Protein AF-0000000074693907 (afdb_homodimer)

Sequence (1186 aa):
MRFRALLGHSPVFRFLVYLVLSSFELGQAKVDGEQPSPIVQTEFGEIVGKTVSLPFSKLVYEYLGIPYAQPPLGELRFSAPKPAKPWSGTKDASKFGAMCPQPPFPSAVESNETESAEMSEDCLFVNVYVPSTIKSNDLAAVMVWIHGGAFTWGTGAYYPGGILATFNDVIVVTFNYRLGILGFFNVPGTDVAGNYGLLDQVLVLKWVQANIASFGGDPNRVTIFGESAGAMSVSLHLLSPMSKGLFKRAIMQSGASSTPFCCGKATSTMQSELFANAVNCSMGPHLMKCVKGVALEKILTIQKKIAHSIFSETYHIAVPSVDGEFLQDLPKNMYKAGKFHKDIDVIAGFNSNEGSIFTLLTPLFGLLKDGMDRKMFESSVKGLFYAHEKIGLIGDLIMFQYTNHADPNDKIALRQAWMEICGHVLFDAPAVLEAKSLAKGGRPPYVYLFDHRALYTVLPDWITGVMHAMEIPFVFGAPFKKSMAEFEDLIADLAPQFSESEKGLSLMVMKLWTNFAKYGSPNSPESNPIALTWPKFTEEEQAYLVLDLKPRVEHKYKPNKMAFWNELLPKVKEFTRIRKEDADEEKVSRDELMRFRALLGHSPVFRFLVYLVLSSFELGQAKVDGEQPSPIVQTEFGEIVGKTVSLPFSKLVYEYLGIPYAQPPLGELRFSAPKPAKPWSGTKDASKFGAMCPQPPFPSAVESNETESAEMSEDCLFVNVYVPSTIKSNDLAAVMVWIHGGAFTWGTGAYYPGGILATFNDVIVVTFNYRLGILGFFNVPGTDVAGNYGLLDQVLVLKWVQANIASFGGDPNRVTIFGESAGAMSVSLHLLSPMSKGLFKRAIMQSGASSTPFCCGKATSTMQSELFANAVNCSMGPHLMKCVKGVALEKILTIQKKIAHSIFSETYHIAVPSVDGEFLQDLPKNMYKAGKFHKDIDVIAGFNSNEGSIFTLLTPLFGLLKDGMDRKMFESSVKGLFYAHEKIGLIGDLIMFQYTNHADPNDKIALRQAWMEICGHVLFDAPAVLEAKSLAKGGRPPYVYLFDHRALYTVLPDWITGVMHAMEIPFVFGAPFKKSMAEFEDLIADLAPQFSESEKGLSLMVMKLWTNFAKYGSPNSPESNPIALTWPKFTEEEQAYLVLDLKPRVEHKYKPNKMAFWNELLPKVKEFTRIRKEDADEEKVSRDEL

Radius of gyration: 40.04 Å; Cα contacts (8 Å, |Δi|>4): 2385; chains: 2; bounding box: 96×122×91 Å

Organism: Acropora cervicornis (NCBI:txid6130)

Secondary structure (DSSP, 8-state):
------------TTS-----------------S--PPPEEE-SS-EEE-EEEEEGGGEEEEEEEEEE-B----GGGTTS---BPPP-SSEEE-SS--PBPP-PPP--SS---------B-S---EEEEEEETT--TTS-EEEEEEE--STTTS--GGGS--HHHHHHHT-EEEEE----HHHHH---TTSS----HHHHHHHHHHHHHHHHGGGGTEEEEEEEEEEETHHHHHHHHHHH-GGGTTS-SEEEEES--TTSTTS-B----SHHHHHHHHHTT--SSTTHHHHHHTS-HHHHHHHHHHHHGGGGTS--TTSS-B--SSS--S-HHHHHHTT-S-TT-EEEEEEETTGGGHHHHHSTTHHHHTT---HHHHHHHHHHHHHHHH--HHHHHHHHHHH--TTSTT-HHHHHHHHHHHHHIIIIIHHHHHHHHHHHHTT-PPEEEEE----TT--S-TTS-S--TTTTHHHHTTGGG-S-STTS-HHHHHH-----HHHHHHHHHHHHHHHHHHHHS-SS-SS--TTS-------TTT-EEEEESSS-EEEESSSHHHHHIIIIIHHHHHHHHHHHHHHHHHHHHHHHH-/------------TTSS----------------S--PPPEEE-SS-EEE-EEEEEGGGEEEEEEEEEE-B----GGGTTS---BPPP-SSEEE-SS--PBPP-PPP--SS---------B-S---EEEEEEETT--TTS-EEEEEEE--STTTS--GGGS--HHHHHHHT-EEEEE----HHHHH---TTSS----HHHHHHHHHHHHHHHHGGGGTEEEEEEEEEEETHHHHHHHHHHH-GGGTTS-SEEEEES--TTSTTS-B----SHHHHHHHHHTT--SSTTHHHHHHTS-HHHHHHHHHHHHGGGGTS--TTSS-B--SSS--S-HHHHHHTT-S-TT-EEEEEEETTGGGHHHHHSTTHHHHTT---HHHHHHHHHHHHHHHH--HHHHHHHHHHHS-TTSTT-HHHHHHHHHHHHHIIIIIHHHHHHHHHHHHTT-PPEEEEE----TT--S-TTS-S--TTTTHHHHTTGGG-S-STTS-HHHHHH-----HHHHHHHHHHHHHHHHHHHHS-SS-SS--TTS-------TTT-EEEEESSS-EEEESSSHHHHHIIIIIHHHHHHHHHHHHHHHHHHHHHHHH-

Foldseek 3Di:
DDDPDDPDPDDDPPDDPPPDPPPPPPPPPPPVPQPDFDWFAAPQGIETEHWDAAPPRWIKTKFAFAAQFDQCADVNFLHATHGDHHDPDYHYRHDHFAAADAADDLFPPPPDPPVRGHHDSRFWGKMKIFTPVFDLAQAFFEEEEQEADLQGDDFQQQFDQHCLCRLQPHMYMGTHFHGFLRQAAAAPPDPSLGNNRLSSVLSVLVSCLRGVSRSRHHQALYEYEYFALSLQSQQLLQQFPSNPPSHAAYEREQAHVLFQLAAEADDDRVLVQVLCVQQVHDDDDCSVVSVSPGDPVSNNVVRVVVVVLSLAARNNSGHHYCRCHGHNHRSLVCLLVLNGNLRYAYEYEYWPQALVVVCRSDPCVVVPPQFAFPVRLLCSLCRNPCSPQVDVVLSVLLLVVQAPPVCRGRRLSSSSSNSVVRSCRGGVLNRLSNQLSSQVSVHFHAYAYEWADFPPFPDDPSRHIDYGPLCVCLQSQVQSDPFSVSHDPVNCNGHVHHDPLSSVLSSLNSQLVSCCSRPVGSDDPPPDPVDDDRDTQHNPFRWHWYRYSDIDIDTCPVVVSSCVNSPVVVVVSVVVVVVVVVVVVVVVVVVVD/DDPDDDPDDPPPPPDDPPPDPPPPPPPPPPCVPQPDFDWFAAPQGIETEHWDAAPPRWIKTKFAFAAQFDQCADVNFLHATHGDHHDPDYHYRHDHFAAADAADDLFPPPPDPPPR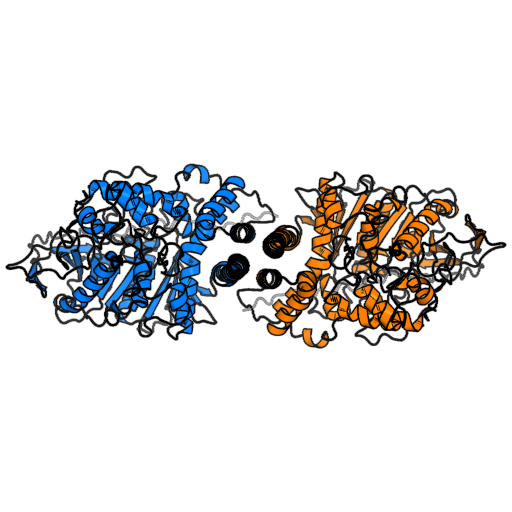GHHDSRFWGKMKIFTPVADLAQAFFEEEEQEADLQGDDFQQQFDQHCLCRLQPHMYMGTHFHGFLRQAAAAPPDPSLGNNRLSSVLSVLVSCLRGVSRSRHHQALYEYEYFALSLQSQQLLQQFPSNPPSHAAYEREQAHVLFQLAAEADDDRVLVQVLCVQQVHHDDDCSVVSVSPGDPVSNNVVRVVVVVLSLAARNNSGHHYCRCHGHNHRSLVCLQVLNGNLRYAYEYEYWPQALVVVCRSDPCVVVPPQFAFPVRLLCSLCRNPCSPQVDVVLSVLLLVVQAPPVCRGRRLSSSSSNSVVRSCRGGVLNRLSNQLSSQVSVHFHAYAYEWADFPPFPDDPSRHIDYGPLCVCLQSQVQSDPFSVSHDPVNCNGHVHHDPLSSVLSSLNSQLVSCCSRPVGSDDPPPDPVDDDRDTQHNPFRWHWYRYSDIDIDTCPVVVSSCVNSPVVVVVSVVVVVVVVVVVVVVVVVVVD

InterPro domains:
  IPR002018 Carboxylesterase, type B [PF00135] (37-565)
  IPR019819 Carboxylesterase type B, conserved site [PS00941] (121-131)
  IPR019826 Carboxylesterase type B, active site [PS00122] (215-230)
  IPR029058 Alpha/Beta hydrolase fold [G3DSA:3.40.50.1820] (30-582)
  IPR029058 Alpha/Beta hydrolase fold [SSF53474] (37-571)
  IPR051093 Neuroligin and Bile salt-activated lipase [PTHR43903] (30-576)

Nearest PDB structures (foldseek):
  8axc-assembly4_D  TM=9.197E-01  e=2.753E-53  Mus musculus
  8axc-assembly2_B  TM=9.099E-01  e=2.455E-53  Mus musculus
  8axc-assembly1_A  TM=9.174E-01  e=4.555E-52  Mus musculus
  5a7g-assembly1_A  TM=8.977E-01  e=1.534E-52  Homo sapiens
  6h1a-assembly1_A  TM=8.490E-01  e=1.216E-42  Homo sapiens

pLDDT: mean 85.34, std 20.43, range [14.7, 98.94]

Structure (mmCIF, N/CA/C/O backbone):
data_AF-0000000074693907-model_v1
#
loop_
_entity.id
_entity.type
_entity.pdbx_description
1 polymer 'Carboxylic ester hydrolase'
#
loop_
_atom_site.group_PDB
_atom_site.id
_atom_site.type_symbol
_atom_site.label_atom_id
_atom_site.label_alt_id
_atom_site.label_comp_id
_atom_site.label_asym_id
_atom_site.label_entity_id
_atom_site.label_seq_id
_atom_site.pdbx_PDB_ins_code
_atom_site.Cartn_x
_atom_site.Cartn_y
_atom_site.Cartn_z
_atom_site.occupancy
_atom_site.B_iso_or_equiv
_atom_site.auth_seq_id
_atom_site.auth_comp_id
_atom_site.auth_asym_id
_atom_site.auth_atom_id
_atom_site.pdbx_PDB_model_num
ATOM 1 N N . MET A 1 1 ? 56.312 3.754 -21.234 1 15.62 1 MET A N 1
ATOM 2 C CA . MET A 1 1 ? 57.312 4.789 -21 1 15.62 1 MET A CA 1
ATOM 3 C C . MET A 1 1 ? 56.656 6.066 -20.484 1 15.62 1 MET A C 1
ATOM 5 O O . MET A 1 1 ? 55.5 6.375 -20.828 1 15.62 1 MET A O 1
ATOM 9 N N . ARG A 1 2 ? 57.344 6.922 -19.562 1 15.91 2 ARG A N 1
ATOM 10 C CA . ARG A 1 2 ? 57.5 7.438 -18.203 1 15.91 2 ARG A CA 1
ATOM 11 C C . ARG A 1 2 ? 57.312 8.953 -18.172 1 15.91 2 ARG A C 1
ATOM 13 O O . ARG A 1 2 ? 57.312 9.562 -17.109 1 15.91 2 ARG A O 1
ATOM 20 N N . PHE A 1 3 ? 57.344 9.539 -19.359 1 16.27 3 PHE A N 1
ATOM 21 C CA . PHE A 1 3 ? 57.844 10.891 -19.094 1 16.27 3 PHE A CA 1
ATOM 22 C C . PHE A 1 3 ? 56.844 11.672 -18.25 1 16.27 3 PHE A C 1
ATOM 24 O O . PHE A 1 3 ? 55.625 11.492 -18.375 1 16.27 3 PHE A O 1
ATOM 31 N N . ARG A 1 4 ? 57.219 12.43 -17.109 1 16.14 4 ARG A N 1
ATOM 32 C CA . ARG A 1 4 ? 57.406 13.227 -15.891 1 16.14 4 ARG A CA 1
ATOM 33 C C . ARG A 1 4 ? 57.031 14.68 -16.125 1 16.14 4 ARG A C 1
ATOM 35 O O . ARG A 1 4 ? 57.875 15.547 -16.25 1 16.14 4 ARG A O 1
ATOM 42 N N . ALA A 1 5 ? 56.156 14.867 -17.062 1 17 5 ALA A N 1
ATOM 43 C CA . ALA A 1 5 ? 56.281 16.203 -17.641 1 17 5 ALA A CA 1
ATOM 44 C C . ALA A 1 5 ? 56.188 17.281 -16.562 1 17 5 ALA A C 1
ATOM 46 O O . ALA A 1 5 ? 55.5 17.094 -15.555 1 17 5 ALA A O 1
ATOM 47 N N . LEU A 1 6 ? 56.625 18.484 -16.75 1 17.2 6 LEU A N 1
ATOM 48 C CA . LEU A 1 6 ? 57.406 19.594 -16.219 1 17.2 6 LEU A CA 1
ATOM 49 C C . LEU A 1 6 ? 56.5 20.594 -15.523 1 17.2 6 LEU A C 1
ATOM 51 O O . LEU A 1 6 ? 56.969 21.656 -15.086 1 17.2 6 LEU A O 1
ATOM 55 N N . LEU A 1 7 ? 55.094 20.438 -15.625 1 22.03 7 LEU A N 1
ATOM 56 C CA . LEU A 1 7 ? 54.594 21.812 -15.578 1 22.03 7 LEU A CA 1
ATOM 57 C C . LEU A 1 7 ? 55 22.516 -14.289 1 22.03 7 LEU A C 1
ATOM 59 O O . LEU A 1 7 ? 54.781 21.984 -13.195 1 22.03 7 LEU A O 1
ATOM 63 N N . GLY A 1 8 ? 55.969 23.359 -14.383 1 19.05 8 GLY A N 1
ATOM 64 C CA . GLY A 1 8 ? 56.781 24.109 -13.453 1 19.05 8 GLY A CA 1
ATOM 65 C C . GLY A 1 8 ? 56 24.938 -12.469 1 19.05 8 GLY A C 1
ATOM 66 O O . GLY A 1 8 ? 54.844 25.266 -12.719 1 19.05 8 GLY A O 1
ATOM 67 N N . HIS A 1 9 ? 56.375 24.938 -11.195 1 22.34 9 HIS A N 1
ATOM 68 C CA . HIS A 1 9 ? 56.125 25.359 -9.828 1 22.34 9 HIS A CA 1
ATOM 69 C C . HIS A 1 9 ? 56.062 26.875 -9.719 1 22.34 9 HIS A C 1
ATOM 71 O O . HIS A 1 9 ? 56.094 27.422 -8.609 1 22.34 9 HIS A O 1
ATOM 77 N N . SER A 1 10 ? 55.906 27.641 -10.914 1 20.66 10 SER A N 1
ATOM 78 C CA . SER A 1 10 ? 56.562 28.891 -10.531 1 20.66 10 SER A CA 1
ATOM 79 C C . SER A 1 10 ? 55.875 29.547 -9.344 1 20.66 10 SER A C 1
ATOM 81 O O . SER A 1 10 ? 54.656 29.391 -9.172 1 20.66 10 SER A O 1
ATOM 83 N N . PRO A 1 11 ? 56.688 30.109 -8.289 1 22.64 11 PRO A N 1
ATOM 84 C CA . PRO A 1 11 ? 56.688 30.641 -6.926 1 22.64 11 PRO A CA 1
ATOM 85 C C . PRO A 1 11 ? 55.781 31.859 -6.77 1 22.64 11 PRO A C 1
ATOM 87 O O . PRO A 1 11 ? 55.344 32.188 -5.656 1 22.64 11 PRO A O 1
ATOM 90 N N . VAL A 1 12 ? 55.656 32.688 -7.902 1 20.88 12 VAL A N 1
ATOM 91 C CA . VAL A 1 12 ? 55.875 34.094 -7.625 1 20.88 12 VAL A CA 1
ATOM 92 C C . VAL A 1 12 ? 54.656 34.656 -6.891 1 20.88 12 VAL A C 1
ATOM 94 O O . VAL A 1 12 ? 54.781 35.5 -5.996 1 20.88 12 VAL A O 1
ATOM 97 N N . PHE A 1 13 ? 53.375 34.469 -7.438 1 21.72 13 PHE A N 1
ATOM 98 C CA . PHE A 1 13 ? 52.562 35.656 -7.445 1 21.72 13 PHE A CA 1
ATOM 99 C C . PHE A 1 13 ? 52 35.969 -6.055 1 21.72 13 PHE A C 1
ATOM 101 O O . PHE A 1 13 ? 50.969 35.406 -5.668 1 21.72 13 PHE A O 1
ATOM 108 N N . ARG A 1 14 ? 52.844 35.656 -4.926 1 19.69 14 ARG A N 1
ATOM 109 C CA . ARG A 1 14 ? 52.531 35.875 -3.518 1 19.69 14 ARG A CA 1
ATOM 110 C C . ARG A 1 14 ? 51.906 37.25 -3.299 1 19.69 14 ARG A C 1
ATOM 112 O O . ARG A 1 14 ? 51.062 37.438 -2.4 1 19.69 14 ARG A O 1
ATOM 119 N N . PHE A 1 15 ? 52.625 38.219 -3.871 1 20.95 15 PHE A N 1
ATOM 120 C CA . PHE A 1 15 ? 52.938 39.344 -2.998 1 20.95 15 PHE A CA 1
ATOM 121 C C . PHE A 1 15 ? 51.688 40.156 -2.713 1 20.95 15 PHE A C 1
ATOM 123 O O . PHE A 1 15 ? 51.438 40.562 -1.574 1 20.95 15 PHE A O 1
ATOM 130 N N . LEU A 1 16 ? 51.094 40.781 -3.807 1 21.19 16 LEU A N 1
ATOM 131 C CA . LEU A 1 16 ? 50.844 42.219 -3.662 1 21.19 16 LEU A CA 1
ATOM 132 C C . LEU A 1 16 ? 49.562 42.469 -2.85 1 21.19 16 LEU A C 1
ATOM 134 O O . LEU A 1 16 ? 49.375 43.594 -2.348 1 21.19 16 LEU A O 1
ATOM 138 N N . VAL A 1 17 ? 48.625 41.562 -2.869 1 23.31 17 VAL A N 1
ATOM 139 C CA . VAL A 1 17 ? 47.344 42.25 -2.711 1 23.31 17 VAL A CA 1
ATOM 140 C C . VAL A 1 17 ? 47.188 42.688 -1.258 1 23.31 17 VAL A C 1
ATOM 142 O O . VAL A 1 17 ? 46.625 41.969 -0.442 1 23.31 17 VAL A O 1
ATOM 145 N N . TYR A 1 18 ? 48.312 43.156 -0.585 1 25.55 18 TYR A N 1
ATOM 146 C CA . TYR A 1 18 ? 48.188 43.625 0.788 1 25.55 18 TYR A CA 1
ATOM 147 C C . TYR A 1 18 ? 47.219 44.812 0.879 1 25.55 18 TYR A C 1
ATOM 149 O O . TYR A 1 18 ? 47.625 45.906 1.215 1 25.55 18 TYR A O 1
ATOM 157 N N . LEU A 1 19 ? 46.5 45.125 -0.273 1 24.31 19 LEU A N 1
ATOM 158 C CA . LEU A 1 19 ? 45.969 46.5 -0.105 1 24.31 19 LEU A CA 1
ATOM 159 C C . LEU A 1 19 ? 45.281 46.625 1.246 1 24.31 19 LEU A C 1
ATOM 161 O O . LEU A 1 19 ? 44.75 45.656 1.781 1 24.31 19 LEU A O 1
ATOM 165 N N . VAL A 1 20 ? 45.25 47.938 1.753 1 26.83 20 VAL A N 1
ATOM 166 C CA . VAL A 1 20 ? 45.062 48.781 2.928 1 26.83 20 VAL A CA 1
ATOM 167 C C . VAL A 1 20 ? 43.594 48.656 3.416 1 26.83 20 VAL A C 1
ATOM 169 O O . VAL A 1 20 ? 42.688 49.156 2.752 1 26.83 20 VAL A O 1
ATOM 172 N N . LEU A 1 21 ? 43.156 47.5 3.754 1 26.47 21 LEU A N 1
ATOM 173 C CA . LEU A 1 21 ? 41.844 47.531 4.418 1 26.47 21 LEU A CA 1
ATOM 174 C C . LEU A 1 21 ? 41.844 48.5 5.594 1 26.47 21 LEU A C 1
ATOM 176 O O . LEU A 1 21 ? 42.438 48.219 6.637 1 26.47 21 LEU A O 1
ATOM 180 N N . SER A 1 22 ? 42.094 49.812 5.258 1 26.53 22 SER A N 1
ATOM 181 C CA . SER A 1 22 ? 41.906 50.844 6.293 1 26.53 22 SER A CA 1
ATOM 182 C C . SER A 1 22 ? 40.625 50.625 7.074 1 26.53 22 SER A C 1
ATOM 184 O O . SER A 1 22 ? 39.594 50.25 6.496 1 26.53 22 SER A O 1
ATOM 186 N N . SER A 1 23 ? 40.781 50.406 8.312 1 31.53 23 SER A N 1
ATOM 187 C CA . SER A 1 23 ? 39.875 50.312 9.453 1 31.53 23 SER A CA 1
ATOM 188 C C . SER A 1 23 ? 38.906 51.5 9.508 1 31.53 23 SER A C 1
ATOM 190 O O . SER A 1 23 ? 39.281 52.594 9.961 1 31.53 23 SER A O 1
ATOM 192 N N . PHE A 1 24 ? 38.219 51.812 8.414 1 31.78 24 PHE A N 1
ATOM 193 C CA . PHE A 1 24 ? 37.25 52.844 8.695 1 31.78 24 PHE A CA 1
ATOM 194 C C . PHE A 1 24 ? 36.438 52.5 9.93 1 31.78 24 PHE A C 1
ATOM 196 O O . PHE A 1 24 ? 35.688 51.5 9.938 1 31.78 24 PHE A O 1
ATOM 203 N N . GLU A 1 25 ? 37.031 52.875 11.07 1 31.12 25 GLU A N 1
ATOM 204 C CA . GLU A 1 25 ? 36.281 52.969 12.312 1 31.12 25 GLU A CA 1
ATOM 205 C C . GLU A 1 25 ? 34.969 53.75 12.109 1 31.12 25 GLU A C 1
ATOM 207 O O . GLU A 1 25 ? 35 54.969 11.938 1 31.12 25 GLU A O 1
ATOM 212 N N . LEU A 1 26 ? 34.062 53.219 11.312 1 33.25 26 LEU A N 1
ATOM 213 C CA . LEU A 1 26 ? 32.75 53.844 11.375 1 33.25 26 LEU A CA 1
ATOM 214 C C . LEU A 1 26 ? 32.344 54.125 12.82 1 33.25 26 LEU A C 1
ATOM 216 O O . LEU A 1 26 ? 32.188 53.188 13.609 1 33.25 26 LEU A O 1
ATOM 220 N N . GLY A 1 27 ? 32.781 55.25 13.328 1 31.88 27 GLY A N 1
ATOM 221 C CA . GLY A 1 27 ? 32.25 55.844 14.547 1 31.88 27 GLY A CA 1
ATOM 222 C C . GLY A 1 27 ? 30.75 55.625 14.703 1 31.88 27 GLY A C 1
ATOM 223 O O . GLY A 1 27 ? 29.953 56.031 13.859 1 31.88 27 GLY A O 1
ATOM 224 N N . GLN A 1 28 ? 30.469 54.594 15.352 1 33.81 28 GLN A N 1
ATOM 225 C CA . GLN A 1 28 ? 29.109 54.531 15.859 1 33.81 28 GLN A CA 1
ATOM 226 C C . GLN A 1 28 ? 28.781 55.75 16.688 1 33.81 28 GLN A C 1
ATOM 228 O O . GLN A 1 28 ? 29.312 55.938 17.797 1 33.81 28 GLN A O 1
ATOM 233 N N . ALA A 1 29 ? 28.5 56.906 16.078 1 33 29 ALA A N 1
ATOM 234 C CA . ALA A 1 29 ? 27.859 57.969 16.859 1 33 29 ALA A CA 1
ATOM 235 C C . ALA A 1 29 ? 26.766 57.375 17.75 1 33 29 ALA A C 1
ATOM 237 O O . ALA A 1 29 ?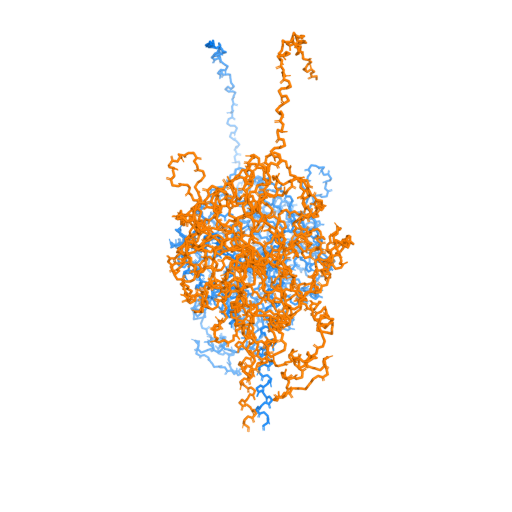 25.844 56.719 17.281 1 33 29 ALA A O 1
ATOM 238 N N . LYS A 1 30 ? 27.109 57.375 18.859 1 39.25 30 LYS A N 1
ATOM 239 C CA . LYS A 1 30 ? 26.109 57.25 19.906 1 39.25 30 LYS A CA 1
ATOM 240 C C . LYS A 1 30 ? 25.016 58.281 19.75 1 39.25 30 LYS A C 1
ATOM 242 O O . LYS A 1 30 ? 25.203 59.469 20.062 1 39.25 30 LYS A O 1
ATOM 247 N N . VAL A 1 31 ? 24.344 58.312 18.625 1 36.19 31 VAL A N 1
ATOM 248 C CA . VAL A 1 31 ? 23.172 59.156 18.719 1 36.19 31 VAL A CA 1
ATOM 249 C C . VAL A 1 31 ? 22.438 58.906 20.031 1 36.19 31 VAL A C 1
ATOM 251 O O . VAL A 1 31 ? 21.797 57.844 20.188 1 36.19 31 VAL A O 1
ATOM 254 N N . ASP A 1 32 ? 22.984 59.219 21.062 1 38.25 32 ASP A N 1
ATOM 255 C CA . ASP A 1 32 ? 22.328 59.25 22.375 1 38.25 32 ASP A CA 1
ATOM 256 C C . ASP A 1 32 ? 21 60.031 22.312 1 38.25 32 ASP A C 1
ATOM 258 O O . ASP A 1 32 ? 20.5 60.469 23.328 1 38.25 32 ASP A O 1
ATOM 262 N N . GLY A 1 33 ? 20.672 60.75 21.156 1 39.88 33 GLY A N 1
ATOM 263 C CA . GLY A 1 33 ? 19.406 61.469 21.266 1 39.88 33 GLY A CA 1
ATOM 264 C C . GLY A 1 33 ? 18.234 60.562 21.594 1 39.88 33 GLY A C 1
ATOM 265 O O . GLY A 1 33 ? 18.156 59.406 21.141 1 39.88 33 GLY A O 1
ATOM 266 N N . GLU A 1 34 ? 17.641 60.688 22.812 1 46.41 34 GLU A N 1
ATOM 267 C CA . GLU A 1 34 ? 16.391 60.062 23.219 1 46.41 34 GLU A CA 1
ATOM 268 C C . GLU A 1 34 ? 15.438 59.906 22.016 1 46.41 34 GLU A C 1
ATOM 270 O O . GLU A 1 34 ? 15.008 60.906 21.438 1 46.41 34 GLU A O 1
ATOM 275 N N . GLN A 1 35 ? 15.625 59.031 21.156 1 58.91 35 GLN A N 1
ATOM 276 C CA . GLN A 1 35 ? 14.664 58.844 20.078 1 58.91 35 GLN A CA 1
ATOM 277 C C . GLN A 1 35 ? 13.234 59 20.578 1 58.91 35 GLN A C 1
ATOM 279 O O . GLN A 1 35 ? 12.883 58.469 21.641 1 58.91 35 GLN A O 1
ATOM 284 N N . PRO A 1 36 ? 12.5 60 20.109 1 67.25 36 PRO A N 1
ATOM 285 C CA . PRO A 1 36 ? 11.141 60.281 20.562 1 67.25 36 PRO A CA 1
ATOM 286 C C . PRO A 1 36 ? 10.258 59.031 20.578 1 67.25 36 PRO A C 1
ATOM 288 O O . PRO A 1 36 ? 10.375 58.188 19.688 1 67.25 36 PRO A O 1
ATOM 291 N N . SER A 1 37 ? 9.688 58.719 21.781 1 82 37 SER A N 1
ATOM 292 C CA . SER A 1 37 ? 8.727 57.625 21.953 1 82 37 SER A CA 1
ATOM 293 C C . SER A 1 37 ? 7.496 57.844 21.078 1 82 37 SER A C 1
ATOM 295 O O . SER A 1 37 ? 6.855 58.906 21.125 1 82 37 SER A O 1
ATOM 297 N N . PRO A 1 38 ? 7.281 56.906 20.141 1 90 38 PRO A N 1
ATOM 298 C CA . PRO A 1 38 ? 6.141 57.031 19.234 1 90 38 PRO A CA 1
ATOM 299 C C . PRO A 1 38 ? 4.801 56.875 19.953 1 90 38 PRO A C 1
ATOM 301 O O . PRO A 1 38 ? 4.645 55.969 20.781 1 90 38 PRO A O 1
ATOM 304 N N . ILE A 1 39 ? 3.885 57.75 19.688 1 94.69 39 ILE A N 1
ATOM 305 C CA . ILE A 1 39 ? 2.555 57.719 20.297 1 94.69 39 ILE A CA 1
ATOM 306 C C . ILE A 1 39 ? 1.508 57.438 19.219 1 94.69 39 ILE A C 1
ATOM 308 O O . ILE A 1 39 ? 1.587 57.969 18.109 1 94.69 39 ILE A O 1
ATOM 312 N N . VAL A 1 40 ? 0.571 56.625 19.484 1 95.62 40 VAL A N 1
ATOM 313 C CA . VAL A 1 40 ? -0.511 56.281 18.562 1 95.62 40 VAL A CA 1
ATOM 314 C C . VAL A 1 40 ? -1.845 56.281 19.312 1 95.62 40 VAL A C 1
ATOM 316 O O . VAL A 1 40 ? -1.913 55.938 20.484 1 95.62 40 VAL A O 1
ATOM 319 N N . GLN A 1 41 ? -2.869 56.719 18.656 1 95.44 41 GLN A N 1
ATOM 320 C CA . GLN A 1 41 ? -4.227 56.719 19.203 1 95.44 41 GLN A CA 1
ATOM 321 C C . GLN A 1 41 ? -4.984 55.469 18.734 1 95.44 41 GLN A C 1
ATOM 323 O O . GLN A 1 41 ? -5.168 55.25 17.547 1 95.44 41 GLN A O 1
ATOM 328 N N . THR A 1 42 ? -5.398 54.656 19.672 1 96.12 42 THR A N 1
ATOM 329 C CA . THR A 1 42 ? -6.277 53.531 19.359 1 96.12 42 THR A CA 1
ATOM 330 C C . THR A 1 42 ? -7.73 53.875 19.688 1 96.12 42 THR A C 1
ATOM 332 O O . THR A 1 42 ? -8.016 54.938 20.219 1 96.12 42 THR A O 1
ATOM 335 N N . GLU A 1 43 ? -8.625 52.938 19.359 1 95.75 43 GLU A N 1
ATOM 336 C CA . GLU A 1 43 ? -10.031 53.156 19.688 1 95.75 43 GLU A CA 1
ATOM 337 C C . GLU A 1 43 ? -10.25 53.188 21.188 1 95.75 43 GLU A C 1
ATOM 339 O O . GLU A 1 43 ? -11.234 53.75 21.672 1 95.75 43 GLU A O 1
ATOM 344 N N . PHE A 1 44 ? -9.297 52.719 21.953 1 96.62 44 PHE A N 1
ATOM 345 C CA . PHE A 1 44 ? -9.484 52.562 23.391 1 96.62 44 PHE A CA 1
ATOM 346 C C . PHE A 1 44 ? -8.68 53.625 24.156 1 96.62 44 PHE A C 1
ATOM 348 O O . PHE A 1 44 ? -8.906 53.844 25.344 1 96.62 44 PHE A O 1
ATOM 355 N N . GLY A 1 45 ? -7.734 54.188 23.469 1 96.69 45 GLY A N 1
ATOM 356 C CA . GLY A 1 45 ? -6.902 55.219 24.109 1 96.69 45 GLY A CA 1
ATOM 357 C C . GLY A 1 45 ? -5.535 55.344 23.469 1 96.69 45 GLY A C 1
ATOM 358 O O . GLY A 1 45 ? -5.223 54.625 22.5 1 96.69 45 GLY A O 1
ATOM 359 N N . GLU A 1 46 ? -4.82 56.25 24.047 1 97.25 46 GLU A N 1
ATOM 360 C CA . GLU A 1 46 ? -3.48 56.562 23.547 1 97.25 46 GLU A CA 1
ATOM 361 C C . GLU A 1 46 ? -2.451 55.594 24.125 1 97.25 46 GLU A C 1
ATOM 363 O O . GLU A 1 46 ? -2.533 55.219 25.312 1 97.25 46 GLU A O 1
ATOM 368 N N . ILE A 1 47 ? -1.476 55.219 23.234 1 97.69 47 ILE A N 1
ATOM 369 C CA . ILE A 1 47 ? -0.394 54.344 23.719 1 97.69 47 ILE A CA 1
ATOM 370 C C . ILE A 1 47 ? 0.951 54.938 23.281 1 97.69 47 ILE A C 1
ATOM 372 O O . ILE A 1 47 ? 1.034 55.656 22.281 1 97.69 47 ILE A O 1
ATOM 376 N N . VAL A 1 48 ? 1.972 54.656 24.109 1 97.62 48 VAL A N 1
ATOM 377 C CA . VAL A 1 48 ? 3.336 55.062 23.766 1 97.62 48 VAL A CA 1
ATOM 378 C C . VAL A 1 48 ? 4.223 53.812 23.672 1 97.62 48 VAL A C 1
ATOM 380 O O . VAL A 1 48 ? 4.25 53 24.578 1 97.62 48 VAL A O 1
ATOM 383 N N . GLY A 1 49 ? 4.781 53.719 22.484 1 97.12 49 GLY A N 1
ATOM 384 C CA . GLY A 1 49 ? 5.695 52.594 22.266 1 97.12 49 GLY A CA 1
ATOM 385 C C . GLY A 1 49 ? 7.152 52.969 22.438 1 97.12 49 GLY A C 1
ATOM 386 O O . GLY A 1 49 ? 7.469 53.906 23.172 1 97.12 49 GLY A O 1
ATOM 387 N N . LYS A 1 50 ? 8.062 52.156 21.938 1 96.69 50 LYS A N 1
ATOM 388 C CA . LYS A 1 50 ? 9.5 52.438 21.969 1 96.69 50 LYS A CA 1
ATOM 389 C C . LYS A 1 50 ? 10.109 52.281 20.578 1 96.69 50 LYS A C 1
ATOM 391 O O . LYS A 1 50 ? 9.555 51.562 19.719 1 96.69 50 LYS A O 1
ATOM 396 N N . THR A 1 51 ? 11.156 52.938 20.391 1 96 51 THR A N 1
ATOM 397 C CA . THR A 1 51 ? 11.93 52.812 19.156 1 96 51 THR A CA 1
ATOM 398 C C . THR A 1 51 ? 13.109 51.844 19.344 1 96 51 THR A C 1
ATOM 400 O O . THR A 1 51 ? 13.875 52 20.297 1 96 51 THR A O 1
ATOM 403 N N . VAL A 1 52 ? 13.211 50.906 18.484 1 94.06 52 VAL A N 1
ATOM 404 C CA . VAL A 1 52 ? 14.289 49.906 18.578 1 94.06 52 VAL A CA 1
ATOM 405 C C . VAL A 1 52 ? 15.117 49.938 17.297 1 94.06 52 VAL A C 1
ATOM 407 O O . VAL A 1 52 ? 14.562 50 16.188 1 94.06 52 VAL A O 1
ATOM 410 N N . SER A 1 53 ? 16.469 49.906 17.453 1 93.19 53 SER A N 1
ATOM 411 C CA . SER A 1 53 ? 17.375 49.844 16.328 1 93.19 53 SER A CA 1
ATOM 412 C C . SER A 1 53 ? 17.625 48.375 15.914 1 93.19 53 SER A C 1
ATOM 414 O O . SER A 1 53 ? 17.891 47.531 16.766 1 93.19 53 SER A O 1
ATOM 416 N N . LEU A 1 54 ? 17.484 48.188 14.672 1 91.81 54 LEU A N 1
ATOM 417 C CA . LEU A 1 54 ? 17.688 46.844 14.109 1 91.81 54 LEU A CA 1
ATOM 418 C C . LEU A 1 54 ? 18.875 46.844 13.148 1 91.81 54 LEU A C 1
ATOM 420 O O . LEU A 1 54 ? 19.453 47.875 12.867 1 91.81 54 LEU A O 1
ATOM 424 N N . PRO A 1 55 ? 19.328 45.625 12.711 1 86.62 55 PRO A N 1
ATOM 425 C CA . PRO A 1 55 ? 20.438 45.562 11.758 1 86.62 55 PRO A CA 1
ATOM 426 C C . PRO A 1 55 ? 20.203 46.438 10.516 1 86.62 55 PRO A C 1
ATOM 428 O O . PRO A 1 55 ? 19.062 46.625 10.117 1 86.62 55 PRO A O 1
ATOM 431 N N . PHE A 1 56 ? 21.328 46.938 9.906 1 89.56 56 PHE A N 1
ATOM 432 C CA . PHE A 1 56 ? 21.359 47.75 8.688 1 89.56 56 PHE A CA 1
ATOM 433 C C . PHE A 1 56 ? 20.703 49.094 8.922 1 89.56 56 PHE A C 1
ATOM 435 O O . PHE A 1 56 ? 20.047 49.625 8.039 1 89.56 56 PHE A O 1
ATOM 442 N N . SER A 1 57 ? 20.703 49.531 10.156 1 89.56 57 SER A N 1
ATOM 443 C CA . SER A 1 57 ? 20.281 50.844 10.578 1 89.56 57 SER A CA 1
ATOM 444 C C . SER A 1 57 ? 18.781 51.031 10.391 1 89.56 57 SER A C 1
ATOM 446 O O . SER A 1 57 ? 18.312 52.156 10.086 1 89.56 57 SER A O 1
ATOM 448 N N . LYS A 1 58 ? 18.125 49.969 10.484 1 92.25 58 LYS A N 1
ATOM 449 C CA . LYS A 1 58 ? 16.672 50.062 10.414 1 92.25 58 LYS A CA 1
ATOM 450 C C . LYS A 1 58 ? 16.078 50.344 11.789 1 92.25 58 LYS A C 1
ATOM 452 O O . LYS A 1 58 ? 16.625 49.906 12.805 1 92.25 58 LYS A O 1
ATOM 457 N N . LEU A 1 59 ? 15.016 51.094 11.75 1 94.81 59 LEU A N 1
ATOM 458 C CA . LEU A 1 59 ? 14.32 51.438 12.992 1 94.81 59 LEU A CA 1
ATOM 459 C C . LEU A 1 59 ? 12.891 50.906 12.969 1 94.81 59 LEU A C 1
ATOM 461 O O . LEU A 1 59 ? 12.211 50.969 11.938 1 94.81 59 LEU A O 1
ATOM 465 N N . VAL A 1 60 ? 12.516 50.406 14.078 1 96.56 60 VAL A N 1
ATOM 466 C CA . VAL A 1 60 ? 11.156 49.875 14.219 1 96.56 60 VAL A CA 1
ATOM 467 C C . VAL A 1 60 ? 10.5 50.469 15.461 1 96.56 60 VAL A C 1
ATOM 469 O O . VAL A 1 60 ? 11.148 50.656 16.5 1 96.56 60 VAL A O 1
ATOM 472 N N . TYR A 1 61 ? 9.281 50.938 15.312 1 97.38 61 TYR A N 1
ATOM 473 C CA . TYR A 1 61 ? 8.438 51.25 16.453 1 97.38 61 TYR A CA 1
ATOM 474 C C . TYR A 1 61 ? 7.75 50 17 1 97.38 61 TYR A C 1
ATOM 476 O O . TYR A 1 61 ? 7.023 49.344 16.266 1 97.38 61 TYR A O 1
ATOM 484 N N . GLU A 1 62 ? 8.023 49.75 18.25 1 97.38 62 GLU A N 1
ATOM 485 C CA . GLU A 1 62 ? 7.355 48.625 18.906 1 97.38 62 GLU A CA 1
ATOM 486 C C . GLU A 1 62 ? 6.293 49.125 19.891 1 97.38 62 GLU A C 1
ATOM 488 O O . GLU A 1 62 ? 6.586 49.906 20.781 1 97.38 62 GLU A O 1
ATOM 493 N N . TYR A 1 63 ? 5.113 48.719 19.641 1 98.19 63 TYR A N 1
ATOM 494 C CA . TYR A 1 63 ? 4.02 48.875 20.578 1 98.19 63 TYR A CA 1
ATOM 495 C C . TYR A 1 63 ? 3.629 47.531 21.172 1 98.19 63 TYR A C 1
ATOM 497 O O . TYR A 1 63 ? 3.031 46.688 20.5 1 98.19 63 TYR A O 1
ATOM 505 N N . LEU A 1 64 ? 3.986 47.344 22.453 1 97.38 64 LEU A N 1
ATOM 506 C CA . LEU A 1 64 ? 3.891 46 23.078 1 97.38 64 LEU A CA 1
ATOM 507 C C . LEU A 1 64 ? 2.854 46 24.188 1 97.38 64 LEU A C 1
ATOM 509 O O . LEU A 1 64 ? 2.586 47.062 24.797 1 97.38 64 LEU A O 1
ATOM 513 N N . GLY A 1 65 ? 2.23 44.812 24.391 1 97.06 65 GLY A N 1
ATOM 514 C CA . GLY A 1 65 ? 1.357 44.594 25.547 1 97.06 65 GLY A CA 1
ATOM 515 C C . GLY A 1 65 ? 0.099 45.438 25.5 1 97.06 65 GLY A C 1
ATOM 516 O O . GLY A 1 65 ? -0.371 45.938 26.531 1 97.06 65 GLY A O 1
ATOM 517 N N . ILE A 1 66 ? -0.417 45.75 24.344 1 98.31 66 ILE A N 1
ATOM 518 C CA . ILE A 1 66 ? -1.646 46.531 24.188 1 98.31 66 ILE A CA 1
ATOM 519 C C . ILE A 1 66 ? -2.852 45.625 24.5 1 98.31 66 ILE A C 1
ATOM 521 O O . ILE A 1 66 ? -3.082 44.625 23.828 1 98.31 66 ILE A O 1
ATOM 525 N N . PRO A 1 67 ? -3.656 45.938 25.516 1 98.12 67 PRO A N 1
ATOM 526 C CA . PRO A 1 67 ? -4.844 45.125 25.75 1 98.12 67 PRO A CA 1
ATOM 527 C C . PRO A 1 67 ? -5.859 45.188 24.625 1 98.12 67 PRO A C 1
ATOM 529 O O . PRO A 1 67 ? -6.25 46.281 24.219 1 98.12 67 PRO A O 1
ATOM 532 N N . TYR A 1 68 ? -6.27 44.156 24.109 1 98.38 68 TYR A N 1
ATOM 533 C CA . TYR A 1 68 ? -7.316 44.156 23.094 1 98.38 68 TYR A CA 1
ATOM 534 C C . TYR A 1 68 ? -8.648 43.688 23.672 1 98.38 68 TYR A C 1
ATOM 536 O O . TYR A 1 68 ? -9.695 43.844 23.047 1 98.38 68 TYR A O 1
ATOM 544 N N . ALA A 1 69 ? -8.633 43.094 24.828 1 98.69 69 ALA A N 1
ATOM 545 C CA . ALA A 1 69 ? -9.82 42.562 25.5 1 98.69 69 ALA A CA 1
ATOM 546 C C . ALA A 1 69 ? -9.781 42.875 26.984 1 98.69 69 ALA A C 1
ATOM 548 O O . ALA A 1 69 ? -8.727 43.188 27.547 1 98.69 69 ALA A O 1
ATOM 549 N N . GLN A 1 70 ? -10.992 42.781 27.594 1 98.44 70 GLN A N 1
ATOM 550 C CA . GLN A 1 70 ? -11.047 42.781 29.047 1 98.44 70 GLN A CA 1
ATOM 551 C C . GLN A 1 70 ? -10.391 41.5 29.609 1 98.44 70 GLN A C 1
ATOM 553 O O . GLN A 1 70 ? -10.438 40.438 29 1 98.44 70 GLN A O 1
ATOM 558 N N . PRO A 1 71 ? -9.703 41.719 30.859 1 97.94 71 PRO A N 1
ATOM 559 C CA . PRO A 1 71 ? -9.125 40.5 31.453 1 97.94 71 PRO A CA 1
ATOM 560 C C . PRO A 1 71 ? -10.156 39.375 31.625 1 97.94 71 PRO A C 1
ATOM 562 O O . PRO A 1 71 ? -11.258 39.625 32.125 1 97.94 71 PRO A O 1
ATOM 565 N N . PRO A 1 72 ? -9.867 38.188 31.125 1 97.69 72 PRO A N 1
ATOM 566 C CA . PRO A 1 72 ? -10.812 37.094 31.281 1 97.69 72 PRO A CA 1
ATOM 567 C C . PRO A 1 72 ? -10.812 36.5 32.688 1 97.69 72 PRO A C 1
ATOM 569 O O . PRO A 1 72 ? -10.492 35.312 32.875 1 97.69 72 PRO A O 1
ATOM 572 N N . LEU A 1 73 ? -11.234 37.281 33.656 1 96.31 73 LEU A N 1
ATOM 573 C CA . LEU A 1 73 ? -11.281 36.938 35.062 1 96.31 73 LEU A CA 1
ATOM 574 C C . LEU A 1 73 ? -12.727 36.938 35.562 1 96.31 73 LEU A C 1
ATOM 576 O O . LEU A 1 73 ? -13.609 37.531 34.938 1 96.31 73 LEU A O 1
ATOM 580 N N . GLY A 1 74 ? -12.938 36.281 36.688 1 94.44 74 GLY A N 1
ATOM 581 C CA . GLY A 1 74 ? -14.273 36.25 37.281 1 94.44 74 GLY A CA 1
ATOM 582 C C . GLY A 1 74 ? -15.336 35.75 36.312 1 94.44 74 GLY A C 1
ATOM 583 O O . GLY A 1 74 ? -15.188 34.656 35.719 1 94.44 74 GLY A O 1
ATOM 584 N N . GLU A 1 75 ? -16.297 36.625 36.031 1 94.31 75 GLU A N 1
ATOM 585 C CA . GLU A 1 75 ? -17.422 36.219 35.188 1 94.31 75 GLU A CA 1
ATOM 586 C C . GLU A 1 75 ? -16.984 36.094 33.719 1 94.31 75 GLU A C 1
ATOM 588 O O . GLU A 1 75 ? -17.688 35.469 32.938 1 94.31 75 GLU A O 1
ATOM 593 N N . LEU A 1 76 ? -15.844 36.625 33.438 1 96.56 76 LEU A N 1
ATOM 594 C CA . LEU A 1 76 ? -15.383 36.562 32.062 1 96.56 76 LEU A CA 1
ATOM 595 C C . LEU A 1 76 ? -14.469 35.344 31.828 1 96.56 76 LEU A C 1
ATOM 597 O O . LEU A 1 76 ? -14.062 35.094 30.703 1 96.56 76 LEU A O 1
ATOM 601 N N . ARG A 1 77 ? -14.148 34.656 33 1 96.19 77 ARG A N 1
ATOM 602 C CA . ARG A 1 77 ? -13.445 33.375 32.875 1 96.19 77 ARG A CA 1
ATOM 603 C C . ARG A 1 77 ? -14.32 32.344 32.156 1 96.19 77 ARG A C 1
ATOM 605 O O . ARG A 1 77 ? -15.508 32.219 32.469 1 96.19 77 ARG A O 1
ATOM 612 N N . PHE A 1 78 ? -13.828 31.609 31.156 1 96.06 78 PHE A N 1
ATOM 613 C CA . PHE A 1 78 ? -14.555 30.609 30.391 1 96.06 78 PHE A CA 1
ATOM 614 C C . PHE A 1 78 ? -15.758 31.219 29.688 1 96.06 78 PHE A C 1
ATOM 616 O O . PHE A 1 78 ? -16.859 30.672 29.75 1 96.06 78 PHE A O 1
ATOM 623 N N . SER A 1 79 ? -15.523 32.344 29.094 1 95.88 79 SER A N 1
ATOM 624 C CA . SER A 1 79 ? -16.562 33.062 28.344 1 95.88 79 SER A CA 1
ATOM 625 C C . SER A 1 79 ? -15.992 33.719 27.109 1 95.88 79 SER A C 1
ATOM 627 O O . SER A 1 79 ? -14.781 33.906 26.984 1 95.88 79 SER A O 1
ATOM 629 N N . ALA A 1 80 ? -16.859 34.062 26.188 1 97.38 80 ALA A N 1
ATOM 630 C CA . ALA A 1 80 ? -16.438 34.812 25.016 1 97.38 80 ALA A CA 1
ATOM 631 C C . ALA A 1 80 ? -15.734 36.125 25.438 1 97.38 80 ALA A C 1
ATOM 633 O O . ALA A 1 80 ? -16.156 36.781 26.406 1 97.38 80 ALA A O 1
ATOM 634 N N . PRO A 1 81 ? -14.656 36.5 24.781 1 98.5 81 PRO A N 1
ATOM 635 C CA . PRO A 1 81 ? -13.953 37.719 25.156 1 98.5 81 PRO A CA 1
ATOM 636 C C . PRO A 1 81 ? -14.773 38.969 24.859 1 98.5 81 PRO A C 1
ATOM 638 O O . PRO A 1 81 ? -15.625 38.969 23.969 1 98.5 81 PRO A O 1
ATOM 641 N N . LYS A 1 82 ? -14.516 39.969 25.656 1 98.25 82 LYS A N 1
ATOM 642 C CA . LYS A 1 82 ? -15.078 41.312 25.438 1 98.25 82 LYS A CA 1
ATOM 643 C C . LYS A 1 82 ? -13.984 42.312 25.109 1 98.25 82 LYS A C 1
ATOM 645 O O . LYS A 1 82 ? -12.891 42.25 25.672 1 98.25 82 LYS A O 1
ATOM 650 N N . PRO A 1 83 ? -14.266 43.219 24.234 1 98.19 83 PRO A N 1
ATOM 651 C CA . PRO A 1 83 ? -13.25 44.219 23.906 1 98.19 83 PRO A CA 1
ATOM 652 C C . PRO A 1 83 ? -12.727 44.969 25.141 1 98.19 83 PRO A C 1
ATOM 654 O O . PRO A 1 83 ? -13.453 45.125 26.125 1 98.19 83 PRO A O 1
ATOM 657 N N . ALA A 1 84 ? -11.539 45.438 25.016 1 98 84 ALA A N 1
ATOM 658 C CA . ALA A 1 84 ? -10.938 46.219 26.078 1 98 84 ALA A CA 1
ATOM 659 C C . ALA A 1 84 ? -11.789 47.469 26.375 1 98 84 ALA A C 1
ATOM 661 O O . ALA A 1 84 ? -12.508 47.969 25.5 1 98 84 ALA A O 1
ATOM 662 N N . LYS A 1 85 ? -11.719 47.938 27.609 1 97 85 LYS A N 1
ATOM 663 C CA . LYS A 1 85 ? -12.359 49.219 27.969 1 97 85 LYS A CA 1
ATOM 664 C C . LYS A 1 85 ? -11.461 50.406 27.641 1 97 85 LYS A C 1
ATOM 666 O O . LYS A 1 85 ? -10.234 50.312 27.734 1 97 85 LYS A O 1
ATOM 671 N N . PRO A 1 86 ? -12.109 51.469 27.297 1 97.12 86 PRO A N 1
ATOM 672 C CA . PRO A 1 86 ? -11.297 52.656 27.062 1 97.12 86 PRO A CA 1
ATOM 673 C C . PRO A 1 86 ? -10.508 53.094 28.297 1 97.12 86 PRO A C 1
ATOM 675 O O . PRO A 1 86 ? -10.969 52.875 29.422 1 97.12 86 PRO A O 1
ATOM 678 N N . TRP A 1 87 ? -9.336 53.594 28.078 1 96.69 87 TRP A N 1
ATOM 679 C CA . TRP A 1 87 ? -8.547 54.125 29.188 1 96.69 87 TRP A CA 1
ATOM 680 C C . TRP A 1 87 ? -8.25 55.594 29 1 96.69 87 TRP A C 1
ATOM 682 O O . TRP A 1 87 ? -8.289 56.125 27.875 1 96.69 87 TRP A O 1
ATOM 692 N N . SER A 1 88 ? -8.016 56.281 30.172 1 94.19 88 SER A N 1
ATOM 693 C CA . SER A 1 88 ? -7.629 57.688 30.156 1 94.19 88 SER A CA 1
ATOM 694 C C . SER A 1 88 ? -6.109 57.844 30.188 1 94.19 88 SER A C 1
ATOM 696 O O . SER A 1 88 ? -5.406 57 30.766 1 94.19 88 SER A O 1
ATOM 698 N N . GLY A 1 89 ? -5.605 58.812 29.547 1 94.19 89 GLY A N 1
ATOM 699 C CA . GLY A 1 89 ? -4.168 59.062 29.516 1 94.19 89 GLY A CA 1
ATOM 700 C C . GLY A 1 89 ? -3.451 58.188 28.5 1 94.19 89 GLY A C 1
ATOM 701 O O . GLY A 1 89 ? -4.078 57.625 27.594 1 94.19 89 GLY A O 1
ATOM 702 N N . THR A 1 90 ? -2.176 58.281 28.578 1 96.38 90 THR A N 1
ATOM 703 C CA . THR A 1 90 ? -1.339 57.5 27.672 1 96.38 90 THR A CA 1
ATOM 704 C C . THR A 1 90 ? -0.834 56.219 28.344 1 96.38 90 THR A C 1
ATOM 706 O O . THR A 1 90 ? -0.134 56.281 29.344 1 96.38 90 THR A O 1
ATOM 709 N N . LYS A 1 91 ? -1.186 55.062 27.797 1 97.06 91 LYS A N 1
ATOM 710 C CA . LYS A 1 91 ? -0.745 53.781 28.328 1 97.06 91 LYS A CA 1
ATOM 711 C C . LYS A 1 91 ? 0.655 53.438 27.844 1 97.06 91 LYS A C 1
ATOM 713 O O . LYS A 1 91 ? 0.971 53.625 26.656 1 97.06 91 LYS A O 1
ATOM 718 N N . ASP A 1 92 ? 1.494 52.938 28.734 1 96.94 92 ASP A N 1
ATOM 719 C CA . ASP A 1 92 ? 2.836 52.469 28.375 1 96.94 92 ASP A CA 1
ATOM 720 C C . ASP A 1 92 ? 2.787 51.125 27.656 1 96.94 92 ASP A C 1
ATOM 722 O O . ASP A 1 92 ? 2.398 50.125 28.25 1 96.94 92 ASP A O 1
ATOM 726 N N . ALA A 1 93 ? 3.096 51.156 26.438 1 97.88 93 ALA A N 1
ATOM 727 C CA . ALA A 1 93 ? 3.127 49.938 25.609 1 97.88 93 ALA A CA 1
ATOM 728 C C . ALA A 1 93 ? 4.555 49.625 25.188 1 97.88 93 ALA A C 1
ATOM 730 O O . ALA A 1 93 ? 4.789 49.188 24.062 1 97.88 93 ALA A O 1
ATOM 731 N N . SER A 1 94 ? 5.523 49.781 26.078 1 96.44 94 SER A N 1
ATOM 732 C CA . SER A 1 94 ? 6.926 49.562 25.734 1 96.44 94 SER A CA 1
ATOM 733 C C . SER A 1 94 ? 7.391 48.188 26.188 1 96.44 94 SER A C 1
ATOM 735 O O . SER A 1 94 ? 8.523 47.781 25.906 1 96.44 94 SER A O 1
ATOM 737 N N . LYS A 1 95 ? 6.543 47.438 26.906 1 94.81 95 LYS A N 1
ATOM 738 C CA . LYS A 1 95 ? 6.887 46.125 27.375 1 94.81 95 LYS A CA 1
ATOM 739 C C . LYS A 1 95 ? 5.781 45.125 27.062 1 94.81 95 LYS A C 1
ATOM 741 O O . LYS A 1 95 ? 4.609 45.5 26.969 1 94.81 95 LYS A O 1
ATOM 746 N N . PHE A 1 96 ? 6.238 43.875 26.953 1 95.06 96 PHE A N 1
ATOM 747 C CA . PHE A 1 96 ? 5.273 42.812 26.703 1 95.06 96 PHE A CA 1
ATOM 748 C C . PHE A 1 96 ? 4.344 42.656 27.891 1 95.06 96 PHE A C 1
ATOM 750 O O . PHE A 1 96 ? 4.742 42.875 29.031 1 95.06 96 PHE A O 1
ATOM 757 N N . GLY A 1 97 ? 3.055 42.25 27.531 1 95.12 97 GLY A N 1
ATOM 758 C CA . GLY A 1 97 ? 2.156 41.812 28.594 1 95.12 97 GLY A CA 1
ATOM 759 C C . GLY A 1 97 ? 2.418 40.375 29.047 1 95.12 97 GLY A C 1
ATOM 760 O O . GLY A 1 97 ? 3.277 39.688 28.5 1 95.12 97 GLY A O 1
ATOM 761 N N . ALA A 1 98 ? 1.707 39.969 30.047 1 95.56 98 ALA A N 1
ATOM 762 C CA . ALA A 1 98 ? 1.851 38.625 30.609 1 95.56 98 ALA A CA 1
ATOM 763 C C . ALA A 1 98 ? 1.48 37.562 29.578 1 95.56 98 ALA A C 1
ATOM 765 O O . ALA A 1 98 ? 0.607 37.781 28.734 1 95.56 98 ALA A O 1
ATOM 766 N N . MET A 1 99 ? 2.143 36.438 29.703 1 94.94 99 MET A N 1
ATOM 767 C CA . MET A 1 99 ? 1.758 35.281 28.891 1 94.94 99 MET A CA 1
ATOM 768 C C . MET A 1 99 ? 0.511 34.625 29.469 1 94.94 99 MET A C 1
ATOM 770 O O . MET A 1 99 ? 0.276 34.656 30.672 1 94.94 99 MET A O 1
ATOM 774 N N . CYS A 1 100 ? -0.24 34.062 28.562 1 97 100 CYS A N 1
ATOM 775 C CA . CYS A 1 100 ? -1.359 33.25 29.047 1 97 100 CYS A CA 1
ATOM 776 C C . CYS A 1 100 ? -0.866 32.031 29.812 1 97 100 CYS A C 1
ATOM 778 O O . CYS A 1 100 ? 0.173 31.453 29.469 1 97 100 CYS A O 1
ATOM 780 N N . PRO A 1 101 ? -1.616 31.578 30.828 1 95.81 101 PRO A N 1
ATOM 781 C CA . PRO A 1 101 ? -1.204 30.422 31.625 1 95.81 101 PRO A CA 1
ATOM 782 C C . PRO A 1 101 ? -1.015 29.156 30.781 1 95.81 101 PRO A C 1
ATOM 784 O O . PRO A 1 101 ? -1.857 28.844 29.953 1 95.81 101 PRO A O 1
ATOM 787 N N . GLN A 1 102 ? 0.084 28.469 30.984 1 91.75 102 GLN A N 1
ATOM 788 C CA . GLN A 1 102 ? 0.441 27.234 30.281 1 91.75 102 GLN A CA 1
ATOM 789 C C . GLN A 1 102 ? 1.361 26.375 31.141 1 91.75 102 GLN A C 1
ATOM 791 O O . GLN A 1 102 ? 2.088 26.875 31.984 1 91.75 102 GLN A O 1
ATOM 796 N N . PRO A 1 103 ? 1.25 25.062 30.984 1 86.94 103 PRO A N 1
ATOM 797 C CA . PRO A 1 103 ? 2.17 24.188 31.734 1 86.94 103 PRO A CA 1
ATOM 798 C C . PRO A 1 103 ? 3.605 24.281 31.219 1 86.94 103 PRO A C 1
ATOM 800 O O . PRO A 1 103 ? 3.85 24.844 30.141 1 86.94 103 PRO A O 1
ATOM 803 N N . PRO A 1 104 ? 4.52 23.766 31.984 1 79.44 104 PRO A N 1
ATOM 804 C CA . PRO A 1 104 ? 5.891 23.719 31.469 1 79.44 104 PRO A CA 1
ATOM 805 C C . PRO A 1 104 ? 6.016 22.891 30.188 1 79.44 104 PRO A C 1
ATOM 807 O O . PRO A 1 104 ? 5.355 21.859 30.047 1 79.44 104 PRO A O 1
ATOM 810 N N . PHE A 1 105 ? 6.77 23.422 29.312 1 75.62 105 PHE A N 1
ATOM 811 C CA . PHE A 1 105 ? 7 22.688 28.078 1 75.62 105 PHE A CA 1
ATOM 812 C C . PHE A 1 105 ? 7.77 21.391 28.344 1 75.62 105 PHE A C 1
ATOM 814 O O . PHE A 1 105 ? 8.695 21.391 29.156 1 75.62 105 PHE A O 1
ATOM 821 N N . PRO A 1 106 ? 7.301 20.297 27.656 1 63.12 106 PRO A N 1
ATOM 822 C CA . PRO A 1 106 ? 8.023 19.047 27.891 1 63.12 106 PRO A CA 1
ATOM 823 C C . PRO A 1 106 ? 9.445 19.078 27.328 1 63.12 106 PRO A C 1
ATOM 825 O O . PRO A 1 106 ? 9.648 19.453 26.172 1 63.12 106 PRO A O 1
ATOM 828 N N . SER A 1 107 ? 10.391 19.656 27.922 1 54.88 107 SER A N 1
ATOM 829 C CA . SER A 1 107 ? 11.727 19.656 27.344 1 54.88 107 SER A CA 1
ATOM 830 C C . SER A 1 107 ? 12.516 18.438 27.781 1 54.88 107 SER A C 1
ATOM 832 O O . SER A 1 107 ? 12.5 18.062 28.953 1 54.88 107 SER A O 1
ATOM 834 N N . ALA A 1 108 ? 12.805 17.672 26.797 1 49.56 108 ALA A N 1
ATOM 835 C CA . ALA A 1 108 ? 13.859 16.703 27.141 1 49.56 108 ALA A CA 1
ATOM 836 C C . ALA A 1 108 ? 15.086 17.422 27.703 1 49.56 108 ALA A C 1
ATOM 838 O O . ALA A 1 108 ? 15.914 16.812 28.375 1 49.56 108 ALA A O 1
ATOM 839 N N . VAL A 1 109 ? 15.516 18.594 27.203 1 44.75 109 VAL A N 1
ATOM 840 C CA . VAL A 1 109 ? 16.734 19.281 27.641 1 44.75 109 VAL A CA 1
ATOM 841 C C . VAL A 1 109 ? 16.406 20.234 28.781 1 44.75 109 VAL A C 1
ATOM 843 O O . VAL A 1 109 ? 15.406 20.969 28.719 1 44.75 109 VAL A O 1
ATOM 846 N N . GLU A 1 110 ? 16.719 19.875 29.891 1 42.19 110 GLU A N 1
ATOM 847 C CA . GLU A 1 110 ? 16.641 20.75 31.062 1 42.19 110 GLU A CA 1
ATOM 848 C C . GLU A 1 110 ? 16.766 22.219 30.656 1 42.19 110 GLU A C 1
ATOM 850 O O . GLU A 1 110 ? 17.844 22.672 30.266 1 42.19 110 GLU A O 1
ATOM 855 N N . SER A 1 111 ? 15.961 22.703 29.891 1 41.62 111 SER A N 1
ATOM 856 C CA . SER A 1 111 ? 16.125 24.109 29.531 1 41.62 111 SER A CA 1
ATOM 857 C C . SER A 1 111 ? 16.219 24.984 30.781 1 41.62 111 SER A C 1
ATOM 859 O O . SER A 1 111 ? 15.633 24.656 31.828 1 41.62 111 SER A O 1
ATOM 861 N N . ASN A 1 112 ? 17.297 25.75 30.797 1 38.44 112 ASN A N 1
ATOM 862 C CA . ASN A 1 112 ? 17.531 26.812 31.766 1 38.44 112 ASN A CA 1
ATOM 863 C C . ASN A 1 112 ? 16.266 27.609 32.031 1 38.44 112 ASN A C 1
ATOM 865 O O . ASN A 1 112 ? 15.43 27.797 31.156 1 38.44 112 ASN A O 1
ATOM 869 N N . GLU A 1 113 ? 15.891 27.672 33.25 1 38.78 113 GLU A N 1
ATOM 870 C CA . GLU A 1 113 ? 14.875 28.562 33.812 1 38.78 113 GLU A CA 1
ATOM 871 C C . GLU A 1 113 ? 14.844 29.891 33.062 1 38.78 113 GLU A C 1
ATOM 873 O O . GLU A 1 113 ? 15.602 30.812 33.406 1 38.78 113 GLU A O 1
ATOM 878 N N . THR A 1 114 ? 14.938 29.984 31.812 1 39.75 114 THR A N 1
ATOM 879 C CA . THR A 1 114 ? 14.734 31.344 31.328 1 39.75 114 THR A CA 1
ATOM 880 C C . THR A 1 114 ? 13.648 32.062 32.125 1 39.75 114 THR A C 1
ATOM 882 O O . THR A 1 114 ? 12.695 31.406 32.594 1 39.75 114 THR A O 1
ATOM 885 N N . GLU A 1 115 ? 13.984 33.156 32.594 1 41.75 115 GLU A N 1
ATOM 886 C CA . GLU A 1 115 ? 13.078 34.062 33.281 1 41.75 115 GLU A CA 1
ATOM 887 C C . GLU A 1 115 ? 11.672 34 32.688 1 41.75 115 GLU A C 1
ATOM 889 O O . GLU A 1 115 ? 11.453 34.406 31.531 1 41.75 115 GLU A O 1
ATOM 894 N N . SER A 1 116 ? 10.984 32.938 32.969 1 50.28 116 SER A N 1
ATOM 895 C CA . SER A 1 116 ? 9.586 32.688 32.625 1 50.28 116 SER A CA 1
ATOM 896 C C . SER A 1 116 ? 8.789 34 32.625 1 50.28 116 SER A C 1
ATOM 898 O O . SER A 1 116 ? 8.789 34.719 33.625 1 50.28 116 SER A O 1
ATOM 900 N N . ALA A 1 117 ? 8.633 34.562 31.5 1 59.91 117 ALA A N 1
ATOM 901 C CA . ALA A 1 117 ? 7.664 35.656 31.438 1 59.91 117 ALA A CA 1
ATOM 902 C C . ALA A 1 117 ? 6.492 35.438 32.375 1 59.91 117 ALA A C 1
ATOM 904 O O . ALA A 1 117 ? 6.109 34.281 32.625 1 59.91 117 ALA A O 1
ATOM 905 N N . GLU A 1 118 ? 6.234 36.375 33.188 1 81.88 118 GLU A N 1
ATOM 906 C CA . GLU A 1 118 ? 5.129 36.375 34.156 1 81.88 118 GLU A CA 1
ATOM 907 C C . GLU A 1 118 ? 3.83 35.906 33.5 1 81.88 118 GLU A C 1
ATOM 909 O O . GLU A 1 118 ? 3.471 36.375 32.406 1 81.88 118 GLU A O 1
ATOM 914 N N . MET A 1 119 ? 3.324 34.688 33.938 1 91.81 119 MET A N 1
ATOM 915 C CA . MET A 1 119 ? 2.029 34.219 33.469 1 91.81 119 MET A CA 1
ATOM 916 C C . MET A 1 119 ? 0.893 34.812 34.281 1 91.81 119 MET A C 1
ATOM 918 O O . MET A 1 119 ? 1.027 35 35.5 1 91.81 119 MET A O 1
ATOM 922 N N . SER A 1 120 ? -0.097 35.188 33.594 1 96.5 120 SER A N 1
ATOM 923 C CA . SER A 1 120 ? -1.312 35.688 34.219 1 96.5 120 SER A CA 1
ATOM 924 C C . SER A 1 120 ? -2.543 35.375 33.375 1 96.5 120 SER A C 1
ATOM 926 O O . SER A 1 120 ? -2.453 35.25 32.156 1 96.5 120 SER A O 1
ATOM 928 N N . GLU A 1 121 ? -3.621 35.188 34.031 1 97.25 121 GLU A N 1
ATOM 929 C CA . GLU A 1 121 ? -4.848 35.062 33.25 1 97.25 121 GLU A CA 1
ATOM 930 C C . GLU A 1 121 ? -5.219 36.344 32.562 1 97.25 121 GLU A C 1
ATOM 932 O O . GLU A 1 121 ? -5.957 36.344 31.562 1 97.25 121 GLU A O 1
ATOM 937 N N . ASP A 1 122 ? -4.812 37.469 33.125 1 97.69 122 ASP A N 1
ATOM 938 C CA . ASP A 1 122 ? -4.895 38.719 32.406 1 97.69 122 ASP A CA 1
ATOM 939 C C . ASP A 1 122 ? -3.799 38.812 31.344 1 97.69 122 ASP A C 1
ATOM 941 O O . ASP A 1 122 ? -2.795 39.5 31.531 1 97.69 122 ASP A O 1
ATOM 945 N N . CYS A 1 123 ? -4.016 38.188 30.219 1 97.94 123 CYS A N 1
ATOM 946 C CA . CYS A 1 123 ? -2.922 37.969 29.281 1 97.94 123 CYS A CA 1
ATOM 947 C C . CYS A 1 123 ? -3.342 38.312 27.859 1 97.94 123 CYS A C 1
ATOM 949 O O . CYS A 1 123 ? -2.623 38.031 26.906 1 97.94 123 CYS A O 1
ATOM 951 N N . LEU A 1 124 ? -4.492 38.906 27.594 1 98.62 124 LEU A N 1
ATOM 952 C CA . LEU A 1 124 ? -5.004 39.125 26.25 1 98.62 124 LEU A CA 1
ATOM 953 C C . LEU A 1 124 ? -4.469 40.438 25.688 1 98.62 124 LEU A C 1
ATOM 955 O O . LEU A 1 124 ? -5.156 41.469 25.719 1 98.62 124 LEU A O 1
ATOM 959 N N . PHE A 1 125 ? -3.287 40.344 25.125 1 98.25 125 PHE A N 1
ATOM 960 C CA . PHE A 1 125 ? -2.547 41.5 24.641 1 98.25 125 PHE A CA 1
ATOM 961 C C . PHE A 1 125 ? -2.139 41.312 23.188 1 98.25 125 PHE A C 1
ATOM 963 O O . PHE A 1 125 ? -1.983 40.188 22.719 1 98.25 125 PHE A O 1
ATOM 970 N N . VAL A 1 126 ? -1.98 42.469 22.422 1 98.31 126 VAL A N 1
ATOM 971 C CA . VAL A 1 126 ? -1.443 42.5 21.078 1 98.31 126 VAL A CA 1
ATOM 972 C C . VAL A 1 126 ? -0.164 43.344 21.031 1 98.31 126 VAL A C 1
ATOM 974 O O . VAL A 1 126 ? 0.047 44.188 21.891 1 98.31 126 VAL A O 1
ATOM 977 N N . ASN A 1 127 ? 0.724 43 20.156 1 98.31 127 ASN A N 1
ATOM 978 C CA . ASN A 1 127 ? 1.947 43.719 19.844 1 98.31 127 ASN A CA 1
ATOM 979 C C . ASN A 1 127 ? 1.974 44.156 18.391 1 98.31 127 ASN A C 1
ATOM 981 O O . ASN A 1 127 ? 1.559 43.406 17.5 1 98.31 127 ASN A O 1
ATOM 985 N N . VAL A 1 128 ? 2.428 45.375 18.172 1 98.62 128 VAL A N 1
ATOM 986 C CA . VAL A 1 128 ? 2.492 45.906 16.812 1 98.62 128 VAL A CA 1
ATOM 987 C C . VAL A 1 128 ? 3.906 46.406 16.531 1 98.62 128 VAL A C 1
ATOM 989 O O . VAL A 1 128 ? 4.473 47.188 17.297 1 98.62 128 VAL A O 1
ATOM 992 N N . TYR A 1 129 ? 4.465 45.969 15.43 1 98.12 129 TYR A N 1
ATOM 993 C CA . TYR A 1 129 ? 5.777 46.375 14.945 1 98.12 129 TYR A CA 1
ATOM 994 C C . TYR A 1 129 ? 5.656 47.188 13.664 1 98.12 129 TYR A C 1
ATOM 996 O O . TYR A 1 129 ? 5.223 46.656 12.625 1 98.12 129 TYR A O 1
ATOM 1004 N N . VAL A 1 130 ? 6.086 48.406 13.711 1 98.06 130 VAL A N 1
ATOM 1005 C CA . VAL A 1 130 ? 5.914 49.344 12.602 1 98.06 130 VAL A CA 1
ATOM 1006 C C . VAL A 1 130 ? 7.27 49.906 12.164 1 98.06 130 VAL A C 1
ATOM 1008 O O . VAL A 1 130 ? 7.965 50.562 12.938 1 98.06 130 VAL A O 1
ATOM 1011 N N . PRO A 1 131 ? 7.598 49.625 10.906 1 97.38 131 PRO A N 1
ATOM 1012 C CA . PRO A 1 131 ? 8.805 50.281 10.422 1 97.38 131 PRO A CA 1
ATOM 1013 C C . PRO A 1 131 ? 8.727 51.812 10.547 1 97.38 131 PRO A C 1
ATOM 1015 O O . PRO A 1 131 ? 7.68 52.406 10.289 1 97.38 131 PRO A O 1
ATOM 1018 N N . SER A 1 132 ? 9.797 52.375 10.891 1 94.69 132 SER A N 1
ATOM 1019 C CA . SER A 1 132 ? 9.82 53.812 11.047 1 94.69 132 SER A CA 1
ATOM 1020 C C . SER A 1 132 ? 9.57 54.531 9.727 1 94.69 132 SER A C 1
ATOM 1022 O O . SER A 1 132 ? 9.219 55.719 9.703 1 94.69 132 SER A O 1
ATOM 1024 N N . THR A 1 133 ? 9.766 53.812 8.688 1 93.25 133 THR A N 1
ATOM 1025 C CA . THR A 1 133 ? 9.57 54.375 7.352 1 93.25 133 THR A CA 1
ATOM 1026 C C . THR A 1 133 ? 8.086 54.5 7.031 1 93.25 133 THR A C 1
ATOM 1028 O O . THR A 1 133 ? 7.711 55.188 6.09 1 93.25 133 THR A O 1
ATOM 1031 N N . ILE A 1 134 ? 7.25 53.875 7.75 1 93.88 134 ILE A N 1
ATOM 1032 C CA . ILE A 1 134 ? 5.812 53.875 7.496 1 93.88 134 ILE A CA 1
ATOM 1033 C C . ILE A 1 134 ? 5.184 55.094 8.219 1 93.88 134 ILE A C 1
ATOM 1035 O O . ILE A 1 134 ? 5.328 55.219 9.438 1 93.88 134 ILE A O 1
ATOM 1039 N N . LYS A 1 135 ? 4.445 55.781 7.406 1 90.62 135 LYS A N 1
ATOM 1040 C CA . LYS A 1 135 ? 3.719 56.938 7.957 1 90.62 135 LYS A CA 1
ATOM 1041 C C . LYS A 1 135 ? 2.264 56.562 8.242 1 90.62 135 LYS A C 1
ATOM 1043 O O . LYS A 1 135 ? 1.774 55.531 7.777 1 90.62 135 LYS A O 1
ATOM 1048 N N . SER A 1 136 ? 1.624 57.406 8.992 1 84 136 SER A N 1
ATOM 1049 C CA . SER A 1 136 ? 0.275 57.125 9.477 1 84 136 SER A CA 1
ATOM 1050 C C . SER A 1 136 ? -0.703 56.969 8.312 1 84 136 SER A C 1
ATOM 1052 O O . SER A 1 136 ? -1.672 56.188 8.406 1 84 136 SER A O 1
ATOM 1054 N N . ASN A 1 137 ? -0.422 57.562 7.121 1 88.75 137 ASN A N 1
ATOM 1055 C CA . ASN A 1 137 ? -1.377 57.5 6.023 1 88.75 137 ASN A CA 1
ATOM 1056 C C . ASN A 1 137 ? -0.887 56.594 4.902 1 88.75 137 ASN A C 1
ATOM 1058 O O . ASN A 1 137 ? -1.459 56.562 3.811 1 88.75 137 ASN A O 1
ATOM 1062 N N . ASP A 1 138 ? 0.086 55.75 5.043 1 91 138 ASP A N 1
ATOM 1063 C CA . ASP A 1 138 ? 0.704 54.938 4 1 91 138 ASP A CA 1
ATOM 1064 C C . ASP A 1 138 ? -0.161 53.719 3.662 1 91 138 ASP A C 1
ATOM 1066 O O . ASP A 1 138 ? -0.068 53.188 2.562 1 91 138 ASP A O 1
ATOM 1070 N N . LEU A 1 139 ? -1.041 53.219 4.48 1 94.88 139 LEU A N 1
ATOM 1071 C CA . LEU A 1 139 ? -1.871 52.031 4.297 1 94.88 139 LEU A CA 1
ATOM 1072 C C . LEU A 1 139 ? -1.013 50.812 3.98 1 94.88 139 LEU A C 1
ATOM 1074 O O . LEU A 1 139 ? -1.245 50.156 2.98 1 94.88 139 LEU A O 1
ATOM 1078 N N . ALA A 1 140 ? -0.044 50.469 4.766 1 98.19 140 ALA A N 1
ATOM 1079 C CA . ALA A 1 140 ? 0.883 49.344 4.594 1 98.19 140 ALA A CA 1
ATOM 1080 C C . ALA A 1 140 ? 0.177 48.031 4.797 1 98.19 140 ALA A C 1
ATOM 1082 O O . ALA A 1 140 ? -0.813 47.938 5.527 1 98.19 140 ALA A O 1
ATOM 1083 N N . ALA A 1 141 ? 0.672 47 4.062 1 98.38 141 ALA A N 1
ATOM 1084 C CA . ALA A 1 141 ? 0.174 45.656 4.309 1 98.38 141 ALA A CA 1
ATOM 1085 C C . ALA A 1 141 ? 0.425 45.25 5.754 1 98.38 141 ALA A C 1
ATOM 1087 O O . ALA A 1 141 ? 1.43 45.625 6.352 1 98.38 141 ALA A O 1
ATOM 1088 N N . VAL A 1 142 ? -0.489 44.438 6.336 1 98.88 142 VAL A N 1
ATOM 1089 C CA . VAL A 1 142 ? -0.444 44.031 7.73 1 98.88 142 VAL A CA 1
ATOM 1090 C C . VAL A 1 142 ? -0.378 42.5 7.809 1 98.88 142 VAL A C 1
ATOM 1092 O O . VAL A 1 142 ? -1.145 41.812 7.141 1 98.88 142 VAL A O 1
ATOM 1095 N N . MET A 1 143 ? 0.564 41.969 8.547 1 98.94 143 MET A N 1
ATOM 1096 C CA . MET A 1 143 ? 0.686 40.531 8.797 1 98.94 143 MET A CA 1
ATOM 1097 C C . MET A 1 143 ? 0.416 40.219 10.258 1 98.94 143 MET A C 1
ATOM 1099 O O . MET A 1 143 ? 1.082 40.75 11.148 1 98.94 143 MET A O 1
ATOM 1103 N N . VAL A 1 144 ? -0.548 39.406 10.5 1 98.94 144 VAL A N 1
ATOM 1104 C CA . VAL A 1 144 ? -0.948 39.031 11.852 1 98.94 144 VAL A CA 1
ATOM 1105 C C . VAL A 1 144 ? -0.532 37.594 12.141 1 98.94 144 VAL A C 1
ATOM 1107 O O . VAL A 1 144 ? -1.092 36.656 11.578 1 98.94 144 VAL A O 1
ATOM 1110 N N . TRP A 1 145 ? 0.374 37.375 13.102 1 98.69 145 TRP A N 1
ATOM 1111 C CA . TRP A 1 145 ? 0.946 36.094 13.438 1 98.69 145 TRP A CA 1
ATOM 1112 C C . TRP A 1 145 ? 0.135 35.406 14.539 1 98.69 145 TRP A C 1
ATOM 1114 O O . TRP A 1 145 ? -0.092 35.969 15.602 1 98.69 145 TRP A O 1
ATOM 1124 N N . ILE A 1 146 ? -0.298 34.219 14.234 1 98.69 146 ILE A N 1
ATOM 1125 C CA . ILE A 1 146 ? -0.908 33.375 15.234 1 98.69 146 ILE A CA 1
ATOM 1126 C C . ILE A 1 146 ? 0.085 32.281 15.648 1 98.69 146 ILE A C 1
ATOM 1128 O O . ILE A 1 146 ? 0.429 31.406 14.852 1 98.69 146 ILE A O 1
ATOM 1132 N N . HIS A 1 147 ? 0.536 32.312 16.875 1 96.19 147 HIS A N 1
ATOM 1133 C CA . HIS A 1 147 ? 1.615 31.438 17.312 1 96.19 147 HIS A CA 1
ATOM 1134 C C . HIS A 1 147 ? 1.131 30 17.453 1 96.19 147 HIS A C 1
ATOM 1136 O O . HIS A 1 147 ? -0.06 29.766 17.672 1 96.19 147 HIS A O 1
ATOM 1142 N N . GLY A 1 148 ? 2.1 29.109 17.328 1 95.12 148 GLY A N 1
ATOM 1143 C CA . GLY A 1 148 ? 1.832 27.703 17.547 1 95.12 148 GLY A CA 1
ATOM 1144 C C . GLY A 1 148 ? 1.956 27.297 19 1 95.12 148 GLY A C 1
ATOM 1145 O O . GLY A 1 148 ? 1.85 28.125 19.906 1 95.12 148 GLY A O 1
ATOM 1146 N N . GLY A 1 149 ? 2.064 25.953 19.188 1 91.81 149 GLY A N 1
ATOM 1147 C CA . GLY A 1 149 ? 2.193 25.406 20.547 1 91.81 149 GLY A CA 1
ATOM 1148 C C . GLY A 1 149 ? 1.075 24.453 20.906 1 91.81 149 GLY A C 1
ATOM 1149 O O . GLY A 1 149 ? 0.69 24.359 22.078 1 91.81 149 GLY A O 1
ATOM 1150 N N . ALA A 1 150 ? 0.481 23.859 19.969 1 90.88 150 ALA A N 1
ATOM 1151 C CA . ALA A 1 150 ? -0.503 22.797 20.141 1 90.88 150 ALA A CA 1
ATOM 1152 C C . ALA A 1 150 ? -1.697 23.281 20.953 1 90.88 150 ALA A C 1
ATOM 1154 O O . ALA A 1 150 ? -2.275 22.516 21.734 1 90.88 150 ALA A O 1
ATOM 1155 N N . PHE A 1 151 ? -1.949 24.547 20.922 1 94 151 PHE A N 1
ATOM 1156 C CA . PHE A 1 151 ? -3.033 25.188 21.656 1 94 151 PHE A CA 1
ATOM 1157 C C . PHE A 1 151 ? -2.811 25.062 23.156 1 94 151 PHE A C 1
ATOM 1159 O O . PHE A 1 151 ? -3.742 25.266 23.953 1 94 151 PHE A O 1
ATOM 1166 N N . THR A 1 152 ? -1.641 24.75 23.562 1 91.06 152 THR A N 1
ATOM 1167 C CA . THR A 1 152 ? -1.294 24.562 24.969 1 91.06 152 THR A CA 1
ATOM 1168 C C . THR A 1 152 ? -0.156 25.5 25.375 1 91.06 152 THR A C 1
ATOM 1170 O O . THR A 1 152 ? -0.09 25.938 26.516 1 91.06 152 THR A O 1
ATOM 1173 N N . TRP A 1 153 ? 0.677 25.75 24.438 1 89.88 153 TRP A N 1
ATOM 1174 C CA . TRP A 1 153 ? 1.855 26.562 24.703 1 89.88 153 TRP A CA 1
ATOM 1175 C C . TRP A 1 153 ? 1.945 27.734 23.734 1 89.88 153 TRP A C 1
ATOM 1177 O O . TRP A 1 153 ? 1.324 27.703 22.656 1 89.88 153 TRP A O 1
ATOM 1187 N N . GLY A 1 154 ? 2.74 28.766 24.188 1 92 154 GLY A N 1
ATOM 1188 C CA . GLY A 1 154 ? 3.113 29.812 23.25 1 92 154 GLY A CA 1
ATOM 1189 C C . GLY A 1 154 ? 2.732 31.203 23.734 1 92 154 GLY A C 1
ATOM 1190 O O . GLY A 1 154 ? 2.008 31.359 24.719 1 92 154 GLY A O 1
ATOM 1191 N N . THR A 1 155 ? 3.266 32.188 23.062 1 94.38 155 THR A N 1
ATOM 1192 C CA . THR A 1 155 ? 3.002 33.594 23.281 1 94.38 155 THR A CA 1
ATOM 1193 C C . THR A 1 155 ? 3.459 34.438 22.078 1 94.38 155 THR A C 1
ATOM 1195 O O . THR A 1 155 ? 4.375 34.031 21.359 1 94.38 155 THR A O 1
ATOM 1198 N N . GLY A 1 156 ? 2.793 35.5 21.891 1 93.75 156 GLY A N 1
ATOM 1199 C CA . GLY A 1 156 ? 3.201 36.406 20.844 1 93.75 156 GLY A CA 1
ATOM 1200 C C . GLY A 1 156 ? 4.582 36.969 21.047 1 93.75 156 GLY A C 1
ATOM 1201 O O . GLY A 1 156 ? 5.262 37.344 20.094 1 93.75 156 GLY A O 1
ATOM 1202 N N . ALA A 1 157 ? 5.098 37 22.25 1 92.12 157 ALA A N 1
ATOM 1203 C CA . ALA A 1 157 ? 6.363 37.625 22.625 1 92.12 157 ALA A CA 1
ATOM 1204 C C . ALA A 1 157 ? 7.547 36.812 22.078 1 92.12 157 ALA A C 1
ATOM 1206 O O . ALA A 1 157 ? 8.648 37.344 21.938 1 92.12 157 ALA A O 1
ATOM 1207 N N . TYR A 1 158 ? 7.328 35.594 21.734 1 89.19 158 TYR A N 1
ATOM 1208 C CA . TYR A 1 158 ? 8.398 34.719 21.25 1 89.19 158 TYR A CA 1
ATOM 1209 C C . TYR A 1 158 ? 8.734 35.062 19.797 1 89.19 158 TYR A C 1
ATOM 1211 O O . TYR A 1 158 ? 9.711 34.531 19.25 1 89.19 158 TYR A O 1
ATOM 1219 N N . TYR A 1 159 ? 7.977 35.938 19.172 1 90.88 159 TYR A N 1
ATOM 1220 C CA . TYR A 1 159 ? 8.133 36.219 17.75 1 90.88 159 TYR A CA 1
ATOM 1221 C C . TYR A 1 159 ? 8.203 37.719 17.484 1 90.88 159 TYR A C 1
ATOM 1223 O O . TYR A 1 159 ? 7.344 38.25 16.781 1 90.88 159 TYR A O 1
ATOM 1231 N N . PRO A 1 160 ? 9.195 38.281 17.938 1 90.06 160 PRO A N 1
ATOM 1232 C CA . PRO A 1 160 ? 9.312 39.719 17.594 1 90.06 160 PRO A CA 1
ATOM 1233 C C . PRO A 1 160 ? 9.352 39.969 16.094 1 90.06 160 PRO A C 1
ATOM 1235 O O . PRO A 1 160 ? 10.211 39.438 15.391 1 90.06 160 PRO A O 1
ATOM 1238 N N . GLY A 1 161 ? 8.492 40.875 15.641 1 94.81 161 GLY A N 1
ATOM 1239 C CA . GLY A 1 161 ? 8.234 41.031 14.219 1 94.81 161 GLY A CA 1
ATOM 1240 C C . GLY A 1 161 ? 9.055 42.125 13.578 1 94.81 161 GLY A C 1
ATOM 1241 O O . GLY A 1 161 ? 8.883 42.438 12.398 1 94.81 161 GLY A O 1
ATOM 1242 N N . GLY A 1 162 ? 10 42.719 14.32 1 95.25 162 GLY A N 1
ATOM 1243 C CA . GLY A 1 162 ? 10.688 43.906 13.859 1 95.25 162 GLY A CA 1
ATOM 1244 C C . GLY A 1 162 ? 11.453 43.688 12.57 1 95.25 162 GLY A C 1
ATOM 1245 O O . GLY A 1 162 ? 11.352 44.5 11.641 1 95.25 162 GLY A O 1
ATOM 1246 N N . ILE A 1 163 ? 12.258 42.625 12.469 1 95.31 163 ILE A N 1
ATOM 1247 C CA . ILE A 1 163 ? 13.086 42.375 11.297 1 95.31 163 ILE A CA 1
ATOM 1248 C C . ILE A 1 163 ? 12.203 42.094 10.086 1 95.31 163 ILE A C 1
ATOM 1250 O O . ILE A 1 163 ? 12.391 42.656 9.023 1 95.31 163 ILE A O 1
ATOM 1254 N N . LEU A 1 164 ? 11.242 41.188 10.242 1 96.81 164 LEU A N 1
ATOM 1255 C CA . LEU A 1 164 ? 10.312 40.906 9.156 1 96.81 164 LEU A CA 1
ATOM 1256 C C . LEU A 1 164 ? 9.617 42.188 8.688 1 96.81 164 LEU A C 1
ATOM 1258 O O . LEU A 1 164 ? 9.469 42.406 7.484 1 96.81 164 LEU A O 1
ATOM 1262 N N . ALA A 1 165 ? 9.219 43.031 9.633 1 98 165 ALA A N 1
ATOM 1263 C CA . ALA A 1 165 ? 8.492 44.281 9.328 1 98 165 ALA A CA 1
ATOM 1264 C C . ALA A 1 165 ? 9.367 45.25 8.555 1 98 165 ALA A C 1
ATOM 1266 O O . ALA A 1 165 ? 8.953 45.781 7.52 1 98 165 ALA A O 1
ATOM 1267 N N . THR A 1 166 ? 10.594 45.469 8.969 1 96.94 166 THR A N 1
ATOM 1268 C CA . THR A 1 166 ? 11.422 46.562 8.477 1 96.94 166 THR A CA 1
ATOM 1269 C C . THR A 1 166 ? 12.086 46.156 7.156 1 96.94 166 THR A C 1
ATOM 1271 O O . THR A 1 166 ? 12.375 47.031 6.324 1 96.94 166 THR A O 1
ATOM 1274 N N . PHE A 1 167 ? 12.344 44.906 6.98 1 93.69 167 PHE A N 1
ATOM 1275 C CA . PHE A 1 167 ? 13.086 44.469 5.797 1 93.69 167 PHE A CA 1
ATOM 1276 C C . PHE A 1 167 ? 12.242 44.656 4.539 1 93.69 167 PHE A C 1
ATOM 1278 O O . PHE A 1 167 ? 12.781 44.875 3.451 1 93.69 167 PHE A O 1
ATOM 1285 N N . ASN A 1 168 ? 10.93 44.594 4.707 1 90.69 168 ASN A N 1
ATOM 1286 C CA . ASN A 1 168 ? 10.102 44.719 3.512 1 90.69 168 ASN A CA 1
ATOM 1287 C C . ASN A 1 168 ? 8.914 45.625 3.744 1 90.69 168 ASN A C 1
ATOM 1289 O O . ASN A 1 168 ? 7.918 45.562 3.018 1 90.69 168 ASN A O 1
ATOM 1293 N N . ASP A 1 169 ? 8.961 46.406 4.695 1 95.62 169 ASP A N 1
ATOM 1294 C CA . ASP A 1 169 ? 8.031 47.531 4.953 1 95.62 169 ASP A CA 1
ATOM 1295 C C . ASP A 1 169 ? 6.598 47 5.074 1 95.62 169 ASP A C 1
ATOM 1297 O O . ASP A 1 169 ? 5.711 47.469 4.352 1 95.62 169 ASP A O 1
ATOM 1301 N N . VAL A 1 170 ? 6.379 46.188 5.934 1 98.31 170 VAL A N 1
ATOM 1302 C CA . VAL A 1 170 ? 5.055 45.75 6.344 1 98.31 170 VAL A CA 1
ATOM 1303 C C . VAL A 1 170 ? 4.879 45.938 7.848 1 98.31 170 VAL A C 1
ATOM 1305 O O . VAL A 1 170 ? 5.852 46.188 8.562 1 98.31 170 VAL A O 1
ATOM 1308 N N . ILE A 1 171 ? 3.672 45.969 8.281 1 98.75 171 ILE A N 1
ATOM 1309 C CA . ILE A 1 171 ? 3.385 45.969 9.711 1 98.75 171 ILE A CA 1
ATOM 1310 C C . ILE A 1 171 ? 3.119 44.562 10.203 1 98.75 171 ILE A C 1
ATOM 1312 O O . ILE A 1 171 ? 2.412 43.781 9.547 1 98.75 171 ILE A O 1
ATOM 1316 N N . VAL A 1 172 ? 3.758 44.188 11.32 1 98.75 172 VAL A N 1
ATOM 1317 C CA . VAL A 1 172 ? 3.564 42.844 11.883 1 98.75 172 VAL A CA 1
ATOM 1318 C C . VAL A 1 172 ? 2.852 42.969 13.234 1 98.75 172 VAL A C 1
ATOM 1320 O O . VAL A 1 172 ? 3.176 43.844 14.047 1 98.75 172 VAL A O 1
ATOM 1323 N N . VAL A 1 173 ? 1.857 42.156 13.398 1 98.88 173 VAL A N 1
ATOM 1324 C CA . VAL A 1 173 ? 1.102 42.062 14.648 1 98.88 173 VAL A CA 1
ATOM 1325 C C . VAL A 1 173 ? 1.247 40.656 15.242 1 98.88 173 VAL A C 1
ATOM 1327 O O . VAL A 1 173 ? 1.097 39.656 14.539 1 98.88 173 VAL A O 1
ATOM 1330 N N . THR A 1 174 ? 1.66 40.562 16.5 1 98.12 174 THR A N 1
ATOM 1331 C CA . THR A 1 174 ? 1.624 39.312 17.281 1 98.12 174 THR A CA 1
ATOM 1332 C C . THR A 1 174 ? 0.706 39.438 18.484 1 98.12 174 THR A C 1
ATOM 1334 O O . THR A 1 174 ? 0.344 40.562 18.875 1 98.12 174 THR A O 1
ATOM 1337 N N . PHE A 1 175 ? 0.237 38.312 19.062 1 98.44 175 PHE A N 1
ATOM 1338 C CA . PHE A 1 175 ? -0.706 38.438 20.172 1 98.44 175 PHE A CA 1
ATOM 1339 C C . PHE A 1 175 ? -0.783 37.156 20.969 1 98.44 175 PHE A C 1
ATOM 1341 O O . PHE A 1 175 ? -0.197 36.125 20.578 1 98.44 175 PHE A O 1
ATOM 1348 N N . ASN A 1 176 ? -1.408 37.281 22.109 1 97.88 176 ASN A N 1
ATOM 1349 C CA . ASN A 1 176 ? -1.755 36.125 22.938 1 97.88 176 ASN A CA 1
ATOM 1350 C C . ASN A 1 176 ? -3.225 35.75 22.797 1 97.88 176 ASN A C 1
ATOM 1352 O O . ASN A 1 176 ? -4.047 36.562 22.406 1 97.88 176 ASN A O 1
ATOM 1356 N N . TYR A 1 177 ? -3.541 34.562 22.984 1 98.62 177 TYR A N 1
ATOM 1357 C CA . TYR A 1 177 ? -4.898 34.031 23.141 1 98.62 177 TYR A CA 1
ATOM 1358 C C . TYR A 1 177 ? -4.941 32.969 24.219 1 98.62 177 TYR A C 1
ATOM 1360 O O . TYR A 1 177 ? -3.908 32.375 24.578 1 98.62 177 TYR A O 1
ATOM 1368 N N . ARG A 1 178 ? -6.047 32.688 24.828 1 97.56 178 ARG A N 1
ATOM 1369 C CA . ARG A 1 178 ? -6.16 31.688 25.891 1 97.56 178 ARG A CA 1
ATOM 1370 C C . ARG A 1 178 ? -5.84 30.297 25.391 1 97.56 178 ARG A C 1
ATOM 1372 O O . ARG A 1 178 ? -6.234 29.922 24.281 1 97.56 178 ARG A O 1
ATOM 1379 N N . LEU A 1 179 ? -5.277 29.531 26.297 1 96.31 179 LEU A N 1
ATOM 1380 C CA . LEU A 1 179 ? -4.73 28.234 25.922 1 96.31 179 LEU A CA 1
ATOM 1381 C C . LEU A 1 179 ? -5.367 27.125 26.75 1 96.31 179 LEU A C 1
ATOM 1383 O O . LEU A 1 179 ? -5.938 27.375 27.812 1 96.31 179 LEU A O 1
ATOM 1387 N N . GLY A 1 180 ? -5.27 25.875 26.234 1 93.88 180 GLY A N 1
ATOM 1388 C CA . GLY A 1 180 ? -5.668 24.688 26.984 1 93.88 180 GLY A CA 1
ATOM 1389 C C . GLY A 1 180 ? -7.109 24.734 27.453 1 93.88 180 GLY A C 1
ATOM 1390 O O . GLY A 1 180 ? -7.988 25.219 26.734 1 93.88 180 GLY A O 1
ATOM 1391 N N . ILE A 1 181 ? -7.262 24.266 28.609 1 94 181 ILE A N 1
ATOM 1392 C CA . ILE A 1 181 ? -8.602 24.156 29.188 1 94 181 ILE A CA 1
ATOM 1393 C C . ILE A 1 181 ? -9.227 25.547 29.312 1 94 181 ILE A C 1
ATOM 1395 O O . ILE A 1 181 ? -10.422 25.719 29.047 1 94 181 ILE A O 1
ATOM 1399 N N . LEU A 1 182 ? -8.453 26.547 29.594 1 96.44 182 LEU A N 1
ATOM 1400 C CA . LEU A 1 182 ? -8.961 27.906 29.75 1 96.44 182 LEU A CA 1
ATOM 1401 C C . LEU A 1 182 ? -9.469 28.453 28.422 1 96.44 182 LEU A C 1
ATOM 1403 O O . LEU A 1 182 ? -10.375 29.297 28.391 1 96.44 182 LEU A O 1
ATOM 1407 N N . GLY A 1 183 ? -8.914 27.969 27.391 1 96.88 183 GLY A N 1
ATOM 1408 C CA . GLY A 1 183 ? -9.266 28.5 26.078 1 96.88 183 GLY A CA 1
ATOM 1409 C C . GLY A 1 183 ? -10.289 27.656 25.344 1 96.88 183 GLY A C 1
ATOM 1410 O O . GLY A 1 183 ? -10.938 28.125 24.406 1 96.88 183 GLY A O 1
ATOM 1411 N N . PHE A 1 184 ? -10.539 26.344 25.844 1 95.19 184 PHE A N 1
ATOM 1412 C CA . PHE A 1 184 ? -11.273 25.484 24.922 1 95.19 184 PHE A CA 1
ATOM 1413 C C . PHE A 1 184 ? -12.227 24.562 25.688 1 95.19 184 PHE A C 1
ATOM 1415 O O . PHE A 1 184 ? -12.914 23.734 25.078 1 95.19 184 PHE A O 1
ATOM 1422 N N . PHE A 1 185 ? -12.367 24.672 26.969 1 94 185 PHE A N 1
ATOM 1423 C CA . PHE A 1 185 ? -13.25 23.828 27.766 1 94 185 PHE A CA 1
ATOM 1424 C C . PHE A 1 185 ? -14.68 23.891 27.234 1 94 185 PHE A C 1
ATOM 1426 O O . PHE A 1 185 ? -15.211 24.969 26.984 1 94 185 PHE A O 1
ATOM 1433 N N . ASN A 1 186 ? -15.227 22.75 27.031 1 93.44 186 ASN A N 1
ATOM 1434 C CA . ASN A 1 186 ? -16.594 22.625 26.562 1 93.44 186 ASN A CA 1
ATOM 1435 C C . ASN A 1 186 ? -17.328 21.469 27.234 1 93.44 186 ASN A C 1
ATOM 1437 O O . ASN A 1 186 ? -16.703 20.578 27.797 1 93.44 186 ASN A O 1
ATOM 1441 N N . VAL A 1 187 ? -18.625 21.547 27.281 1 93.06 187 VAL A N 1
ATOM 1442 C CA . VAL A 1 187 ? -19.516 20.469 27.719 1 93.06 187 VAL A CA 1
ATOM 1443 C C . VAL A 1 187 ? -20.531 20.141 26.641 1 93.06 187 VAL A C 1
ATOM 1445 O O . VAL A 1 187 ? -21.562 20.797 26.531 1 93.06 187 VAL A O 1
ATOM 1448 N N . PRO A 1 188 ? -20.234 19.031 25.953 1 90.06 188 PRO A N 1
ATOM 1449 C CA . PRO A 1 188 ? -21.141 18.672 24.859 1 90.06 188 PRO A CA 1
ATOM 1450 C C . PRO A 1 188 ? -22.594 18.625 25.281 1 90.06 188 PRO A C 1
ATOM 1452 O O . PRO A 1 188 ? -22.906 18.141 26.375 1 90.06 188 PRO A O 1
ATOM 1455 N N . GLY A 1 189 ? -23.438 19.172 24.375 1 87.31 189 GLY A N 1
ATOM 1456 C CA . GLY A 1 189 ? -24.875 19.141 24.625 1 87.31 189 GLY A CA 1
ATOM 1457 C C . GLY A 1 189 ? -25.359 20.281 25.484 1 87.31 189 GLY A C 1
ATOM 1458 O O . GLY A 1 189 ? -26.531 20.359 25.844 1 87.31 189 GLY A O 1
ATOM 1459 N N . THR A 1 190 ? -24.516 21.172 25.938 1 91.38 190 THR A N 1
ATOM 1460 C CA . THR A 1 190 ? -24.875 22.328 26.734 1 91.38 190 THR A CA 1
ATOM 1461 C C . THR A 1 190 ? -24.484 23.625 26.016 1 91.38 190 THR A C 1
ATOM 1463 O O . THR A 1 190 ? -24.031 23.594 24.875 1 91.38 190 THR A O 1
ATOM 1466 N N . ASP A 1 191 ? -24.656 24.734 26.75 1 89.5 191 ASP A N 1
ATOM 1467 C CA . ASP A 1 191 ? -24.328 26.031 26.156 1 89.5 191 ASP A CA 1
ATOM 1468 C C . ASP A 1 191 ? -22.875 26.391 26.391 1 89.5 191 ASP A C 1
ATOM 1470 O O . ASP A 1 191 ? -22.406 27.438 25.922 1 89.5 191 ASP A O 1
ATOM 1474 N N . VAL A 1 192 ? -22.172 25.516 27.031 1 92.31 192 VAL A N 1
ATOM 1475 C CA . VAL A 1 192 ? -20.734 25.703 27.188 1 92.31 192 VAL A CA 1
ATOM 1476 C C . VAL A 1 192 ? -20 25.172 25.938 1 92.31 192 VAL A C 1
ATOM 1478 O O . VAL A 1 192 ? -19.469 24.062 25.938 1 92.31 192 VAL A O 1
ATOM 1481 N N . ALA A 1 193 ? -19.922 26.016 24.938 1 88.69 193 ALA A N 1
ATOM 1482 C CA . ALA A 1 193 ? -19.5 25.609 23.594 1 88.69 193 ALA A CA 1
ATOM 1483 C C . ALA A 1 193 ? -17.984 25.562 23.484 1 88.69 193 ALA A C 1
ATOM 1485 O O . ALA A 1 193 ? -17.438 24.891 22.625 1 88.69 193 ALA A O 1
ATOM 1486 N N . GLY A 1 194 ? -17.266 26.328 24.406 1 93.62 194 GLY A N 1
ATOM 1487 C CA . GLY A 1 194 ? -15.812 26.359 24.328 1 93.62 194 GLY A CA 1
ATOM 1488 C C . GLY A 1 194 ? -15.281 27.297 23.25 1 93.62 194 GLY A C 1
ATOM 1489 O O . GLY A 1 194 ? -15.875 28.344 22.984 1 93.62 194 GLY A O 1
ATOM 1490 N N . ASN A 1 195 ? -14.102 27.047 22.734 1 97.12 195 ASN A N 1
ATOM 1491 C CA . ASN A 1 195 ? -13.414 27.75 21.656 1 97.12 195 ASN A CA 1
ATOM 1492 C C . ASN A 1 195 ? -13.156 29.219 22.016 1 97.12 195 ASN A C 1
ATOM 1494 O O . ASN A 1 195 ? -13.164 30.078 21.141 1 97.12 195 ASN A O 1
ATOM 1498 N N . TYR A 1 196 ? -13 29.5 23.266 1 98.06 196 TYR A N 1
ATOM 1499 C CA . TYR A 1 196 ? -12.734 30.859 23.703 1 98.06 196 TYR A CA 1
ATOM 1500 C C . TYR A 1 196 ? -11.422 31.375 23.125 1 98.06 196 TYR A C 1
ATOM 1502 O O . TYR A 1 196 ? -11.305 32.562 22.812 1 98.06 196 TYR A O 1
ATOM 1510 N N . GLY A 1 197 ? -10.453 30.469 23.031 1 98.44 197 GLY A N 1
ATOM 1511 C CA . GLY A 1 197 ? -9.195 30.859 22.391 1 98.44 197 GLY A CA 1
ATOM 1512 C C . GLY A 1 197 ? -9.367 31.312 20.953 1 98.44 197 GLY A C 1
ATOM 1513 O O . GLY A 1 197 ? -8.703 32.25 20.516 1 98.44 197 GLY A O 1
ATOM 1514 N N . LEU A 1 198 ? -10.25 30.656 20.203 1 98.69 198 LEU A N 1
ATOM 1515 C CA . LEU A 1 198 ? -10.539 31.062 18.828 1 98.69 198 LEU A CA 1
ATOM 1516 C C . LEU A 1 198 ? -11.305 32.375 18.797 1 98.69 198 LEU A C 1
ATOM 1518 O O . LEU A 1 198 ? -11.094 33.219 17.922 1 98.69 198 LEU A O 1
ATOM 1522 N N . LEU A 1 199 ? -12.219 32.562 19.703 1 98.75 199 LEU A N 1
ATOM 1523 C CA . LEU A 1 199 ? -12.961 33.812 19.812 1 98.75 199 LEU A CA 1
ATOM 1524 C C . LEU A 1 199 ? -12.039 34.969 20.188 1 98.75 199 LEU A C 1
ATOM 1526 O O . LEU A 1 199 ? -12.25 36.094 19.75 1 98.75 199 LEU A O 1
ATOM 1530 N N . ASP A 1 200 ? -11.039 34.656 21.062 1 98.88 200 ASP A N 1
ATOM 1531 C CA . ASP A 1 200 ? -10 35.656 21.312 1 98.88 200 ASP A CA 1
ATOM 1532 C C . ASP A 1 200 ? -9.352 36.094 20 1 98.88 200 ASP A C 1
ATOM 1534 O O . ASP A 1 200 ? -9.148 37.312 19.781 1 98.88 200 ASP A O 1
ATOM 1538 N N . GLN A 1 201 ? -9.008 35.188 19.156 1 98.94 201 GLN A N 1
ATOM 1539 C CA . GLN A 1 201 ? -8.367 35.469 17.875 1 98.94 201 GLN A CA 1
ATOM 1540 C C . GLN A 1 201 ? -9.281 36.312 17 1 98.94 201 GLN A C 1
ATOM 1542 O O . GLN A 1 201 ? -8.828 37.25 16.328 1 98.94 201 GLN A O 1
ATOM 1547 N N . VAL A 1 202 ? -10.578 36 16.953 1 98.88 202 VAL A N 1
ATOM 1548 C CA . VAL A 1 202 ? -11.539 36.781 16.203 1 98.88 202 VAL A CA 1
ATOM 1549 C C . VAL A 1 202 ? -11.523 38.219 16.703 1 98.88 202 VAL A C 1
ATOM 1551 O O . VAL A 1 202 ? -11.531 39.188 15.914 1 98.88 202 VAL A O 1
ATOM 1554 N N . LEU A 1 203 ? -11.5 38.344 18 1 98.88 203 LEU A N 1
ATOM 1555 C CA . LEU A 1 203 ? -11.516 39.688 18.578 1 98.88 203 LEU A CA 1
ATOM 1556 C C . LEU A 1 203 ? -10.25 40.438 18.203 1 98.88 203 LEU A C 1
ATOM 1558 O O . LEU A 1 203 ? -10.289 41.656 17.984 1 98.88 203 LEU A O 1
ATOM 1562 N N . VAL A 1 204 ? -9.102 39.781 18.141 1 98.94 204 VAL A N 1
ATOM 1563 C CA . VAL A 1 204 ? -7.867 40.438 17.703 1 98.94 204 VAL A CA 1
ATOM 1564 C C . VAL A 1 204 ? -8.023 40.906 16.266 1 98.94 204 VAL A C 1
ATOM 1566 O O . VAL A 1 204 ? -7.594 42.031 15.938 1 98.94 204 VAL A O 1
ATOM 1569 N N . LEU A 1 205 ? -8.578 40.094 15.406 1 98.94 205 LEU A N 1
ATOM 1570 C CA . LEU A 1 205 ? -8.75 40.469 14.008 1 98.94 205 LEU A CA 1
ATOM 1571 C C . LEU A 1 205 ? -9.688 41.656 13.891 1 98.94 205 LEU A C 1
ATOM 1573 O O . LEU A 1 205 ? -9.469 42.562 13.055 1 98.94 205 LEU A O 1
ATOM 1577 N N . LYS A 1 206 ? -10.711 41.719 14.711 1 98.81 206 LYS A N 1
ATOM 1578 C CA . LYS A 1 206 ? -11.578 42.875 14.758 1 98.81 206 LYS A CA 1
ATOM 1579 C C . LYS A 1 206 ? -10.82 44.094 15.258 1 98.81 206 LYS A C 1
ATOM 1581 O O . LYS A 1 206 ? -11.023 45.219 14.758 1 98.81 206 LYS A O 1
ATOM 1586 N N . TRP A 1 207 ? -10.016 43.906 16.266 1 98.81 207 TRP A N 1
ATOM 1587 C CA . TRP A 1 207 ? -9.164 44.969 16.766 1 98.81 207 TRP A CA 1
ATOM 1588 C C . TRP A 1 207 ? -8.281 45.531 15.664 1 98.81 207 TRP A C 1
ATOM 1590 O O . TRP A 1 207 ? -8.117 46.75 15.547 1 98.81 207 TRP A O 1
ATOM 1600 N N . VAL A 1 208 ? -7.672 44.656 14.883 1 98.88 208 VAL A N 1
ATOM 1601 C CA . VAL A 1 208 ? -6.824 45.094 13.766 1 98.88 208 VAL A CA 1
ATOM 1602 C C . VAL A 1 208 ? -7.637 45.906 12.773 1 98.88 208 VAL A C 1
ATOM 1604 O O . VAL A 1 208 ? -7.195 46.969 12.336 1 98.88 208 VAL A O 1
ATOM 1607 N N . GLN A 1 209 ? -8.812 45.5 12.453 1 98.56 209 GLN A N 1
ATOM 1608 C CA . GLN A 1 209 ? -9.68 46.25 11.539 1 98.56 209 GLN A CA 1
ATOM 1609 C C . GLN A 1 209 ? -9.969 47.656 12.062 1 98.56 209 GLN A C 1
ATOM 1611 O O . GLN A 1 209 ? -10 48.594 11.281 1 98.56 209 GLN A O 1
ATOM 1616 N N . ALA A 1 210 ? -10.039 47.75 13.297 1 98.06 210 ALA A N 1
ATOM 1617 C CA . ALA A 1 210 ? -10.492 49 13.898 1 98.06 210 ALA A CA 1
ATOM 1618 C C . ALA A 1 210 ? -9.32 49.938 14.156 1 98.06 210 ALA A C 1
ATOM 1620 O O . ALA A 1 210 ? -9.484 51.156 14.172 1 98.06 210 ALA A O 1
ATOM 1621 N N . ASN A 1 211 ? -8.125 49.375 14.336 1 98.12 211 ASN A N 1
ATOM 1622 C CA . ASN A 1 211 ? -7.094 50.219 14.93 1 98.12 211 ASN A CA 1
ATOM 1623 C C . ASN A 1 211 ? -5.867 50.312 14.031 1 98.12 211 ASN A C 1
ATOM 1625 O O . ASN A 1 211 ? -5.066 51.219 14.172 1 98.12 211 ASN A O 1
ATOM 1629 N N . ILE A 1 212 ? -5.68 49.469 13.07 1 98.38 212 ILE A N 1
ATOM 1630 C CA . ILE A 1 212 ? -4.367 49.312 12.453 1 98.38 212 ILE A CA 1
ATOM 1631 C C . ILE A 1 212 ? -4.066 50.531 11.578 1 98.38 212 ILE A C 1
ATOM 1633 O O . ILE A 1 212 ? -2.902 50.812 11.305 1 98.38 212 ILE A O 1
ATOM 1637 N N . ALA A 1 213 ? -5.09 51.156 11.117 1 97.56 213 ALA A N 1
ATOM 1638 C CA . ALA A 1 213 ? -4.902 52.375 10.312 1 97.56 213 ALA A CA 1
ATOM 1639 C C . ALA A 1 213 ? -4.141 53.438 11.102 1 97.56 213 ALA A C 1
ATOM 1641 O O . ALA A 1 213 ? -3.361 54.188 10.523 1 97.56 213 ALA A O 1
ATOM 1642 N N . SER A 1 214 ? -4.336 53.5 12.391 1 96.62 214 SER A N 1
ATOM 1643 C CA . SER A 1 214 ? -3.656 54.469 13.242 1 96.62 214 SER A CA 1
ATOM 1644 C C . SER A 1 214 ? -2.158 54.188 13.312 1 96.62 214 SER A C 1
ATOM 1646 O O . SER A 1 214 ? -1.381 55.062 13.727 1 96.62 214 SER A O 1
ATOM 1648 N N . PHE A 1 215 ? -1.752 53.062 12.945 1 97.44 215 PHE A N 1
ATOM 1649 C CA . PHE A 1 215 ? -0.346 52.656 12.922 1 97.44 215 PHE A CA 1
ATOM 1650 C C . PHE A 1 215 ? 0.225 52.781 11.516 1 97.44 215 PHE A C 1
ATOM 1652 O O . PHE A 1 215 ? 1.393 52.469 11.281 1 97.44 215 PHE A O 1
ATOM 1659 N N . GLY A 1 216 ? -0.668 53.156 10.547 1 97.62 216 GLY A N 1
ATOM 1660 C CA . GLY A 1 216 ? -0.25 53.25 9.156 1 97.62 216 GLY A CA 1
ATOM 1661 C C . GLY A 1 216 ? -0.569 52.031 8.344 1 97.62 216 GLY A C 1
ATOM 1662 O O . GLY A 1 216 ? -0.167 51.906 7.184 1 97.62 216 GLY A O 1
ATOM 1663 N N . GLY A 1 217 ? -1.274 51.125 8.93 1 98.31 217 GLY A N 1
ATOM 1664 C CA . GLY A 1 217 ? -1.629 49.875 8.258 1 98.31 217 GLY A CA 1
ATOM 1665 C C . GLY A 1 217 ? -2.928 49.969 7.48 1 98.31 217 GLY A C 1
ATOM 1666 O O . GLY A 1 217 ? -3.756 50.844 7.75 1 98.31 217 GLY A O 1
ATOM 1667 N N . ASP A 1 218 ? -3.135 49.094 6.512 1 98.38 218 ASP A N 1
ATOM 1668 C CA . ASP A 1 218 ? -4.352 49 5.715 1 98.38 218 ASP A CA 1
ATOM 1669 C C . ASP A 1 218 ? -5.242 47.875 6.219 1 98.38 218 ASP A C 1
ATOM 1671 O O . ASP A 1 218 ? -4.898 46.688 6.078 1 98.38 218 ASP A O 1
ATOM 1675 N N . PRO A 1 219 ? -6.375 48.156 6.773 1 97.81 219 PRO A N 1
ATOM 1676 C CA . PRO A 1 219 ? -7.25 47.094 7.262 1 97.81 219 PRO A CA 1
ATOM 1677 C C . PRO A 1 219 ? -7.754 46.188 6.141 1 97.81 219 PRO A C 1
ATOM 1679 O O . PRO A 1 219 ? -8.258 45.094 6.406 1 97.81 219 PRO A O 1
ATOM 1682 N N . ASN A 1 220 ? -7.598 46.562 4.871 1 97.38 220 ASN A N 1
ATOM 1683 C CA . ASN A 1 220 ? -8.062 45.781 3.744 1 97.38 220 ASN A CA 1
ATOM 1684 C C . ASN A 1 220 ? -6.941 44.906 3.18 1 97.38 220 ASN A C 1
ATOM 1686 O O . ASN A 1 220 ? -7.156 44.156 2.23 1 97.38 220 ASN A O 1
ATOM 1690 N N . ARG A 1 221 ? -5.773 44.969 3.729 1 98.12 221 ARG A N 1
ATOM 1691 C CA . ARG A 1 221 ? -4.633 44.156 3.32 1 98.12 221 ARG A CA 1
ATOM 1692 C C . ARG A 1 221 ? -4.035 43.406 4.512 1 98.12 221 ARG A C 1
ATOM 1694 O O . ARG A 1 221 ? -2.832 43.5 4.762 1 98.12 221 ARG A O 1
ATOM 1701 N N . VAL A 1 222 ? -4.895 42.719 5.148 1 98.88 222 VAL A N 1
ATOM 1702 C CA . VAL A 1 222 ? -4.496 41.938 6.32 1 98.88 222 VAL A CA 1
ATOM 1703 C C . VAL A 1 222 ? -4.242 40.5 5.922 1 98.88 222 VAL A C 1
ATOM 1705 O O . VAL A 1 222 ? -5.102 39.844 5.309 1 98.88 222 VAL A O 1
ATOM 1708 N N . THR A 1 223 ? -3.045 40 6.168 1 98.88 223 THR A N 1
ATOM 1709 C CA . THR A 1 223 ? -2.668 38.594 6.012 1 98.88 223 THR A CA 1
ATOM 1710 C C . THR A 1 223 ? -2.504 37.938 7.371 1 98.88 223 THR A C 1
ATOM 1712 O O . THR A 1 223 ? -1.694 38.375 8.188 1 98.88 223 THR A O 1
ATOM 1715 N N . ILE A 1 224 ? -3.289 36.906 7.621 1 98.94 224 ILE A N 1
ATOM 1716 C CA . ILE A 1 224 ? -3.041 36.125 8.82 1 98.94 224 ILE A CA 1
ATOM 1717 C C . ILE A 1 224 ? -2.096 34.969 8.492 1 98.94 224 ILE A C 1
ATOM 1719 O O . ILE A 1 224 ? -2.174 34.375 7.406 1 98.94 224 ILE A O 1
ATOM 1723 N N . PHE A 1 225 ? -1.121 34.688 9.312 1 98.81 225 PHE A N 1
ATOM 1724 C CA . PHE A 1 225 ? -0.191 33.562 9.117 1 98.81 225 PHE A CA 1
ATOM 1725 C C . PHE A 1 225 ? 0.196 32.938 10.445 1 98.81 225 PHE A C 1
ATOM 1727 O O . PHE A 1 225 ? 0.121 33.594 11.492 1 98.81 225 PHE A O 1
ATOM 1734 N N . GLY A 1 226 ? 0.455 31.703 10.492 1 98.44 226 GLY A N 1
ATOM 1735 C CA . GLY A 1 226 ? 0.776 30.969 11.711 1 98.44 226 GLY A CA 1
ATOM 1736 C C . GLY A 1 226 ? 1.455 29.641 11.445 1 98.44 226 GLY A C 1
ATOM 1737 O O . GLY A 1 226 ? 1.639 29.25 10.289 1 98.44 226 GLY A O 1
ATOM 1738 N N . GLU A 1 227 ? 1.961 29 12.492 1 97.25 227 GLU A N 1
ATOM 1739 C CA . GLU A 1 227 ? 2.668 27.719 12.438 1 97.25 227 GLU A CA 1
ATOM 1740 C C . GLU A 1 227 ? 2.043 26.703 13.391 1 97.25 227 GLU A C 1
ATOM 1742 O O . GLU A 1 227 ? 1.605 27.062 14.484 1 97.25 227 GLU A O 1
ATOM 1747 N N . SER A 1 228 ? 2.043 25.438 12.961 1 96.12 228 SER A N 1
ATOM 1748 C CA . SER A 1 228 ? 1.51 24.359 13.789 1 96.12 228 SER A CA 1
ATOM 1749 C C . SER A 1 228 ? 0.082 24.656 14.234 1 96.12 228 SER A C 1
ATOM 1751 O O . SER A 1 228 ? -0.787 24.938 13.398 1 96.12 228 SER A O 1
ATOM 1753 N N . ALA A 1 229 ? -0.17 24.828 15.562 1 96.5 229 ALA A N 1
ATOM 1754 C CA . ALA A 1 229 ? -1.498 25.188 16.047 1 96.5 229 ALA A CA 1
ATOM 1755 C C . ALA A 1 229 ? -1.926 26.547 15.516 1 96.5 229 ALA A C 1
ATOM 1757 O O . ALA A 1 229 ? -3.111 26.781 15.258 1 96.5 229 ALA A O 1
ATOM 1758 N N . GLY A 1 230 ? -0.979 27.469 15.328 1 98.31 230 GLY A N 1
ATOM 1759 C CA . GLY A 1 230 ? -1.288 28.734 14.711 1 98.31 230 GLY A CA 1
ATOM 1760 C C . GLY A 1 230 ? -1.762 28.609 13.273 1 98.31 230 GLY A C 1
ATOM 1761 O O . GLY A 1 230 ? -2.689 29.312 12.859 1 98.31 230 GLY A O 1
ATOM 1762 N N . ALA A 1 231 ? -1.058 27.734 12.562 1 98.69 231 ALA A N 1
ATOM 1763 C CA . ALA A 1 231 ? -1.491 27.469 11.195 1 98.69 231 ALA A CA 1
ATOM 1764 C C . ALA A 1 231 ? -2.854 26.781 11.18 1 98.69 231 ALA A C 1
ATOM 1766 O O . ALA A 1 231 ? -3.668 27.016 10.281 1 98.69 231 ALA A O 1
ATOM 1767 N N . MET A 1 232 ? -3.082 25.891 12.086 1 98.25 232 MET A N 1
ATOM 1768 C CA . MET A 1 232 ? -4.402 25.281 12.227 1 98.25 232 MET A CA 1
ATOM 1769 C C . MET A 1 232 ? -5.465 26.344 12.492 1 98.25 232 MET A C 1
ATOM 1771 O O . MET A 1 232 ? -6.562 26.281 11.938 1 98.25 232 MET A O 1
ATOM 1775 N N . SER A 1 233 ? -5.145 27.297 13.305 1 98.75 233 SER A N 1
ATOM 1776 C CA . SER A 1 233 ? -6.047 28.422 13.547 1 98.75 233 SER A CA 1
ATOM 1777 C C . SER A 1 233 ? -6.324 29.188 12.258 1 98.75 233 SER A C 1
ATOM 1779 O O . SER A 1 233 ? -7.473 29.531 11.969 1 98.75 233 SER A O 1
ATOM 1781 N N . VAL A 1 234 ? -5.266 29.453 11.516 1 98.88 234 VAL A N 1
ATOM 1782 C CA . VAL A 1 234 ? -5.434 30.156 10.25 1 98.88 234 VAL A CA 1
ATOM 1783 C C . VAL A 1 234 ? -6.418 29.375 9.367 1 98.88 234 VAL A C 1
ATOM 1785 O O . VAL A 1 234 ? -7.332 29.969 8.789 1 98.88 234 VAL A O 1
ATOM 1788 N N . SER A 1 235 ? -6.227 28.094 9.312 1 98.81 235 SER A N 1
ATOM 1789 C CA . SER A 1 235 ? -7.109 27.234 8.539 1 98.81 235 SER A CA 1
ATOM 1790 C C . SER A 1 235 ? -8.539 27.297 9.062 1 98.81 235 SER A C 1
ATOM 1792 O O . SER A 1 235 ? -9.492 27.328 8.273 1 98.81 235 SER A O 1
ATOM 1794 N N . LEU A 1 236 ? -8.711 27.297 10.32 1 98.75 236 LEU A N 1
ATOM 1795 C CA . LEU A 1 236 ? -10.023 27.375 10.938 1 98.75 236 LEU A CA 1
ATOM 1796 C C . LEU A 1 236 ? -10.695 28.719 10.617 1 98.75 236 LEU A C 1
ATOM 1798 O O . LEU A 1 236 ? -11.906 28.766 10.398 1 98.75 236 LEU A O 1
ATOM 1802 N N . HIS A 1 237 ? -9.953 29.781 10.625 1 98.81 237 HIS A N 1
ATOM 1803 C CA . HIS A 1 237 ? -10.492 31.094 10.297 1 98.81 237 HIS A CA 1
ATOM 1804 C C . HIS A 1 237 ? -10.953 31.156 8.844 1 98.81 237 HIS A C 1
ATOM 1806 O O . HIS A 1 237 ? -11.875 31.906 8.516 1 98.81 237 HIS A O 1
ATOM 1812 N N . LEU A 1 238 ? -10.375 30.375 7.965 1 98.56 238 LEU A N 1
ATOM 1813 C CA . LEU A 1 238 ? -10.828 30.281 6.582 1 98.56 238 LEU A CA 1
ATOM 1814 C C . LEU A 1 238 ? -12.219 29.656 6.504 1 98.56 238 LEU A C 1
ATOM 1816 O O . LEU A 1 238 ? -12.93 29.844 5.516 1 98.56 238 LEU A O 1
ATOM 1820 N N . LEU A 1 239 ? -12.578 28.953 7.527 1 98.44 239 LEU A N 1
ATOM 1821 C CA . LEU A 1 239 ? -13.836 28.203 7.52 1 98.44 239 LEU A CA 1
ATOM 1822 C C . LEU A 1 239 ? -14.922 28.953 8.281 1 98.44 239 LEU A C 1
ATOM 1824 O O . LEU A 1 239 ? -16.109 28.797 7.992 1 98.44 239 LEU A O 1
ATOM 1828 N N . SER A 1 240 ? -14.586 29.75 9.242 1 98.62 240 SER A N 1
ATOM 1829 C CA . SER A 1 240 ? -15.531 30.281 10.227 1 98.62 240 SER A CA 1
ATOM 1830 C C . SER A 1 240 ? -16.312 31.469 9.672 1 98.62 240 SER A C 1
ATOM 1832 O O . SER A 1 240 ? -15.719 32.438 9.18 1 98.62 240 SER A O 1
ATOM 1834 N N . PRO A 1 241 ? -17.594 31.438 9.828 1 98.19 241 PRO A N 1
ATOM 1835 C CA . PRO A 1 241 ? -18.359 32.625 9.438 1 98.19 241 PRO A CA 1
ATOM 1836 C C . PRO A 1 241 ? -18.016 33.844 10.281 1 98.19 241 PRO A C 1
ATOM 1838 O O . PRO A 1 241 ? -18.203 35 9.828 1 98.19 241 PRO A O 1
ATOM 1841 N N . MET A 1 242 ? -17.484 33.688 11.438 1 98.25 242 MET A N 1
ATOM 1842 C CA . MET A 1 242 ? -17.188 34.781 12.359 1 98.25 242 MET A CA 1
ATOM 1843 C C . MET A 1 242 ? -15.961 35.562 11.906 1 98.25 242 MET A C 1
ATOM 1845 O O . MET A 1 242 ? -15.719 36.656 12.367 1 98.25 242 MET A O 1
ATOM 1849 N N . SER A 1 243 ? -15.219 34.969 11 1 98.31 243 SER A N 1
ATOM 1850 C CA . SER A 1 243 ? -13.977 35.594 10.562 1 98.31 243 SER A CA 1
ATOM 1851 C C . SER A 1 243 ? -14.133 36.25 9.195 1 98.31 243 SER A C 1
ATOM 1853 O O . SER A 1 243 ? -13.195 36.844 8.672 1 98.31 243 SER A O 1
ATOM 1855 N N . LYS A 1 244 ? -15.289 36.094 8.602 1 97.81 244 LYS A N 1
ATOM 1856 C CA . LYS A 1 244 ? -15.523 36.594 7.258 1 97.81 244 LYS A CA 1
ATOM 1857 C C . LYS A 1 244 ? -15.25 38.094 7.191 1 97.81 244 LYS A C 1
ATOM 1859 O O . LYS A 1 244 ? -15.742 38.875 8.023 1 97.81 244 LYS A O 1
ATOM 1864 N N . GLY A 1 245 ? -14.422 38.5 6.25 1 97.88 245 GLY A N 1
ATOM 1865 C CA . GLY A 1 245 ? -14.195 39.906 5.973 1 97.88 245 GLY A CA 1
ATOM 1866 C C . GLY A 1 245 ? -13.102 40.5 6.828 1 97.88 245 GLY A C 1
ATOM 1867 O O . GLY A 1 245 ? -12.75 41.688 6.664 1 97.88 245 GLY A O 1
ATOM 1868 N N . LEU A 1 246 ? -12.461 39.719 7.684 1 98.75 246 LEU A N 1
ATOM 1869 C CA . LEU A 1 246 ? -11.516 40.281 8.641 1 98.75 246 LEU A CA 1
ATOM 1870 C C . LEU A 1 246 ? -10.094 40.219 8.109 1 98.75 246 LEU A C 1
ATOM 1872 O O . LEU A 1 246 ? -9.188 40.844 8.672 1 98.75 246 LEU A O 1
ATOM 1876 N N . PHE A 1 247 ? -9.859 39.5 7.035 1 98.69 247 PHE A N 1
ATOM 1877 C CA . PHE A 1 247 ? -8.555 39.406 6.391 1 98.69 247 PHE A CA 1
ATOM 1878 C C . PHE A 1 247 ? -8.711 39.062 4.91 1 98.69 247 PHE A C 1
ATOM 1880 O O . PHE A 1 247 ? -9.789 38.688 4.469 1 98.69 247 PHE A O 1
ATOM 1887 N N . LYS A 1 248 ? -7.555 39.188 4.188 1 98.25 248 LYS A N 1
ATOM 1888 C CA . LYS A 1 248 ? -7.602 39.031 2.74 1 98.25 248 LYS A CA 1
ATOM 1889 C C . LYS A 1 248 ? -6.707 37.875 2.291 1 98.25 248 LYS A C 1
ATOM 1891 O O . LYS A 1 248 ? -6.879 37.344 1.191 1 98.25 248 LYS A O 1
ATOM 1896 N N . ARG A 1 249 ? -5.777 37.531 3.131 1 98.69 249 ARG A N 1
ATOM 1897 C CA . ARG A 1 249 ? -4.809 36.5 2.771 1 98.69 249 ARG A CA 1
ATOM 1898 C C . ARG A 1 249 ? -4.441 35.656 3.982 1 98.69 249 ARG A C 1
ATOM 1900 O O . ARG A 1 249 ? -4.605 36.094 5.125 1 98.69 249 ARG A O 1
ATOM 1907 N N . ALA A 1 250 ? -3.982 34.406 3.703 1 98.88 250 ALA A N 1
ATOM 1908 C CA . ALA A 1 250 ? -3.682 33.469 4.773 1 98.88 250 ALA A CA 1
ATOM 1909 C C . ALA A 1 250 ? -2.449 32.656 4.441 1 98.88 250 ALA A C 1
ATOM 1911 O O . ALA A 1 250 ? -2.266 32.219 3.293 1 98.88 250 ALA A O 1
ATOM 1912 N N . ILE A 1 251 ? -1.547 32.438 5.387 1 98.94 251 ILE A N 1
ATOM 1913 C CA . ILE A 1 251 ? -0.39 31.562 5.254 1 98.94 251 ILE A CA 1
ATOM 1914 C C . ILE A 1 251 ? -0.419 30.5 6.352 1 98.94 251 ILE A C 1
ATOM 1916 O O . ILE A 1 251 ? -0.346 30.828 7.539 1 98.94 251 ILE A O 1
ATOM 1920 N N . MET A 1 252 ? -0.547 29.25 5.949 1 98.81 252 MET A N 1
ATOM 1921 C CA . MET A 1 252 ? -0.57 28.125 6.867 1 98.81 252 MET A CA 1
ATOM 1922 C C . MET A 1 252 ? 0.763 27.375 6.852 1 98.81 252 MET A C 1
ATOM 1924 O O . MET A 1 252 ? 1.072 26.672 5.891 1 98.81 252 MET A O 1
ATOM 1928 N N . GLN A 1 253 ? 1.515 27.469 7.965 1 98.56 253 GLN A N 1
ATOM 1929 C CA . GLN A 1 253 ? 2.834 26.859 8.031 1 98.56 253 GLN A CA 1
ATOM 1930 C C . GLN A 1 253 ? 2.824 25.641 8.953 1 98.56 253 GLN A C 1
ATOM 1932 O O . GLN A 1 253 ? 2.693 25.781 10.172 1 98.56 253 GLN A O 1
ATOM 1937 N N . SER A 1 254 ? 2.938 24.422 8.398 1 97.69 254 SER A N 1
ATOM 1938 C CA . SER A 1 254 ? 3.047 23.172 9.133 1 97.69 254 SER A CA 1
ATOM 1939 C C . SER A 1 254 ? 1.818 22.938 10.008 1 97.69 254 SER A C 1
ATOM 1941 O O . SER A 1 254 ? 1.943 22.609 11.188 1 97.69 254 SER A O 1
ATOM 1943 N N . GLY A 1 255 ? 0.659 23.188 9.43 1 97.44 255 GLY A N 1
ATOM 1944 C CA . GLY A 1 255 ? -0.574 22.969 10.164 1 97.44 255 GLY A CA 1
ATOM 1945 C C . GLY A 1 255 ? -1.818 23.156 9.32 1 97.44 255 GLY A C 1
ATOM 1946 O O . GLY A 1 255 ? -1.892 24.094 8.523 1 97.44 255 GLY A O 1
ATOM 1947 N N . ALA A 1 256 ? -2.74 22.234 9.453 1 97.75 256 ALA A N 1
ATOM 1948 C CA . ALA A 1 256 ? -4.043 22.281 8.797 1 97.75 256 ALA A CA 1
ATOM 1949 C C . ALA A 1 256 ? -5.152 21.844 9.75 1 97.75 256 ALA A C 1
ATOM 1951 O O . ALA A 1 256 ? -4.934 21.016 10.633 1 97.75 256 ALA A O 1
ATOM 1952 N N . SER A 1 257 ? -6.266 22.422 9.578 1 97.19 257 SER A N 1
ATOM 1953 C CA . SER A 1 257 ? -7.355 22.141 10.508 1 97.19 257 SER A CA 1
ATOM 1954 C C . SER A 1 257 ? -7.941 20.75 10.258 1 97.19 257 SER A C 1
ATOM 1956 O O . SER A 1 257 ? -8.648 20.203 11.102 1 97.19 257 SER A O 1
ATOM 1958 N N . SER A 1 258 ? -7.656 20.156 9.109 1 95.75 258 SER A N 1
ATOM 1959 C CA . SER A 1 258 ? -8.148 18.828 8.773 1 95.75 258 SER A CA 1
ATOM 1960 C C . SER A 1 258 ? -7.34 17.75 9.484 1 95.75 258 SER A C 1
ATOM 1962 O O . SER A 1 258 ? -7.59 16.547 9.289 1 95.75 258 SER A O 1
ATOM 1964 N N . THR A 1 259 ? -6.375 18.109 10.289 1 93.38 259 THR A N 1
ATOM 1965 C CA . THR A 1 259 ? -5.578 17.188 11.086 1 93.38 259 THR A CA 1
ATOM 1966 C C . THR A 1 259 ? -6.453 16.422 12.078 1 93.38 259 THR A C 1
ATOM 1968 O O . THR A 1 259 ? -7.465 16.953 12.547 1 93.38 259 THR A O 1
ATOM 1971 N N . PRO A 1 260 ? -6.117 15.227 12.398 1 87 260 PRO A N 1
ATOM 1972 C CA . PRO A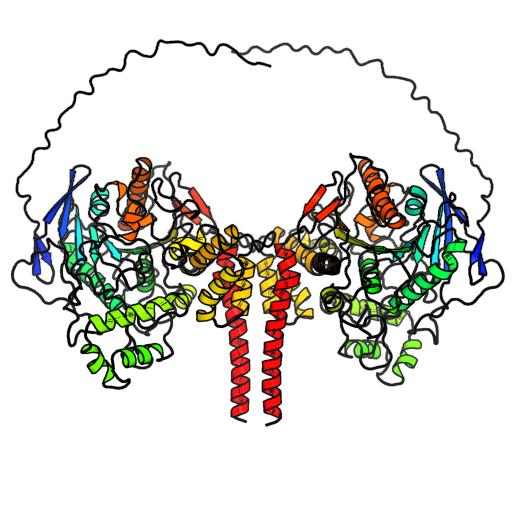 1 260 ? -6.859 14.5 13.438 1 87 260 PRO A CA 1
ATOM 1973 C C . PRO A 1 260 ? -6.508 14.969 14.844 1 87 260 PRO A C 1
ATOM 1975 O O . PRO A 1 260 ? -7.152 14.555 15.812 1 87 260 PRO A O 1
ATOM 1978 N N . PHE A 1 261 ? -5.59 15.812 14.977 1 82.88 261 PHE A N 1
ATOM 1979 C CA . PHE A 1 261 ? -5.113 16.328 16.25 1 82.88 261 PHE A CA 1
ATOM 1980 C C . PHE A 1 261 ? -6.184 17.172 16.938 1 82.88 261 PHE A C 1
ATOM 1982 O O . PHE A 1 261 ? -6.324 17.125 18.156 1 82.88 261 PHE A O 1
ATOM 1989 N N . CYS A 1 262 ? -6.871 17.906 16.125 1 84.06 262 CYS A N 1
ATOM 1990 C CA . CYS A 1 262 ? -7.895 18.781 16.688 1 84.06 262 CYS A CA 1
ATOM 1991 C C . CYS A 1 262 ? -9.102 18.859 15.758 1 84.06 262 CYS A C 1
ATOM 1993 O O . CYS A 1 262 ? -9.195 18.125 14.773 1 84.06 262 CYS A O 1
ATOM 1995 N N . CYS A 1 263 ? -10.133 19.625 16.266 1 82.12 263 CYS A N 1
ATOM 1996 C CA . CYS A 1 263 ? -11.242 20.109 15.469 1 82.12 263 CYS A CA 1
ATOM 1997 C C . CYS A 1 263 ? -12.281 19.031 15.25 1 82.12 263 CYS A C 1
ATOM 1999 O O . CYS A 1 263 ? -12.984 19.031 14.227 1 82.12 263 CYS A O 1
ATOM 2001 N N . GLY A 1 264 ? -12.195 18.078 16.156 1 84.94 264 GLY A N 1
ATOM 2002 C CA . GLY A 1 264 ? -13.234 17.062 16.094 1 84.94 264 GLY A CA 1
ATOM 2003 C C . GLY A 1 264 ? -14.531 17.484 16.75 1 84.94 264 GLY A C 1
ATOM 2004 O O . GLY A 1 264 ? -14.648 18.609 17.25 1 84.94 264 GLY A O 1
ATOM 2005 N N . LYS A 1 265 ? -15.469 16.594 16.641 1 82.94 265 LYS A N 1
ATOM 2006 C CA . LYS A 1 265 ? -16.75 16.828 17.297 1 82.94 265 LYS A CA 1
ATOM 2007 C C . LYS A 1 265 ? -16.797 16.125 18.656 1 82.94 265 LYS A C 1
ATOM 2009 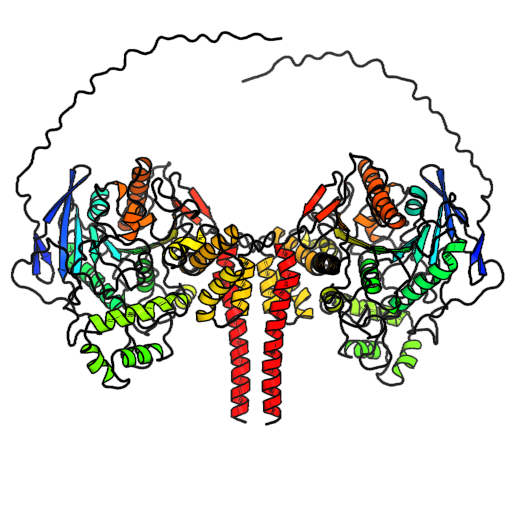O O . LYS A 1 265 ? -16.625 14.906 18.734 1 82.94 265 LYS A O 1
ATOM 2014 N N . ALA A 1 266 ? -16.906 17 19.703 1 78.62 266 ALA A N 1
ATOM 2015 C CA . ALA A 1 266 ? -17.078 16.406 21.016 1 78.62 266 ALA A CA 1
ATOM 2016 C C . ALA A 1 266 ? -18.484 15.828 21.172 1 78.62 266 ALA A C 1
ATOM 2018 O O . ALA A 1 266 ? -19.469 16.562 21.125 1 78.62 266 ALA A O 1
ATOM 2019 N N . THR A 1 267 ? -18.516 14.523 21.25 1 76.31 267 THR A N 1
ATOM 2020 C CA . THR A 1 267 ? -19.828 13.898 21.344 1 76.31 267 THR A CA 1
ATOM 2021 C C . THR A 1 267 ? -20.047 13.312 22.734 1 76.31 267 THR A C 1
ATOM 2023 O O . THR A 1 267 ? -21.188 13.086 23.156 1 76.31 267 THR A O 1
ATOM 2026 N N . SER A 1 268 ? -19.016 13.102 23.453 1 81.44 268 SER A N 1
ATOM 2027 C CA . SER A 1 268 ? -19.094 12.523 24.797 1 81.44 268 SER A CA 1
ATOM 2028 C C . SER A 1 268 ? -18.688 13.531 25.859 1 81.44 268 SER A C 1
ATOM 2030 O O . SER A 1 268 ? -17.797 14.352 25.641 1 81.44 268 SER A O 1
ATOM 2032 N N . THR A 1 269 ? -19.359 13.438 26.984 1 86.81 269 THR A N 1
ATOM 2033 C CA . THR A 1 269 ? -19.047 14.336 28.094 1 86.81 269 THR A CA 1
ATOM 2034 C C . THR A 1 269 ? -17.938 13.75 28.969 1 86.81 269 THR A C 1
ATOM 2036 O O . THR A 1 269 ? -17.594 14.32 30 1 86.81 269 THR A O 1
ATOM 2039 N N . MET A 1 270 ? -17.406 12.742 28.562 1 83.62 270 MET A N 1
ATOM 2040 C CA . MET A 1 270 ? -16.469 12 29.391 1 83.62 270 MET A CA 1
ATOM 2041 C C . MET A 1 270 ? -15.297 12.875 29.812 1 83.62 270 MET A C 1
ATOM 2043 O O . MET A 1 270 ? -14.906 12.883 30.984 1 83.62 270 MET A O 1
ATOM 2047 N N . GLN A 1 271 ? -14.75 13.586 28.922 1 84.69 271 GLN A N 1
ATOM 2048 C CA . GLN A 1 271 ? -13.602 14.43 29.234 1 84.69 271 GLN A CA 1
ATOM 2049 C C . GLN A 1 271 ? -14 15.586 30.141 1 84.69 271 GLN A C 1
ATOM 2051 O O . GLN A 1 271 ? -13.258 15.961 31.047 1 84.69 271 GLN A O 1
ATOM 2056 N N . SER A 1 272 ? -15.148 16.125 29.922 1 89.38 272 SER A N 1
ATOM 2057 C CA . SER A 1 272 ? -15.664 17.188 30.766 1 89.38 272 SER A CA 1
ATOM 2058 C C . SER A 1 272 ? -15.906 16.703 32.188 1 89.38 272 SER A C 1
ATOM 2060 O O . SER A 1 272 ? -15.617 17.422 33.156 1 89.38 272 SER A O 1
ATOM 2062 N N . GLU A 1 273 ? -16.422 15.484 32.25 1 89.25 273 GLU A N 1
ATOM 2063 C CA . GLU A 1 273 ? -16.672 14.875 33.531 1 89.25 273 GLU A CA 1
ATOM 2064 C C . GLU A 1 273 ? -15.375 14.602 34.281 1 89.25 273 GLU A C 1
ATOM 2066 O O . GLU A 1 273 ? -15.297 14.836 35.5 1 89.25 273 GLU A O 1
ATOM 2071 N N . LEU A 1 274 ? -14.445 14.148 33.594 1 85.62 274 LEU A N 1
ATOM 2072 C CA . LEU A 1 274 ? -13.148 13.883 34.219 1 85.62 274 LEU A CA 1
ATOM 2073 C C . LEU A 1 274 ? -12.539 15.164 34.75 1 85.62 274 LEU A C 1
ATOM 2075 O O . LEU A 1 274 ? -11.984 15.164 35.875 1 85.62 274 LEU A O 1
ATOM 2079 N N . PHE A 1 275 ? -12.609 16.203 34 1 89.62 275 PHE A N 1
ATOM 2080 C CA . PHE A 1 275 ? -12.086 17.484 34.469 1 89.62 275 PHE A CA 1
ATOM 2081 C C . PHE A 1 275 ? -12.867 18 35.656 1 89.62 275 PHE A C 1
ATOM 2083 O O . PHE A 1 275 ? -12.273 18.438 36.656 1 89.62 275 PHE A O 1
ATOM 2090 N N . ALA A 1 276 ? -14.164 17.969 35.531 1 92.75 276 ALA A N 1
ATOM 2091 C CA . ALA A 1 276 ? -15.016 18.422 36.625 1 92.75 276 ALA A CA 1
ATOM 2092 C C . ALA A 1 276 ? -14.695 17.688 37.938 1 92.75 276 ALA A C 1
ATOM 2094 O O . ALA A 1 276 ? -14.547 18.312 39 1 92.75 276 ALA A O 1
ATOM 2095 N N . ASN A 1 277 ? -14.547 16.422 37.781 1 91.5 277 ASN A N 1
ATOM 2096 C CA . ASN A 1 277 ? -14.234 15.617 38.969 1 91.5 277 ASN A CA 1
ATOM 2097 C C . ASN A 1 277 ? -12.859 15.961 39.531 1 91.5 277 ASN A C 1
ATOM 2099 O O . ASN A 1 277 ? -12.688 16.031 40.75 1 91.5 277 ASN A O 1
ATOM 2103 N N . ALA A 1 278 ? -11.961 16.125 38.656 1 90.94 278 ALA A N 1
ATOM 2104 C CA . ALA A 1 278 ? -10.586 16.406 39.062 1 90.94 278 ALA A CA 1
ATOM 2105 C C . ALA A 1 278 ? -10.5 17.719 39.844 1 90.94 278 ALA A C 1
ATOM 2107 O O . ALA A 1 278 ? -9.641 17.891 40.719 1 90.94 278 ALA A O 1
ATOM 2108 N N . VAL A 1 279 ? -11.375 18.672 39.562 1 92.94 279 VAL A N 1
ATOM 2109 C CA . VAL A 1 279 ? -11.32 19.969 40.25 1 92.94 279 VAL A CA 1
ATOM 2110 C C . VAL A 1 279 ? -12.414 20.047 41.312 1 92.94 279 VAL A C 1
ATOM 2112 O O . VAL A 1 279 ? -12.703 21.125 41.812 1 92.94 279 VAL A O 1
ATOM 2115 N N . ASN A 1 280 ? -13.016 18.969 41.562 1 93.06 280 ASN A N 1
ATOM 2116 C CA . ASN A 1 280 ? -14.023 18.812 42.594 1 93.06 280 ASN A CA 1
ATOM 2117 C C . ASN A 1 280 ? -15.281 19.625 42.281 1 93.06 280 ASN A C 1
ATOM 2119 O O . ASN A 1 280 ? -15.836 20.281 43.156 1 93.06 280 ASN A O 1
ATOM 2123 N N . CYS A 1 281 ? -15.609 19.688 41.031 1 95 281 CYS A N 1
ATOM 2124 C CA . CYS A 1 281 ? -16.891 20.219 40.594 1 95 281 CYS A CA 1
ATOM 2125 C C . CYS A 1 281 ? -17.797 19.109 40.094 1 95 281 CYS A C 1
ATOM 2127 O O . CYS A 1 281 ? -17.328 17.984 39.844 1 95 281 CYS A O 1
ATOM 2129 N N . SER A 1 282 ? -19.062 19.344 40.031 1 93.88 282 SER A N 1
ATOM 2130 C CA . SER A 1 282 ? -20.031 18.375 39.531 1 93.88 282 SER A CA 1
ATOM 2131 C C . SER A 1 282 ? -20.672 18.859 38.25 1 93.88 282 SER A C 1
ATOM 2133 O O . SER A 1 282 ? -20.875 20.062 38.062 1 93.88 282 SER A O 1
ATOM 2135 N N . MET A 1 283 ? -20.938 17.828 37.469 1 93.38 283 MET A N 1
ATOM 2136 C CA . MET A 1 283 ? -21.672 18.156 36.281 1 93.38 283 MET A CA 1
ATOM 2137 C C . MET A 1 283 ? -23.047 18.719 36.594 1 93.38 283 MET A C 1
ATOM 2139 O O . MET A 1 283 ? -23.578 18.484 37.688 1 93.38 283 MET A O 1
ATOM 2143 N N . GLY A 1 284 ? -23.625 19.516 35.688 1 91.56 284 GLY A N 1
ATOM 2144 C CA . GLY A 1 284 ? -24.938 20.078 35.938 1 91.56 284 GLY A CA 1
ATOM 2145 C C . GLY A 1 284 ? -24.969 21.594 35.844 1 91.56 284 GLY A C 1
ATOM 2146 O O . GLY A 1 284 ? -24 22.203 35.375 1 91.56 284 GLY A O 1
ATOM 2147 N N . PRO A 1 285 ? -26 22.234 36.312 1 90.75 285 PRO A N 1
ATOM 2148 C CA . PRO A 1 285 ? -26.234 23.672 36.125 1 90.75 285 PRO A CA 1
ATOM 2149 C C . PRO A 1 285 ? -25.203 24.531 36.844 1 90.75 285 PRO A C 1
ATOM 2151 O O . PRO A 1 285 ? -24.984 25.688 36.469 1 90.75 285 PRO A O 1
ATOM 2154 N N . HIS A 1 286 ? -24.594 23.969 37.906 1 93.31 286 HIS A N 1
ATOM 2155 C CA . HIS A 1 286 ? -23.672 24.781 38.719 1 93.31 286 HIS A CA 1
ATOM 2156 C C . HIS A 1 286 ? -22.234 24.531 38.312 1 93.31 286 HIS A C 1
ATOM 2158 O O . HIS A 1 286 ? -21.312 25.062 38.938 1 93.31 286 HIS A O 1
ATOM 2164 N N . LEU A 1 287 ? -22.031 23.75 37.344 1 95.19 287 LEU A N 1
ATOM 2165 C CA . LEU A 1 287 ? -20.672 23.375 36.969 1 95.19 287 LEU A CA 1
ATOM 2166 C C . LEU A 1 287 ? -19.828 24.609 36.688 1 95.19 287 LEU A C 1
ATOM 2168 O O . LEU A 1 287 ? -18.719 24.75 37.219 1 95.19 287 LEU A O 1
ATOM 2172 N N . MET A 1 288 ? -20.344 25.516 35.906 1 95.12 288 MET A N 1
ATOM 2173 C CA . MET A 1 288 ? -19.547 26.656 35.469 1 95.12 288 MET A CA 1
ATOM 2174 C C . MET A 1 288 ? -19.25 27.609 36.625 1 95.12 288 MET A C 1
ATOM 2176 O O . MET A 1 288 ? -18.188 28.219 36.688 1 95.12 288 MET A O 1
ATOM 2180 N N . LYS A 1 289 ? -20.188 27.766 37.469 1 95.12 289 LYS A N 1
ATOM 2181 C CA . LYS A 1 289 ? -19.938 28.562 38.656 1 95.12 289 LYS A CA 1
ATOM 2182 C C . LYS A 1 289 ? -18.781 27.984 39.469 1 95.12 289 LYS A C 1
ATOM 2184 O O . LYS A 1 289 ? -17.922 28.719 39.969 1 95.12 289 LYS A O 1
ATOM 2189 N N . CYS A 1 290 ? -18.844 26.75 39.656 1 95.62 290 CYS A N 1
ATOM 2190 C CA . CYS A 1 290 ? -17.797 26.062 40.375 1 95.62 290 CYS A CA 1
ATOM 2191 C C . CYS A 1 290 ? -16.453 26.203 39.656 1 95.62 290 CYS A C 1
ATOM 2193 O O . CYS A 1 290 ? -15.453 26.594 40.281 1 95.62 290 CYS A O 1
ATOM 2195 N N . VAL A 1 291 ? -16.406 25.922 38.375 1 95.19 291 VAL A N 1
ATOM 2196 C CA . VAL A 1 291 ? -15.172 25.891 37.562 1 95.19 291 VAL A CA 1
ATOM 2197 C C . VAL A 1 291 ? -14.555 27.281 37.531 1 95.19 291 VAL A C 1
ATOM 2199 O O . VAL A 1 291 ? -13.328 27.422 37.531 1 95.19 291 VAL A O 1
ATOM 2202 N N . LYS A 1 292 ? -15.336 28.328 37.469 1 95.94 292 LYS A N 1
ATOM 2203 C CA . LYS A 1 292 ? -14.844 29.703 37.438 1 95.94 292 LYS A CA 1
ATOM 2204 C C . LYS A 1 292 ? -14.125 30.031 38.75 1 95.94 292 LYS A C 1
ATOM 2206 O O . LYS A 1 292 ? -13.297 30.953 38.781 1 95.94 292 LYS A O 1
ATOM 2211 N N . GLY A 1 293 ? -14.398 29.266 39.75 1 95.06 293 GLY A N 1
ATOM 2212 C CA . GLY A 1 293 ? -13.797 29.531 41.062 1 95.06 293 GLY A CA 1
ATOM 2213 C C . GLY A 1 293 ? -12.555 28.703 41.312 1 95.06 293 GLY A C 1
ATOM 2214 O O . GLY A 1 293 ? -11.875 28.891 42.344 1 95.06 293 GLY A O 1
ATOM 2215 N N . VAL A 1 294 ? -12.211 27.844 40.469 1 95.75 294 VAL A N 1
ATOM 2216 C CA . VAL A 1 294 ? -11.086 26.938 40.656 1 95.75 294 VAL A CA 1
ATOM 2217 C C . VAL A 1 294 ? -9.773 27.688 40.5 1 95.75 294 VAL A C 1
ATOM 2219 O O . VAL A 1 294 ? -9.633 28.531 39.594 1 95.75 294 VAL A O 1
ATOM 2222 N N . ALA A 1 295 ? -8.797 27.406 41.344 1 95.81 295 ALA A N 1
ATOM 2223 C CA . ALA A 1 295 ? -7.484 28.031 41.281 1 95.81 295 ALA A CA 1
ATOM 2224 C C . ALA A 1 295 ? -6.758 27.688 40 1 95.81 295 ALA A C 1
ATOM 2226 O O . ALA A 1 295 ? -6.84 26.547 39.5 1 95.81 295 ALA A O 1
ATOM 2227 N N . LEU A 1 296 ? -6.043 28.656 39.469 1 94.75 296 LEU A N 1
ATOM 2228 C CA . LEU A 1 296 ? -5.309 28.5 38.219 1 94.75 296 LEU A CA 1
ATOM 2229 C C . LEU A 1 296 ? -4.34 27.328 38.312 1 94.75 296 LEU A C 1
ATOM 2231 O O . LEU A 1 296 ? -4.242 26.531 37.375 1 94.75 296 LEU A O 1
ATOM 2235 N N . GLU A 1 297 ? -3.629 27.172 39.375 1 92.94 297 GLU A N 1
ATOM 2236 C CA . GLU A 1 297 ? -2.621 26.125 39.531 1 92.94 297 GLU A CA 1
ATOM 2237 C C . GLU A 1 297 ? -3.24 24.734 39.406 1 92.94 297 GLU A C 1
ATOM 2239 O O . GLU A 1 297 ? -2.619 23.812 38.875 1 92.94 297 GLU A O 1
ATOM 2244 N N . LYS A 1 298 ? -4.367 24.625 39.906 1 93.31 298 LYS A N 1
ATOM 2245 C CA . LYS A 1 298 ? -5.059 23.328 39.812 1 93.31 298 LYS A CA 1
ATOM 2246 C C . LYS A 1 298 ? -5.426 22.984 38.375 1 93.31 298 LYS A C 1
ATOM 2248 O O . LYS A 1 298 ? -5.285 21.844 37.969 1 93.31 298 LYS A O 1
ATOM 2253 N N . ILE A 1 299 ? -5.859 23.938 37.656 1 93 299 ILE A N 1
ATOM 2254 C CA . ILE A 1 299 ? -6.23 23.734 36.25 1 93 299 ILE A CA 1
ATOM 2255 C C . ILE A 1 299 ? -5 23.328 35.438 1 93 299 ILE A C 1
ATOM 2257 O O . ILE A 1 299 ? -5.051 22.359 34.656 1 93 299 ILE A O 1
ATOM 2261 N N . LEU A 1 300 ? -3.902 23.953 35.656 1 91.12 300 LEU A N 1
ATOM 2262 C CA . LEU A 1 300 ? -2.678 23.688 34.938 1 91.12 300 LEU A CA 1
ATOM 2263 C C . LEU A 1 300 ? -2.125 22.312 35.25 1 91.12 300 LEU A C 1
ATOM 2265 O O . LEU A 1 300 ? -1.564 21.625 34.406 1 91.12 300 LEU A O 1
ATOM 2269 N N . THR A 1 301 ? -2.285 21.906 36.469 1 88 301 THR A N 1
ATOM 2270 C CA . THR A 1 301 ? -1.829 20.578 36.875 1 88 301 THR A CA 1
ATOM 2271 C C . THR A 1 301 ? -2.627 19.484 36.188 1 88 301 THR A C 1
ATOM 2273 O O . THR A 1 301 ? -2.061 18.5 35.719 1 88 301 THR A O 1
ATOM 2276 N N . ILE A 1 302 ? -3.844 19.703 36.125 1 83.75 302 ILE A N 1
ATOM 2277 C CA . ILE A 1 302 ? -4.707 18.719 35.469 1 83.75 302 ILE A CA 1
ATOM 2278 C C . ILE A 1 302 ? -4.43 18.688 33.969 1 83.75 302 ILE A C 1
ATOM 2280 O O . ILE A 1 302 ? -4.402 17.625 33.344 1 83.75 302 ILE A O 1
ATOM 2284 N N . GLN A 1 303 ? -4.316 19.828 33.406 1 84.06 303 GLN A N 1
ATOM 2285 C CA . GLN A 1 303 ? -3.998 19.938 32 1 84.06 303 GLN A CA 1
ATOM 2286 C C . GLN A 1 303 ? -2.709 19.188 31.672 1 84.06 303 GLN A C 1
ATOM 2288 O O . GLN A 1 303 ? -2.615 18.516 30.641 1 84.06 303 GLN A O 1
ATOM 2293 N N . LYS A 1 304 ? -1.778 19.297 32.469 1 78.5 304 LYS A N 1
ATOM 2294 C CA . LYS A 1 304 ? -0.513 18.594 32.312 1 78.5 304 LYS A CA 1
ATOM 2295 C C . LYS A 1 304 ? -0.722 17.078 32.281 1 78.5 304 LYS A C 1
ATOM 2297 O O . LYS A 1 304 ? -0.091 16.375 31.5 1 78.5 304 LYS A O 1
ATOM 2302 N N . LYS A 1 305 ? -1.578 16.609 33.062 1 70.88 305 LYS A N 1
ATOM 2303 C CA . LYS A 1 305 ? -1.837 15.172 33.188 1 70.88 305 LYS A CA 1
ATOM 2304 C C . LYS A 1 305 ? -2.637 14.672 31.984 1 70.88 305 LYS A C 1
ATOM 2306 O O . LYS A 1 305 ? -2.412 13.555 31.5 1 70.88 305 LYS A O 1
ATOM 2311 N N . ILE A 1 306 ? -3.52 15.516 31.562 1 62.25 306 ILE A N 1
ATOM 2312 C CA . ILE A 1 306 ? -4.355 15.148 30.422 1 62.25 306 ILE A CA 1
ATOM 2313 C C . ILE A 1 306 ? -3.533 15.219 29.125 1 62.25 306 ILE A C 1
ATOM 2315 O O . ILE A 1 306 ? -3.672 14.367 28.25 1 62.25 306 ILE A O 1
ATOM 2319 N N . ALA A 1 307 ? -2.738 16.156 29 1 56.41 307 ALA A N 1
ATOM 2320 C CA . ALA A 1 307 ? -1.935 16.391 27.812 1 56.41 307 ALA A CA 1
ATOM 2321 C C . ALA A 1 307 ? -1.018 15.203 27.531 1 56.41 307 ALA A C 1
ATOM 2323 O O . ALA A 1 307 ? -0.748 14.883 26.375 1 56.41 307 ALA A O 1
ATOM 2324 N N . HIS A 1 308 ? -0.569 14.578 28.469 1 51.38 308 HIS A N 1
ATOM 2325 C CA . HIS A 1 308 ? 0.326 13.445 28.266 1 51.38 308 HIS A CA 1
ATOM 2326 C C . HIS A 1 308 ? -0.397 12.289 27.578 1 51.38 308 HIS A C 1
ATOM 2328 O O . HIS A 1 308 ? 0.234 11.453 26.938 1 51.38 308 HIS A O 1
ATOM 2334 N N . SER A 1 309 ? -1.692 12.406 27.609 1 46.69 309 SER A N 1
ATOM 2335 C CA . SER A 1 309 ? -2.461 11.359 26.953 1 46.69 309 SER A CA 1
ATOM 2336 C C . SER A 1 309 ? -2.748 11.711 25.5 1 46.69 309 SER A C 1
ATOM 2338 O O . SER A 1 309 ? -3.502 11.008 24.812 1 46.69 309 SER A O 1
ATOM 2340 N N . ILE A 1 310 ? -2.225 12.867 25.094 1 46.44 310 ILE A N 1
ATOM 2341 C CA . ILE A 1 310 ? -2.564 13.5 23.828 1 46.44 310 ILE A CA 1
ATOM 2342 C C . ILE A 1 310 ? -2.256 12.539 22.672 1 46.44 310 ILE A C 1
ATOM 2344 O O . ILE A 1 310 ? -2.914 12.578 21.625 1 46.44 310 ILE A O 1
ATOM 2348 N N . PHE A 1 311 ? -1.281 11.672 22.922 1 47.31 311 PHE A N 1
ATOM 2349 C CA . PHE A 1 311 ? -0.896 10.859 21.781 1 47.31 311 PHE A CA 1
ATOM 2350 C C . PHE A 1 311 ? -1.898 9.734 21.547 1 47.31 311 PHE A C 1
ATOM 2352 O O . PHE A 1 311 ? -1.881 9.086 20.5 1 47.31 311 PHE A O 1
ATOM 2359 N N . SER A 1 312 ? -2.855 9.641 22.469 1 49.09 312 SER A N 1
ATOM 2360 C CA . SER A 1 312 ? -3.734 8.484 22.328 1 49.09 312 SER A CA 1
ATOM 2361 C C . SER A 1 312 ? -5.137 8.906 21.906 1 49.09 312 SER A C 1
ATOM 2363 O O . SER A 1 312 ? -5.793 8.203 21.125 1 49.09 312 SER A O 1
ATOM 2365 N N . GLU A 1 313 ? -5.645 10.086 22.516 1 55.84 313 GLU A N 1
ATOM 2366 C CA . GLU A 1 313 ? -6.988 10.547 22.172 1 55.84 313 GLU A CA 1
ATOM 2367 C C . GLU A 1 313 ? -7.043 12.07 22.078 1 55.84 313 GLU A C 1
ATOM 2369 O O . GLU A 1 313 ? -6.293 12.766 22.766 1 55.84 313 GLU A O 1
ATOM 2374 N N . THR A 1 314 ? -7.668 12.539 20.938 1 58.25 314 THR A N 1
ATOM 2375 C CA . THR A 1 314 ? -7.883 13.984 20.891 1 58.25 314 THR A CA 1
ATOM 2376 C C . THR A 1 314 ? -8.609 14.469 22.141 1 58.25 314 THR A C 1
ATOM 2378 O O . THR A 1 314 ? -9.625 13.891 22.547 1 58.25 314 THR A O 1
ATOM 2381 N N . TYR A 1 315 ? -7.922 15.391 22.844 1 67.81 315 TYR A N 1
ATOM 2382 C CA . TYR A 1 315 ? -8.539 16.016 24 1 67.81 315 TYR A CA 1
ATOM 2383 C C . TYR A 1 315 ? -9.406 17.203 23.578 1 67.81 315 TYR A C 1
ATOM 2385 O O . TYR A 1 315 ? -8.945 18.344 23.562 1 67.81 315 TYR A O 1
ATOM 2393 N N . HIS A 1 316 ? -10.586 16.953 23.438 1 74.44 316 HIS A N 1
ATOM 2394 C CA . HIS A 1 316 ? -11.523 17.906 22.844 1 74.44 316 HIS A CA 1
ATOM 2395 C C . HIS A 1 316 ? -11.766 19.078 23.781 1 74.44 316 HIS A C 1
ATOM 2397 O O . HIS A 1 316 ? -12.242 20.141 23.344 1 74.44 316 HIS A O 1
ATOM 2403 N N . ILE A 1 317 ? -11.375 18.969 25.078 1 81.62 317 ILE A N 1
ATOM 2404 C CA . ILE A 1 317 ? -11.695 20.031 26.031 1 81.62 317 ILE A CA 1
ATOM 2405 C C . ILE A 1 317 ? -10.523 21.016 26.125 1 81.62 317 ILE A C 1
ATOM 2407 O O . ILE A 1 317 ? -10.586 22 26.859 1 81.62 317 ILE A O 1
ATOM 2411 N N . ALA A 1 318 ? -9.445 20.75 25.391 1 90.19 318 ALA A N 1
ATOM 2412 C CA . ALA A 1 318 ? -8.266 21.609 25.469 1 90.19 318 ALA A CA 1
ATOM 2413 C C . ALA A 1 318 ? -7.805 22.031 24.078 1 90.19 318 ALA A C 1
ATOM 2415 O O . ALA A 1 318 ? -6.73 22.625 23.922 1 90.19 318 ALA A O 1
ATOM 2416 N N . VAL A 1 319 ? -8.547 21.688 23.031 1 91.69 319 VAL A N 1
ATOM 2417 C CA . VAL A 1 319 ? -8.258 22.062 21.656 1 91.69 319 VAL A CA 1
ATOM 2418 C C . VAL A 1 319 ? -9.539 22.5 20.953 1 91.69 319 VAL A C 1
ATOM 2420 O O . VAL A 1 319 ? -10.641 22.25 21.453 1 91.69 319 VAL A O 1
ATOM 2423 N N . PRO A 1 320 ? -9.422 23.172 19.781 1 95.12 320 PRO A N 1
ATOM 2424 C CA . PRO A 1 320 ? -10.617 23.562 19.047 1 95.12 320 PRO A CA 1
ATOM 2425 C C . PRO A 1 320 ? -11.531 22.391 18.719 1 95.12 320 PRO A C 1
ATOM 2427 O O . PRO A 1 320 ? -11.039 21.297 18.406 1 95.12 320 PRO A O 1
ATOM 2430 N N . SER A 1 321 ? -12.844 22.594 18.766 1 92.62 321 SER A N 1
ATOM 2431 C CA . SER A 1 321 ? -13.828 21.562 18.469 1 92.62 321 SER A CA 1
ATOM 2432 C C . SER A 1 321 ? -15.008 22.125 17.688 1 92.62 321 SER A C 1
ATOM 2434 O O . SER A 1 321 ? -15.203 23.344 17.656 1 92.62 321 SER A O 1
ATOM 2436 N N . VAL A 1 322 ? -15.742 21.266 17.078 1 94.12 322 VAL A N 1
ATOM 2437 C CA . VAL A 1 322 ? -16.969 21.672 16.391 1 94.12 322 VAL A CA 1
ATOM 2438 C C . VAL A 1 322 ? -18 22.141 17.422 1 94.12 322 VAL A C 1
ATOM 2440 O O . VAL A 1 322 ? -18.438 21.359 18.266 1 94.12 322 VAL A O 1
ATOM 2443 N N . ASP A 1 323 ? -18.375 23.391 17.344 1 92.81 323 ASP A N 1
ATOM 2444 C CA . ASP A 1 323 ? -19.312 23.969 18.312 1 92.81 323 ASP A CA 1
ATOM 2445 C C . ASP A 1 323 ? -20.594 24.438 17.625 1 92.81 323 ASP A C 1
ATOM 2447 O O . ASP A 1 323 ? -21.531 24.859 18.312 1 92.81 323 ASP A O 1
ATOM 2451 N N . GLY A 1 324 ? -20.609 24.469 16.312 1 93.06 324 GLY A N 1
ATOM 2452 C CA . GLY A 1 324 ? -21.797 24.859 15.562 1 93.06 324 GLY A CA 1
ATOM 2453 C C . GLY A 1 324 ? -21.859 26.359 15.305 1 93.06 324 GLY A C 1
ATOM 2454 O O . GLY A 1 324 ? -22.703 26.812 14.523 1 93.06 324 GLY A O 1
ATOM 2455 N N . GLU A 1 325 ? -21 27.156 15.891 1 94.31 325 GLU A N 1
ATOM 2456 C CA . GLU A 1 325 ? -21 28.594 15.719 1 94.31 325 GLU A CA 1
ATOM 2457 C C . GLU A 1 325 ? -19.719 29.078 15.039 1 94.31 325 GLU A C 1
ATOM 2459 O O . GLU A 1 325 ? -19.734 29.484 13.883 1 94.31 325 GLU A O 1
ATOM 2464 N N . PHE A 1 326 ? -18.672 28.906 15.781 1 96.56 326 PHE A N 1
ATOM 2465 C CA . PHE A 1 326 ? -17.406 29.234 15.141 1 96.56 326 PHE A CA 1
ATOM 2466 C C . PHE A 1 326 ? -17.078 28.234 14.031 1 96.56 326 PHE A C 1
ATOM 2468 O O . PHE A 1 326 ? -16.734 28.625 12.922 1 96.56 326 PHE A O 1
ATOM 2475 N N . LEU A 1 327 ? -17.141 27 14.398 1 96.56 327 LEU A N 1
ATOM 2476 C CA . LEU A 1 327 ? -16.875 25.891 13.484 1 96.56 327 LEU A CA 1
ATOM 2477 C C . LEU A 1 327 ? -18.141 25.047 13.281 1 96.56 327 LEU A C 1
ATOM 2479 O O . LEU A 1 327 ? -18.562 24.328 14.188 1 96.56 327 LEU A O 1
ATOM 2483 N N . GLN A 1 328 ? -18.641 25 12.133 1 95.62 328 GLN A N 1
ATOM 2484 C CA . GLN A 1 328 ? -19.969 24.469 11.867 1 95.62 328 GLN A CA 1
ATOM 2485 C C . GLN A 1 328 ? -19.922 22.953 11.672 1 95.62 328 GLN A C 1
ATOM 2487 O O . GLN A 1 328 ? -20.906 22.25 11.922 1 95.62 328 GLN A O 1
ATOM 2492 N N . ASP A 1 329 ? -18.844 22.469 11.195 1 95.38 329 ASP A N 1
ATOM 2493 C CA . ASP A 1 329 ? -18.641 21.047 10.898 1 95.38 329 ASP A CA 1
ATOM 2494 C C . ASP A 1 329 ? -17.156 20.688 10.914 1 95.38 329 ASP A C 1
ATOM 2496 O O . ASP A 1 329 ? -16.312 21.547 11.125 1 95.38 329 ASP A O 1
ATOM 2500 N N . LEU A 1 330 ? -16.938 19.375 10.773 1 94.69 330 LEU A N 1
ATOM 2501 C CA . LEU A 1 330 ? -15.539 18.938 10.68 1 94.69 330 LEU A CA 1
ATOM 2502 C C . LEU A 1 330 ? -14.82 19.641 9.539 1 94.69 330 LEU A C 1
ATOM 2504 O O . LEU A 1 330 ? -15.359 19.75 8.438 1 94.69 330 LEU A O 1
ATOM 2508 N N . PRO A 1 331 ? -13.617 20.094 9.812 1 97.12 331 PRO A N 1
ATOM 2509 C CA . PRO A 1 331 ? -12.891 20.828 8.773 1 97.12 331 PRO A CA 1
ATOM 2510 C C . PRO A 1 331 ? -12.719 20.016 7.488 1 97.12 331 PRO A C 1
ATOM 2512 O O . PRO A 1 331 ? -12.922 20.547 6.391 1 97.12 331 PRO A O 1
ATOM 2515 N N . LYS A 1 332 ? -12.375 18.75 7.648 1 95.31 332 LYS A N 1
ATOM 2516 C CA . LYS A 1 332 ? -12.195 17.906 6.473 1 95.31 332 LYS A CA 1
ATOM 2517 C C . LYS A 1 332 ? -13.445 17.906 5.594 1 95.31 332 LYS A C 1
ATOM 2519 O O . LYS A 1 332 ? -13.344 18 4.371 1 95.31 332 LYS A O 1
ATOM 2524 N N . ASN A 1 333 ? -14.57 17.828 6.176 1 95.38 333 ASN A N 1
ATOM 2525 C CA . ASN A 1 333 ? -15.844 17.844 5.449 1 95.38 333 ASN A CA 1
ATOM 2526 C C . ASN A 1 333 ? -16.094 19.188 4.785 1 95.38 333 ASN A C 1
ATOM 2528 O O . ASN A 1 333 ? -16.547 19.25 3.643 1 95.38 333 ASN A O 1
ATOM 2532 N N . MET A 1 334 ? -15.828 20.203 5.492 1 97.94 334 MET A N 1
ATOM 2533 C CA . MET A 1 334 ? -16.078 21.547 4.992 1 97.94 334 MET A CA 1
ATOM 2534 C C . MET A 1 334 ? -15.188 21.859 3.799 1 97.94 334 MET A C 1
ATOM 2536 O O . MET A 1 334 ? -15.656 22.375 2.785 1 97.94 334 MET A O 1
ATOM 2540 N N . TYR A 1 335 ? -13.945 21.516 3.869 1 97.81 335 TYR A N 1
ATOM 2541 C CA . TYR A 1 335 ? -13.023 21.719 2.754 1 97.81 335 TYR A CA 1
ATOM 2542 C C . TYR A 1 335 ? -13.445 20.891 1.542 1 97.81 335 TYR A C 1
ATOM 2544 O O . TYR A 1 335 ? -13.5 21.406 0.424 1 97.81 335 TYR A O 1
ATOM 2552 N N . LYS A 1 336 ? -13.742 19.656 1.783 1 95.94 336 LYS A N 1
ATOM 2553 C CA . LYS A 1 336 ? -14.148 18.781 0.68 1 95.94 336 LYS A CA 1
ATOM 2554 C C . LYS A 1 336 ? -15.406 19.312 0 1 95.94 336 LYS A C 1
ATOM 2556 O O . LYS A 1 336 ? -15.578 19.172 -1.213 1 95.94 336 LYS A O 1
ATOM 2561 N N . ALA A 1 337 ? -16.266 19.953 0.807 1 96.94 337 ALA A N 1
ATOM 2562 C CA . ALA A 1 337 ? -17.531 20.469 0.295 1 96.94 337 ALA A CA 1
ATOM 2563 C C . ALA A 1 337 ? -17.344 21.875 -0.294 1 96.94 337 ALA A C 1
ATOM 2565 O O . ALA A 1 337 ? -18.297 22.453 -0.833 1 96.94 337 ALA A O 1
ATOM 2566 N N . GLY A 1 338 ? -16.172 22.406 -0.198 1 97.19 338 GLY A N 1
ATOM 2567 C CA . GLY A 1 338 ? -15.922 23.75 -0.712 1 97.19 338 GLY A CA 1
ATOM 2568 C C . GLY A 1 338 ? -16.516 24.844 0.159 1 97.19 338 GLY A C 1
ATOM 2569 O O . GLY A 1 338 ? -16.828 25.922 -0.329 1 97.19 338 GLY A O 1
ATOM 2570 N N . LYS A 1 339 ? -16.734 24.5 1.383 1 97.31 339 LYS A N 1
ATOM 2571 C CA . LYS A 1 339 ? -17.328 25.453 2.312 1 97.31 339 LYS A CA 1
ATOM 2572 C C . LYS A 1 339 ? -16.25 26.234 3.064 1 97.31 339 LYS A C 1
ATOM 2574 O O . LYS A 1 339 ? -16.094 26.078 4.277 1 97.31 339 LYS A O 1
ATOM 2579 N N . PHE A 1 340 ? -15.5 27.094 2.43 1 98 340 PHE A N 1
ATOM 2580 C CA . PHE A 1 340 ? -14.5 28.016 2.955 1 98 340 PHE A CA 1
ATOM 2581 C C . PHE A 1 340 ? -14.609 29.375 2.281 1 98 340 PHE A C 1
ATOM 2583 O O . PHE A 1 340 ? -15.328 29.531 1.293 1 98 340 PHE A O 1
ATOM 2590 N N . HIS A 1 341 ? -13.984 30.391 2.836 1 97.69 341 HIS A N 1
ATOM 2591 C CA . HIS A 1 341 ? -14 31.719 2.238 1 97.69 341 HIS A CA 1
ATOM 2592 C C . HIS A 1 341 ? -13.258 31.734 0.905 1 97.69 341 HIS A C 1
ATOM 2594 O O . HIS A 1 341 ? -12.031 31.594 0.871 1 97.69 341 HIS A O 1
ATOM 2600 N N . LYS A 1 342 ? -13.883 31.922 -0.189 1 94.88 342 LYS A N 1
ATOM 2601 C CA . LYS A 1 342 ? -13.359 31.719 -1.537 1 94.88 342 LYS A CA 1
ATOM 2602 C C . LYS A 1 342 ? -12.617 32.969 -2.027 1 94.88 342 LYS A C 1
ATOM 2604 O O . LYS A 1 342 ? -11.992 32.938 -3.09 1 94.88 342 LYS A O 1
ATOM 2609 N N . ASP A 1 343 ? -12.648 34 -1.321 1 96.06 343 ASP A N 1
ATOM 2610 C CA . ASP A 1 343 ? -12.016 35.25 -1.765 1 96.06 343 ASP A CA 1
ATOM 2611 C C . ASP A 1 343 ? -10.672 35.469 -1.076 1 96.06 343 ASP A C 1
ATOM 2613 O O . ASP A 1 343 ? -10.086 36.531 -1.148 1 96.06 343 ASP A O 1
ATOM 2617 N N . ILE A 1 344 ? -10.172 34.469 -0.442 1 98.31 344 ILE A N 1
ATOM 2618 C CA . ILE A 1 344 ? -8.93 34.594 0.316 1 98.31 344 ILE A CA 1
ATOM 2619 C C . ILE A 1 344 ? -7.801 33.906 -0.433 1 98.31 344 ILE A C 1
ATOM 2621 O O . ILE A 1 344 ? -7.934 32.75 -0.831 1 98.31 344 ILE A O 1
ATOM 2625 N N . ASP A 1 345 ? -6.645 34.594 -0.649 1 98.25 345 ASP A N 1
ATOM 2626 C CA . ASP A 1 345 ? -5.438 33.969 -1.18 1 98.25 345 ASP A CA 1
ATOM 2627 C C . ASP A 1 345 ? -4.711 33.156 -0.099 1 98.25 345 ASP A C 1
ATOM 2629 O O . ASP A 1 345 ? -4.652 33.594 1.058 1 98.25 345 ASP A O 1
ATOM 2633 N N . VAL A 1 346 ? -4.16 32 -0.537 1 98.81 346 VAL A N 1
ATOM 2634 C CA . VAL A 1 346 ? -3.621 31.141 0.504 1 98.81 346 VAL A CA 1
ATOM 2635 C C . VAL A 1 346 ? -2.227 30.656 0.108 1 98.81 346 VAL A C 1
ATOM 2637 O O . VAL A 1 346 ? -1.991 30.297 -1.051 1 98.81 346 VAL A O 1
ATOM 2640 N N . ILE A 1 347 ? -1.265 30.672 1.043 1 98.81 347 ILE A N 1
ATOM 2641 C CA . ILE A 1 347 ? -0.041 29.891 1.036 1 98.81 347 ILE A CA 1
ATOM 2642 C C . ILE A 1 347 ? -0.14 28.781 2.082 1 98.81 347 ILE A C 1
ATOM 2644 O O . ILE A 1 347 ? -0.575 29.016 3.211 1 98.81 347 ILE A O 1
ATOM 2648 N N . ALA A 1 348 ? 0.111 27.578 1.69 1 98.69 348 ALA A N 1
ATOM 2649 C CA . ALA A 1 348 ? 0.212 26.453 2.623 1 98.69 348 ALA A CA 1
ATOM 2650 C C . ALA A 1 348 ? 1.543 25.734 2.465 1 98.69 348 ALA A C 1
ATOM 2652 O O . ALA A 1 348 ? 2.102 25.688 1.366 1 98.69 348 ALA A O 1
ATOM 2653 N N . GLY A 1 349 ? 2.029 25.188 3.58 1 98.44 349 GLY A N 1
ATOM 2654 C CA . GLY A 1 349 ? 3.273 24.453 3.434 1 98.44 349 GLY A CA 1
ATOM 2655 C C . GLY A 1 349 ? 3.627 23.625 4.656 1 98.44 349 GLY A C 1
ATOM 2656 O O . GLY A 1 349 ? 2.891 23.625 5.645 1 98.44 349 GLY A O 1
ATOM 2657 N N . PHE A 1 350 ? 4.66 22.844 4.52 1 98.31 350 PHE A N 1
ATOM 2658 C CA . PHE A 1 350 ? 5.168 21.953 5.559 1 98.31 350 PHE A CA 1
ATOM 2659 C C . PHE A 1 350 ? 6.645 21.641 5.332 1 98.31 350 PHE A C 1
ATOM 2661 O O . PHE A 1 350 ? 7.234 22.094 4.348 1 98.31 350 PHE A O 1
ATOM 2668 N N . ASN A 1 351 ? 7.223 21.016 6.344 1 98.31 351 ASN A N 1
ATOM 2669 C CA . ASN A 1 351 ? 8.641 20.672 6.293 1 98.31 351 ASN A CA 1
ATOM 2670 C C . ASN A 1 351 ? 8.859 19.219 5.875 1 98.31 351 ASN A C 1
ATOM 2672 O O . ASN A 1 351 ? 7.93 18.406 5.91 1 98.31 351 ASN A O 1
ATOM 2676 N N . SER A 1 352 ? 10.031 18.891 5.512 1 98.19 352 SER A N 1
ATOM 2677 C CA . SER A 1 352 ? 10.312 17.609 4.863 1 98.19 352 SER A CA 1
ATOM 2678 C C . SER A 1 352 ? 10.305 16.469 5.875 1 98.19 352 SER A C 1
ATOM 2680 O O . SER A 1 352 ? 10.258 15.297 5.492 1 98.19 352 SER A O 1
ATOM 2682 N N . ASN A 1 353 ? 10.375 16.734 7.176 1 97.25 353 ASN A N 1
ATOM 2683 C CA . ASN A 1 353 ? 10.289 15.727 8.227 1 97.25 353 ASN A CA 1
ATOM 2684 C C . ASN A 1 353 ? 9.586 16.266 9.469 1 97.25 353 ASN A C 1
ATOM 2686 O O . ASN A 1 353 ? 10.18 16.312 10.547 1 97.25 353 ASN A O 1
ATOM 2690 N N . GLU A 1 354 ? 8.312 16.594 9.289 1 96.88 354 GLU A N 1
ATOM 2691 C CA . GLU A 1 354 ? 7.484 17.156 10.352 1 96.88 354 GLU A CA 1
ATOM 2692 C C . GLU A 1 354 ? 7.477 16.25 11.578 1 96.88 354 GLU A C 1
ATOM 2694 O O . GLU A 1 354 ? 7.566 16.734 12.711 1 96.88 354 GLU A O 1
ATOM 2699 N N . GLY A 1 355 ? 7.453 14.977 11.367 1 93.44 355 GLY A N 1
ATOM 2700 C CA . GLY A 1 355 ? 7.227 14.016 12.43 1 93.44 355 GLY A CA 1
ATOM 2701 C C . GLY A 1 355 ? 8.422 13.844 13.344 1 93.44 355 GLY A C 1
ATOM 2702 O O . GLY A 1 355 ? 8.305 13.289 14.438 1 93.44 355 GLY A O 1
ATOM 2703 N N . SER A 1 356 ? 9.594 14.328 12.977 1 92.12 356 SER A N 1
ATOM 2704 C CA . SER A 1 356 ? 10.797 14.164 13.781 1 92.12 356 SER A CA 1
ATOM 2705 C C . SER A 1 356 ? 10.68 14.898 15.117 1 92.12 356 SER A C 1
ATOM 2707 O O . SER A 1 356 ? 11.398 14.594 16.062 1 92.12 356 SER A O 1
ATOM 2709 N N . ILE A 1 357 ? 9.742 15.844 15.203 1 89.56 357 ILE A N 1
ATOM 2710 C CA . ILE A 1 357 ? 9.539 16.578 16.453 1 89.56 357 ILE A CA 1
ATOM 2711 C C . ILE A 1 357 ? 9.102 15.609 17.547 1 89.56 357 ILE A C 1
ATOM 2713 O O . ILE A 1 357 ? 9.422 15.812 18.719 1 89.56 357 ILE A O 1
ATOM 2717 N N . PHE A 1 358 ? 8.445 14.586 17.188 1 84.06 358 PHE A N 1
ATOM 2718 C CA . PHE A 1 358 ? 7.887 13.664 18.156 1 84.06 358 PHE A CA 1
ATOM 2719 C C . PHE A 1 358 ? 8.969 12.734 18.719 1 84.06 358 PHE A C 1
ATOM 2721 O O . PHE A 1 358 ? 8.766 12.086 19.734 1 84.06 358 PHE A O 1
ATOM 2728 N N . THR A 1 359 ? 10.062 12.609 18.016 1 81.19 359 THR A N 1
ATOM 2729 C CA . THR A 1 359 ? 11.188 11.883 18.594 1 81.19 359 THR A CA 1
ATOM 2730 C C . THR A 1 359 ? 11.781 12.656 19.766 1 81.19 359 THR A C 1
ATOM 2732 O O . THR A 1 359 ? 12.336 12.062 20.703 1 81.19 359 THR A O 1
ATOM 2735 N N . LEU A 1 360 ? 11.68 13.992 19.672 1 75.31 360 LEU A N 1
ATOM 2736 C CA . LEU A 1 360 ? 12.219 14.844 20.734 1 75.31 360 LEU A CA 1
ATOM 2737 C C . LEU A 1 360 ? 11.273 14.906 21.922 1 75.31 360 LEU A C 1
ATOM 2739 O O . LEU A 1 360 ? 11.703 15.086 23.062 1 75.31 360 LEU A O 1
ATOM 2743 N N . LEU A 1 361 ? 10.047 14.781 21.594 1 72.94 361 LEU A N 1
ATOM 2744 C CA . LEU A 1 361 ? 9.039 14.984 22.625 1 72.94 361 LEU A CA 1
ATOM 2745 C C . LEU A 1 361 ? 8.758 13.688 23.375 1 72.94 361 LEU A C 1
ATOM 2747 O O . LEU A 1 361 ? 8.117 13.703 24.422 1 72.94 361 LEU A O 1
ATOM 2751 N N . THR A 1 362 ? 9.266 12.594 22.812 1 67.81 362 THR A N 1
ATOM 2752 C CA . THR A 1 362 ? 9.047 11.32 23.484 1 67.81 362 THR A CA 1
ATOM 2753 C C . THR A 1 362 ? 10.156 11.047 24.5 1 67.81 362 THR A C 1
ATOM 2755 O O . THR A 1 362 ? 11.32 11.383 24.25 1 67.81 362 THR A O 1
ATOM 2758 N N . PRO A 1 363 ? 9.648 10.523 25.625 1 62.38 363 PRO A N 1
ATOM 2759 C CA . PRO A 1 363 ? 10.672 10.18 26.609 1 62.38 363 PRO A CA 1
ATOM 2760 C C . PRO A 1 363 ? 11.672 9.148 26.094 1 62.38 363 PRO A C 1
ATOM 2762 O O . PRO A 1 363 ? 12.719 8.938 26.719 1 62.38 363 PRO A O 1
ATOM 2765 N N . LEU A 1 364 ? 11.43 8.641 25.016 1 63.25 364 LEU A N 1
ATOM 2766 C CA . LEU A 1 364 ? 12.242 7.547 24.484 1 63.25 364 LEU A CA 1
ATOM 2767 C C . LEU A 1 364 ? 13.305 8.062 23.531 1 63.25 364 LEU A C 1
ATOM 2769 O O . LEU A 1 364 ? 13.922 7.289 22.797 1 63.25 364 LEU A O 1
ATOM 2773 N N . PHE A 1 365 ? 13.5 9.336 23.578 1 62.62 365 PHE A N 1
ATOM 2774 C CA . PHE A 1 365 ? 14.391 9.961 22.609 1 62.62 365 PHE A CA 1
ATOM 2775 C C . PHE A 1 365 ? 15.75 9.266 22.594 1 62.62 365 PHE A C 1
ATOM 2777 O O . PHE A 1 365 ? 16.266 8.922 21.531 1 62.62 365 PHE A O 1
ATOM 2784 N N . GLY A 1 366 ? 16.234 9.039 23.672 1 66.81 366 GLY A N 1
ATOM 2785 C CA . GLY A 1 366 ? 17.531 8.406 23.766 1 66.81 366 GLY A CA 1
ATOM 2786 C C . GLY A 1 366 ? 17.562 7.008 23.188 1 66.81 366 GLY A C 1
ATOM 2787 O O . GLY A 1 366 ? 18.609 6.555 22.703 1 66.81 366 GLY A O 1
ATOM 2788 N N . LEU A 1 367 ? 16.469 6.391 23.141 1 75.38 367 LEU A N 1
ATOM 2789 C CA . LEU A 1 367 ? 16.391 5.008 22.688 1 75.38 367 LEU A CA 1
ATOM 2790 C C . LEU A 1 367 ? 16.219 4.941 21.172 1 75.38 367 LEU A C 1
ATOM 2792 O O . LEU A 1 367 ? 16.438 3.891 20.562 1 75.38 367 LEU A O 1
ATOM 2796 N N . LEU A 1 368 ? 16.031 6.059 20.578 1 86.75 368 LEU A N 1
ATOM 2797 C CA . LEU A 1 368 ? 15.68 6.039 19.172 1 86.75 368 LEU A CA 1
ATOM 2798 C C . LEU A 1 368 ? 16.906 6.258 18.297 1 86.75 368 LEU A C 1
ATOM 2800 O O . LEU A 1 368 ? 16.844 6.066 17.078 1 86.75 368 LEU A O 1
ATOM 2804 N N . LYS A 1 369 ? 18.016 6.598 18.969 1 85.44 369 LYS A N 1
ATOM 2805 C CA . LYS A 1 369 ? 19.234 6.848 18.203 1 85.44 369 LYS A CA 1
ATOM 2806 C C . LYS A 1 369 ? 19.656 5.613 17.406 1 85.44 369 LYS A C 1
ATOM 2808 O O . LYS A 1 369 ? 20.125 5.73 16.281 1 85.44 369 LYS A O 1
ATOM 2813 N N . ASP A 1 370 ? 19.438 4.492 17.984 1 89.75 370 ASP A N 1
ATOM 2814 C CA . ASP A 1 370 ? 19.859 3.25 17.359 1 89.75 370 ASP A CA 1
ATOM 2815 C C . ASP A 1 370 ? 18.719 2.607 16.578 1 89.75 370 ASP A C 1
ATOM 2817 O O . ASP A 1 370 ? 18.844 1.464 16.125 1 89.75 370 ASP A O 1
ATOM 2821 N N . GLY A 1 371 ? 17.719 3.344 16.453 1 92.19 371 GLY A N 1
ATOM 2822 C CA . GLY A 1 371 ? 16.578 2.85 15.711 1 92.19 371 GLY A CA 1
ATOM 2823 C C . GLY A 1 371 ? 15.438 2.391 16.594 1 92.19 371 GLY A C 1
ATOM 2824 O O . GLY A 1 371 ? 15.414 2.703 17.797 1 92.19 371 GLY A O 1
ATOM 2825 N N . MET A 1 372 ? 14.422 1.839 15.945 1 91.69 372 MET A N 1
ATOM 2826 C CA . MET A 1 372 ? 13.234 1.308 16.609 1 91.69 372 MET A CA 1
ATOM 2827 C C . MET A 1 372 ? 13.031 -0.163 16.266 1 91.69 372 MET A C 1
ATOM 2829 O O . MET A 1 372 ? 13.102 -0.543 15.086 1 91.69 372 MET A O 1
ATOM 2833 N N . ASP A 1 373 ? 12.867 -0.994 17.297 1 92.88 373 ASP A N 1
ATOM 2834 C CA . ASP A 1 373 ? 12.609 -2.391 16.969 1 92.88 373 ASP A CA 1
ATOM 2835 C C . ASP A 1 373 ? 11.148 -2.596 16.562 1 92.88 373 ASP A C 1
ATOM 2837 O O . ASP A 1 373 ? 10.328 -1.688 16.703 1 92.88 373 ASP A O 1
ATOM 2841 N N . ARG A 1 374 ? 10.859 -3.75 16.062 1 93.69 374 ARG A N 1
ATOM 2842 C CA . ARG A 1 374 ? 9.555 -4.043 15.477 1 93.69 374 ARG A CA 1
ATOM 2843 C C . ARG A 1 374 ? 8.453 -3.934 16.531 1 93.69 374 ARG A C 1
ATOM 2845 O O . ARG A 1 374 ? 7.375 -3.404 16.25 1 93.69 374 ARG A O 1
ATOM 2852 N N . LYS A 1 375 ? 8.68 -4.422 17.703 1 91.88 375 LYS A N 1
ATOM 2853 C CA . LYS A 1 375 ? 7.684 -4.391 18.781 1 91.88 375 LYS A CA 1
ATOM 2854 C C . LYS A 1 375 ? 7.336 -2.955 19.156 1 91.88 375 LYS A C 1
ATOM 2856 O O . LYS A 1 375 ? 6.16 -2.613 19.297 1 91.88 375 LYS A O 1
ATOM 2861 N N . MET A 1 376 ? 8.336 -2.189 19.312 1 88.69 376 MET A N 1
ATOM 2862 C CA . MET A 1 376 ? 8.141 -0.78 19.641 1 88.69 376 MET A CA 1
ATOM 2863 C C . MET A 1 376 ? 7.395 -0.062 18.531 1 88.69 376 MET A C 1
ATOM 2865 O O . MET A 1 376 ? 6.504 0.747 18.781 1 88.69 376 MET A O 1
ATOM 2869 N N . PHE A 1 377 ? 7.832 -0.361 17.375 1 91.5 377 PHE A N 1
ATOM 2870 C CA . PHE A 1 377 ? 7.188 0.242 16.219 1 91.5 377 PHE A CA 1
ATOM 2871 C C . PHE A 1 377 ? 5.695 -0.082 16.203 1 91.5 377 PHE A C 1
ATOM 2873 O O . PHE A 1 377 ? 4.863 0.816 16.078 1 91.5 377 PHE A O 1
ATOM 2880 N N . GLU A 1 378 ? 5.344 -1.318 16.344 1 89.38 378 GLU A N 1
ATOM 2881 C CA . GLU A 1 378 ? 3.957 -1.772 16.328 1 89.38 378 GLU A CA 1
ATOM 2882 C C . GLU A 1 378 ? 3.148 -1.13 17.438 1 89.38 378 GLU A C 1
ATOM 2884 O O . GLU A 1 378 ? 2.021 -0.679 17.234 1 89.38 378 GLU A O 1
ATOM 2889 N N . SER A 1 379 ? 3.68 -1.063 18.594 1 85.31 379 SER A N 1
ATOM 2890 C CA . SER A 1 379 ? 2.998 -0.465 19.734 1 85.31 379 SER A CA 1
ATOM 2891 C C . SER A 1 379 ? 2.775 1.029 19.531 1 85.31 379 SER A C 1
ATOM 2893 O O . SER A 1 379 ? 1.739 1.568 19.922 1 85.31 379 SER A O 1
ATOM 2895 N N . SER A 1 380 ? 3.732 1.654 18.906 1 83.88 380 SER A N 1
ATOM 2896 C CA . SER A 1 380 ? 3.633 3.09 18.656 1 83.88 380 SER A CA 1
ATOM 2897 C C . SER A 1 380 ? 2.549 3.4 17.625 1 83.88 380 SER A C 1
ATOM 2899 O O . SER A 1 380 ? 1.787 4.359 17.797 1 83.88 380 SER A O 1
ATOM 2901 N N . VAL A 1 381 ? 2.537 2.598 16.594 1 85.12 381 VAL A N 1
ATOM 2902 C CA . VAL A 1 381 ? 1.531 2.811 15.562 1 85.12 381 VAL A CA 1
ATOM 2903 C C . VAL A 1 381 ? 0.139 2.541 16.125 1 85.12 381 VAL A C 1
ATOM 2905 O O . VAL A 1 381 ? -0.792 3.316 15.898 1 85.12 381 VAL A O 1
ATOM 2908 N N . LYS A 1 382 ? 0.03 1.515 16.875 1 76.75 382 LYS A N 1
ATOM 2909 C CA . LYS A 1 382 ? -1.261 1.162 17.453 1 76.75 382 LYS A CA 1
ATOM 2910 C C . LYS A 1 382 ? -1.684 2.18 18.516 1 76.75 382 LYS A C 1
ATOM 2912 O O . LYS A 1 382 ? -2.873 2.461 18.672 1 76.75 382 LYS A O 1
ATOM 2917 N N . GLY A 1 383 ? -0.712 2.664 19.234 1 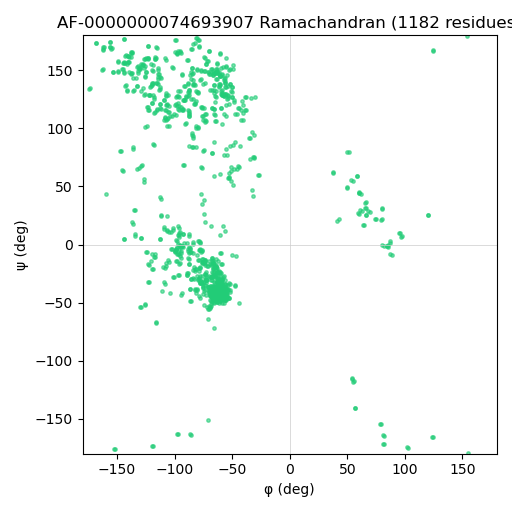71.25 383 GLY A N 1
ATOM 2918 C CA . GLY A 1 383 ? -1.001 3.682 20.234 1 71.25 383 GLY A CA 1
ATOM 2919 C C . GLY A 1 383 ? -1.445 5 19.625 1 71.25 383 GLY A C 1
ATOM 2920 O O . GLY A 1 383 ? -2.373 5.637 20.125 1 71.25 383 GLY A O 1
ATOM 2921 N N . LEU A 1 384 ? -0.792 5.418 18.656 1 66.38 384 LEU A N 1
ATOM 2922 C CA . LEU A 1 384 ? -1.126 6.672 17.984 1 66.38 384 LEU A CA 1
ATOM 2923 C C . LEU A 1 384 ? -2.527 6.609 17.391 1 66.38 384 LEU A C 1
ATOM 2925 O O . LEU A 1 384 ? -3.277 7.586 17.438 1 66.38 384 LEU A O 1
ATOM 2929 N N . PHE A 1 385 ? -2.914 5.371 16.75 1 57.69 385 PHE A N 1
ATOM 2930 C CA . PHE A 1 385 ? -4.129 5.328 15.945 1 57.69 385 PHE A CA 1
ATOM 2931 C C . PHE A 1 385 ? -5.215 4.52 16.656 1 57.69 385 PHE A C 1
ATOM 2933 O O . PHE A 1 385 ? -6.395 4.637 16.312 1 57.69 385 PHE A O 1
ATOM 2940 N N . TYR A 1 386 ? -4.836 3.549 17.391 1 50.81 386 TYR A N 1
ATOM 2941 C CA . TYR A 1 386 ? -5.887 2.836 18.109 1 50.81 386 TYR A CA 1
ATOM 2942 C C . TYR A 1 386 ? -6.77 3.805 18.891 1 50.81 386 TYR A C 1
ATOM 2944 O O . TYR A 1 386 ? -7.988 3.645 18.938 1 50.81 386 TYR A O 1
ATOM 2952 N N . ALA A 1 387 ? -6.129 4.727 19.453 1 47.81 387 ALA A N 1
ATOM 2953 C CA . ALA A 1 387 ? -6.914 5.645 20.281 1 47.81 387 ALA A CA 1
ATOM 2954 C C . ALA A 1 387 ? -7.938 6.398 19.438 1 47.81 387 ALA A C 1
ATOM 2956 O O . ALA A 1 387 ? -9.016 6.742 19.922 1 47.81 387 ALA A O 1
ATOM 2957 N N . HIS A 1 388 ? -7.594 6.465 18.141 1 50.25 388 HIS A N 1
ATOM 2958 C CA . HIS A 1 388 ? -8.477 7.281 17.312 1 50.25 388 HIS A CA 1
ATOM 2959 C C . HIS A 1 388 ? -9.539 6.43 16.641 1 50.25 388 HIS A C 1
ATOM 2961 O O . HIS A 1 388 ? -10.719 6.789 16.641 1 50.25 388 HIS A O 1
ATOM 2967 N N . GLU A 1 389 ? -9.125 5.227 16.094 1 56.09 389 GLU A N 1
ATOM 2968 C CA . GLU A 1 389 ? -10.102 4.586 15.219 1 56.09 389 GLU A CA 1
ATOM 2969 C C . GLU A 1 389 ? -10.539 3.236 15.773 1 56.09 389 GLU A C 1
ATOM 2971 O O . GLU A 1 389 ? -11.633 2.76 15.461 1 56.09 389 GLU A O 1
ATOM 2976 N N . LYS A 1 390 ? -9.891 2.732 16.859 1 61.31 390 LYS A N 1
ATOM 2977 C CA . LYS A 1 390 ? -10.156 1.428 17.469 1 61.31 390 LYS A CA 1
ATOM 2978 C C . LYS A 1 390 ? -10.383 0.366 16.391 1 61.31 390 LYS A C 1
ATOM 2980 O O . LYS A 1 390 ? -11.273 -0.476 16.531 1 61.31 390 LYS A O 1
ATOM 2985 N N . ILE A 1 391 ? -9.953 0.586 15.211 1 71.31 391 ILE A N 1
ATOM 2986 C CA . ILE A 1 391 ? -10.07 -0.376 14.117 1 71.31 391 ILE A CA 1
ATOM 2987 C C . ILE A 1 391 ? -8.703 -1.012 13.852 1 71.31 391 ILE A C 1
ATOM 2989 O O . ILE A 1 391 ? -7.824 -0.379 13.258 1 71.31 391 ILE A O 1
ATOM 2993 N N . GLY A 1 392 ? -8.469 -2.201 14.297 1 76.75 392 GLY A N 1
ATOM 2994 C CA . GLY A 1 392 ? -7.211 -2.92 14.164 1 76.75 392 GLY A CA 1
ATOM 2995 C C . GLY A 1 392 ? -6.707 -2.984 12.734 1 76.75 392 GLY A C 1
ATOM 2996 O O . GLY A 1 392 ? -5.504 -2.879 12.492 1 76.75 392 GLY A O 1
ATOM 2997 N N . LEU A 1 393 ? -7.586 -3.053 11.789 1 84.94 393 LEU A N 1
ATOM 2998 C CA . LEU A 1 393 ? -7.234 -3.154 10.375 1 84.94 393 LEU A CA 1
ATOM 2999 C C . LEU A 1 393 ? -6.477 -1.915 9.914 1 84.94 393 LEU A C 1
ATOM 3001 O O . LEU A 1 393 ? -5.582 -2.008 9.062 1 84.94 393 LEU A O 1
ATOM 3005 N N . ILE A 1 394 ? -6.781 -0.781 10.469 1 87.56 394 ILE A N 1
ATOM 3006 C CA . ILE A 1 394 ? -6.121 0.464 10.086 1 87.56 394 ILE A CA 1
ATOM 3007 C C . ILE A 1 394 ? -4.652 0.42 10.5 1 87.56 394 ILE A C 1
ATOM 3009 O O . ILE A 1 394 ? -3.775 0.825 9.734 1 87.56 394 ILE A O 1
ATOM 3013 N N . GLY A 1 395 ? -4.43 -0.067 11.742 1 88.31 395 GLY A N 1
ATOM 3014 C CA . GLY A 1 395 ? -3.051 -0.245 12.172 1 88.31 395 GLY A CA 1
ATOM 3015 C C . GLY A 1 395 ? -2.254 -1.157 11.258 1 88.31 395 GLY A C 1
ATOM 3016 O O . GLY A 1 395 ? -1.102 -0.865 10.93 1 88.31 395 GLY A O 1
ATOM 3017 N N . ASP A 1 396 ? -2.842 -2.232 10.82 1 90.44 396 ASP A N 1
ATOM 3018 C CA . ASP A 1 396 ? -2.191 -3.184 9.922 1 90.44 396 ASP A CA 1
ATOM 3019 C C . ASP A 1 396 ? -1.864 -2.537 8.578 1 90.44 396 ASP A C 1
ATOM 3021 O O . ASP A 1 396 ? -0.793 -2.771 8.016 1 90.44 396 ASP A O 1
ATOM 3025 N N . LEU A 1 397 ? -2.83 -1.797 8.086 1 93.31 397 LEU A N 1
ATOM 3026 C CA . LEU A 1 397 ? -2.639 -1.13 6.805 1 93.31 397 LEU A CA 1
ATOM 3027 C C . LEU A 1 397 ? -1.518 -0.1 6.887 1 93.31 397 LEU A C 1
ATOM 3029 O O . LEU A 1 397 ? -0.692 0.001 5.977 1 93.31 397 LEU A O 1
ATOM 3033 N N . ILE A 1 398 ? -1.449 0.68 7.949 1 94.06 398 ILE A N 1
ATOM 3034 C CA . ILE A 1 398 ? -0.406 1.681 8.141 1 94.06 398 ILE A CA 1
ATOM 3035 C C . ILE A 1 398 ? 0.955 0.994 8.242 1 94.06 398 ILE A C 1
ATOM 3037 O O . ILE A 1 398 ? 1.914 1.403 7.586 1 94.06 398 ILE A O 1
ATOM 3041 N N . MET A 1 399 ? 1.029 -0.028 9.086 1 93.62 399 MET A N 1
ATOM 3042 C CA . MET A 1 399 ? 2.283 -0.761 9.234 1 93.62 399 MET A CA 1
ATOM 3043 C C . MET A 1 399 ? 2.748 -1.322 7.891 1 93.62 399 MET A C 1
ATOM 3045 O O . MET A 1 399 ? 3.928 -1.233 7.551 1 93.62 399 MET A O 1
ATOM 3049 N N . PHE A 1 400 ? 1.891 -1.864 7.137 1 95.81 400 PHE A N 1
ATOM 3050 C CA . PHE A 1 400 ? 2.248 -2.414 5.836 1 95.81 400 PHE A CA 1
ATOM 3051 C C . PHE A 1 400 ? 2.785 -1.323 4.918 1 95.81 400 PHE A C 1
ATOM 3053 O O . PHE A 1 400 ? 3.801 -1.515 4.246 1 95.81 400 PHE A O 1
ATOM 3060 N N . GLN A 1 401 ? 2.051 -0.186 4.875 1 96.19 401 GLN A N 1
ATOM 3061 C CA . GLN A 1 401 ? 2.375 0.915 3.977 1 96.19 401 GLN A CA 1
ATOM 3062 C C . GLN A 1 401 ? 3.771 1.464 4.258 1 96.19 401 GLN A C 1
ATOM 3064 O O . GLN A 1 401 ? 4.465 1.915 3.346 1 96.19 401 GLN A O 1
ATOM 3069 N N . TYR A 1 402 ? 4.227 1.405 5.477 1 96.56 402 TYR A N 1
ATOM 3070 C CA . TYR A 1 402 ? 5.445 2.117 5.832 1 96.56 402 TYR A CA 1
ATOM 3071 C C . TYR A 1 402 ? 6.57 1.143 6.164 1 96.56 402 TYR A C 1
ATOM 3073 O O . TYR A 1 402 ? 7.676 1.557 6.52 1 96.56 402 TYR A O 1
ATOM 3081 N N . THR A 1 403 ? 6.363 -0.142 6.016 1 95.69 403 THR A N 1
ATOM 3082 C CA . THR A 1 403 ? 7.387 -1.153 6.258 1 95.69 403 THR A CA 1
ATOM 3083 C C . THR A 1 403 ? 8.219 -1.392 5.004 1 95.69 403 THR A C 1
ATOM 3085 O O . THR A 1 403 ? 7.684 -1.461 3.896 1 95.69 403 THR A O 1
ATOM 3088 N N . ASN A 1 404 ? 9.516 -1.411 5.195 1 95.81 404 ASN A N 1
ATOM 3089 C CA . ASN A 1 404 ? 10.383 -1.974 4.168 1 95.81 404 ASN A CA 1
ATOM 3090 C C . ASN A 1 404 ? 10.289 -3.496 4.125 1 95.81 404 ASN A C 1
ATOM 3092 O O . ASN A 1 404 ? 10.945 -4.188 4.91 1 95.81 404 ASN A O 1
ATOM 3096 N N . HIS A 1 405 ? 9.641 -4.012 3.158 1 94.69 405 HIS A N 1
ATOM 3097 C CA . HIS A 1 405 ? 9.289 -5.426 3.162 1 94.69 405 HIS A CA 1
ATOM 3098 C C . HIS A 1 405 ? 10.477 -6.297 2.758 1 94.69 405 HIS A C 1
ATOM 3100 O O . HIS A 1 405 ? 10.453 -7.512 2.947 1 94.69 405 HIS A O 1
ATOM 3106 N N . ALA A 1 406 ? 11.555 -5.688 2.201 1 93.56 406 ALA A N 1
ATOM 3107 C CA . ALA A 1 406 ? 12.781 -6.434 1.947 1 93.56 406 ALA A CA 1
ATOM 3108 C C . ALA A 1 406 ? 13.516 -6.75 3.25 1 93.56 406 ALA A C 1
ATOM 3110 O O . ALA A 1 406 ? 14.242 -7.742 3.338 1 93.56 406 ALA A O 1
ATOM 3111 N N . ASP A 1 407 ? 13.367 -5.855 4.242 1 95 407 ASP A N 1
ATOM 3112 C CA . ASP A 1 407 ? 13.93 -6.039 5.574 1 95 407 ASP A CA 1
ATOM 3113 C C . ASP A 1 407 ? 13.023 -5.426 6.641 1 95 407 ASP A C 1
ATOM 3115 O O . ASP A 1 407 ? 13.328 -4.359 7.18 1 95 407 ASP A O 1
ATOM 3119 N N . PRO A 1 408 ? 12 -6.137 7.008 1 94.12 408 PRO A N 1
ATOM 3120 C CA . PRO A 1 408 ? 10.969 -5.578 7.883 1 94.12 408 PRO A CA 1
ATOM 3121 C C . PRO A 1 408 ? 11.484 -5.293 9.297 1 94.12 408 PRO A C 1
ATOM 3123 O O . PRO A 1 408 ? 10.82 -4.598 10.07 1 94.12 408 PRO A O 1
ATOM 3126 N N . ASN A 1 409 ? 12.703 -5.789 9.672 1 94.06 409 ASN A N 1
ATOM 3127 C CA . ASN A 1 409 ? 13.227 -5.605 11.023 1 94.06 409 ASN A CA 1
ATOM 3128 C C . ASN A 1 409 ? 14.359 -4.586 11.055 1 94.06 409 ASN A C 1
ATOM 3130 O O . ASN A 1 409 ? 15.07 -4.469 12.055 1 94.06 409 ASN A O 1
ATOM 3134 N N . ASP A 1 410 ? 14.508 -3.887 9.953 1 96.06 410 ASP A N 1
ATOM 3135 C CA . ASP A 1 410 ? 15.492 -2.814 9.906 1 96.06 410 ASP A CA 1
ATOM 3136 C C . ASP A 1 410 ? 15.141 -1.694 10.883 1 96.06 410 ASP A C 1
ATOM 3138 O O . ASP A 1 410 ? 14.258 -0.882 10.602 1 96.06 410 ASP A O 1
ATOM 3142 N N . LYS A 1 411 ? 15.891 -1.619 11.977 1 95.44 411 LYS A N 1
ATOM 3143 C CA . LYS A 1 411 ? 15.562 -0.714 13.078 1 95.44 411 LYS A CA 1
ATOM 3144 C C . LYS A 1 411 ? 15.633 0.743 12.625 1 95.44 411 LYS A C 1
ATOM 3146 O O . LYS A 1 411 ? 14.852 1.578 13.078 1 95.44 411 LYS A O 1
ATOM 3151 N N . ILE A 1 412 ? 16.578 1.085 11.797 1 95.44 412 ILE A N 1
ATOM 3152 C CA . ILE A 1 412 ? 16.75 2.445 11.305 1 95.44 412 ILE A CA 1
ATOM 3153 C C . ILE A 1 412 ? 15.578 2.828 10.406 1 95.44 412 ILE A C 1
ATOM 3155 O O . ILE A 1 412 ? 15.023 3.92 10.539 1 95.44 412 ILE A O 1
ATOM 3159 N N . ALA A 1 413 ? 15.18 1.902 9.555 1 96.06 413 ALA A N 1
ATOM 3160 C CA . ALA A 1 413 ? 14.039 2.15 8.664 1 96.06 413 ALA A CA 1
ATOM 3161 C C . ALA A 1 413 ? 12.75 2.303 9.461 1 96.06 413 ALA A C 1
ATOM 3163 O O . ALA A 1 413 ? 11.891 3.119 9.109 1 96.06 413 ALA A O 1
ATOM 3164 N N . LEU A 1 414 ? 12.648 1.501 10.5 1 95.88 414 LEU A N 1
ATOM 3165 C CA . LEU A 1 414 ? 11.438 1.558 11.32 1 95.88 414 LEU A CA 1
ATOM 3166 C C . LEU A 1 414 ? 11.344 2.887 12.062 1 95.88 414 LEU A C 1
ATOM 3168 O O . LEU A 1 414 ? 10.258 3.463 12.18 1 95.88 414 LEU A O 1
ATOM 3172 N N . ARG A 1 415 ? 12.438 3.383 12.547 1 93.81 415 ARG A N 1
ATOM 3173 C CA . ARG A 1 415 ? 12.461 4.703 13.172 1 93.81 415 ARG A CA 1
ATOM 3174 C C . ARG A 1 415 ? 12.047 5.785 12.18 1 93.81 415 ARG A C 1
ATOM 3176 O O . ARG A 1 415 ? 11.242 6.66 12.516 1 93.81 415 ARG A O 1
ATOM 3183 N N . GLN A 1 416 ? 12.617 5.699 11 1 95.19 416 GLN A N 1
ATOM 3184 C CA . GLN A 1 416 ? 12.258 6.66 9.961 1 95.19 416 GLN A CA 1
ATOM 3185 C C . GLN A 1 416 ? 10.773 6.574 9.617 1 95.19 416 GLN A C 1
ATOM 3187 O O . GLN A 1 416 ? 10.109 7.598 9.438 1 95.19 416 GLN A O 1
ATOM 3192 N N . ALA A 1 417 ? 10.305 5.363 9.547 1 95.5 417 ALA A N 1
ATOM 3193 C CA . ALA A 1 417 ? 8.891 5.152 9.25 1 95.5 417 ALA A CA 1
ATOM 3194 C C . ALA A 1 417 ? 8 5.789 10.312 1 95.5 417 ALA A C 1
ATOM 3196 O O . ALA A 1 417 ? 6.977 6.395 9.992 1 95.5 417 ALA A O 1
ATOM 3197 N N . TRP A 1 418 ? 8.383 5.625 11.5 1 92.06 418 TRP A N 1
ATOM 3198 C CA . TRP A 1 418 ? 7.602 6.199 12.594 1 92.06 418 TRP A CA 1
ATOM 3199 C C . TRP A 1 418 ? 7.52 7.715 12.461 1 92.06 418 TRP A C 1
ATOM 3201 O O . TRP A 1 418 ? 6.441 8.297 12.602 1 92.06 418 TRP A O 1
ATOM 3211 N N . MET A 1 419 ? 8.609 8.359 12.188 1 93.38 419 MET A N 1
ATOM 3212 C CA . MET A 1 419 ? 8.625 9.805 12.008 1 93.38 419 MET A CA 1
ATOM 3213 C C . MET A 1 419 ? 7.77 10.219 10.82 1 93.38 419 MET A C 1
ATOM 3215 O O . MET A 1 419 ? 7.027 11.203 10.891 1 93.38 419 MET A O 1
ATOM 3219 N N . GLU A 1 420 ? 7.832 9.43 9.812 1 95.81 420 GLU A N 1
ATOM 3220 C CA . GLU A 1 420 ? 7.047 9.727 8.617 1 95.81 420 GLU A CA 1
ATOM 3221 C C . GLU A 1 420 ? 5.551 9.594 8.891 1 95.81 420 GLU A C 1
ATOM 3223 O O . GLU A 1 420 ? 4.758 10.43 8.453 1 95.81 420 GLU A O 1
ATOM 3228 N N . ILE A 1 421 ? 5.242 8.516 9.562 1 94.06 421 ILE A N 1
ATOM 3229 C CA . ILE A 1 421 ? 3.838 8.289 9.883 1 94.06 421 ILE A CA 1
ATOM 3230 C C . ILE A 1 421 ? 3.293 9.492 10.664 1 94.06 421 ILE A C 1
ATOM 3232 O O . ILE A 1 421 ? 2.258 10.055 10.297 1 94.06 421 ILE A O 1
ATOM 3236 N N . CYS A 1 422 ? 3.984 9.945 11.633 1 91.81 422 CYS A N 1
ATOM 3237 C CA . CYS A 1 422 ? 3.551 11.07 12.445 1 91.81 422 CYS A CA 1
ATOM 3238 C C . CYS A 1 422 ? 3.43 12.336 11.609 1 91.81 422 CYS A C 1
ATOM 3240 O O . CYS A 1 422 ? 2.426 13.047 11.688 1 91.81 422 CYS A O 1
ATOM 3242 N N . GLY A 1 423 ? 4.422 12.594 10.805 1 95.19 423 GLY A N 1
ATOM 3243 C CA . GLY A 1 423 ? 4.418 13.781 9.961 1 95.19 423 GLY A CA 1
ATOM 3244 C C . GLY A 1 423 ? 3.314 13.766 8.922 1 95.19 423 GLY A C 1
ATOM 3245 O O . GLY A 1 423 ? 2.643 14.773 8.703 1 95.19 423 GLY A O 1
ATOM 3246 N N . HIS A 1 424 ? 3.143 12.609 8.305 1 96.19 424 HIS A N 1
ATOM 3247 C CA . HIS A 1 424 ? 2.16 12.5 7.23 1 96.19 424 HIS A CA 1
ATOM 3248 C C . HIS A 1 424 ? 0.74 12.648 7.766 1 96.19 424 HIS A C 1
ATOM 3250 O O . HIS A 1 424 ? -0.076 13.367 7.191 1 96.19 424 HIS A O 1
ATOM 3256 N N . VAL A 1 425 ? 0.453 12.031 8.844 1 92.5 425 VAL A N 1
ATOM 3257 C CA . VAL A 1 425 ? -0.926 12 9.32 1 92.5 425 VAL A CA 1
ATOM 3258 C C . VAL A 1 425 ? -1.291 13.344 9.945 1 92.5 425 VAL A C 1
ATOM 3260 O O . VAL A 1 425 ? -2.43 13.805 9.82 1 92.5 425 VAL A O 1
ATOM 3263 N N . LEU A 1 426 ? -0.359 13.984 10.539 1 92.56 426 LEU A N 1
ATOM 3264 C CA . LEU A 1 426 ? -0.708 15.148 11.344 1 92.56 426 LEU A CA 1
ATOM 3265 C C . LEU A 1 426 ? -0.526 16.438 10.547 1 92.56 426 LEU A C 1
ATOM 3267 O O . LEU A 1 426 ? -1.189 17.438 10.82 1 92.56 426 LEU A O 1
ATOM 3271 N N . PHE A 1 427 ? 0.388 16.375 9.539 1 97.06 427 PHE A N 1
ATOM 3272 C CA . PHE A 1 427 ? 0.745 17.656 8.938 1 97.06 427 PHE A CA 1
ATOM 3273 C C . PHE A 1 427 ? 0.638 17.594 7.422 1 97.06 427 PHE A C 1
ATOM 3275 O O . PHE A 1 427 ? -0.154 18.328 6.816 1 97.06 427 PHE A O 1
ATOM 3282 N N . ASP A 1 428 ? 1.285 16.641 6.785 1 98.19 428 ASP A N 1
ATOM 3283 C CA . ASP A 1 428 ? 1.4 16.625 5.332 1 98.19 428 ASP A CA 1
ATOM 3284 C C . ASP A 1 428 ? 0.053 16.328 4.676 1 98.19 428 ASP A C 1
ATOM 3286 O O . ASP A 1 428 ? -0.403 17.094 3.816 1 98.19 428 ASP A O 1
ATOM 3290 N N . ALA A 1 429 ? -0.527 15.242 5.098 1 97.56 429 ALA A N 1
ATOM 3291 C CA . ALA A 1 429 ? -1.747 14.781 4.441 1 97.56 429 ALA A CA 1
ATOM 3292 C C . ALA A 1 429 ? -2.877 15.797 4.613 1 97.56 429 ALA A C 1
ATOM 3294 O O . ALA A 1 429 ? -3.561 16.141 3.648 1 97.56 429 ALA A O 1
ATOM 3295 N N . PRO A 1 430 ? -3.07 16.312 5.805 1 97.44 430 PRO A N 1
ATOM 3296 C CA . PRO A 1 430 ? -4.109 17.328 5.949 1 97.44 430 PRO A CA 1
ATOM 3297 C C . PRO A 1 430 ? -3.834 18.578 5.105 1 97.44 430 PRO A C 1
ATOM 3299 O O . PRO A 1 430 ? -4.758 19.141 4.516 1 97.44 430 PRO A O 1
ATOM 3302 N N . ALA A 1 431 ? -2.605 19 5.059 1 98.56 431 ALA A N 1
ATOM 3303 C CA . ALA A 1 431 ? -2.25 20.172 4.262 1 98.56 431 ALA A CA 1
ATOM 3304 C C . ALA A 1 431 ? -2.547 19.938 2.783 1 98.56 431 ALA A C 1
ATOM 3306 O O . ALA A 1 431 ? -3.107 20.812 2.113 1 98.56 431 ALA A O 1
ATOM 3307 N N . VAL A 1 432 ? -2.16 18.797 2.32 1 98.62 432 VAL A N 1
ATOM 3308 C CA . VAL A 1 432 ? -2.377 18.453 0.918 1 98.62 432 VAL A CA 1
ATOM 3309 C C . VAL A 1 432 ? -3.875 18.359 0.638 1 98.62 432 VAL A C 1
ATOM 3311 O O . VAL A 1 432 ? -4.348 18.797 -0.412 1 98.62 432 VAL A O 1
ATOM 3314 N N . LEU A 1 433 ? -4.625 17.766 1.514 1 98.31 433 LEU A N 1
ATOM 3315 C CA . LEU A 1 433 ? -6.07 17.672 1.371 1 98.31 433 LEU A CA 1
ATOM 3316 C C . LEU A 1 433 ? -6.695 19.062 1.243 1 98.31 433 LEU A C 1
ATOM 3318 O O . LEU A 1 433 ? -7.512 19.297 0.351 1 98.31 433 LEU A O 1
ATOM 3322 N N . GLU A 1 434 ? -6.312 19.984 2.102 1 98.62 434 GLU A N 1
ATOM 3323 C CA . GLU A 1 434 ? -6.879 21.328 2.074 1 98.62 434 GLU A CA 1
ATOM 3324 C C . GLU A 1 434 ? -6.441 22.078 0.824 1 98.62 434 GLU A C 1
ATOM 3326 O O . GLU A 1 434 ? -7.234 22.812 0.221 1 98.62 434 GLU A O 1
ATOM 3331 N N . ALA A 1 435 ? -5.184 21.922 0.44 1 98.75 435 ALA A N 1
ATOM 3332 C CA . ALA A 1 435 ? -4.703 22.562 -0.784 1 98.75 435 ALA A CA 1
ATOM 3333 C C . ALA A 1 435 ? -5.5 22.094 -1.997 1 98.75 435 ALA A C 1
ATOM 3335 O O . ALA A 1 435 ? -5.898 22.891 -2.836 1 98.75 435 ALA A O 1
ATOM 3336 N N . LYS A 1 436 ? -5.719 20.812 -2.086 1 98.19 436 LYS A N 1
ATOM 3337 C CA . LYS A 1 436 ? -6.496 20.266 -3.189 1 98.19 436 LYS A CA 1
ATOM 3338 C C . LYS A 1 436 ? -7.922 20.812 -3.18 1 98.19 436 LYS A C 1
ATOM 3340 O O . LYS A 1 436 ? -8.484 21.125 -4.234 1 98.19 436 LYS A O 1
ATOM 3345 N N . SER A 1 437 ? -8.5 20.875 -2.031 1 98.38 437 SER A N 1
ATOM 3346 C CA . SER A 1 437 ? -9.859 21.375 -1.895 1 98.38 437 SER A CA 1
ATOM 3347 C C . SER A 1 437 ? -9.945 22.844 -2.318 1 98.38 437 SER A C 1
ATOM 3349 O O . SER A 1 437 ? -10.906 23.25 -2.977 1 98.38 437 SER A O 1
ATOM 3351 N N . LEU A 1 438 ? -8.992 23.625 -1.913 1 98.62 438 LEU A N 1
ATOM 3352 C CA . LEU A 1 438 ? -8.945 25.031 -2.318 1 98.62 438 LEU A CA 1
ATOM 3353 C C . LEU A 1 438 ? -8.828 25.156 -3.834 1 98.62 438 LEU A C 1
ATOM 3355 O O . LEU A 1 438 ? -9.531 25.953 -4.449 1 98.62 438 LEU A O 1
ATOM 3359 N N . ALA A 1 439 ? -7.961 24.375 -4.383 1 98.38 439 ALA A N 1
ATOM 3360 C CA . ALA A 1 439 ? -7.797 24.375 -5.836 1 98.38 439 ALA A CA 1
ATOM 3361 C C . ALA A 1 439 ? -9.102 24 -6.535 1 98.38 439 ALA A C 1
ATOM 3363 O O . ALA A 1 439 ? -9.523 24.688 -7.473 1 98.38 439 ALA A O 1
ATOM 3364 N N . LYS A 1 440 ? -9.688 23.016 -6.066 1 97.19 440 LYS A N 1
ATOM 3365 C CA . LYS A 1 440 ? -10.953 22.562 -6.633 1 97.19 440 LYS A CA 1
ATOM 3366 C C . LYS A 1 440 ? -12.039 23.625 -6.488 1 97.19 440 LYS A C 1
ATOM 3368 O O . LYS A 1 440 ? -12.906 23.75 -7.355 1 97.19 440 LYS A O 1
ATOM 3373 N N . GLY A 1 441 ? -11.938 24.312 -5.395 1 96.06 441 GLY A N 1
ATOM 3374 C CA . GLY A 1 441 ? -12.914 25.344 -5.117 1 96.06 441 GLY A CA 1
ATOM 3375 C C . GLY A 1 441 ? -12.648 26.641 -5.875 1 96.06 441 GLY A C 1
ATOM 3376 O O . GLY A 1 441 ? -13.359 27.625 -5.695 1 96.06 441 GLY A O 1
ATOM 3377 N N . GLY A 1 442 ? -11.672 26.672 -6.68 1 95.31 442 GLY A N 1
ATOM 3378 C CA . GLY A 1 442 ? -11.414 27.812 -7.539 1 95.31 442 GLY A CA 1
ATOM 3379 C C . GLY A 1 442 ? -10.406 28.781 -6.949 1 95.31 442 GLY A C 1
ATOM 3380 O O . GLY A 1 442 ? -10.25 29.891 -7.453 1 95.31 442 GLY A O 1
ATOM 3381 N N . ARG A 1 443 ? -9.773 28.453 -5.926 1 95.56 443 ARG A N 1
ATOM 3382 C CA . ARG A 1 443 ? -8.766 29.297 -5.289 1 95.56 443 ARG A CA 1
ATOM 3383 C C . ARG A 1 443 ? -7.473 28.531 -5.059 1 95.56 443 ARG A C 1
ATOM 3385 O O . ARG A 1 443 ? -7.066 28.312 -3.912 1 95.56 443 ARG A O 1
ATOM 3392 N N . PRO A 1 444 ? -6.773 28.172 -6.117 1 98.06 444 PRO A N 1
ATOM 3393 C CA . PRO A 1 444 ? -5.535 27.406 -5.953 1 98.06 444 PRO A CA 1
ATOM 3394 C C . PRO A 1 444 ? -4.508 28.125 -5.086 1 98.06 444 PRO A C 1
ATOM 3396 O O . PRO A 1 444 ? -4.148 29.281 -5.371 1 98.06 444 PRO A O 1
ATOM 3399 N N . PRO A 1 445 ? -3.996 27.469 -4.105 1 98.75 445 PRO A N 1
ATOM 3400 C CA . PRO A 1 445 ? -2.996 28.078 -3.227 1 98.75 445 PRO A CA 1
ATOM 3401 C C . PRO A 1 445 ? -1.576 27.953 -3.773 1 98.75 445 PRO A C 1
ATOM 3403 O O . PRO A 1 445 ? -1.364 27.328 -4.816 1 98.75 445 PRO A O 1
ATOM 3406 N N . TYR A 1 446 ? -0.688 28.672 -3.158 1 98.69 446 TYR A N 1
ATOM 3407 C CA . TYR A 1 446 ? 0.737 28.391 -3.279 1 98.69 446 TYR A CA 1
ATOM 3408 C C . TYR A 1 446 ? 1.189 27.422 -2.195 1 98.69 446 TYR A C 1
ATOM 3410 O O . TYR A 1 446 ? 0.891 27.609 -1.014 1 98.69 446 TYR A O 1
ATOM 3418 N N . VAL A 1 447 ? 1.856 26.312 -2.621 1 98.88 447 VAL A N 1
ATOM 3419 C CA . VAL A 1 447 ? 2.287 25.297 -1.658 1 98.88 447 VAL A CA 1
ATOM 3420 C C . VAL A 1 447 ? 3.812 25.234 -1.634 1 98.88 447 VAL A C 1
ATOM 3422 O O . VAL A 1 447 ? 4.461 25.266 -2.684 1 98.88 447 VAL A O 1
ATOM 3425 N N . TYR A 1 448 ? 4.387 25.094 -0.419 1 98.75 448 TYR A N 1
ATOM 3426 C CA . TYR A 1 448 ? 5.836 24.953 -0.336 1 98.75 448 TYR A CA 1
ATOM 3427 C C . TYR A 1 448 ? 6.219 23.734 0.502 1 98.75 448 TYR A C 1
ATOM 3429 O O . TYR A 1 448 ? 5.418 23.25 1.306 1 98.75 448 TYR A O 1
ATOM 3437 N N . LEU A 1 449 ? 7.344 23.219 0.26 1 98.81 449 LEU A N 1
ATOM 3438 C CA . LEU A 1 449 ? 8.094 22.297 1.104 1 98.81 449 LEU A CA 1
ATOM 3439 C C . LEU A 1 449 ? 9.422 22.906 1.534 1 98.81 449 LEU A C 1
ATOM 3441 O O . LEU A 1 449 ? 10.266 23.234 0.692 1 98.81 449 LEU A O 1
ATOM 3445 N N . PHE A 1 450 ? 9.516 23.156 2.842 1 98.62 450 PHE A N 1
ATOM 3446 C CA . PHE A 1 450 ? 10.812 23.625 3.328 1 98.62 450 PHE A CA 1
ATOM 3447 C C . PHE A 1 450 ? 11.758 22.438 3.537 1 98.62 450 PHE A C 1
ATOM 3449 O O . PHE A 1 450 ? 11.453 21.516 4.293 1 98.62 450 PHE A O 1
ATOM 3456 N N . ASP A 1 451 ? 12.898 22.484 2.877 1 98.06 451 ASP A N 1
ATOM 3457 C CA . ASP A 1 451 ? 13.773 21.312 2.861 1 98.06 451 ASP A CA 1
ATOM 3458 C C . ASP A 1 451 ? 15.227 21.719 3.104 1 98.06 451 ASP A C 1
ATOM 3460 O O . ASP A 1 451 ? 16.141 21.094 2.58 1 98.06 451 ASP A O 1
ATOM 3464 N N . HIS A 1 452 ? 15.43 22.812 3.867 1 96.31 452 HIS A N 1
ATOM 3465 C CA . HIS A 1 452 ? 16.781 23.188 4.25 1 96.31 452 HIS A CA 1
ATOM 3466 C C . HIS A 1 452 ? 17.047 22.891 5.723 1 96.31 452 HIS A C 1
ATOM 3468 O O . HIS A 1 452 ? 16.547 23.578 6.605 1 96.31 452 HIS A O 1
ATOM 3474 N N . ARG A 1 453 ? 17.812 21.922 5.91 1 93.25 453 ARG A N 1
ATOM 3475 C CA . ARG A 1 453 ? 18.297 21.656 7.262 1 93.25 453 ARG A CA 1
ATOM 3476 C C . ARG A 1 453 ? 19.375 22.656 7.676 1 93.25 453 ARG A C 1
ATOM 3478 O O . ARG A 1 453 ? 20.422 22.75 7.035 1 93.25 453 ARG A O 1
ATOM 3485 N N . ALA A 1 454 ? 19.047 23.438 8.742 1 91.62 454 ALA A N 1
ATOM 3486 C CA . ALA A 1 454 ? 20.016 24.453 9.172 1 91.62 454 ALA A CA 1
ATOM 3487 C C . ALA A 1 454 ? 21.406 23.859 9.336 1 91.62 454 ALA A C 1
ATOM 3489 O O . ALA A 1 454 ? 21.562 22.781 9.898 1 91.62 454 ALA A O 1
ATOM 3490 N N . LEU A 1 455 ? 22.344 24.516 8.875 1 89.94 455 LEU A N 1
ATOM 3491 C CA . LEU A 1 455 ? 23.703 23.984 8.766 1 89.94 455 LEU A CA 1
ATOM 3492 C C . LEU A 1 455 ? 24.312 23.734 10.148 1 89.94 455 LEU A C 1
ATOM 3494 O O . LEU A 1 455 ? 25.078 22.781 10.336 1 89.94 455 LEU A O 1
ATOM 3498 N N . TYR A 1 456 ? 23.938 24.562 11.125 1 89.06 456 TYR A N 1
ATOM 3499 C CA . TYR A 1 456 ? 24.562 24.453 12.438 1 89.06 456 TYR A CA 1
ATOM 3500 C C . TYR A 1 456 ? 23.547 23.953 13.477 1 89.06 456 TYR A C 1
ATOM 3502 O O . TYR A 1 456 ? 23.688 24.25 14.664 1 89.06 456 TYR A O 1
ATOM 3510 N N . THR A 1 457 ? 22.562 23.25 13.008 1 88.94 457 THR A N 1
ATOM 3511 C CA . THR A 1 457 ? 21.594 22.688 13.938 1 88.94 457 THR A CA 1
ATOM 3512 C C . THR A 1 457 ? 22.25 21.672 14.867 1 88.94 457 THR A C 1
ATOM 3514 O O . THR A 1 457 ? 23.219 21.016 14.484 1 88.94 457 THR A O 1
ATOM 3517 N N . VAL A 1 458 ? 21.672 21.562 16.094 1 87.38 458 VAL A N 1
ATOM 3518 C CA . VAL A 1 458 ? 22.203 20.609 17.062 1 87.38 458 VAL A CA 1
ATOM 3519 C C . VAL A 1 458 ? 21.453 19.281 16.953 1 87.38 458 VAL A C 1
ATOM 3521 O O . VAL A 1 458 ? 21.766 18.328 17.672 1 87.38 458 VAL A O 1
ATOM 3524 N N . LEU A 1 459 ? 20.5 19.266 16.094 1 88.12 459 LEU A N 1
ATOM 3525 C CA . LEU A 1 459 ? 19.781 18.016 15.898 1 88.12 459 LEU A CA 1
ATOM 3526 C C . LEU A 1 459 ? 20.719 16.938 15.391 1 88.12 459 LEU A C 1
ATOM 3528 O O . LEU A 1 459 ? 21.578 17.188 14.547 1 88.12 459 LEU A O 1
ATOM 3532 N N . PRO A 1 460 ? 20.547 15.773 15.977 1 88.56 460 PRO A N 1
ATOM 3533 C CA . PRO A 1 460 ? 21.422 14.695 15.523 1 88.56 460 PRO A CA 1
ATOM 3534 C C . PRO A 1 460 ? 21.25 14.375 14.039 1 88.56 460 PRO A C 1
ATOM 3536 O O . PRO A 1 460 ? 20.203 14.664 13.461 1 88.56 460 PRO A O 1
ATOM 3539 N N . ASP A 1 461 ? 22.188 13.656 13.477 1 88.56 461 ASP A N 1
ATOM 3540 C CA . ASP A 1 461 ? 22.25 13.391 12.039 1 88.56 461 ASP A CA 1
ATOM 3541 C C . ASP A 1 461 ? 21.172 12.375 11.641 1 88.56 461 ASP A C 1
ATOM 3543 O O . ASP A 1 461 ? 20.75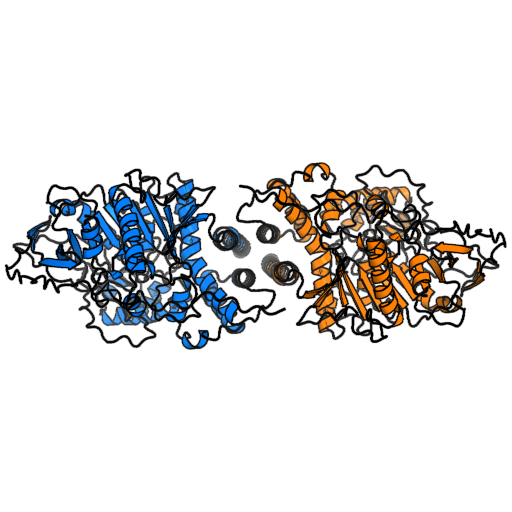 12.344 10.484 1 88.56 461 ASP A O 1
ATOM 3547 N N . TRP A 1 462 ? 20.797 11.594 12.562 1 89.19 462 TRP A N 1
ATOM 3548 C CA . TRP A 1 462 ? 19.844 10.547 12.203 1 89.19 462 TRP A CA 1
ATOM 3549 C C . TRP A 1 462 ? 18.453 11.125 12.039 1 89.19 462 TRP A C 1
ATOM 3551 O O . TRP A 1 462 ? 17.547 10.453 11.523 1 89.19 462 TRP A O 1
ATOM 3561 N N . ILE A 1 463 ? 18.25 12.352 12.469 1 90.75 463 ILE A N 1
ATOM 3562 C CA . ILE A 1 463 ? 17.047 13.086 12.102 1 90.75 463 ILE A CA 1
ATOM 3563 C C . ILE A 1 463 ? 17.234 13.75 10.742 1 90.75 463 ILE A C 1
ATOM 3565 O O . ILE A 1 463 ? 17.812 14.844 10.656 1 90.75 463 ILE A O 1
ATOM 3569 N N . THR A 1 464 ? 16.797 13.031 9.758 1 89.12 464 THR A N 1
ATOM 3570 C CA . THR A 1 464 ? 16.969 13.516 8.391 1 89.12 464 THR A CA 1
ATOM 3571 C C . THR A 1 464 ? 15.828 14.461 8.008 1 89.12 464 THR A C 1
ATOM 3573 O O . THR A 1 464 ? 14.742 14.406 8.586 1 89.12 464 THR A O 1
ATOM 3576 N N . GLY A 1 465 ? 16.094 15.422 7.09 1 93.75 465 GLY A N 1
ATOM 3577 C CA . GLY A 1 465 ? 15.094 16.375 6.664 1 93.75 465 GLY A CA 1
ATOM 3578 C C . GLY A 1 465 ? 14.93 17.547 7.625 1 93.75 465 GLY A C 1
ATOM 3579 O O . GLY A 1 465 ? 15.844 17.859 8.391 1 93.75 465 GLY A O 1
ATOM 3580 N N . VAL A 1 466 ? 13.891 18.234 7.473 1 96.69 466 VAL A N 1
ATOM 3581 C CA . VAL A 1 466 ? 13.664 19.438 8.266 1 96.69 466 VAL A CA 1
ATOM 3582 C C . VAL A 1 466 ? 12.547 19.188 9.281 1 96.69 466 VAL A C 1
ATOM 3584 O O . VAL A 1 466 ? 11.438 18.812 8.906 1 96.69 466 VAL A O 1
ATOM 3587 N N . MET A 1 467 ? 12.852 19.406 10.469 1 94.5 467 MET A N 1
ATOM 3588 C CA . MET A 1 467 ? 11.93 19.156 11.578 1 94.5 467 MET A CA 1
ATOM 3589 C C . MET A 1 467 ? 10.844 20.234 11.617 1 94.5 467 MET A C 1
ATOM 3591 O O . MET A 1 467 ? 11.031 21.328 11.094 1 94.5 467 MET A O 1
ATOM 3595 N N . HIS A 1 468 ? 9.789 19.922 12.281 1 94.12 468 HIS A N 1
ATOM 3596 C CA . HIS A 1 468 ? 8.648 20.797 12.539 1 94.12 468 HIS A CA 1
ATOM 3597 C C . HIS A 1 468 ? 9.094 22.141 13.094 1 94.12 468 HIS A C 1
ATOM 3599 O O . HIS A 1 468 ? 9.945 22.203 13.984 1 94.12 468 HIS A O 1
ATOM 3605 N N . ALA A 1 469 ? 8.656 23.281 12.453 1 93.62 469 ALA A N 1
ATOM 3606 C CA . ALA A 1 469 ? 8.812 24.656 12.914 1 93.62 469 ALA A CA 1
ATOM 3607 C C . ALA A 1 469 ? 10.172 25.219 12.516 1 93.62 469 ALA A C 1
ATOM 3609 O O . ALA A 1 469 ? 10.445 26.391 12.719 1 93.62 469 ALA A O 1
ATOM 3610 N N . MET A 1 470 ? 10.992 24.469 11.891 1 93.5 470 MET A N 1
ATOM 3611 C CA . MET A 1 470 ? 12.367 24.906 11.664 1 93.5 470 MET A CA 1
ATOM 3612 C C . MET A 1 470 ? 12.445 25.906 10.516 1 93.5 470 MET A C 1
ATOM 3614 O O . MET A 1 470 ? 13.5 26.5 10.281 1 93.5 470 MET A O 1
ATOM 3618 N N . GLU A 1 471 ? 11.391 26.188 9.82 1 94.62 471 GLU A N 1
ATOM 3619 C CA . GLU A 1 471 ? 11.391 27.219 8.797 1 94.62 471 GLU A CA 1
ATOM 3620 C C . GLU A 1 471 ? 11.07 28.578 9.391 1 94.62 471 GLU A C 1
ATOM 3622 O O . GLU A 1 471 ? 11.344 29.609 8.773 1 94.62 471 GLU A O 1
ATOM 3627 N N . ILE A 1 472 ? 10.516 28.625 10.594 1 95.31 472 ILE A N 1
ATOM 3628 C CA . ILE A 1 472 ? 9.953 29.844 11.164 1 95.31 472 ILE A CA 1
ATOM 3629 C C . ILE A 1 472 ? 11.062 30.844 11.422 1 95.31 472 ILE A C 1
ATOM 3631 O O . ILE A 1 472 ? 10.891 32.031 11.18 1 95.31 472 ILE A O 1
ATOM 3635 N N . PRO A 1 473 ? 12.266 30.422 11.938 1 93.5 473 PRO A N 1
ATOM 3636 C CA . PRO A 1 473 ? 13.352 31.406 12.094 1 93.5 473 PRO A CA 1
ATOM 3637 C C . PRO A 1 473 ? 13.664 32.156 10.797 1 93.5 473 PRO A C 1
ATOM 3639 O O . PRO A 1 473 ? 13.969 33.344 10.828 1 93.5 473 PRO A O 1
ATOM 3642 N N . PHE A 1 474 ? 13.555 31.516 9.695 1 94.88 474 PHE A N 1
ATOM 3643 C CA . PHE A 1 474 ? 13.852 32.156 8.406 1 94.88 474 PHE A CA 1
ATOM 3644 C C . PHE A 1 474 ? 12.75 33.125 8.023 1 94.88 474 PHE A C 1
ATOM 3646 O O . PHE A 1 474 ? 13.016 34.125 7.355 1 94.88 474 PHE A O 1
ATOM 3653 N N . VAL A 1 475 ? 11.547 32.906 8.414 1 96.5 475 VAL A N 1
ATOM 3654 C CA . VAL A 1 475 ? 10.414 33.781 8.141 1 96.5 475 VAL A CA 1
ATOM 3655 C C . VAL A 1 475 ? 10.547 35.062 8.961 1 96.5 475 VAL A C 1
ATOM 3657 O O . VAL A 1 475 ? 10.25 36.156 8.469 1 96.5 475 VAL A O 1
ATOM 3660 N N . PHE A 1 476 ? 11.055 34.969 10.18 1 95.06 476 PHE A N 1
ATOM 3661 C CA . PHE A 1 476 ? 11.094 36.094 11.094 1 95.06 476 PHE A CA 1
ATOM 3662 C C . PHE A 1 476 ? 12.453 36.781 11.047 1 95.06 476 PHE A C 1
ATOM 3664 O O . PHE A 1 476 ? 12.719 37.719 11.82 1 95.06 476 PHE A O 1
ATOM 3671 N N . GLY A 1 477 ? 13.359 36.312 10.242 1 94 477 GLY A N 1
ATOM 3672 C CA . GLY A 1 477 ? 14.648 36.969 10.047 1 94 477 GLY A CA 1
ATOM 3673 C C . GLY A 1 477 ? 15.633 36.656 11.164 1 94 477 GLY A C 1
ATOM 3674 O O . GLY A 1 477 ? 16.516 37.469 11.438 1 94 477 GLY A O 1
ATOM 3675 N N . ALA A 1 478 ? 15.539 35.5 11.758 1 91.38 478 ALA A N 1
ATOM 3676 C CA . ALA A 1 478 ? 16.391 35.125 12.883 1 91.38 478 ALA A CA 1
ATOM 3677 C C . ALA A 1 478 ? 17.859 35.188 12.5 1 91.38 478 ALA A C 1
ATOM 3679 O O . ALA A 1 478 ? 18.719 35.531 13.32 1 91.38 478 ALA A O 1
ATOM 3680 N N . PRO A 1 479 ? 18.266 34.844 11.305 1 91.62 479 PRO A N 1
ATOM 3681 C CA . PRO A 1 479 ? 19.688 34.875 10.93 1 91.62 479 PRO A CA 1
ATOM 3682 C C . PRO A 1 479 ? 20.297 36.25 11.062 1 91.62 479 PRO A C 1
ATOM 3684 O O . PRO A 1 479 ? 21.531 36.406 11.07 1 91.62 479 PRO A O 1
ATOM 3687 N N . PHE A 1 480 ? 19.484 37.25 11.148 1 91.88 480 PHE A N 1
ATOM 3688 C CA . PHE A 1 480 ? 19.984 38.625 11.227 1 91.88 480 PHE A CA 1
ATOM 3689 C C . PHE A 1 480 ? 19.984 39.125 12.664 1 91.88 480 PHE A C 1
ATOM 3691 O O . PHE A 1 480 ? 20.406 40.25 12.938 1 91.88 480 PHE A O 1
ATOM 3698 N N . LYS A 1 481 ? 19.422 38.312 13.516 1 85.94 481 LYS A N 1
ATOM 3699 C CA . LYS A 1 481 ? 19.422 38.688 14.922 1 85.94 481 LYS A CA 1
ATOM 3700 C C . LYS A 1 481 ? 20.766 38.375 15.578 1 85.94 481 LYS A C 1
ATOM 3702 O O . LYS A 1 481 ? 21.453 37.438 15.195 1 85.94 481 LYS A O 1
ATOM 3707 N N . LYS A 1 482 ? 21.016 39.219 16.547 1 74.06 482 LYS A N 1
ATOM 3708 C CA . LYS A 1 482 ? 22.25 39.031 17.281 1 74.06 482 LYS A CA 1
ATOM 3709 C C . LYS A 1 482 ? 22.172 37.812 18.219 1 74.06 482 LYS A C 1
ATOM 3711 O O . LYS A 1 482 ? 23.156 37.125 18.438 1 74.06 482 LYS A O 1
ATOM 3716 N N . SER A 1 483 ? 20.984 37.625 18.75 1 70.25 483 SER A N 1
ATOM 3717 C CA . SER A 1 483 ? 20.766 36.531 19.688 1 70.25 483 SER A CA 1
ATOM 3718 C C . SER A 1 483 ? 19.422 35.875 19.438 1 70.25 483 SER A C 1
ATOM 3720 O O . SER A 1 483 ? 18.469 36.5 18.984 1 70.25 483 SER A O 1
ATOM 3722 N N . MET A 1 484 ? 19.422 34.562 19.719 1 67.69 484 MET A N 1
ATOM 3723 C CA . MET A 1 484 ? 18.188 33.781 19.578 1 67.69 484 MET A CA 1
ATOM 3724 C C . MET A 1 484 ? 17.422 33.719 20.891 1 67.69 484 MET A C 1
ATOM 3726 O O . MET A 1 484 ? 16.359 33.094 20.969 1 67.69 484 MET A O 1
ATOM 3730 N N . ALA A 1 485 ? 17.797 34.406 21.766 1 59.25 485 ALA A N 1
ATOM 3731 C CA . ALA A 1 485 ? 17.219 34.375 23.109 1 59.25 485 ALA A CA 1
ATOM 3732 C C . ALA A 1 485 ? 15.773 34.844 23.125 1 59.25 485 ALA A C 1
ATOM 3734 O O . ALA A 1 485 ? 14.984 34.438 23.984 1 59.25 485 ALA A O 1
ATOM 3735 N N . GLU A 1 486 ? 15.492 35.625 22.188 1 57.12 486 GLU A N 1
ATOM 3736 C CA . GLU A 1 486 ? 14.148 36.219 22.156 1 57.12 486 GLU A CA 1
ATOM 3737 C C . GLU A 1 486 ? 13.172 35.281 21.422 1 57.12 486 GLU A C 1
ATOM 3739 O O . GLU A 1 486 ? 11.961 35.531 21.438 1 57.12 486 GLU A O 1
ATOM 3744 N N . PHE A 1 487 ? 13.625 34.25 20.859 1 60.22 487 PHE A N 1
ATOM 3745 C CA . PHE A 1 487 ? 12.766 33.344 20.094 1 60.22 487 PHE A CA 1
ATOM 3746 C C . PHE A 1 487 ? 12.297 32.188 20.969 1 60.22 487 PHE A C 1
ATOM 3748 O O . PHE A 1 487 ? 12.805 32 22.062 1 60.22 487 PHE A O 1
ATOM 3755 N N . GLU A 1 488 ? 11.32 31.531 20.406 1 68.19 488 GLU A N 1
ATOM 3756 C CA . GLU A 1 488 ? 10.82 30.344 21.094 1 68.19 488 GLU A CA 1
ATOM 3757 C C . GLU A 1 488 ? 11.953 29.406 21.453 1 68.19 488 GLU A C 1
ATOM 3759 O O . GLU A 1 488 ? 12.828 29.125 20.625 1 68.19 488 GLU A O 1
ATOM 3764 N N . ASP A 1 489 ? 11.93 29 22.609 1 58.44 489 ASP A N 1
ATOM 3765 C CA . ASP A 1 489 ? 13.039 28.281 23.234 1 58.44 489 ASP A CA 1
ATOM 3766 C C . ASP A 1 489 ? 13.438 27.062 22.422 1 58.44 489 ASP A C 1
ATOM 3768 O O . ASP A 1 489 ? 14.617 26.844 22.156 1 58.44 489 ASP A O 1
ATOM 3772 N N . LEU A 1 490 ? 12.477 26.422 22.062 1 66.56 490 LEU A N 1
ATOM 3773 C CA . LEU A 1 490 ? 12.797 25.172 21.375 1 66.56 490 LEU A CA 1
ATOM 3774 C C . LEU A 1 490 ? 13.555 25.438 20.078 1 66.56 490 LEU A C 1
ATOM 3776 O O . LEU A 1 490 ? 14.594 24.828 19.812 1 66.56 490 LEU A O 1
ATOM 3780 N N . ILE A 1 491 ? 13.148 26.328 19.312 1 71.62 491 ILE A N 1
ATOM 3781 C CA . ILE A 1 491 ? 13.742 26.641 18.016 1 71.62 491 ILE A CA 1
ATOM 3782 C C . ILE A 1 491 ? 15.117 27.266 18.219 1 71.62 491 ILE A C 1
ATOM 3784 O O . ILE A 1 491 ? 16.062 26.938 17.5 1 71.62 491 ILE A O 1
ATOM 3788 N N . ALA A 1 492 ? 15.172 28.109 19.172 1 70.94 492 ALA A N 1
ATOM 3789 C CA . ALA A 1 492 ? 16.438 28.781 19.484 1 70.94 492 ALA A CA 1
ATOM 3790 C C . ALA A 1 492 ? 17.5 27.766 19.891 1 70.94 492 ALA A C 1
ATOM 3792 O O . ALA A 1 492 ? 18.672 27.906 19.531 1 70.94 492 ALA A O 1
ATOM 3793 N N . ASP A 1 493 ? 17.031 26.797 20.578 1 74.69 493 ASP A N 1
ATOM 3794 C CA . ASP A 1 493 ? 17.953 25.766 21.031 1 74.69 493 ASP A CA 1
ATOM 3795 C C . ASP A 1 493 ? 18.406 24.875 19.875 1 74.69 493 ASP A C 1
ATOM 3797 O O . ASP A 1 493 ? 19.547 24.438 19.828 1 74.69 493 ASP A O 1
ATOM 3801 N N . LEU A 1 494 ? 17.578 24.75 19 1 78.88 494 LEU A N 1
ATOM 3802 C CA . LEU A 1 494 ? 17.844 23.781 17.953 1 78.88 494 LEU A CA 1
ATOM 3803 C C . LEU A 1 494 ? 18.625 24.406 16.812 1 78.88 494 LEU A C 1
ATOM 3805 O O . LEU A 1 494 ? 19.266 23.703 16.031 1 78.88 494 LEU A O 1
ATOM 3809 N N . ALA A 1 495 ? 18.547 25.672 16.641 1 78.62 495 ALA A N 1
ATOM 3810 C CA . ALA A 1 495 ? 19.281 26.406 15.617 1 78.62 495 ALA A CA 1
ATOM 3811 C C . ALA A 1 495 ? 19.875 27.703 16.188 1 78.62 495 ALA A C 1
ATOM 3813 O O . ALA A 1 495 ? 19.391 28.797 15.883 1 78.62 495 ALA A O 1
ATOM 3814 N N . PRO A 1 496 ? 21.016 27.641 16.844 1 79.81 496 PRO A N 1
ATOM 3815 C CA . PRO A 1 496 ? 21.547 28.781 17.578 1 79.81 496 PRO A CA 1
ATOM 3816 C C . PRO A 1 496 ? 22.312 29.75 16.672 1 79.81 496 PRO A C 1
ATOM 3818 O O . PRO A 1 496 ? 22.531 30.906 17.047 1 79.81 496 PRO A O 1
ATOM 3821 N N . GLN A 1 497 ? 22.719 29.25 15.516 1 86.75 497 GLN A N 1
ATOM 3822 C CA . GLN A 1 497 ? 23.469 30.109 14.594 1 86.75 497 GLN A CA 1
ATOM 3823 C C . GLN A 1 497 ? 23.125 29.781 13.141 1 86.75 497 GLN A C 1
ATOM 3825 O O . GLN A 1 497 ? 22.641 28.688 12.844 1 86.75 497 GLN A O 1
ATOM 3830 N N . PHE A 1 498 ? 23.375 30.844 12.297 1 91.88 498 PHE A N 1
ATOM 3831 C CA . PHE A 1 498 ? 23.062 30.688 10.883 1 91.88 498 PHE A CA 1
ATOM 3832 C C . PHE A 1 498 ? 24.234 31.156 10.023 1 91.88 498 PHE A C 1
ATOM 3834 O O . PHE A 1 498 ? 24.969 32.062 10.406 1 91.88 498 PHE A O 1
ATOM 3841 N N . SER A 1 499 ? 24.391 30.547 8.859 1 92.88 499 SER A N 1
ATOM 3842 C CA . SER A 1 499 ? 25.438 30.891 7.918 1 92.88 499 SER A CA 1
ATOM 3843 C C . SER A 1 499 ? 25.031 32.062 7.039 1 92.88 499 SER A C 1
ATOM 3845 O O . SER A 1 499 ? 23.875 32.5 7.078 1 92.88 499 SER A O 1
ATOM 3847 N N . GLU A 1 500 ? 26.016 32.531 6.242 1 93.88 500 GLU A N 1
ATOM 3848 C CA . GLU A 1 500 ? 25.734 33.625 5.297 1 93.88 500 GLU A CA 1
ATOM 3849 C C . GLU A 1 500 ? 24.734 33.156 4.234 1 93.88 500 GLU A C 1
ATOM 3851 O O . GLU A 1 500 ? 23.859 33.938 3.834 1 93.88 500 GLU A O 1
ATOM 3856 N N . SER A 1 501 ? 24.953 31.969 3.812 1 94.94 501 SER A N 1
ATOM 3857 C CA . SER A 1 501 ? 24.016 31.453 2.822 1 94.94 501 SER A CA 1
ATOM 3858 C C . SER A 1 501 ? 22.594 31.375 3.387 1 94.94 501 SER A C 1
ATOM 3860 O O . SER A 1 501 ? 21.625 31.578 2.664 1 94.94 501 SER A O 1
ATOM 3862 N N . GLU A 1 502 ? 22.516 31.141 4.629 1 95.5 502 GLU A N 1
ATOM 3863 C CA . GLU A 1 502 ? 21.203 31.047 5.27 1 95.5 502 GLU A CA 1
ATOM 3864 C C . GLU A 1 502 ? 20.578 32.406 5.484 1 95.5 502 GLU A C 1
ATOM 3866 O O . GLU A 1 502 ? 19.359 32.562 5.523 1 95.5 502 GLU A O 1
ATOM 3871 N N . LYS A 1 503 ? 21.406 33.438 5.613 1 95.62 503 LYS A N 1
ATOM 3872 C CA . LYS A 1 503 ? 20.891 34.781 5.57 1 95.62 503 LYS A CA 1
ATOM 3873 C C . LYS A 1 503 ? 20.219 35.062 4.234 1 95.62 503 LYS A C 1
ATOM 3875 O O . LYS A 1 503 ? 19.156 35.719 4.191 1 95.62 503 LYS A O 1
ATOM 3880 N N . GLY A 1 504 ? 20.906 34.562 3.18 1 95.38 504 GLY A N 1
ATOM 3881 C CA . GLY A 1 504 ? 20.297 34.719 1.863 1 95.38 504 GLY A CA 1
ATOM 3882 C C . GLY A 1 504 ? 18.953 34 1.748 1 95.38 504 GLY A C 1
ATOM 3883 O O . GLY A 1 504 ? 18.016 34.562 1.183 1 95.38 504 GLY A O 1
ATOM 3884 N N . LEU A 1 505 ? 18.922 32.812 2.258 1 95.75 505 LEU A N 1
ATOM 3885 C CA . LEU A 1 505 ? 17.656 32.062 2.256 1 95.75 505 LEU A CA 1
ATOM 3886 C C . LEU A 1 505 ? 16.578 32.844 3.031 1 95.75 505 LEU A C 1
ATOM 3888 O O . LEU A 1 505 ? 15.438 32.906 2.586 1 95.75 505 LEU A O 1
ATOM 3892 N N . SER A 1 506 ? 16.922 33.375 4.164 1 96.19 506 SER A N 1
ATOM 3893 C CA . SER A 1 506 ? 15.969 34.125 4.98 1 96.19 506 SER A CA 1
ATOM 3894 C C . SER A 1 506 ? 15.461 35.344 4.242 1 96.19 506 SER A C 1
ATOM 3896 O O . SER A 1 506 ? 14.273 35.688 4.301 1 96.19 506 SER A O 1
ATOM 3898 N N . LEU A 1 507 ? 16.359 36.031 3.561 1 95.88 507 LEU A N 1
ATOM 3899 C CA . LEU A 1 507 ? 15.953 37.188 2.758 1 95.88 507 LEU A CA 1
ATOM 3900 C C . LEU A 1 507 ? 14.922 36.781 1.711 1 95.88 507 LEU A C 1
ATOM 3902 O O . LEU A 1 507 ? 13.922 37.469 1.518 1 95.88 507 LEU A O 1
ATOM 3906 N N . MET A 1 508 ? 15.211 35.688 1.104 1 94.31 508 MET A N 1
ATOM 3907 C CA . MET A 1 508 ? 14.297 35.219 0.071 1 94.31 508 MET A CA 1
ATOM 3908 C C . MET A 1 508 ? 12.945 34.844 0.67 1 94.31 508 MET A C 1
ATOM 3910 O O . MET A 1 508 ? 11.898 35.219 0.14 1 94.31 508 MET A O 1
ATOM 3914 N N . VAL A 1 509 ? 12.922 34.094 1.76 1 96.75 509 VAL A N 1
ATOM 3915 C CA . VAL A 1 509 ? 11.695 33.656 2.406 1 96.75 509 VAL A CA 1
ATOM 3916 C C . VAL A 1 509 ? 10.883 34.875 2.867 1 96.75 509 VAL A C 1
ATOM 3918 O O . VAL A 1 509 ? 9.688 34.969 2.598 1 96.75 509 VAL A O 1
ATOM 3921 N N . MET A 1 510 ? 11.508 35.844 3.527 1 97.06 510 MET A N 1
ATOM 3922 C CA . MET A 1 510 ? 10.828 37.031 3.975 1 97.06 510 MET A CA 1
ATOM 3923 C C . MET A 1 510 ? 10.203 37.781 2.797 1 97.06 510 MET A C 1
ATOM 3925 O O . MET A 1 510 ? 9.078 38.281 2.891 1 97.06 510 MET A O 1
ATOM 3929 N N . LYS A 1 511 ? 10.93 37.812 1.741 1 95.19 511 LYS A N 1
ATOM 3930 C CA . LYS A 1 511 ? 10.43 38.531 0.564 1 95.19 511 LYS A CA 1
ATOM 3931 C C . LYS A 1 511 ? 9.195 37.844 -0.012 1 95.19 511 LYS A C 1
ATOM 3933 O O . LYS A 1 511 ? 8.219 38.5 -0.374 1 95.19 511 LYS A O 1
ATOM 3938 N N . LEU A 1 512 ? 9.273 36.531 -0.179 1 96.56 512 LEU A N 1
ATOM 3939 C CA . LEU A 1 512 ? 8.125 35.781 -0.686 1 96.56 512 LEU A CA 1
ATOM 3940 C C . LEU A 1 512 ? 6.898 36 0.194 1 96.56 512 LEU A C 1
ATOM 3942 O O . LEU A 1 512 ? 5.801 36.219 -0.312 1 96.56 512 LEU A O 1
ATOM 3946 N N . TRP A 1 513 ? 7.031 35.938 1.488 1 98.06 513 TRP A N 1
ATOM 3947 C CA . TRP A 1 513 ? 5.945 36.125 2.445 1 98.06 513 TRP A CA 1
ATOM 3948 C C . TRP A 1 513 ? 5.375 37.531 2.375 1 98.06 513 TRP A C 1
ATOM 3950 O O . TRP A 1 513 ? 4.156 37.719 2.359 1 98.06 513 TRP A O 1
ATOM 3960 N N . THR A 1 514 ? 6.262 38.531 2.303 1 97.69 514 THR A N 1
ATOM 3961 C CA . THR A 1 514 ? 5.797 39.906 2.334 1 97.69 514 THR A CA 1
ATOM 3962 C C . THR A 1 514 ? 5.23 40.344 0.978 1 97.69 514 THR A C 1
ATOM 3964 O O . THR A 1 514 ? 4.293 41.125 0.906 1 97.69 514 THR A O 1
ATOM 3967 N N . ASN A 1 515 ? 5.789 39.812 -0.141 1 96.31 515 ASN A N 1
ATOM 3968 C CA . ASN A 1 515 ? 5.148 40.031 -1.436 1 96.31 515 ASN A CA 1
ATOM 3969 C C . ASN A 1 515 ? 3.717 39.5 -1.445 1 96.31 515 ASN A C 1
ATOM 3971 O O . ASN A 1 515 ? 2.811 40.156 -1.962 1 96.31 515 ASN A O 1
ATOM 3975 N N . PHE A 1 516 ? 3.604 38.344 -0.895 1 97.62 516 PHE A N 1
ATOM 3976 C CA . PHE A 1 516 ? 2.268 37.75 -0.805 1 97.62 516 PHE A CA 1
ATOM 3977 C C . PHE A 1 516 ? 1.338 38.656 -0.004 1 97.62 516 PHE A C 1
ATOM 3979 O O . PHE A 1 516 ? 0.191 38.875 -0.397 1 97.62 516 PHE A O 1
ATOM 3986 N N . ALA A 1 517 ? 1.795 39.156 1.135 1 98.31 517 ALA A N 1
ATOM 3987 C CA . ALA A 1 517 ? 0.998 40.031 1.978 1 98.31 517 ALA A CA 1
ATOM 3988 C C . ALA A 1 517 ? 0.631 41.312 1.234 1 98.31 517 ALA A C 1
ATOM 3990 O O . ALA A 1 517 ? -0.481 41.844 1.379 1 98.31 517 ALA A O 1
ATOM 3991 N N . LYS A 1 518 ? 1.503 41.812 0.434 1 96.81 518 LYS A N 1
ATOM 3992 C CA . LYS A 1 518 ? 1.318 43.094 -0.244 1 96.81 518 LYS A CA 1
ATOM 3993 C C . LYS A 1 518 ? 0.47 42.938 -1.502 1 96.81 518 LYS A C 1
ATOM 3995 O O . LYS A 1 518 ? -0.382 43.781 -1.794 1 96.81 518 LYS A O 1
ATOM 4000 N N . TYR A 1 519 ? 0.731 41.75 -2.238 1 94.94 519 TYR A N 1
ATOM 4001 C CA . TYR A 1 519 ? 0.234 41.719 -3.609 1 94.94 519 TYR A CA 1
ATOM 4002 C C . TYR A 1 519 ? -0.672 40.531 -3.84 1 94.94 519 TYR A C 1
ATOM 4004 O O . TYR A 1 519 ? -1.286 40.406 -4.902 1 94.94 519 TYR A O 1
ATOM 4012 N N . GLY A 1 520 ? -0.773 39.688 -2.916 1 95.25 520 GLY A N 1
ATOM 4013 C CA . GLY A 1 520 ? -1.562 38.469 -3.102 1 95.25 520 GLY A CA 1
ATOM 4014 C C . GLY A 1 520 ? -0.823 37.406 -3.857 1 95.25 520 GLY A C 1
ATOM 4015 O O . GLY A 1 520 ? -1.352 36.312 -4.055 1 95.25 520 GLY A O 1
ATOM 4016 N N . SER A 1 521 ? 0.381 37.719 -4.23 1 95.19 521 SER A N 1
ATOM 4017 C CA . SER A 1 521 ? 1.279 36.781 -4.895 1 95.19 521 SER A CA 1
ATOM 4018 C C . SER A 1 521 ? 2.689 36.844 -4.32 1 95.19 521 SER A C 1
ATOM 4020 O O . SER A 1 521 ? 3.203 37.938 -4.086 1 95.19 521 SER A O 1
ATOM 4022 N N . PRO A 1 522 ? 3.277 35.688 -4.031 1 96.38 522 PRO A N 1
ATOM 4023 C CA . PRO A 1 522 ? 4.668 35.719 -3.572 1 96.38 522 PRO A CA 1
ATOM 4024 C C . PRO A 1 522 ? 5.641 36.125 -4.672 1 96.38 522 PRO A C 1
ATOM 4026 O O . PRO A 1 522 ? 6.793 36.469 -4.387 1 96.38 522 PRO A O 1
ATOM 4029 N N . ASN A 1 523 ? 5.121 36.031 -5.875 1 92.88 523 ASN A N 1
ATOM 4030 C CA . ASN A 1 523 ? 5.957 36.375 -7.012 1 92.88 523 ASN A CA 1
ATOM 4031 C C . ASN A 1 523 ? 6.035 37.906 -7.199 1 92.88 523 ASN A C 1
ATOM 4033 O O . ASN A 1 523 ? 5.031 38.594 -7.055 1 92.88 523 ASN A O 1
ATOM 4037 N N . SER A 1 524 ? 7.238 38.344 -7.34 1 80.25 524 SER A N 1
ATOM 4038 C CA . SER A 1 524 ? 7.453 39.781 -7.484 1 80.25 524 SER A CA 1
ATOM 4039 C C . SER A 1 524 ? 6.73 40.344 -8.711 1 80.25 524 SER A C 1
ATOM 4041 O O . SER A 1 524 ? 6.746 39.719 -9.773 1 80.25 524 SER A O 1
ATOM 4043 N N . PRO A 1 525 ? 5.965 41.406 -8.531 1 76.56 525 PRO A N 1
ATOM 4044 C CA . PRO A 1 525 ? 5.383 42.031 -9.727 1 76.56 525 PRO A CA 1
ATOM 4045 C C . PRO A 1 525 ? 6.438 42.5 -10.719 1 76.56 525 PRO A C 1
ATOM 4047 O O . PRO A 1 525 ? 6.148 42.656 -11.906 1 76.56 525 PRO A O 1
ATOM 4050 N N . GLU A 1 526 ? 7.578 42.844 -10.203 1 66.88 526 GLU A N 1
ATOM 4051 C CA . GLU A 1 526 ? 8.602 43.344 -11.109 1 66.88 526 GLU A CA 1
ATOM 4052 C C . GLU A 1 526 ? 9.203 42.219 -11.945 1 66.88 526 GLU A C 1
ATOM 4054 O O . GLU A 1 526 ? 9.422 41.125 -11.445 1 66.88 526 GLU A O 1
ATOM 4059 N N . SER A 1 527 ? 8.867 42.188 -13.211 1 53.28 527 SER A N 1
ATOM 4060 C CA . SER A 1 527 ? 9.18 41.219 -14.25 1 53.28 527 SER A CA 1
ATOM 4061 C C . SER A 1 527 ? 10.68 40.938 -14.305 1 53.28 527 SER A C 1
ATOM 4063 O O . SER A 1 527 ? 11.461 41.781 -14.742 1 53.28 527 SER A O 1
ATOM 4065 N N . ASN A 1 528 ? 11.188 40.406 -13.25 1 53.5 528 ASN A N 1
ATOM 4066 C CA . ASN A 1 528 ? 12.547 39.969 -13.562 1 53.5 528 ASN A CA 1
ATOM 4067 C C . ASN A 1 528 ? 12.586 38.531 -14.016 1 53.5 528 ASN A C 1
ATOM 4069 O O . ASN A 1 528 ? 12.07 37.625 -13.328 1 53.5 528 ASN A O 1
ATOM 4073 N N . PRO A 1 529 ? 13 38.281 -15.328 1 50.72 529 PRO A N 1
ATOM 4074 C CA . PRO A 1 529 ? 13.016 37 -16.016 1 50.72 529 PRO A CA 1
ATOM 4075 C C . PRO A 1 529 ? 13.656 35.906 -15.172 1 50.72 529 PRO A C 1
ATOM 4077 O O . PRO A 1 529 ? 13.406 34.719 -15.414 1 50.72 529 PRO A O 1
ATOM 4080 N N . ILE A 1 530 ? 14.648 36.219 -14.391 1 51.03 530 ILE A N 1
ATOM 4081 C CA . ILE A 1 530 ? 15.453 35.188 -13.758 1 51.03 530 ILE A CA 1
ATOM 4082 C C . ILE A 1 530 ? 14.773 34.719 -12.477 1 51.03 530 ILE A C 1
ATOM 4084 O O . ILE A 1 530 ? 15.211 33.75 -11.852 1 51.03 530 ILE A O 1
ATOM 4088 N N . ALA A 1 531 ? 13.68 35.312 -12.273 1 63.75 531 ALA A N 1
ATOM 4089 C CA . ALA A 1 531 ? 13.156 35.156 -10.922 1 63.75 531 ALA A CA 1
ATOM 4090 C C . ALA A 1 531 ? 12.359 33.844 -10.781 1 63.75 531 ALA A C 1
ATOM 4092 O O . ALA A 1 531 ? 11.703 33.406 -11.727 1 63.75 531 ALA A O 1
ATOM 4093 N N . LEU A 1 532 ? 12.773 33.062 -9.789 1 78.25 532 LEU A N 1
ATOM 4094 C CA . LEU A 1 532 ? 12.023 31.891 -9.383 1 78.25 532 LEU A CA 1
ATOM 4095 C C . LEU A 1 532 ? 10.523 32.156 -9.375 1 78.25 532 LEU A C 1
ATOM 4097 O O . LEU A 1 532 ? 10.078 33.156 -8.773 1 78.25 532 LEU A O 1
ATOM 4101 N N . THR A 1 533 ? 9.805 31.484 -10.281 1 89.56 533 THR A N 1
ATOM 4102 C CA . THR A 1 533 ? 8.352 31.594 -10.242 1 89.56 533 THR A CA 1
ATOM 4103 C C . THR A 1 533 ? 7.742 30.484 -9.406 1 89.56 533 THR A C 1
ATOM 4105 O O . THR A 1 533 ? 8.023 29.297 -9.633 1 89.56 533 THR A O 1
ATOM 4108 N N . TRP A 1 534 ? 7.117 30.906 -8.352 1 96.38 534 TRP A N 1
ATOM 4109 C CA . TRP A 1 534 ? 6.344 29.984 -7.531 1 96.38 534 TRP A CA 1
ATOM 4110 C C . TRP A 1 534 ? 4.965 29.734 -8.133 1 96.38 534 TRP A C 1
ATOM 4112 O O . TRP A 1 534 ? 4.066 30.578 -8 1 96.38 534 TRP A O 1
ATOM 4122 N N . PRO A 1 535 ? 4.77 28.594 -8.828 1 96.94 535 PRO A N 1
ATOM 4123 C CA . PRO A 1 535 ? 3.467 28.328 -9.445 1 96.94 535 PRO A CA 1
ATOM 4124 C C . PRO A 1 535 ? 2.379 28.016 -8.422 1 96.94 535 PRO A C 1
ATOM 4126 O O . PRO A 1 535 ? 2.682 27.516 -7.332 1 96.94 535 PRO A O 1
ATOM 4129 N N . LYS A 1 536 ? 1.123 28.203 -8.805 1 97.94 536 LYS A N 1
ATOM 4130 C CA . LYS A 1 536 ? -0.018 27.828 -7.977 1 97.94 536 LYS A CA 1
ATOM 4131 C C . LYS A 1 536 ? -0.212 26.312 -7.969 1 97.94 536 LYS A C 1
ATOM 4133 O O . LYS A 1 536 ? 0.102 25.641 -8.953 1 97.94 536 LYS A O 1
ATOM 4138 N N . PHE A 1 537 ? -0.696 25.812 -6.918 1 98.5 537 PHE A N 1
ATOM 4139 C CA . PHE A 1 537 ? -1.085 24.406 -6.754 1 98.5 537 PHE A CA 1
ATOM 4140 C C . PHE A 1 537 ? -2.451 24.156 -7.383 1 98.5 537 PHE A C 1
ATOM 4142 O O . PHE A 1 537 ? -3.482 24.438 -6.77 1 98.5 537 PHE A O 1
ATOM 4149 N N . THR A 1 538 ? -2.533 23.578 -8.578 1 97.56 538 THR A N 1
ATOM 4150 C CA . THR A 1 538 ? -3.789 23.25 -9.242 1 97.56 538 THR A CA 1
ATOM 4151 C C . THR A 1 538 ? -4.172 21.797 -8.961 1 97.56 538 THR A C 1
ATOM 4153 O O . THR A 1 538 ? -3.352 21.016 -8.484 1 97.56 538 THR A O 1
ATOM 4156 N N . GLU A 1 539 ? -5.367 21.484 -9.242 1 93 539 GLU A N 1
ATOM 4157 C CA . GLU A 1 539 ? -5.852 20.125 -9.031 1 93 539 GLU A CA 1
ATOM 4158 C C . GLU A 1 539 ? -5.039 19.109 -9.836 1 93 539 GLU A C 1
ATOM 4160 O O . GLU A 1 539 ? -4.762 18.016 -9.367 1 93 539 GLU A O 1
ATOM 4165 N N . GLU A 1 540 ? -4.629 19.438 -11.008 1 92.25 540 GLU A N 1
ATOM 4166 C CA . GLU A 1 540 ? -3.967 18.531 -11.938 1 92.25 540 GLU A CA 1
ATOM 4167 C C . GLU A 1 540 ? -2.463 18.484 -11.68 1 92.25 540 GLU A C 1
ATOM 4169 O O . GLU A 1 540 ? -1.896 17.406 -11.5 1 92.25 540 GLU A O 1
ATOM 4174 N N . GLU A 1 541 ? -1.8 19.625 -11.562 1 95.88 541 GLU A N 1
ATOM 4175 C CA . GLU A 1 541 ? -0.341 19.672 -11.508 1 95.88 541 GLU A CA 1
ATOM 4176 C C . GLU A 1 541 ? 0.167 19.484 -10.086 1 95.88 541 GLU A C 1
ATOM 4178 O O . GLU A 1 541 ? 1.233 18.906 -9.867 1 95.88 541 GLU A O 1
ATOM 4183 N N . GLN A 1 542 ? -0.542 20.062 -9.133 1 97.88 542 GLN A N 1
ATOM 4184 C CA . GLN A 1 542 ? -0.171 20.047 -7.723 1 97.88 542 GLN A CA 1
ATOM 4185 C C . GLN A 1 542 ? 1.286 20.469 -7.531 1 97.88 542 GLN A C 1
ATOM 4187 O O . GLN A 1 542 ? 2.059 19.75 -6.891 1 97.88 542 GLN A O 1
ATOM 4192 N N . ALA A 1 543 ? 1.643 21.578 -8.148 1 98.31 543 ALA A N 1
ATOM 4193 C CA . ALA A 1 543 ? 3 22.109 -8.039 1 98.31 543 ALA A CA 1
ATOM 4194 C C . ALA A 1 543 ? 3.268 22.656 -6.637 1 98.31 543 ALA A C 1
ATOM 4196 O O . ALA A 1 543 ? 2.359 23.172 -5.977 1 98.31 543 ALA A O 1
ATOM 4197 N N . TYR A 1 544 ? 4.492 22.531 -6.168 1 98.44 544 TYR A N 1
ATOM 4198 C CA . TYR A 1 544 ? 4.926 23.141 -4.918 1 98.44 544 TYR A CA 1
ATOM 4199 C C . TYR A 1 544 ? 6.379 23.594 -5.004 1 98.44 544 TYR A C 1
ATOM 4201 O O . TYR A 1 544 ? 7.156 23.047 -5.793 1 98.44 544 TYR A O 1
ATOM 4209 N N . LEU A 1 545 ? 6.688 24.594 -4.281 1 98.31 545 LEU A N 1
ATOM 4210 C CA . LEU A 1 545 ? 8.047 25.125 -4.246 1 98.31 545 LEU A CA 1
ATOM 4211 C C . LEU A 1 545 ? 8.859 24.484 -3.133 1 98.31 545 LEU A C 1
ATOM 4213 O O . LEU A 1 545 ? 8.438 24.469 -1.974 1 98.31 545 LEU A O 1
ATOM 4217 N N . VAL A 1 546 ? 9.984 23.906 -3.477 1 98.44 546 VAL A N 1
ATOM 4218 C CA . VAL A 1 546 ? 10.938 23.406 -2.488 1 98.44 546 VAL A CA 1
ATOM 4219 C C . VAL A 1 546 ? 11.898 24.531 -2.096 1 98.44 546 VAL A C 1
ATOM 4221 O O . VAL A 1 546 ? 12.68 25 -2.926 1 98.44 546 VAL A O 1
ATOM 4224 N N . LEU A 1 547 ? 11.711 24.953 -0.857 1 97.88 547 LEU A N 1
ATOM 4225 C CA . LEU A 1 547 ? 12.562 26.016 -0.33 1 97.88 547 LEU A CA 1
ATOM 4226 C C . LEU A 1 547 ? 13.836 25.453 0.283 1 97.88 547 LEU A C 1
ATOM 4228 O O . LEU A 1 547 ? 13.781 24.734 1.279 1 97.88 547 LEU A O 1
ATOM 4232 N N . ASP A 1 548 ? 14.859 25.703 -0.264 1 96.44 548 ASP A N 1
ATOM 4233 C CA . ASP A 1 548 ? 16.219 25.328 0.093 1 96.44 548 ASP A CA 1
ATOM 4234 C C . ASP A 1 548 ? 17.219 26.359 -0.417 1 96.44 548 ASP A C 1
ATOM 4236 O O . ASP A 1 548 ? 16.828 27.453 -0.863 1 96.44 548 ASP A O 1
ATOM 4240 N N . LEU A 1 549 ? 18.5 26.078 -0.228 1 94.94 549 LEU A N 1
ATOM 4241 C CA . LEU A 1 549 ? 19.5 27 -0.746 1 94.94 549 LEU A CA 1
ATOM 4242 C C . LEU A 1 549 ? 19.406 27.109 -2.264 1 94.94 549 LEU A C 1
ATOM 4244 O O . LEU A 1 549 ? 19.719 28.156 -2.832 1 94.94 549 LEU A O 1
ATOM 4248 N N . LYS A 1 550 ? 18.984 26.047 -2.9 1 93.75 550 LYS A N 1
ATOM 4249 C CA . LYS A 1 550 ? 18.656 26.031 -4.32 1 93.75 550 LYS A CA 1
ATOM 4250 C C . LYS A 1 550 ? 17.188 25.656 -4.535 1 93.75 550 LYS A C 1
ATOM 4252 O O . LYS A 1 550 ? 16.859 24.5 -4.805 1 93.75 550 LYS A O 1
ATOM 4257 N N . PRO A 1 551 ? 16.328 26.734 -4.469 1 95.25 551 PRO A N 1
ATOM 4258 C CA . PRO A 1 551 ? 14.898 26.453 -4.59 1 95.25 551 PRO A CA 1
ATOM 4259 C C . PRO A 1 551 ? 14.539 25.812 -5.926 1 95.25 551 PRO A C 1
ATOM 4261 O O . PRO A 1 551 ? 15.18 26.078 -6.941 1 95.25 551 PRO A O 1
ATOM 4264 N N . ARG A 1 552 ? 13.586 24.953 -6.023 1 96.31 552 ARG A N 1
ATOM 4265 C CA . ARG A 1 552 ? 13.102 24.281 -7.227 1 96.31 552 ARG A CA 1
ATOM 4266 C C . ARG A 1 552 ? 11.609 23.969 -7.125 1 96.31 552 ARG A C 1
ATOM 4268 O O . ARG A 1 552 ? 11.055 23.922 -6.023 1 96.31 552 ARG A O 1
ATOM 4275 N N . VAL A 1 553 ? 10.969 23.797 -8.25 1 97.38 553 VAL A N 1
ATOM 4276 C CA . VAL A 1 553 ? 9.555 23.438 -8.312 1 97.38 553 VAL A CA 1
ATOM 4277 C C . VAL A 1 553 ? 9.414 21.938 -8.508 1 97.38 553 VAL A C 1
ATOM 4279 O O . VAL A 1 553 ? 10.125 21.344 -9.328 1 97.38 553 VAL A O 1
ATOM 4282 N N . GLU A 1 554 ? 8.664 21.297 -7.711 1 97.81 554 GLU A N 1
ATOM 4283 C CA . GLU A 1 554 ? 8.297 19.891 -7.852 1 97.81 554 GLU A CA 1
ATOM 4284 C C . GLU A 1 554 ? 6.781 19.719 -7.898 1 97.81 554 GLU A C 1
ATOM 4286 O O . GLU A 1 554 ? 6.035 20.703 -7.789 1 97.81 554 GLU A O 1
ATOM 4291 N N . HIS A 1 555 ? 6.332 18.5 -8.219 1 97.75 555 HIS A N 1
ATOM 4292 C CA . HIS A 1 555 ? 4.906 18.25 -8.383 1 97.75 555 HIS A CA 1
ATOM 4293 C C . HIS A 1 555 ? 4.473 17.016 -7.594 1 97.75 555 HIS A C 1
ATOM 4295 O O . HIS A 1 555 ? 5.285 16.125 -7.332 1 97.75 555 HIS A O 1
ATOM 4301 N N . LYS A 1 556 ? 3.205 17 -7.184 1 97.31 556 LYS A N 1
ATOM 4302 C CA . LYS A 1 556 ? 2.59 15.82 -6.566 1 97.31 556 LYS A CA 1
ATOM 4303 C C . LYS A 1 556 ? 3.447 15.289 -5.422 1 97.31 556 LYS A C 1
ATOM 4305 O O . LYS A 1 556 ? 4.062 14.234 -5.543 1 97.31 556 LYS A O 1
ATOM 4310 N N . TYR A 1 557 ? 3.365 15.906 -4.293 1 98.19 557 TYR A N 1
ATOM 4311 C CA . TYR A 1 557 ? 4.164 15.555 -3.125 1 98.19 557 TYR A CA 1
ATOM 4312 C C . TYR A 1 557 ? 3.793 14.172 -2.609 1 98.19 557 TYR A C 1
ATOM 4314 O O . TYR A 1 557 ? 2.664 13.945 -2.17 1 98.19 557 TYR A O 1
ATOM 4322 N N . LYS A 1 558 ? 4.766 13.203 -2.652 1 97.94 558 LYS A N 1
ATOM 4323 C CA . LYS A 1 558 ? 4.59 11.836 -2.172 1 97.94 558 LYS A CA 1
ATOM 4324 C C . LYS A 1 558 ? 3.186 11.32 -2.473 1 97.94 558 LYS A C 1
ATOM 4326 O O . LYS A 1 558 ? 2.453 10.93 -1.562 1 97.94 558 LYS A O 1
ATOM 4331 N N . PRO A 1 559 ? 2.865 11.242 -3.768 1 97.5 559 PRO A N 1
ATOM 4332 C CA . PRO A 1 559 ? 1.479 10.992 -4.168 1 97.5 559 PRO A CA 1
ATOM 4333 C C . PRO A 1 559 ? 0.912 9.711 -3.568 1 97.5 559 PRO A C 1
ATOM 4335 O O . PRO A 1 559 ? -0.27 9.656 -3.221 1 97.5 559 PRO A O 1
ATOM 4338 N N . ASN A 1 560 ? 1.688 8.602 -3.443 1 97.38 560 ASN A N 1
ATOM 4339 C CA . ASN A 1 560 ? 1.214 7.348 -2.875 1 97.38 560 ASN A CA 1
ATOM 4340 C C . ASN A 1 560 ? 0.843 7.5 -1.402 1 97.38 560 ASN A C 1
ATOM 4342 O O . ASN A 1 560 ? -0.233 7.074 -0.98 1 97.38 560 ASN A O 1
ATOM 4346 N N . LYS A 1 561 ? 1.714 8.148 -0.591 1 97.94 561 LYS A N 1
ATOM 4347 C CA . LYS A 1 561 ? 1.463 8.328 0.836 1 97.94 561 LYS A CA 1
ATOM 4348 C C . LYS A 1 561 ? 0.271 9.25 1.073 1 97.94 561 LYS A C 1
ATOM 4350 O O . LYS A 1 561 ? -0.549 9 1.959 1 97.94 561 LYS A O 1
ATOM 4355 N N . MET A 1 562 ? 0.167 10.359 0.267 1 97.94 562 MET A N 1
ATOM 4356 C CA . MET A 1 562 ? -0.948 11.297 0.413 1 97.94 562 MET A CA 1
ATOM 4357 C C . MET A 1 562 ? -2.271 10.617 0.073 1 97.94 562 MET A C 1
ATOM 4359 O O . MET A 1 562 ? -3.264 10.789 0.782 1 97.94 562 MET A O 1
ATOM 4363 N N . ALA A 1 563 ? -2.289 9.797 -0.984 1 97.38 563 ALA A N 1
ATOM 4364 C CA . ALA A 1 563 ? -3.498 9.07 -1.367 1 97.38 563 ALA A CA 1
ATOM 4365 C C . ALA A 1 563 ? -3.875 8.039 -0.313 1 97.38 563 ALA A C 1
ATOM 4367 O O . ALA A 1 563 ? -5.059 7.785 -0.073 1 97.38 563 ALA A O 1
ATOM 4368 N N . PHE A 1 564 ? -2.857 7.406 0.302 1 97.19 564 PHE A N 1
ATOM 4369 C CA . PHE A 1 564 ? -3.1 6.43 1.357 1 97.19 564 PHE A CA 1
ATOM 4370 C C . PHE A 1 564 ? -3.885 7.055 2.504 1 97.19 564 PHE A C 1
ATOM 4372 O O . PHE A 1 564 ? -4.918 6.523 2.92 1 97.19 564 PHE A O 1
ATOM 4379 N N . TRP A 1 565 ? -3.479 8.195 2.924 1 96.06 565 TRP A N 1
ATOM 4380 C CA . TRP A 1 565 ? -4.082 8.844 4.086 1 96.06 565 TRP A CA 1
ATOM 4381 C C . TRP A 1 565 ? -5.383 9.539 3.707 1 96.06 565 TRP A C 1
ATOM 4383 O O . TRP A 1 565 ? -6.34 9.547 4.484 1 96.06 565 TRP A O 1
ATOM 4393 N N . ASN A 1 566 ? -5.488 10.164 2.566 1 96.25 566 ASN A N 1
ATOM 4394 C CA . ASN A 1 566 ? -6.59 11.07 2.256 1 96.25 566 ASN A CA 1
ATOM 4395 C C . ASN A 1 566 ? -7.691 10.359 1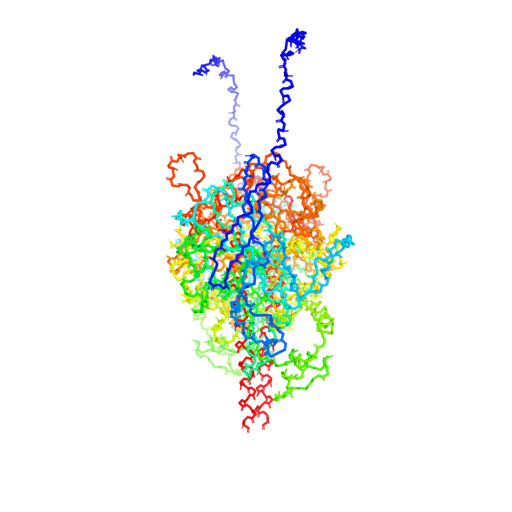.475 1 96.25 566 ASN A C 1
ATOM 4397 O O . ASN A 1 566 ? -8.812 10.867 1.371 1 96.25 566 ASN A O 1
ATOM 4401 N N . GLU A 1 567 ? -7.41 9.211 0.908 1 94.56 567 GLU A N 1
ATOM 4402 C CA . GLU A 1 567 ? -8.398 8.547 0.06 1 94.56 567 GLU A CA 1
ATOM 4403 C C . GLU A 1 567 ? -8.656 7.117 0.525 1 94.56 567 GLU A C 1
ATOM 4405 O O . GLU A 1 567 ? -9.797 6.742 0.791 1 94.56 567 GLU A O 1
ATOM 4410 N N . LEU A 1 568 ? -7.582 6.34 0.703 1 94.81 568 LEU A N 1
ATOM 4411 C CA . LEU A 1 568 ? -7.77 4.922 1.006 1 94.81 568 LEU A CA 1
ATOM 4412 C C . LEU A 1 568 ? -8.312 4.734 2.418 1 94.81 568 LEU A C 1
ATOM 4414 O O . LEU A 1 568 ? -9.312 4.047 2.617 1 94.81 568 LEU A O 1
ATOM 4418 N N . LEU A 1 569 ? -7.609 5.273 3.424 1 91.75 569 LEU A N 1
ATOM 4419 C CA . LEU A 1 569 ? -7.973 5.02 4.812 1 91.75 569 LEU A CA 1
ATOM 4420 C C . LEU A 1 569 ? -9.383 5.516 5.105 1 91.75 569 LEU A C 1
ATOM 4422 O O . LEU A 1 569 ? -10.141 4.859 5.824 1 91.75 569 LEU A O 1
ATOM 4426 N N . PRO A 1 570 ? -9.773 6.719 4.586 1 89.5 570 PRO A N 1
ATOM 4427 C CA . PRO A 1 570 ? -11.164 7.117 4.793 1 89.5 570 PRO A CA 1
ATOM 4428 C C . PRO A 1 570 ? -12.156 6.094 4.246 1 89.5 570 PRO A C 1
ATOM 4430 O O . PRO A 1 570 ? -13.211 5.863 4.852 1 89.5 570 PRO A O 1
ATOM 4433 N N . LYS A 1 571 ? -11.844 5.48 3.131 1 87.75 571 LYS A N 1
ATOM 4434 C CA . LYS A 1 571 ? -12.703 4.441 2.574 1 87.75 571 LYS A CA 1
ATOM 4435 C C . LYS A 1 571 ? -12.766 3.227 3.496 1 87.75 571 LYS A C 1
ATOM 4437 O O . LYS A 1 571 ? -13.828 2.633 3.682 1 87.75 571 LYS A O 1
ATOM 4442 N N . VAL A 1 572 ? -11.664 2.848 3.994 1 87.62 572 VAL A N 1
ATOM 4443 C CA . VAL A 1 572 ? -11.586 1.713 4.906 1 87.62 572 VAL A CA 1
ATOM 4444 C C . VAL A 1 572 ? -12.398 2.006 6.164 1 87.62 572 VAL A C 1
ATOM 4446 O O . VAL A 1 572 ? -13.125 1.139 6.66 1 87.62 572 VAL A O 1
ATOM 4449 N N . LYS A 1 573 ? -12.258 3.211 6.645 1 84.25 573 LYS A N 1
ATOM 4450 C CA . LYS A 1 573 ? -13.008 3.607 7.832 1 84.25 573 LYS A CA 1
ATOM 4451 C C . LYS A 1 573 ? -14.508 3.551 7.574 1 84.25 573 LYS A C 1
ATOM 4453 O O . LYS A 1 573 ? -15.273 3.092 8.422 1 84.25 573 LYS A O 1
ATOM 4458 N N . GLU A 1 574 ? -14.898 4.012 6.445 1 82.31 574 GLU A N 1
ATOM 4459 C CA . GLU A 1 574 ? -16.312 3.973 6.07 1 82.31 574 GLU A CA 1
ATOM 4460 C C . GLU A 1 574 ? -16.812 2.535 5.961 1 82.31 574 GLU A C 1
ATOM 4462 O O . GLU A 1 574 ? -17.922 2.227 6.387 1 82.31 574 GLU A O 1
ATOM 4467 N N . PHE A 1 575 ? -15.977 1.748 5.402 1 79.19 575 PHE A N 1
ATOM 4468 C CA . PHE A 1 575 ? -16.328 0.34 5.258 1 79.19 575 PHE A CA 1
ATOM 4469 C C . PHE A 1 575 ? -16.5 -0.318 6.621 1 79.19 575 PHE A C 1
ATOM 4471 O O . PHE A 1 575 ? -17.406 -1.129 6.809 1 79.19 575 PHE A O 1
ATOM 4478 N N . THR A 1 576 ? -15.703 0.02 7.543 1 75.25 576 THR A N 1
ATOM 4479 C CA . THR A 1 576 ? -15.734 -0.609 8.859 1 75.25 576 THR A CA 1
ATOM 4480 C C . THR A 1 576 ? -16.875 -0.058 9.695 1 75.25 576 THR A C 1
ATOM 4482 O O . THR A 1 576 ? -17.438 -0.762 10.547 1 75.25 576 THR A O 1
ATOM 4485 N N . ARG A 1 577 ? -17.203 1.226 9.492 1 70.38 577 ARG A N 1
ATOM 4486 C CA . ARG A 1 577 ? -18.328 1.835 10.203 1 70.38 577 ARG A CA 1
ATOM 4487 C C . ARG A 1 577 ? -19.656 1.255 9.734 1 70.38 577 ARG A C 1
ATOM 4489 O O . ARG A 1 577 ? -20.516 0.949 10.555 1 70.38 577 ARG A O 1
ATOM 4496 N N . ILE A 1 578 ? -19.844 1.188 8.422 1 58.19 578 ILE A N 1
ATOM 4497 C CA . ILE A 1 578 ? -21.078 0.654 7.855 1 58.19 578 ILE A CA 1
ATOM 4498 C C . ILE A 1 578 ? -21.312 -0.764 8.375 1 58.19 578 ILE A C 1
ATOM 4500 O O . ILE A 1 578 ? -22.438 -1.118 8.742 1 58.19 578 ILE A O 1
ATOM 4504 N N . ARG A 1 579 ? -20.312 -1.344 8.531 1 58.41 579 ARG A N 1
ATOM 4505 C CA . ARG A 1 579 ? -20.469 -2.732 8.953 1 58.41 579 ARG A CA 1
ATOM 4506 C C . ARG A 1 579 ? -20.766 -2.822 10.445 1 58.41 579 ARG A C 1
ATOM 4508 O O . ARG A 1 579 ? -21.5 -3.715 10.883 1 58.41 579 ARG A O 1
ATOM 4515 N N . LYS A 1 580 ? -20.219 -1.761 11.234 1 57.5 580 LYS A N 1
ATOM 4516 C CA . LYS A 1 580 ? -20.562 -1.708 12.656 1 57.5 580 LYS A CA 1
ATOM 4517 C C . LYS A 1 580 ? -22.031 -1.315 12.852 1 57.5 580 LYS A C 1
ATOM 4519 O O . LYS A 1 580 ? -22.719 -1.878 13.703 1 57.5 580 LYS A O 1
ATOM 4524 N N . GLU A 1 581 ? -22.375 -0.349 12.008 1 52.41 581 GLU A N 1
ATOM 4525 C CA . GLU A 1 581 ? -23.766 0.089 12.086 1 52.41 581 GLU A CA 1
ATOM 4526 C C . GLU A 1 581 ? -24.719 -1.025 11.672 1 52.41 581 GLU A C 1
ATOM 4528 O O . GLU A 1 581 ? -25.75 -1.23 12.305 1 52.41 581 GLU A O 1
ATOM 4533 N N . ASP A 1 582 ? -24.344 -1.681 10.555 1 46.78 582 ASP A N 1
ATOM 4534 C CA . ASP A 1 582 ? -25.141 -2.82 10.117 1 46.78 582 ASP A CA 1
ATOM 4535 C C . ASP A 1 582 ? -25.203 -3.896 11.195 1 46.78 582 ASP A C 1
ATOM 4537 O O . ASP A 1 582 ? -26.25 -4.504 11.422 1 46.78 582 ASP A O 1
ATOM 4541 N N . ALA A 1 583 ? -24.172 -3.934 11.906 1 49.47 583 ALA A N 1
ATOM 4542 C CA . ALA A 1 583 ? -24.125 -4.875 13.023 1 49.47 583 ALA A CA 1
ATOM 4543 C C . ALA A 1 583 ? -24.969 -4.383 14.188 1 49.47 583 ALA A C 1
ATOM 4545 O O . ALA A 1 583 ? -25.672 -5.172 14.836 1 49.47 583 ALA A O 1
ATOM 4546 N N . ASP A 1 584 ? -24.828 -2.99 14.469 1 48.47 584 ASP A N 1
ATOM 4547 C CA . ASP A 1 584 ? -25.609 -2.371 15.539 1 48.47 584 ASP A CA 1
ATOM 4548 C C . ASP A 1 584 ? -27.094 -2.355 15.188 1 48.47 584 ASP A C 1
ATOM 4550 O O . ASP A 1 584 ? -27.938 -2.584 16.047 1 48.47 584 ASP A O 1
ATOM 4554 N N . GLU A 1 585 ? -27.438 -1.991 13.984 1 43.25 585 GLU A N 1
ATOM 4555 C CA . GLU A 1 585 ? -28.828 -1.989 13.547 1 43.25 585 GLU A CA 1
ATOM 4556 C C . GLU A 1 585 ? -29.422 -3.396 13.57 1 43.25 585 GLU A C 1
ATOM 4558 O O . GLU A 1 585 ? -30.578 -3.582 13.938 1 43.25 585 GLU A O 1
ATOM 4563 N N . GLU A 1 586 ? -28.703 -4.168 13.156 1 40.28 586 GLU A N 1
ATOM 4564 C CA . GLU A 1 586 ? -29.172 -5.551 13.234 1 40.28 586 GLU A CA 1
ATOM 4565 C C . GLU A 1 586 ? -29.328 -6.004 14.68 1 40.28 586 GLU A C 1
ATOM 4567 O O . GLU A 1 586 ? -30.219 -6.793 14.992 1 40.28 586 GLU A O 1
ATOM 4572 N N . LYS A 1 587 ? -28.641 -5.441 15.5 1 45.69 587 LYS A N 1
ATOM 4573 C CA . LYS A 1 587 ? -28.797 -5.613 16.938 1 45.69 587 LYS A CA 1
ATOM 4574 C C . LYS A 1 587 ? -30.078 -4.93 17.438 1 45.69 587 LYS A C 1
ATOM 4576 O O . LYS A 1 587 ? -30.812 -5.492 18.25 1 45.69 587 LYS A O 1
ATOM 4581 N N . VAL A 1 588 ? -30.281 -3.572 17.125 1 43.84 588 VAL A N 1
ATOM 4582 C CA . VAL A 1 588 ? -31.469 -2.832 17.531 1 43.84 588 VAL A CA 1
ATOM 4583 C C . VAL A 1 588 ? -32.719 -3.533 17.031 1 43.84 588 VAL A C 1
ATOM 4585 O O . VAL A 1 588 ? -33.719 -3.639 17.75 1 43.84 588 VAL A O 1
ATOM 4588 N N . SER A 1 589 ? -32.656 -3.873 15.883 1 36.06 589 SER A N 1
ATOM 4589 C CA . SER A 1 589 ? -33.812 -4.578 15.336 1 36.06 589 SER A CA 1
ATOM 4590 C C . SER A 1 589 ? -34.094 -5.859 16.109 1 36.06 589 SER A C 1
ATOM 4592 O O . SER A 1 589 ? -35.25 -6.258 16.266 1 36.06 589 SER A O 1
ATOM 4594 N N . ARG A 1 590 ? -33.219 -6.305 16.641 1 37.12 590 ARG A N 1
ATOM 4595 C CA . ARG A 1 590 ? -33.375 -7.5 17.469 1 37.12 590 ARG A CA 1
ATOM 4596 C C . ARG A 1 590 ? -33.969 -7.148 18.828 1 37.12 590 ARG A C 1
ATOM 4598 O O . ARG A 1 590 ? -34.719 -7.93 19.406 1 37.12 590 ARG A O 1
ATOM 4605 N N . ASP A 1 591 ? -33.406 -6.066 19.375 1 34.28 591 ASP A N 1
ATOM 4606 C CA . ASP A 1 591 ? -33.906 -5.613 20.672 1 34.28 591 ASP A CA 1
ATOM 4607 C C . ASP A 1 591 ? -35.375 -5.188 20.562 1 34.28 591 ASP A C 1
ATOM 4609 O O . ASP A 1 591 ? -36.094 -5.172 21.562 1 34.28 591 ASP A O 1
ATOM 4613 N N . GLU A 1 592 ? -35.656 -4.727 19.484 1 35.22 592 GLU A N 1
ATOM 4614 C CA . GLU A 1 592 ? -37.031 -4.344 19.297 1 35.22 592 GLU A CA 1
ATOM 4615 C C . GLU A 1 592 ? -37.906 -5.566 19.047 1 35.22 592 GLU A C 1
ATOM 4617 O O . GLU A 1 592 ? -39.094 -5.578 19.422 1 35.22 592 GLU A O 1
ATOM 4622 N N . LEU A 1 593 ? -37.406 -6.578 18.453 1 30.3 593 LEU A N 1
ATOM 4623 C CA . LEU A 1 593 ? -38.25 -7.766 18.312 1 30.3 593 LEU A CA 1
ATOM 4624 C C . LEU A 1 593 ? -38.312 -8.547 19.609 1 30.3 593 LEU A C 1
ATOM 4626 O O . LEU A 1 593 ? -39.375 -9.102 19.953 1 30.3 593 LEU A O 1
ATOM 4630 N N . MET B 1 1 ? 34.562 24.031 -33.531 1 14.7 1 MET B N 1
ATOM 4631 C CA . MET B 1 1 ? 35.219 23.094 -34.406 1 14.7 1 MET B CA 1
ATOM 4632 C C . MET B 1 1 ? 35.656 21.844 -33.656 1 14.7 1 MET B C 1
ATOM 4634 O O . MET B 1 1 ? 35.812 21.875 -32.438 1 14.7 1 MET B O 1
ATOM 4638 N N . ARG B 1 2 ? 36.562 21.078 -34.188 1 15.2 2 ARG B N 1
ATOM 4639 C CA . ARG B 1 2 ? 36.438 20.516 -35.531 1 15.2 2 ARG B CA 1
ATOM 4640 C C . ARG B 1 2 ? 37.344 19.297 -35.688 1 15.2 2 ARG B C 1
ATOM 4642 O O . ARG B 1 2 ? 38.5 19.406 -36.062 1 15.2 2 ARG B O 1
ATOM 4649 N N . PHE B 1 3 ? 37.25 18.531 -34.594 1 16.98 3 PHE B N 1
ATOM 4650 C CA . PHE B 1 3 ? 38.312 17.547 -34.469 1 16.98 3 PHE B CA 1
ATOM 4651 C C . PHE B 1 3 ? 38.219 16.516 -35.594 1 16.98 3 PHE B C 1
ATOM 4653 O O . PHE B 1 3 ? 37.312 15.703 -35.625 1 16.98 3 PHE B O 1
ATOM 4660 N N . ARG B 1 4 ? 38.75 16.688 -36.625 1 16.38 4 ARG B N 1
ATOM 4661 C CA . ARG B 1 4 ? 38.719 16.188 -38 1 16.38 4 ARG B CA 1
ATOM 4662 C C . ARG B 1 4 ? 39.5 14.906 -38.125 1 16.38 4 ARG B C 1
ATOM 4664 O O . ARG B 1 4 ? 39.438 14.234 -39.156 1 16.38 4 ARG B O 1
ATOM 4671 N N . ALA B 1 5 ? 40.406 14.711 -37.156 1 17.89 5 ALA B N 1
ATOM 4672 C CA . ALA B 1 5 ? 41.656 14.344 -37.844 1 17.89 5 ALA B CA 1
ATOM 4673 C C . ALA B 1 5 ? 41.562 12.945 -38.438 1 17.89 5 ALA B C 1
ATOM 4675 O O . ALA B 1 5 ? 40.688 12.156 -38.031 1 17.89 5 ALA B O 1
ATOM 4676 N N . LEU B 1 6 ? 42.625 12.172 -38.594 1 18.14 6 LEU B N 1
ATOM 4677 C CA . LEU B 1 6 ? 43.344 11.477 -39.656 1 18.14 6 LEU B CA 1
ATOM 4678 C C . LEU B 1 6 ? 43.094 9.969 -39.562 1 18.14 6 LEU B C 1
ATOM 4680 O O . LEU B 1 6 ? 43.875 9.242 -38.938 1 18.14 6 LEU B O 1
ATOM 4684 N N . LEU B 1 7 ? 41.938 9.539 -38.938 1 22.41 7 LEU B N 1
ATOM 4685 C CA . LEU B 1 7 ? 41.938 8.094 -38.75 1 22.41 7 LEU B CA 1
ATOM 4686 C C . LEU B 1 7 ? 42.156 7.379 -40.094 1 22.41 7 LEU B C 1
ATOM 4688 O O . LEU B 1 7 ? 41.344 7.523 -41.031 1 22.41 7 LEU B O 1
ATOM 4692 N N . GLY B 1 8 ? 43.438 7.309 -40.438 1 20.09 8 GLY B N 1
ATOM 4693 C CA . GLY B 1 8 ? 43.969 6.828 -41.688 1 20.09 8 GLY B CA 1
ATOM 4694 C C . GLY B 1 8 ? 43.5 5.434 -42.062 1 20.09 8 GLY B C 1
ATOM 4695 O O . GLY B 1 8 ? 43.062 4.684 -41.219 1 20.09 8 GLY B O 1
ATOM 4696 N N . HIS B 1 9 ? 43.312 5.156 -43.344 1 23.72 9 HIS B N 1
ATOM 4697 C CA . HIS B 1 9 ? 42.719 4.27 -44.344 1 23.72 9 HIS B CA 1
ATOM 4698 C C . HIS B 1 9 ? 43.406 2.914 -44.344 1 23.72 9 HIS B C 1
ATOM 4700 O O . HIS B 1 9 ? 43.156 2.092 -45.25 1 23.72 9 HIS B O 1
ATOM 4706 N N . SER B 1 10 ? 44.219 2.533 -43.25 1 21.56 10 SER B N 1
ATOM 4707 C CA . SER B 1 10 ? 45.156 1.616 -43.906 1 21.56 10 SER B CA 1
ATOM 4708 C C . SER B 1 10 ? 44.438 0.383 -44.438 1 21.56 10 SER B C 1
ATOM 4710 O O . SER B 1 10 ? 43.5 -0.119 -43.812 1 21.56 10 SER B O 1
ATOM 4712 N N . PRO B 1 11 ? 44.531 0.069 -45.812 1 24.05 11 PRO B N 1
ATOM 4713 C CA . PRO B 1 11 ? 43.938 -0.806 -46.812 1 24.05 11 PRO B CA 1
ATOM 4714 C C . PRO B 1 11 ? 44.031 -2.285 -46.438 1 24.05 11 PRO B C 1
ATOM 4716 O O . PRO B 1 11 ? 43.312 -3.113 -46.969 1 24.05 11 PRO B O 1
ATOM 4719 N N . VAL B 1 12 ? 45.125 -2.613 -45.688 1 22.83 12 VAL B N 1
ATOM 4720 C CA . VAL B 1 12 ? 45.812 -3.814 -46.125 1 22.83 12 VAL B CA 1
ATOM 4721 C C . VAL B 1 12 ? 45 -5.051 -45.781 1 22.83 12 VAL B C 1
ATOM 4723 O O . VAL B 1 12 ? 45.188 -6.113 -46.375 1 22.83 12 VAL B O 1
ATOM 4726 N N . PHE B 1 13 ? 44.25 -5.039 -44.656 1 22 13 PHE B N 1
ATOM 4727 C CA . PHE B 1 13 ? 44.25 -6.355 -44 1 22 13 PHE B CA 1
ATOM 4728 C C . PHE B 1 13 ? 43.375 -7.328 -44.812 1 22 13 PHE B C 1
ATOM 4730 O O . PHE B 1 13 ? 42.281 -7.699 -44.375 1 22 13 PHE B O 1
ATOM 4737 N N . ARG B 1 14 ? 43.125 -6.98 -46.125 1 20.98 14 ARG B N 1
ATOM 4738 C CA . ARG B 1 14 ? 42.125 -7.742 -46.906 1 20.98 14 ARG B CA 1
ATOM 4739 C C . ARG B 1 14 ? 42.469 -9.227 -46.906 1 20.98 14 ARG B C 1
ATOM 4741 O O . ARG B 1 14 ? 41.625 -10.062 -47.25 1 20.98 14 ARG B O 1
ATOM 4748 N N . PHE B 1 15 ? 43.812 -9.406 -46.969 1 21.22 15 PHE B N 1
ATOM 4749 C CA . PHE B 1 15 ? 44.125 -10.469 -47.906 1 21.22 15 PHE B CA 1
ATOM 4750 C C . PHE B 1 15 ? 43.594 -11.805 -47.406 1 21.22 15 PHE B C 1
ATOM 4752 O O . PHE B 1 15 ? 43 -12.57 -48.188 1 21.22 15 PHE B O 1
ATOM 4759 N N . LEU B 1 16 ? 44.25 -12.359 -46.344 1 21.08 16 LEU B N 1
ATOM 4760 C CA . LEU B 1 16 ? 44.781 -13.711 -46.5 1 21.08 16 LEU B CA 1
ATOM 4761 C C . LEU B 1 16 ? 43.688 -14.742 -46.281 1 21.08 16 LEU B C 1
ATOM 4763 O O . LEU B 1 16 ? 43.688 -15.812 -46.875 1 21.08 16 LEU B O 1
ATOM 4767 N N . VAL B 1 17 ? 42.812 -14.523 -45.25 1 23.66 17 VAL B N 1
ATOM 4768 C CA . VAL B 1 17 ? 42.469 -15.805 -44.656 1 23.66 17 VAL B CA 1
ATOM 4769 C C . VAL B 1 17 ? 41.469 -16.547 -45.531 1 23.66 17 VAL B C 1
ATOM 4771 O O . VAL B 1 17 ? 40.281 -16.25 -45.531 1 23.66 17 VAL B O 1
ATOM 4774 N N . TYR B 1 18 ? 41.688 -16.547 -46.875 1 25.84 18 TYR B N 1
ATOM 4775 C CA . TYR B 1 18 ? 40.844 -17.344 -47.75 1 25.84 18 TYR B CA 1
ATOM 4776 C C . TYR B 1 18 ? 40.844 -18.812 -47.344 1 25.84 18 TYR B C 1
ATOM 4778 O O . TYR B 1 18 ? 41.438 -19.641 -48.031 1 25.84 18 TYR B O 1
ATOM 4786 N N . LEU B 1 19 ? 41.406 -19.109 -46.125 1 24.39 19 LEU B N 1
ATOM 4787 C CA . LEU B 1 19 ? 41.625 -20.547 -46.062 1 24.39 19 LEU B CA 1
ATOM 4788 C C . LEU B 1 19 ? 40.375 -21.312 -46.469 1 24.39 19 LEU B C 1
ATOM 4790 O O . LEU B 1 19 ? 39.25 -20.812 -46.281 1 24.39 19 LEU B O 1
ATOM 4794 N N . VAL B 1 20 ? 40.594 -22.547 -47.031 1 27.22 20 VAL B N 1
ATOM 4795 C CA . VAL B 1 20 ? 40.031 -23.672 -47.781 1 27.22 20 VAL B CA 1
ATOM 4796 C C . VAL B 1 20 ? 38.875 -24.297 -47 1 27.22 20 VAL B C 1
ATOM 4798 O O . VAL B 1 20 ? 39.094 -24.922 -45.938 1 27.22 20 VAL B O 1
ATOM 4801 N N . LEU B 1 21 ? 37.844 -23.547 -46.719 1 26.42 21 LEU B N 1
ATOM 4802 C CA . LEU B 1 21 ? 36.688 -24.25 -46.156 1 26.42 21 LEU B CA 1
ATOM 4803 C C . LEU B 1 21 ? 36.281 -25.406 -47.062 1 26.42 21 LEU B C 1
ATOM 4805 O O . LEU B 1 21 ? 35.719 -25.172 -48.125 1 26.42 21 LEU B O 1
ATOM 4809 N N . SER B 1 22 ? 37.25 -26.344 -47.312 1 26.91 22 SER B N 1
ATOM 4810 C CA . SER B 1 22 ? 36.812 -27.562 -48.031 1 26.91 22 SER B CA 1
ATOM 4811 C C . SER B 1 22 ? 35.531 -28.109 -47.469 1 26.91 22 SER B C 1
ATOM 4813 O O . SER B 1 22 ? 35.312 -28.141 -46.25 1 26.91 22 SER B O 1
ATOM 4815 N N . SER B 1 23 ? 34.562 -28.109 -48.281 1 31.42 23 SER B N 1
ATOM 4816 C CA . SER B 1 23 ? 33.219 -28.688 -48.219 1 31.42 23 SER B CA 1
ATOM 4817 C C . SER B 1 23 ? 33.281 -30.172 -47.844 1 31.42 23 SER B C 1
ATOM 4819 O O . SER B 1 23 ? 33.562 -31.016 -48.688 1 31.42 23 SER B O 1
ATOM 4821 N N . PHE B 1 24 ? 33.906 -30.5 -46.75 1 31.45 24 PHE B N 1
ATOM 4822 C CA . PHE B 1 24 ? 33.688 -31.906 -46.438 1 31.45 24 PHE B CA 1
ATOM 4823 C C . PHE B 1 24 ? 32.188 -32.219 -46.438 1 31.45 24 PHE B C 1
ATOM 4825 O O . PHE B 1 24 ? 31.422 -31.688 -45.656 1 31.45 24 PHE B O 1
ATOM 4832 N N . GLU B 1 25 ? 31.703 -32.5 -47.656 1 30.92 25 GLU B N 1
ATOM 4833 C CA . GLU B 1 25 ? 30.438 -33.219 -47.844 1 30.92 25 GLU B CA 1
ATOM 4834 C C . GLU B 1 25 ? 30.391 -34.438 -46.906 1 30.92 25 GLU B C 1
ATOM 4836 O O . GLU B 1 25 ? 31.062 -35.438 -47.156 1 30.92 25 GLU B O 1
ATOM 4841 N N . LEU B 1 26 ? 30.375 -34.219 -45.625 1 32.81 26 LEU B N 1
ATOM 4842 C CA . LEU B 1 26 ? 30.016 -35.406 -44.844 1 32.81 26 LEU B CA 1
ATOM 4843 C C . LEU B 1 26 ? 28.797 -36.094 -45.406 1 32.81 26 LEU B C 1
ATOM 4845 O O . LEU B 1 26 ? 27.734 -35.5 -45.5 1 32.81 26 LEU B O 1
ATOM 4849 N N . GLY B 1 27 ? 29.062 -37 -46.344 1 31.75 27 GLY B N 1
ATOM 4850 C CA . GLY B 1 27 ? 28.094 -38 -46.75 1 31.75 27 GLY B CA 1
ATOM 4851 C C . GLY B 1 27 ? 27.219 -38.469 -45.594 1 31.75 27 GLY B C 1
ATOM 4852 O O . GLY B 1 27 ? 27.734 -39 -44.594 1 31.75 27 GLY B O 1
ATOM 4853 N N . GLN B 1 28 ? 26.188 -37.812 -45.5 1 33.28 28 GLN B N 1
ATOM 4854 C CA . GLN B 1 28 ? 25.156 -38.469 -44.656 1 33.28 28 GLN B CA 1
ATOM 4855 C C . GLN B 1 28 ? 24.828 -39.844 -45.188 1 33.28 28 GLN B C 1
ATOM 4857 O O . GLN B 1 28 ? 24.234 -40 -46.281 1 33.28 28 GLN B O 1
ATOM 4862 N N . ALA B 1 29 ? 25.656 -40.875 -44.969 1 32.72 29 ALA B N 1
ATOM 4863 C CA . ALA B 1 29 ? 25.172 -42.219 -45.188 1 32.72 29 ALA B CA 1
ATOM 4864 C C . ALA B 1 29 ? 23.734 -42.375 -44.688 1 32.72 29 ALA B C 1
ATOM 4866 O O . ALA B 1 29 ? 23.438 -42.094 -43.531 1 32.72 29 ALA B O 1
ATOM 4867 N N . LYS B 1 30 ? 23.031 -42.438 -45.594 1 39.78 30 LYS B N 1
ATOM 4868 C CA . LYS B 1 30 ? 21.703 -43 -45.375 1 39.78 30 LYS B CA 1
ATOM 4869 C C . LYS B 1 30 ? 21.797 -44.344 -44.719 1 39.78 30 LYS B C 1
ATOM 4871 O O . LYS B 1 30 ? 22.109 -45.344 -45.344 1 39.78 30 LYS B O 1
ATOM 4876 N N . VAL B 1 31 ? 22.422 -44.438 -43.531 1 36.44 31 VAL B N 1
ATOM 4877 C CA . VAL B 1 31 ? 22.172 -45.75 -42.906 1 36.44 31 VAL B CA 1
ATOM 4878 C C . VAL B 1 31 ? 20.703 -46.094 -43.031 1 36.44 31 VAL B C 1
ATOM 4880 O O . VAL B 1 31 ? 19.859 -45.5 -42.375 1 36.44 31 VAL B O 1
ATOM 4883 N N . ASP B 1 32 ? 20.266 -46.312 -44.125 1 38.16 32 ASP B N 1
ATOM 4884 C CA . ASP B 1 32 ? 18.969 -46.938 -44.406 1 38.16 32 ASP B CA 1
ATOM 4885 C C . ASP B 1 32 ? 18.766 -48.188 -43.531 1 38.16 32 ASP B C 1
ATOM 4887 O O . ASP B 1 32 ? 17.953 -49.062 -43.844 1 38.16 32 ASP B O 1
ATOM 4891 N N . GLY B 1 33 ? 19.844 -48.688 -42.781 1 39.53 33 GLY B N 1
ATOM 4892 C CA . GLY B 1 33 ? 19.5 -49.875 -42.031 1 39.53 33 GLY B CA 1
ATOM 4893 C C . GLY B 1 33 ? 18.312 -49.688 -41.125 1 39.53 33 GLY B C 1
ATOM 4894 O O . GLY B 1 33 ? 18.125 -48.625 -40.531 1 39.53 33 GLY B O 1
ATOM 4895 N N . GLU B 1 34 ? 17.156 -50.344 -41.438 1 46.28 34 GLU B N 1
ATOM 4896 C CA . GLU B 1 34 ? 16.016 -50.438 -40.531 1 46.28 34 GLU B CA 1
ATOM 4897 C C . GLU B 1 34 ? 16.453 -50.438 -39.094 1 46.28 34 GLU B C 1
ATOM 4899 O O . GLU B 1 34 ? 17.156 -51.344 -38.656 1 46.28 34 GLU B O 1
ATOM 4904 N N . GLN B 1 35 ? 16.828 -49.375 -38.531 1 58.91 35 GLN B N 1
ATOM 4905 C CA . GLN B 1 35 ? 17.156 -49.375 -37.125 1 58.91 35 GLN B CA 1
ATOM 4906 C C . GLN B 1 35 ? 16.203 -50.281 -36.344 1 58.91 35 GLN B C 1
ATOM 4908 O O . GLN B 1 35 ? 14.984 -50.219 -36.531 1 58.91 35 GLN B O 1
ATOM 4913 N N . PRO B 1 36 ? 16.703 -51.344 -35.75 1 66.81 36 PRO B N 1
ATOM 4914 C CA . PRO B 1 36 ? 15.875 -52.312 -35.031 1 66.81 36 PRO B CA 1
ATOM 4915 C C . PRO B 1 36 ? 14.906 -51.625 -34.062 1 66.81 36 PRO B C 1
ATOM 4917 O O . PRO B 1 36 ? 15.266 -50.625 -33.438 1 66.81 36 PRO B O 1
ATOM 4920 N N . SER B 1 37 ? 13.586 -51.938 -34.25 1 82.31 37 SER B N 1
ATOM 4921 C CA . SER B 1 37 ? 12.547 -51.469 -33.344 1 82.31 37 SER B CA 1
ATOM 4922 C C . SER B 1 37 ? 12.781 -51.969 -31.922 1 82.31 37 SER B C 1
ATOM 4924 O O . SER B 1 37 ? 12.906 -53.188 -31.719 1 82.31 37 SER B O 1
ATOM 4926 N N . PRO B 1 38 ? 12.984 -51 -31 1 89.88 38 PRO B N 1
ATOM 4927 C CA . PRO B 1 38 ? 13.242 -51.438 -29.609 1 89.88 38 PRO B CA 1
ATOM 4928 C C . PRO B 1 38 ? 12.023 -52.062 -28.938 1 89.88 38 PRO B C 1
ATOM 4930 O O . PRO B 1 38 ? 10.906 -51.562 -29.094 1 89.88 38 PRO B O 1
ATOM 4933 N N . ILE B 1 39 ? 12.203 -53.156 -28.312 1 94.75 39 ILE B N 1
ATOM 4934 C CA . ILE B 1 39 ? 11.141 -53.875 -27.625 1 94.75 39 ILE B CA 1
ATOM 4935 C C . ILE B 1 39 ? 11.383 -53.844 -26.125 1 94.75 39 ILE B C 1
ATOM 4937 O O . ILE B 1 39 ? 12.516 -54 -25.656 1 94.75 39 ILE B O 1
ATOM 4941 N N . VAL B 1 40 ? 10.391 -53.594 -25.344 1 95.62 40 VAL B N 1
ATOM 4942 C CA . VAL B 1 40 ? 10.469 -53.562 -23.891 1 95.62 40 VAL B CA 1
ATOM 4943 C C . VAL B 1 40 ? 9.305 -54.344 -23.281 1 95.62 40 VAL B C 1
ATOM 4945 O O . VAL B 1 40 ? 8.203 -54.344 -23.828 1 95.62 40 VAL B O 1
ATOM 4948 N N . GLN B 1 41 ? 9.547 -55.031 -22.203 1 95.44 41 GLN B N 1
ATOM 4949 C CA . GLN B 1 41 ? 8.523 -55.75 -21.453 1 95.44 41 GLN B CA 1
ATOM 4950 C C . GLN B 1 41 ? 7.984 -54.906 -20.312 1 95.44 41 GLN B C 1
ATOM 4952 O O . GLN B 1 41 ? 8.742 -54.5 -19.422 1 95.44 41 GLN B O 1
ATOM 4957 N N . THR B 1 42 ? 6.711 -54.594 -20.328 1 96.12 42 THR B N 1
ATOM 4958 C CA . THR B 1 42 ? 6.059 -53.969 -19.188 1 96.12 42 THR B CA 1
ATOM 4959 C C . THR B 1 42 ? 5.312 -54.969 -18.344 1 96.12 42 THR B C 1
ATOM 4961 O O . THR B 1 42 ? 5.258 -56.156 -18.688 1 96.12 42 THR B O 1
ATOM 4964 N N . GLU B 1 43 ? 4.758 -54.5 -17.234 1 95.69 43 GLU B N 1
ATOM 4965 C CA . GLU B 1 43 ? 3.973 -55.375 -16.375 1 95.69 43 GLU B CA 1
ATOM 4966 C C . GLU B 1 43 ? 2.713 -55.875 -17.094 1 95.69 43 GLU B C 1
ATOM 4968 O O . GLU B 1 43 ? 2.154 -56.906 -16.734 1 95.69 43 GLU B O 1
ATOM 4973 N N . PHE B 1 44 ? 2.328 -55.219 -18.172 1 96.62 44 PHE B N 1
ATOM 4974 C CA . PHE B 1 44 ? 1.065 -55.531 -18.828 1 96.62 44 PHE B CA 1
ATOM 4975 C C . PHE B 1 44 ? 1.307 -56.25 -20.141 1 96.62 44 PHE B C 1
ATOM 4977 O O . PHE B 1 44 ? 0.379 -56.844 -20.719 1 96.62 44 PHE B O 1
ATOM 4984 N N . GLY B 1 45 ? 2.504 -56.188 -20.609 1 96.69 45 GLY B N 1
ATOM 4985 C CA . GLY B 1 45 ? 2.83 -56.812 -21.875 1 96.69 45 GLY B CA 1
ATOM 4986 C C . GLY B 1 45 ? 4.004 -56.188 -22.594 1 96.69 45 GLY B C 1
ATOM 4987 O O . GLY B 1 45 ? 4.562 -55.188 -22.109 1 96.69 45 GLY B O 1
ATOM 4988 N N . GLU B 1 46 ? 4.273 -56.781 -23.719 1 97.25 46 GLU B N 1
ATOM 4989 C CA . GLU B 1 46 ? 5.391 -56.312 -24.531 1 97.25 46 GLU B CA 1
ATOM 4990 C C . GLU B 1 46 ? 4.969 -55.188 -25.438 1 97.25 46 GLU B C 1
ATOM 4992 O O . GLU B 1 46 ? 3.857 -55.188 -25.984 1 97.25 46 GLU B O 1
ATOM 4997 N N . ILE B 1 47 ? 5.926 -54.188 -25.594 1 97.75 47 ILE B N 1
ATOM 4998 C CA . ILE B 1 47 ? 5.656 -53.094 -26.5 1 97.75 47 ILE B CA 1
ATOM 4999 C C . ILE B 1 47 ? 6.848 -52.906 -27.438 1 97.75 47 ILE B C 1
ATOM 5001 O O . ILE B 1 47 ? 7.98 -53.25 -27.094 1 97.75 47 ILE B O 1
ATOM 5005 N N . VAL B 1 48 ? 6.543 -52.406 -28.641 1 97.62 48 VAL B N 1
ATOM 5006 C CA . VAL B 1 48 ? 7.59 -52.062 -29.609 1 97.62 48 VAL B CA 1
ATOM 5007 C C . VAL B 1 48 ? 7.512 -50.562 -29.938 1 97.62 48 VAL B C 1
ATOM 5009 O O . VAL B 1 48 ? 6.449 -50.062 -30.297 1 97.62 48 VAL B O 1
ATOM 5012 N N . GLY B 1 49 ? 8.641 -49.938 -29.656 1 97.19 49 GLY B N 1
ATOM 5013 C CA . GLY B 1 49 ? 8.719 -48.531 -29.969 1 97.19 49 GLY B CA 1
ATOM 5014 C C . GLY B 1 49 ? 9.398 -48.25 -31.297 1 97.19 49 GLY B C 1
ATOM 5015 O O . GLY B 1 49 ? 9.383 -49.094 -32.188 1 97.19 49 GLY B O 1
ATOM 5016 N N . LYS B 1 50 ? 9.82 -47.031 -31.516 1 96.69 50 LYS B N 1
ATOM 5017 C CA . LYS B 1 50 ? 10.562 -46.625 -32.719 1 96.69 50 LYS B CA 1
ATOM 5018 C C . LYS B 1 50 ? 11.852 -45.906 -32.344 1 96.69 50 LYS B C 1
ATOM 5020 O O . LYS B 1 50 ? 11.953 -45.312 -31.25 1 96.69 50 LYS B O 1
ATOM 5025 N N . THR B 1 51 ? 12.758 -45.969 -33.219 1 95.94 51 THR B N 1
ATOM 5026 C CA . THR B 1 51 ? 14.008 -45.219 -33.062 1 95.94 51 THR B CA 1
ATOM 5027 C C . THR B 1 51 ? 13.961 -43.906 -33.875 1 95.94 51 THR B C 1
ATOM 5029 O O . THR B 1 51 ? 13.609 -43.906 -35.031 1 95.94 51 THR B O 1
ATOM 5032 N N . VAL B 1 52 ? 14.234 -42.844 -33.219 1 93.88 52 VAL B N 1
ATOM 5033 C CA . VAL B 1 52 ? 14.211 -41.531 -33.875 1 93.88 52 VAL B CA 1
ATOM 5034 C C . VAL B 1 52 ? 15.586 -40.875 -33.781 1 93.88 52 VAL B C 1
ATOM 5036 O O . VAL B 1 52 ? 16.219 -40.906 -32.719 1 93.88 52 VAL B O 1
ATOM 5039 N N . SER B 1 53 ? 16.031 -40.281 -34.906 1 93.06 53 SER B N 1
ATOM 5040 C CA . SER B 1 53 ? 17.297 -39.531 -34.938 1 93.06 53 SER B CA 1
ATOM 5041 C C . SER B 1 53 ? 17.078 -38.062 -34.562 1 93.06 53 SER B C 1
ATOM 5043 O O . SER B 1 53 ? 16.156 -37.438 -35.062 1 93.06 53 SER B O 1
ATOM 5045 N N . LEU B 1 54 ? 17.891 -37.656 -33.688 1 91.75 54 LEU B N 1
ATOM 5046 C CA . LEU B 1 54 ? 17.828 -36.281 -33.188 1 91.75 54 LEU B CA 1
ATOM 5047 C C . LEU B 1 54 ? 19.094 -35.5 -33.562 1 91.75 54 LEU B C 1
ATOM 5049 O O . LEU B 1 54 ? 20.047 -36.094 -34.094 1 91.75 54 LEU B O 1
ATOM 5053 N N . PRO B 1 55 ? 19.109 -34.156 -33.375 1 86.5 55 PRO B N 1
ATOM 5054 C CA . PRO B 1 55 ? 20.312 -33.406 -33.656 1 86.5 55 PRO B CA 1
ATOM 5055 C C . PRO B 1 55 ? 21.547 -33.938 -32.969 1 86.5 55 PRO B C 1
ATOM 5057 O O . PRO B 1 55 ? 21.453 -34.531 -31.891 1 86.5 55 PRO B O 1
ATOM 5060 N N . PHE B 1 56 ? 22.766 -33.75 -33.594 1 89.44 56 PHE B N 1
ATOM 5061 C CA . PHE B 1 56 ? 24.078 -34.125 -33.125 1 89.44 56 PHE B CA 1
ATOM 5062 C C . PHE B 1 56 ? 24.219 -35.625 -33.062 1 89.44 56 PHE B C 1
ATOM 5064 O O . PHE B 1 56 ? 24.844 -36.188 -32.188 1 89.44 56 PHE B O 1
ATOM 5071 N N . SER B 1 57 ? 23.438 -36.312 -33.875 1 89.5 57 SER B N 1
ATOM 5072 C CA . SER B 1 57 ? 23.516 -37.75 -34.125 1 89.5 57 SER B CA 1
ATOM 5073 C C . SER B 1 57 ? 23.062 -38.531 -32.875 1 89.5 57 SER B C 1
ATOM 5075 O O . SER B 1 57 ? 23.578 -39.625 -32.594 1 89.5 57 SER B O 1
ATOM 5077 N N . LYS B 1 58 ? 22.234 -37.906 -32.156 1 92.19 58 LYS B N 1
ATOM 5078 C CA . LYS B 1 58 ? 21.672 -38.625 -31.016 1 92.19 58 LYS B CA 1
ATOM 5079 C C . LYS B 1 58 ? 20.469 -39.469 -31.422 1 92.19 58 LYS B C 1
ATOM 5081 O O . LYS B 1 58 ? 19.719 -39.094 -32.344 1 92.19 58 LYS B O 1
ATOM 5086 N N . LEU B 1 59 ? 20.359 -40.562 -30.75 1 94.81 59 LEU B N 1
ATOM 5087 C CA . LEU B 1 59 ? 19.234 -41.469 -31.016 1 94.81 59 LEU B CA 1
ATOM 5088 C C . LEU B 1 59 ? 18.375 -41.656 -29.766 1 94.81 59 LEU B C 1
ATOM 5090 O O . LEU B 1 59 ? 18.906 -41.75 -28.656 1 94.81 59 LEU B O 1
ATOM 5094 N N . VAL B 1 60 ? 17.125 -41.625 -30 1 96.5 60 VAL B N 1
ATOM 5095 C CA . VAL B 1 60 ? 16.188 -41.844 -28.891 1 96.5 60 VAL B CA 1
ATOM 5096 C C . VAL B 1 60 ? 15.195 -42.938 -29.25 1 96.5 60 VAL B C 1
ATOM 5098 O O . VAL B 1 60 ? 14.75 -43.031 -30.391 1 96.5 60 VAL B O 1
ATOM 5101 N N . TYR B 1 61 ? 14.977 -43.844 -28.328 1 97.38 61 TYR B N 1
ATOM 5102 C CA . TYR B 1 61 ? 13.852 -44.75 -28.422 1 97.38 61 TYR B CA 1
ATOM 5103 C C . TYR B 1 61 ? 12.57 -44.125 -27.891 1 97.38 61 TYR B C 1
ATOM 5105 O O . TYR B 1 61 ? 12.523 -43.688 -26.75 1 97.38 61 TYR B O 1
ATOM 5113 N N . GLU B 1 62 ? 11.602 -44.062 -28.781 1 97.38 62 GLU B N 1
ATOM 5114 C CA . GLU B 1 62 ? 10.297 -43.562 -28.375 1 97.38 62 GLU B CA 1
ATOM 5115 C C . GLU B 1 62 ? 9.281 -44.688 -28.234 1 97.38 62 GLU B C 1
ATOM 5117 O O . GLU B 1 62 ? 9.07 -45.469 -29.172 1 97.38 62 GLU B O 1
ATOM 5122 N N . TYR B 1 63 ? 8.789 -44.812 -27.078 1 98.19 63 TYR B N 1
ATOM 5123 C CA . TYR B 1 63 ? 7.621 -45.656 -26.812 1 98.19 63 TYR B CA 1
ATOM 5124 C C . TYR B 1 63 ? 6.387 -44.812 -26.531 1 98.19 63 TYR B C 1
ATOM 5126 O O . TYR B 1 63 ? 6.285 -44.188 -25.469 1 98.19 63 TYR B O 1
ATOM 5134 N N . LEU B 1 64 ? 5.461 -44.781 -27.516 1 97.38 64 LEU B N 1
ATOM 5135 C CA . LEU B 1 64 ? 4.355 -43.844 -27.469 1 97.38 64 LEU B CA 1
ATOM 5136 C C . LEU B 1 64 ? 3.023 -44.562 -27.312 1 97.38 64 LEU B C 1
ATOM 5138 O O . LEU B 1 64 ? 2.893 -45.719 -27.719 1 97.38 64 LEU B O 1
ATOM 5142 N N . GLY B 1 65 ? 2.051 -43.844 -26.672 1 97.12 65 GLY B N 1
ATOM 5143 C CA . GLY B 1 65 ? 0.681 -44.344 -26.609 1 97.12 65 GLY B CA 1
ATOM 5144 C C . GLY B 1 65 ? 0.536 -45.625 -25.797 1 97.12 65 GLY B C 1
ATOM 5145 O O . GLY B 1 65 ? -0.258 -46.5 -26.156 1 97.12 65 GLY B O 1
ATOM 5146 N N . ILE B 1 66 ? 1.338 -45.812 -24.797 1 98.31 66 ILE B N 1
ATOM 5147 C CA . ILE B 1 66 ? 1.248 -47 -23.938 1 98.31 66 ILE B CA 1
ATOM 5148 C C . ILE B 1 66 ? 0.076 -46.844 -22.969 1 98.31 66 ILE B C 1
ATOM 5150 O O . ILE B 1 66 ? 0.048 -45.906 -22.156 1 98.31 66 ILE B O 1
ATOM 5154 N N . PRO B 1 67 ? -0.927 -47.719 -23.016 1 98.12 67 PRO B N 1
ATOM 5155 C CA . PRO B 1 67 ? -2.012 -47.594 -22.031 1 98.12 67 PRO B CA 1
ATOM 5156 C C . PRO B 1 67 ? -1.548 -47.844 -20.609 1 98.12 67 PRO B C 1
ATOM 5158 O O . PRO B 1 67 ? -0.912 -48.875 -20.328 1 98.12 67 PRO B O 1
ATOM 5161 N N . TYR B 1 68 ? -1.805 -47 -19.719 1 98.38 68 TYR B N 1
ATOM 5162 C CA . TYR B 1 68 ? -1.475 -47.219 -18.328 1 98.38 68 TYR B CA 1
ATOM 5163 C C . TYR B 1 68 ? -2.725 -47.531 -17.516 1 98.38 68 TYR B C 1
ATOM 5165 O O . TYR B 1 68 ? -2.631 -48 -16.375 1 98.38 68 TYR B O 1
ATOM 5173 N N . ALA B 1 69 ? -3.881 -47.312 -18.062 1 98.69 69 ALA B N 1
ATOM 5174 C CA . ALA B 1 69 ? -5.164 -47.531 -17.406 1 98.69 69 ALA B CA 1
ATOM 5175 C C . ALA B 1 69 ? -6.18 -48.156 -18.375 1 98.69 69 ALA B C 1
ATOM 5177 O O . ALA B 1 69 ? -5.996 -48.094 -19.594 1 98.69 69 ALA B O 1
ATOM 5178 N N . GLN B 1 70 ? -7.227 -48.75 -17.75 1 98.44 70 GLN B N 1
ATOM 5179 C CA . GLN B 1 70 ? -8.391 -49.125 -18.562 1 98.44 70 GLN B CA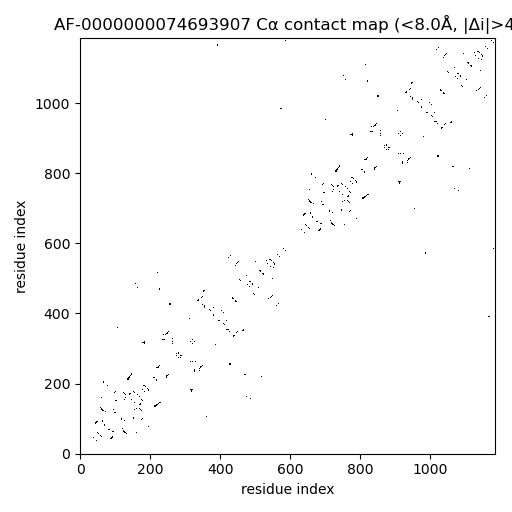 1
ATOM 5180 C C . GLN B 1 70 ? -9.094 -47.875 -19.094 1 98.44 70 GLN B C 1
ATOM 5182 O O . GLN B 1 70 ? -9.102 -46.812 -18.438 1 98.44 70 GLN B O 1
ATOM 5187 N N . PRO B 1 71 ? -9.664 -48.031 -20.391 1 97.94 71 PRO B N 1
ATOM 5188 C CA . PRO B 1 71 ? -10.406 -46.875 -20.891 1 97.94 71 PRO B CA 1
ATOM 5189 C C . PRO B 1 71 ? -11.492 -46.406 -19.922 1 97.94 71 PRO B C 1
ATOM 5191 O O . PRO B 1 71 ? -12.266 -47.219 -19.422 1 97.94 71 PRO B O 1
ATOM 5194 N N . PRO B 1 72 ? -11.508 -45.125 -19.594 1 97.75 72 PRO B N 1
ATOM 5195 C CA . PRO B 1 72 ? -12.539 -44.625 -18.688 1 97.75 72 PRO B CA 1
ATOM 5196 C C . PRO B 1 72 ? -13.891 -44.438 -19.375 1 97.75 72 PRO B C 1
ATOM 5198 O O . PRO B 1 72 ? -14.414 -43.344 -19.453 1 97.75 72 PRO B O 1
ATOM 5201 N N . LEU B 1 73 ? -14.477 -45.531 -19.766 1 96.38 73 LEU B N 1
ATOM 5202 C CA . LEU B 1 73 ? -15.75 -45.625 -20.469 1 96.38 73 LEU B CA 1
ATOM 5203 C C . LEU B 1 73 ? -16.781 -46.375 -19.656 1 96.38 73 LEU B C 1
ATOM 5205 O O . LEU B 1 73 ? -16.422 -47.125 -18.734 1 96.38 73 LEU B O 1
ATOM 5209 N N . GLY B 1 74 ? -18.031 -46.156 -19.984 1 94.5 74 GLY B N 1
ATOM 5210 C CA . GLY B 1 74 ? -19.094 -46.875 -19.281 1 94.5 74 GLY B CA 1
ATOM 5211 C C . GLY B 1 74 ? -19.062 -46.688 -17.781 1 94.5 74 GLY B C 1
ATOM 5212 O O . GLY B 1 74 ? -19.016 -45.562 -17.297 1 94.5 74 GLY B O 1
ATOM 5213 N N . GLU B 1 75 ? -18.859 -47.781 -17.078 1 94.44 75 GLU B N 1
ATOM 5214 C CA . GLU B 1 75 ? -18.891 -47.75 -15.617 1 94.44 75 GLU B CA 1
ATOM 5215 C C . GLU B 1 75 ? -17.625 -47.094 -15.07 1 94.44 75 GLU B C 1
ATOM 5217 O O . GLU B 1 75 ? -17.594 -46.656 -13.914 1 94.44 75 GLU B O 1
ATOM 5222 N N . LEU B 1 76 ? -16.656 -46.969 -15.922 1 96.62 76 LEU B N 1
ATOM 5223 C CA . LEU B 1 76 ? -15.398 -46.375 -15.461 1 96.62 76 LEU B CA 1
ATOM 5224 C C . LEU B 1 76 ? -15.352 -44.875 -15.75 1 96.62 76 LEU B C 1
ATOM 5226 O O . LEU B 1 76 ? -14.406 -44.219 -15.352 1 96.62 76 LEU B O 1
ATOM 5230 N N . ARG B 1 77 ? -16.438 -44.406 -16.5 1 96.19 77 ARG B N 1
ATOM 5231 C CA . ARG B 1 77 ? -16.594 -42.969 -16.672 1 96.19 77 ARG B CA 1
ATOM 5232 C C . ARG B 1 77 ? -16.891 -42.281 -15.336 1 96.19 77 ARG B C 1
ATOM 5234 O O . ARG B 1 77 ? -17.703 -42.781 -14.547 1 96.19 77 ARG B O 1
ATOM 5241 N N . PHE B 1 78 ? -16.203 -41.219 -14.961 1 96.12 78 PHE B N 1
ATOM 5242 C CA . PHE B 1 78 ? -16.391 -40.5 -13.711 1 96.12 78 PHE B CA 1
ATOM 5243 C C . PHE B 1 78 ? -16.109 -41.375 -12.516 1 96.12 78 PHE B C 1
ATOM 5245 O O . PHE B 1 78 ? -16.891 -41.406 -11.555 1 96.12 78 PHE B O 1
ATOM 5252 N N . SER B 1 79 ? -15.031 -42.125 -12.625 1 95.88 79 SER B N 1
ATOM 5253 C CA . SER B 1 79 ? -14.609 -43 -11.547 1 95.88 79 SER B CA 1
ATOM 5254 C C . SER B 1 79 ? -13.086 -43.031 -11.422 1 95.88 79 SER B C 1
ATOM 5256 O O . SER B 1 79 ? -12.375 -42.625 -12.336 1 95.88 79 SER B O 1
ATOM 5258 N N . ALA B 1 80 ? -12.609 -43.5 -10.289 1 97.38 80 ALA B N 1
ATOM 5259 C CA . ALA B 1 80 ? -11.172 -43.688 -10.125 1 97.38 80 ALA B CA 1
ATOM 5260 C C . ALA B 1 80 ? -10.617 -44.594 -11.219 1 97.38 80 ALA B C 1
ATOM 5262 O O . ALA B 1 80 ? -11.258 -45.562 -11.602 1 97.38 80 ALA B O 1
ATOM 5263 N N . PRO B 1 81 ? -9.453 -44.281 -11.758 1 98.5 81 PRO B N 1
ATOM 5264 C CA . PRO B 1 81 ? -8.891 -45.094 -12.82 1 98.5 81 PRO B CA 1
ATOM 5265 C C . PRO B 1 81 ? -8.469 -46.5 -12.312 1 98.5 81 PRO B C 1
ATOM 5267 O O . PRO B 1 81 ? -8.148 -46.656 -11.133 1 98.5 81 PRO B O 1
ATOM 5270 N N . LYS B 1 82 ? -8.531 -47.406 -13.211 1 98.25 82 LYS B N 1
ATOM 5271 C CA . LYS B 1 82 ? -8.016 -48.75 -12.969 1 98.25 82 LYS B CA 1
ATOM 5272 C C . LYS B 1 82 ? -6.824 -49.062 -13.867 1 98.25 82 LYS B C 1
ATOM 5274 O O . LYS B 1 82 ? -6.797 -48.656 -15.031 1 98.25 82 LYS B O 1
ATOM 5279 N N . PRO B 1 83 ? -5.875 -49.781 -13.359 1 98.19 83 PRO B N 1
ATOM 5280 C CA . PRO B 1 83 ? -4.719 -50.125 -14.195 1 98.19 83 PRO B CA 1
ATOM 5281 C C . PRO B 1 83 ? -5.113 -50.812 -15.492 1 98.19 83 PRO B C 1
ATOM 5283 O O . PRO B 1 83 ? -6.137 -51.5 -15.539 1 98.19 83 PRO B O 1
ATOM 5286 N N . ALA B 1 84 ? -4.293 -50.656 -16.453 1 98.06 84 ALA B N 1
ATOM 5287 C CA . ALA B 1 84 ? -4.5 -51.344 -17.734 1 98.06 84 ALA B CA 1
ATOM 5288 C C . ALA B 1 84 ? -4.562 -52.844 -17.547 1 98.06 84 ALA B C 1
ATOM 5290 O O . ALA B 1 84 ? -3.986 -53.375 -16.594 1 98.06 84 ALA B O 1
ATOM 5291 N N . LYS B 1 85 ? -5.258 -53.531 -18.438 1 97.06 85 LYS B N 1
ATOM 5292 C CA . LYS B 1 85 ? -5.266 -55 -18.438 1 97.06 85 LYS B CA 1
ATOM 5293 C C . LYS B 1 85 ? -4.086 -55.531 -19.234 1 97.06 85 LYS B C 1
ATOM 5295 O O . LYS B 1 85 ? -3.656 -54.938 -20.219 1 97.06 85 LYS B O 1
ATOM 5300 N N . PRO B 1 86 ? -3.633 -56.656 -18.797 1 97.19 86 PRO B N 1
ATOM 5301 C CA . PRO B 1 86 ? -2.557 -57.281 -19.578 1 97.19 86 PRO B CA 1
ATOM 5302 C C . PRO B 1 86 ? -2.977 -57.594 -21.016 1 97.19 86 PRO B C 1
ATOM 5304 O O . PRO B 1 86 ? -4.148 -57.875 -21.266 1 97.19 86 PRO B O 1
ATOM 5307 N N . TRP B 1 87 ? -2.055 -57.469 -21.922 1 96.69 87 TRP B N 1
ATOM 5308 C CA . TRP B 1 87 ? -2.336 -57.844 -23.297 1 96.69 87 TRP B CA 1
ATOM 5309 C C . TRP B 1 87 ? -1.396 -58.938 -23.781 1 96.69 87 TRP B C 1
ATOM 5311 O O . TRP B 1 87 ? -0.314 -59.125 -23.219 1 96.69 87 TRP B O 1
ATOM 5321 N N . SER B 1 88 ? -1.911 -59.688 -24.797 1 94.19 88 SER B N 1
ATOM 5322 C CA . SER B 1 88 ? -1.099 -60.719 -25.422 1 94.19 88 SER B CA 1
ATOM 5323 C C . SER B 1 88 ? -0.374 -60.188 -26.656 1 94.19 88 SER B C 1
ATOM 5325 O O . SER B 1 88 ? -0.884 -59.312 -27.344 1 94.19 88 SER B O 1
ATOM 5327 N N . GLY B 1 89 ? 0.787 -60.656 -26.922 1 94.19 89 GLY B N 1
ATOM 5328 C CA . GLY B 1 89 ? 1.556 -60.219 -28.062 1 94.19 89 GLY B CA 1
ATOM 5329 C C . GLY B 1 89 ? 2.283 -58.906 -27.828 1 94.19 89 GLY B C 1
ATOM 5330 O O . GLY B 1 89 ? 2.453 -58.5 -26.688 1 94.19 89 GLY B O 1
ATOM 5331 N N . THR B 1 90 ? 2.824 -58.438 -28.891 1 96.38 90 THR B N 1
ATOM 5332 C CA . THR B 1 90 ? 3.566 -57.188 -28.812 1 96.38 90 THR B CA 1
ATOM 5333 C C . THR B 1 90 ? 2.701 -56.031 -29.297 1 96.38 90 THR B C 1
ATOM 5335 O O . THR B 1 90 ? 2.244 -56 -30.438 1 96.38 90 THR B O 1
ATOM 5338 N N . LYS B 1 91 ? 2.455 -55.031 -28.422 1 97.06 91 LYS B N 1
ATOM 5339 C CA . LYS B 1 91 ? 1.664 -53.875 -28.781 1 97.06 91 LYS B CA 1
ATOM 5340 C C . LYS B 1 91 ? 2.516 -52.812 -29.5 1 97.06 91 LYS B C 1
ATOM 5342 O O . LYS B 1 91 ? 3.66 -52.562 -29.109 1 97.06 91 LYS B O 1
ATOM 5347 N N . ASP B 1 92 ? 1.969 -52.219 -30.547 1 96.94 92 ASP B N 1
ATOM 5348 C CA . ASP B 1 92 ? 2.635 -51.156 -31.266 1 96.94 92 ASP B CA 1
ATOM 5349 C C . ASP B 1 92 ? 2.578 -49.844 -30.5 1 96.94 92 ASP B C 1
ATOM 5351 O O . ASP B 1 92 ? 1.498 -49.281 -30.297 1 96.94 92 ASP B O 1
ATOM 5355 N N . ALA B 1 93 ? 3.67 -49.438 -30.031 1 97.88 93 ALA B N 1
ATOM 5356 C CA . ALA B 1 93 ? 3.797 -48.188 -29.297 1 97.88 93 ALA B CA 1
ATOM 5357 C C . ALA B 1 93 ? 4.609 -47.156 -30.078 1 97.88 93 ALA B C 1
ATOM 5359 O O . ALA B 1 93 ? 5.41 -46.406 -29.5 1 97.88 93 ALA B O 1
ATOM 5360 N N . SER B 1 94 ? 4.426 -47.094 -31.391 1 96.5 94 SER B N 1
ATOM 5361 C CA . SER B 1 94 ? 5.211 -46.188 -32.219 1 96.5 94 SER B CA 1
ATOM 5362 C C . SER B 1 94 ? 4.453 -44.906 -32.531 1 96.5 94 SER B C 1
ATOM 5364 O O . SER B 1 94 ? 4.992 -44 -33.156 1 96.5 94 SER B O 1
ATOM 5366 N N . LYS B 1 95 ? 3.203 -44.812 -32.094 1 94.88 95 LYS B N 1
ATOM 5367 C CA . LYS B 1 95 ? 2.387 -43.625 -32.344 1 94.88 95 LYS B CA 1
ATOM 5368 C C . LYS B 1 95 ? 1.702 -43.188 -31.047 1 94.88 95 LYS B C 1
ATOM 5370 O O . LYS B 1 95 ? 1.419 -44 -30.156 1 94.88 95 LYS B O 1
ATOM 5375 N N . PHE B 1 96 ? 1.441 -41.875 -31.047 1 95.06 96 PHE B N 1
ATOM 5376 C CA . PHE B 1 96 ? 0.738 -41.344 -29.891 1 95.06 96 PHE B CA 1
ATOM 5377 C C . PHE B 1 96 ? -0.683 -41.875 -29.812 1 95.06 96 PHE B C 1
ATOM 5379 O O . PHE B 1 96 ? -1.301 -42.156 -30.844 1 95.06 96 PHE B O 1
ATOM 5386 N N . GLY B 1 97 ? -1.158 -42.031 -28.516 1 95.25 97 GLY B N 1
ATOM 5387 C CA . GLY B 1 97 ? -2.572 -42.312 -28.328 1 95.25 97 GLY B CA 1
ATOM 5388 C C . GLY B 1 97 ? -3.445 -41.062 -28.453 1 95.25 97 GLY B C 1
ATOM 5389 O O . GLY B 1 97 ? -2.939 -39.969 -28.641 1 95.25 97 GLY B O 1
ATOM 5390 N N . ALA B 1 98 ? -4.734 -41.25 -28.375 1 95.62 98 ALA B N 1
ATOM 5391 C CA . ALA B 1 98 ? -5.699 -40.156 -28.5 1 95.62 98 ALA B CA 1
ATOM 5392 C C . ALA B 1 98 ? -5.535 -39.156 -27.359 1 95.62 98 ALA B C 1
ATOM 5394 O O . ALA B 1 98 ? -5.164 -39.531 -26.234 1 95.62 98 ALA B O 1
ATOM 5395 N N . MET B 1 99 ? -5.82 -37.938 -27.688 1 95 99 MET B N 1
ATOM 5396 C CA . MET B 1 99 ? -5.879 -36.938 -26.641 1 95 99 MET B CA 1
ATOM 5397 C C . MET B 1 99 ? -7.172 -37.031 -25.844 1 95 99 MET B C 1
ATOM 5399 O O . MET B 1 99 ? -8.195 -37.469 -26.375 1 95 99 MET B O 1
ATOM 5403 N N . CYS B 1 100 ? -7.066 -36.656 -24.594 1 97 100 CYS B N 1
ATOM 5404 C CA . CYS B 1 100 ? -8.297 -36.594 -23.828 1 97 100 CYS B CA 1
ATOM 5405 C C . CYS B 1 100 ? -9.219 -35.469 -24.359 1 97 100 CYS B C 1
ATOM 5407 O O . CYS B 1 100 ? -8.742 -34.438 -24.828 1 97 100 CYS B O 1
ATOM 5409 N N . PRO B 1 101 ? -10.531 -35.656 -24.25 1 95.81 101 PRO B N 1
ATOM 5410 C CA . PRO B 1 101 ? -11.484 -34.688 -24.766 1 95.81 101 PRO B CA 1
ATOM 5411 C C . PRO B 1 101 ? -11.312 -33.312 -24.125 1 95.81 101 PRO B C 1
ATOM 5413 O O . PRO B 1 101 ? -11.18 -33.188 -22.906 1 95.81 101 PRO B O 1
ATOM 5416 N N . GLN B 1 102 ? -11.281 -32.281 -24.938 1 91.81 102 GLN B N 1
ATOM 5417 C CA . GLN B 1 102 ? -11.125 -30.891 -24.516 1 91.81 102 GLN B CA 1
ATOM 5418 C C . GLN B 1 102 ? -11.758 -29.938 -25.516 1 91.81 102 GLN B C 1
ATOM 5420 O O . GLN B 1 102 ? -11.875 -30.25 -26.703 1 91.81 102 GLN B O 1
ATOM 5425 N N . PRO B 1 103 ? -12.281 -28.797 -25.031 1 86.69 103 PRO B N 1
ATOM 5426 C CA . PRO B 1 103 ? -12.836 -27.828 -25.969 1 86.69 103 PRO B CA 1
ATOM 5427 C C . PRO B 1 103 ? -11.758 -27.141 -26.812 1 86.69 103 PRO B C 1
ATOM 5429 O O . PRO B 1 103 ? -10.562 -27.266 -26.516 1 86.69 103 PRO B O 1
ATOM 5432 N N . PRO B 1 104 ? -12.18 -26.469 -27.844 1 79.38 104 PRO B N 1
ATOM 5433 C CA . PRO B 1 104 ? -11.188 -25.703 -28.594 1 79.38 104 PRO B CA 1
ATOM 5434 C C . PRO B 1 104 ? -10.508 -24.625 -27.75 1 79.38 104 PRO B C 1
ATOM 5436 O O . PRO B 1 104 ? -11.148 -24 -26.906 1 79.38 104 PRO B O 1
ATOM 5439 N N . PHE B 1 105 ? -9.242 -24.531 -27.953 1 75.5 105 PHE B N 1
ATOM 5440 C CA . PHE B 1 105 ? -8.516 -23.5 -27.234 1 75.5 105 PHE B CA 1
ATOM 5441 C C . PHE B 1 105 ? -8.961 -22.109 -27.672 1 75.5 105 PHE B C 1
ATOM 5443 O O . PHE B 1 105 ? -9.18 -21.875 -28.875 1 75.5 105 PHE B O 1
ATOM 5450 N N . PRO B 1 106 ? -9.133 -21.219 -26.641 1 63.03 106 PRO B N 1
ATOM 5451 C CA . PRO B 1 106 ? -9.547 -19.859 -27.047 1 63.03 106 PRO B CA 1
ATOM 5452 C C . PRO B 1 106 ? -8.461 -19.109 -27.812 1 63.03 106 PRO B C 1
ATOM 5454 O O . PRO B 1 106 ? -7.305 -19.094 -27.391 1 63.03 106 PRO B O 1
ATOM 5457 N N . SER B 1 107 ? -8.227 -19.312 -29.016 1 54.91 107 SER B N 1
ATOM 5458 C CA . SER B 1 107 ? -7.172 -18.562 -29.703 1 54.91 107 SER B CA 1
ATOM 5459 C C . SER B 1 107 ? -7.703 -17.25 -30.266 1 54.91 107 SER B C 1
ATOM 5461 O O . SER B 1 107 ? -8.766 -17.234 -30.891 1 54.91 107 SER B O 1
ATOM 5463 N N . ALA B 1 108 ? -7.195 -16.234 -29.719 1 49.41 108 ALA B N 1
ATOM 5464 C CA . ALA B 1 108 ? -7.398 -15.023 -30.5 1 49.41 108 ALA B CA 1
ATOM 5465 C C . ALA B 1 108 ? -6.895 -15.203 -31.938 1 49.41 108 ALA B C 1
ATOM 5467 O O . ALA B 1 108 ? -7.258 -14.43 -32.844 1 49.41 108 ALA B O 1
ATOM 5468 N N . VAL B 1 109 ? -5.793 -15.891 -32.219 1 45.22 109 VAL B N 1
ATOM 5469 C CA . VAL B 1 109 ? -5.234 -16.047 -33.562 1 45.22 109 VAL B CA 1
ATOM 5470 C C . VAL B 1 109 ? -5.828 -17.281 -34.219 1 45.22 109 VAL B C 1
ATOM 5472 O O . VAL B 1 109 ? -5.926 -18.344 -33.625 1 45.22 109 VAL B O 1
ATOM 5475 N N . GLU B 1 110 ? -6.672 -17.062 -35.062 1 42.34 110 GLU B N 1
ATOM 5476 C CA . GLU B 1 110 ? -7.215 -18.109 -35.906 1 42.34 110 GLU B CA 1
ATOM 5477 C C . GLU B 1 110 ? -6.215 -19.25 -36.094 1 42.34 110 GLU B C 1
ATOM 5479 O O . GLU B 1 110 ? -5.207 -19.094 -36.781 1 42.34 110 GLU B O 1
ATOM 5484 N N . SER B 1 111 ? -5.816 -19.859 -35.125 1 41.97 111 SER B N 1
ATOM 5485 C CA . SER B 1 111 ? -4.863 -20.938 -35.375 1 41.97 111 SER B CA 1
ATOM 5486 C C . SER B 1 111 ? -5.41 -21.938 -36.375 1 41.97 111 SER B C 1
ATOM 5488 O O . SER B 1 111 ? -6.621 -22.141 -36.469 1 41.97 111 SER B O 1
ATOM 5490 N N . ASN B 1 112 ? -4.59 -22.109 -37.406 1 38.84 112 ASN B N 1
ATOM 5491 C CA . ASN B 1 112 ? -4.777 -23.156 -38.375 1 38.84 112 ASN B CA 1
ATOM 5492 C C . ASN B 1 112 ? -5.211 -24.469 -37.75 1 38.84 112 ASN B C 1
ATOM 5494 O O . ASN B 1 112 ? -4.781 -24.797 -36.625 1 38.84 112 ASN B O 1
ATOM 5498 N N . GLU B 1 113 ? -6.32 -24.938 -38.125 1 39 113 GLU B N 1
ATOM 5499 C CA . GLU B 1 113 ? -6.824 -26.281 -37.844 1 39 113 GLU B CA 1
ATOM 5500 C C . GLU B 1 113 ? -5.688 -27.281 -37.781 1 39 113 GLU B C 1
ATOM 5502 O O . GLU B 1 113 ? -5.258 -27.828 -38.781 1 39 113 GLU B O 1
ATOM 5507 N N . THR B 1 114 ? -4.609 -27.078 -37.125 1 39.72 114 THR B N 1
ATOM 5508 C CA . THR B 1 114 ? -3.748 -28.25 -37.062 1 39.72 114 THR B CA 1
ATOM 5509 C C . THR B 1 114 ? -4.578 -29.516 -36.875 1 39.72 114 THR B C 1
ATOM 5511 O O . THR B 1 114 ? -5.641 -29.484 -36.25 1 39.72 114 THR B O 1
ATOM 5514 N N . GLU B 1 115 ? -4.332 -30.375 -37.719 1 41.88 115 GLU B N 1
ATOM 5515 C CA . GLU B 1 115 ? -4.875 -31.734 -37.656 1 41.88 115 GLU B CA 1
ATOM 5516 C C . GLU B 1 115 ? -5.078 -32.188 -36.219 1 41.88 115 GLU B C 1
ATOM 5518 O O . GLU B 1 115 ? -4.113 -32.344 -35.469 1 41.88 115 GLU B O 1
ATOM 5523 N N . SER B 1 116 ? -6.113 -31.656 -35.562 1 50.16 116 SER B N 1
ATOM 5524 C CA . SER B 1 116 ? -6.578 -32.031 -34.219 1 50.16 116 SER B CA 1
ATOM 5525 C C . SER B 1 116 ? -6.32 -33.5 -33.938 1 50.16 116 SER B C 1
ATOM 5527 O O . SER B 1 116 ? -6.742 -34.375 -34.719 1 50.16 116 SER B O 1
ATOM 5529 N N . ALA B 1 117 ? -5.262 -33.812 -33.344 1 59.56 117 ALA B N 1
ATOM 5530 C CA . ALA B 1 117 ? -5.129 -35.156 -32.812 1 59.56 117 ALA B CA 1
ATOM 5531 C C . ALA B 1 117 ? -6.484 -35.719 -32.406 1 59.56 117 ALA B C 1
ATOM 5533 O O . ALA B 1 117 ? -7.363 -34.969 -31.969 1 59.56 117 ALA B O 1
ATOM 5534 N N . GLU B 1 118 ? -6.777 -36.875 -32.906 1 81.94 118 GLU B N 1
ATOM 5535 C CA . GLU B 1 118 ? -8 -37.594 -32.594 1 81.94 118 GLU B CA 1
ATOM 5536 C C . GLU B 1 118 ? -8.273 -37.625 -31.094 1 81.94 118 GLU B C 1
ATOM 5538 O O . GLU B 1 118 ? -7.383 -37.938 -30.297 1 81.94 118 GLU B O 1
ATOM 5543 N N . MET B 1 119 ? -9.375 -36.906 -30.656 1 91.88 119 MET B N 1
ATOM 5544 C CA . MET B 1 119 ? -9.805 -36.969 -29.266 1 91.88 119 MET B CA 1
ATOM 5545 C C . MET B 1 119 ? -10.68 -38.188 -29 1 91.88 119 MET B C 1
ATOM 5547 O O . MET B 1 119 ? -11.469 -38.594 -29.859 1 91.88 119 MET B O 1
ATOM 5551 N N . SER B 1 120 ? -10.414 -38.781 -27.906 1 96.5 120 SER B N 1
ATOM 5552 C CA . SER B 1 120 ? -11.203 -39.906 -27.438 1 96.5 120 SER B CA 1
ATOM 5553 C C . SER B 1 120 ? -11.242 -39.969 -25.922 1 96.5 120 SER B C 1
ATOM 5555 O O . SER B 1 120 ? -10.305 -39.531 -25.25 1 96.5 120 SER B O 1
ATOM 5557 N N . GLU B 1 121 ? -12.32 -40.469 -25.438 1 97.19 121 GLU B N 1
ATOM 5558 C CA . GLU B 1 121 ? -12.336 -40.688 -24 1 97.19 121 GLU B CA 1
ATOM 5559 C C . GLU B 1 121 ? -11.367 -41.812 -23.609 1 97.19 121 GLU B C 1
ATOM 5561 O O . GLU B 1 121 ? -10.938 -41.875 -22.453 1 97.19 121 GLU B O 1
ATOM 5566 N N . ASP B 1 122 ? -11.141 -42.719 -24.516 1 97.69 122 ASP B N 1
ATOM 5567 C CA . ASP B 1 122 ? -10.047 -43.688 -24.328 1 97.69 122 ASP B CA 1
ATOM 5568 C C . ASP B 1 122 ? -8.695 -43 -24.578 1 97.69 122 ASP B C 1
ATOM 5570 O O . ASP B 1 122 ? -8.094 -43.219 -25.641 1 97.69 122 ASP B O 1
ATOM 5574 N N . CYS B 1 123 ? -8.203 -42.312 -23.609 1 98 123 CYS B N 1
ATOM 5575 C CA . CYS B 1 123 ? -7.086 -41.406 -23.859 1 98 123 CYS B CA 1
ATOM 5576 C C . CYS B 1 123 ? -6.012 -41.562 -22.797 1 98 123 CYS B C 1
ATOM 5578 O O . CYS B 1 123 ? -5.078 -40.75 -22.719 1 98 123 CYS B O 1
ATOM 5580 N N . LEU B 1 124 ? -6.059 -42.5 -21.891 1 98.62 124 LEU B N 1
ATOM 5581 C CA . LEU B 1 124 ? -5.137 -42.625 -20.766 1 98.62 124 LEU B CA 1
ATOM 5582 C C . LEU B 1 124 ? -3.877 -43.375 -21.172 1 98.62 124 LEU B C 1
ATOM 5584 O O . LEU B 1 124 ? -3.756 -44.594 -20.906 1 98.62 124 LEU B O 1
ATOM 5588 N N . PHE B 1 125 ? -2.957 -42.625 -21.75 1 98.25 125 PHE B N 1
ATOM 5589 C CA . PHE B 1 125 ? -1.735 -43.188 -22.312 1 98.25 125 PHE B CA 1
ATOM 5590 C C . PHE B 1 125 ? -0.506 -42.5 -21.734 1 98.25 125 PHE B C 1
ATOM 5592 O O . PHE B 1 125 ? -0.58 -41.344 -21.312 1 98.25 125 PHE B O 1
ATOM 5599 N N . VAL B 1 126 ? 0.671 -43.25 -21.703 1 98.31 126 VAL B N 1
ATOM 5600 C CA . VAL B 1 126 ? 1.976 -42.688 -21.328 1 98.31 126 VAL B CA 1
ATOM 5601 C C . VAL B 1 126 ? 2.943 -42.844 -22.5 1 98.31 126 VAL B C 1
ATOM 5603 O O . VAL B 1 126 ? 2.756 -43.688 -23.375 1 98.31 126 VAL B O 1
ATOM 5606 N N . ASN B 1 127 ? 3.869 -41.938 -22.594 1 98.31 127 ASN B N 1
ATOM 5607 C CA . ASN B 1 127 ? 4.984 -41.969 -23.531 1 98.31 127 ASN B CA 1
ATOM 5608 C C . ASN B 1 127 ? 6.328 -41.969 -22.812 1 98.31 127 ASN B C 1
ATOM 5610 O O . ASN B 1 127 ? 6.5 -41.312 -21.797 1 98.31 127 ASN B O 1
ATOM 5614 N N . VAL B 1 128 ? 7.238 -42.781 -23.344 1 98.62 128 VAL B N 1
ATOM 5615 C CA . VAL B 1 128 ? 8.555 -42.875 -22.734 1 98.62 128 VAL B CA 1
ATOM 5616 C C . VAL B 1 128 ? 9.633 -42.594 -23.781 1 98.62 128 VAL B C 1
ATOM 5618 O O . VAL B 1 128 ? 9.625 -43.188 -24.859 1 98.62 128 VAL B O 1
ATOM 5621 N N . TYR B 1 129 ? 10.523 -41.719 -23.469 1 98.12 129 TYR B N 1
ATOM 5622 C CA . TYR B 1 129 ? 11.672 -41.344 -24.297 1 98.12 129 TYR B CA 1
ATOM 5623 C C . TYR B 1 129 ? 12.977 -41.812 -23.656 1 98.12 129 TYR B C 1
ATOM 5625 O O . TYR B 1 129 ? 13.352 -41.312 -22.594 1 98.12 129 TYR B O 1
ATOM 5633 N N . VAL B 1 130 ? 13.688 -42.688 -24.312 1 98.06 130 VAL B N 1
ATOM 5634 C CA . VAL B 1 130 ? 14.891 -43.312 -23.766 1 98.06 130 VAL B CA 1
ATOM 5635 C C . VAL B 1 130 ? 16.078 -43.062 -24.688 1 98.06 130 VAL B C 1
ATOM 5637 O O . VAL B 1 130 ? 16.062 -43.531 -25.844 1 98.06 130 VAL B O 1
ATOM 5640 N N . PRO B 1 131 ? 17.062 -42.375 -24.141 1 97.31 131 PRO B N 1
ATOM 5641 C CA . PRO B 1 131 ? 18.281 -42.312 -24.953 1 97.31 131 PRO B CA 1
ATOM 5642 C C . PRO B 1 131 ? 18.828 -43.688 -25.328 1 97.31 131 PRO B C 1
ATOM 5644 O O . PRO B 1 131 ? 18.828 -44.594 -24.5 1 97.31 131 PRO B O 1
ATOM 5647 N N . SER B 1 132 ? 19.281 -43.781 -26.5 1 94.62 132 SER B N 1
ATOM 5648 C CA . SER B 1 132 ? 19.812 -45.062 -26.953 1 94.62 132 SER B CA 1
ATOM 5649 C C . SER B 1 132 ? 21.047 -45.469 -26.156 1 94.62 132 SER B C 1
ATOM 5651 O O . SER B 1 132 ? 21.438 -46.656 -26.156 1 94.62 132 SER B O 1
ATOM 5653 N N . THR B 1 133 ? 21.625 -44.531 -25.547 1 93.12 133 THR B N 1
ATOM 5654 C CA . THR B 1 133 ? 22.812 -44.75 -24.75 1 93.12 133 THR B CA 1
ATOM 5655 C C . THR B 1 133 ? 22.469 -45.469 -23.438 1 93.12 133 THR B C 1
ATOM 5657 O O . THR B 1 133 ? 23.344 -46 -22.766 1 93.12 133 THR B O 1
ATOM 5660 N N . ILE B 1 134 ? 21.25 -45.469 -23.062 1 93.81 134 ILE B N 1
ATOM 5661 C CA . ILE B 1 134 ? 20.812 -46.062 -21.797 1 93.81 134 ILE B CA 1
ATOM 5662 C C . ILE B 1 134 ? 20.5 -47.531 -22 1 93.81 134 ILE B C 1
ATOM 5664 O O . ILE B 1 134 ? 19.688 -47.875 -22.859 1 93.81 134 ILE B O 1
ATOM 5668 N N . LYS B 1 135 ? 21.125 -48.281 -21.125 1 90.5 135 LYS B N 1
ATOM 5669 C CA . LYS B 1 135 ? 20.891 -49.719 -21.141 1 90.5 135 LYS B CA 1
ATOM 5670 C C . LYS B 1 135 ? 19.859 -50.125 -20.094 1 90.5 135 LYS B C 1
ATOM 5672 O O . LYS B 1 135 ? 19.531 -49.312 -19.203 1 90.5 135 LYS B O 1
ATOM 5677 N N . SER B 1 136 ? 19.344 -51.281 -20.234 1 83.94 136 SER B N 1
ATOM 5678 C CA . SER B 1 136 ? 18.25 -51.75 -19.391 1 83.94 136 SER B CA 1
ATOM 5679 C C . SER B 1 136 ? 18.656 -51.781 -17.922 1 83.94 136 SER B C 1
ATOM 5681 O O . SER B 1 136 ? 17.812 -51.594 -17.047 1 83.94 136 SER B O 1
ATOM 5683 N N . ASN B 1 137 ? 19.984 -51.875 -17.594 1 88.69 137 ASN B N 1
ATOM 5684 C CA . ASN B 1 137 ? 20.391 -52 -16.203 1 88.69 137 ASN B CA 1
ATOM 5685 C C . ASN B 1 137 ? 21.062 -50.719 -15.711 1 88.69 137 ASN B C 1
ATOM 5687 O O . ASN B 1 137 ? 21.656 -50.688 -14.633 1 88.69 137 ASN B O 1
ATOM 5691 N N . ASP B 1 138 ? 21 -49.594 -16.375 1 91 138 ASP B N 1
ATOM 5692 C CA . ASP B 1 138 ? 21.734 -48.375 -16.047 1 91 138 ASP B CA 1
ATOM 5693 C C . ASP B 1 138 ? 21.062 -47.625 -14.891 1 91 138 ASP B C 1
ATOM 5695 O O . ASP B 1 138 ? 21.719 -46.844 -14.195 1 91 138 ASP B O 1
ATOM 5699 N N . LEU B 1 139 ? 19.828 -47.812 -14.562 1 94.88 139 LEU B N 1
ATOM 5700 C CA . LEU B 1 139 ? 19.078 -47.094 -13.523 1 94.88 139 LEU B CA 1
ATOM 5701 C C . LEU B 1 139 ? 19.172 -45.594 -13.719 1 94.88 139 LEU B C 1
ATOM 5703 O O . LEU B 1 139 ? 19.531 -44.875 -12.789 1 94.88 139 LEU B O 1
ATOM 5707 N N . ALA B 1 140 ? 18.828 -45.062 -14.844 1 98.12 140 ALA B N 1
ATOM 5708 C CA . ALA B 1 140 ? 18.875 -43.625 -15.195 1 98.12 140 ALA B CA 1
ATOM 5709 C C . ALA B 1 140 ? 17.797 -42.844 -14.445 1 98.12 140 ALA B C 1
ATOM 5711 O O . ALA B 1 140 ? 16.766 -43.375 -14.078 1 98.12 140 ALA B O 1
ATOM 5712 N N . ALA B 1 141 ? 18.156 -41.562 -14.156 1 98.38 141 ALA B N 1
ATOM 5713 C CA . ALA B 1 141 ? 17.141 -40.688 -13.586 1 98.38 141 ALA B CA 1
ATOM 5714 C C . ALA B 1 141 ? 15.938 -40.562 -14.523 1 98.38 141 ALA B C 1
ATOM 5716 O O . ALA B 1 141 ? 16.094 -40.594 -15.75 1 98.38 141 ALA B O 1
ATOM 5717 N N . VAL B 1 142 ? 14.727 -40.438 -13.969 1 98.88 142 VAL B N 1
ATOM 5718 C CA . VAL B 1 142 ? 13.477 -40.375 -14.711 1 98.88 142 VAL B CA 1
ATOM 5719 C C . VAL B 1 142 ? 12.766 -39.031 -14.445 1 98.88 142 VAL B C 1
ATOM 5721 O O . VAL B 1 142 ? 12.633 -38.625 -13.289 1 98.88 142 VAL B O 1
ATOM 5724 N N . MET B 1 143 ? 12.383 -38.344 -15.477 1 98.94 143 MET B N 1
ATOM 5725 C CA . MET B 1 143 ? 11.602 -37.125 -15.375 1 98.94 143 MET B CA 1
ATOM 5726 C C . MET B 1 143 ? 10.203 -37.312 -15.938 1 98.94 143 MET B C 1
ATOM 5728 O O . MET B 1 143 ? 10.039 -37.688 -17.109 1 98.94 143 MET B O 1
ATOM 5732 N N . VAL B 1 144 ? 9.219 -37.094 -15.133 1 98.94 144 VAL B N 1
ATOM 5733 C CA . VAL B 1 144 ? 7.824 -37.281 -15.523 1 98.94 144 VAL B CA 1
ATOM 5734 C C . VAL B 1 144 ? 7.145 -35.906 -15.672 1 98.94 144 VAL B C 1
ATOM 5736 O O . VAL B 1 144 ? 6.922 -35.219 -14.68 1 98.94 144 VAL B O 1
ATOM 5739 N N . TRP B 1 145 ? 6.715 -35.562 -16.875 1 98.69 145 TRP B N 1
ATOM 5740 C CA . TRP B 1 145 ? 6.129 -34.281 -17.219 1 98.69 145 TRP B CA 1
ATOM 5741 C C . TRP B 1 145 ? 4.613 -34.312 -17.047 1 98.69 145 TRP B C 1
ATOM 5743 O O . TRP B 1 145 ? 3.941 -35.156 -17.625 1 98.69 145 TRP B O 1
ATOM 5753 N N . ILE B 1 146 ? 4.137 -33.406 -16.266 1 98.69 146 ILE B N 1
ATOM 5754 C CA . ILE B 1 146 ? 2.701 -33.188 -16.172 1 98.69 146 ILE B CA 1
ATOM 5755 C C . ILE B 1 146 ? 2.336 -31.891 -16.922 1 98.69 146 ILE B C 1
ATOM 5757 O O . ILE B 1 146 ? 2.719 -30.797 -16.531 1 98.69 146 ILE B O 1
ATOM 5761 N N . HIS B 1 147 ? 1.6 -32.031 -17.984 1 96.19 147 HIS B N 1
ATOM 5762 C CA . HIS B 1 147 ? 1.348 -30.891 -18.875 1 96.19 147 HIS B CA 1
ATOM 5763 C C . HIS B 1 147 ? 0.379 -29.906 -18.234 1 96.19 147 HIS B C 1
ATOM 5765 O O . HIS B 1 147 ? -0.418 -30.266 -17.375 1 96.19 147 HIS B O 1
ATOM 5771 N N . GLY B 1 148 ? 0.515 -28.672 -18.703 1 95.06 148 GLY B N 1
ATOM 5772 C CA . GLY B 1 148 ? -0.403 -27.625 -18.297 1 95.06 148 GLY B CA 1
ATOM 5773 C C . GLY B 1 148 ? -1.665 -27.562 -19.125 1 95.06 148 GLY B C 1
ATOM 5774 O O . GLY B 1 148 ? -2.045 -28.547 -19.766 1 95.06 148 GLY B O 1
ATOM 5775 N N . GLY B 1 149 ? -2.361 -26.391 -19 1 91.75 149 GLY B N 1
ATOM 5776 C CA . GLY B 1 149 ? -3.588 -26.203 -19.766 1 91.75 149 GLY B CA 1
ATOM 5777 C C . GLY B 1 149 ? -4.801 -25.969 -18.875 1 91.75 149 GLY B C 1
ATOM 5778 O O . GLY B 1 149 ? -5.918 -26.328 -19.25 1 91.75 149 GLY B O 1
ATOM 5779 N N . ALA B 1 150 ? -4.594 -25.484 -17.719 1 90.81 150 ALA B N 1
ATOM 5780 C CA . ALA B 1 150 ? -5.645 -25.047 -16.797 1 90.81 150 ALA B CA 1
ATOM 5781 C C . ALA B 1 150 ? -6.59 -26.203 -16.469 1 90.81 150 ALA B C 1
ATOM 5783 O O . ALA B 1 150 ? -7.793 -25.984 -16.297 1 90.81 150 ALA B O 1
ATOM 5784 N N . PHE B 1 151 ? -6.113 -27.391 -16.547 1 93.94 151 PHE B N 1
ATOM 5785 C CA . PHE B 1 151 ? -6.883 -28.609 -16.297 1 93.94 151 PHE B CA 1
ATOM 5786 C C . PHE B 1 151 ? -8.008 -28.766 -17.312 1 93.94 151 PHE B C 1
ATOM 5788 O O . PHE B 1 151 ? -8.953 -29.516 -17.094 1 93.94 151 PHE B O 1
ATOM 5795 N N . THR B 1 152 ? -7.93 -28.062 -18.391 1 91 152 THR B N 1
ATOM 5796 C CA . THR B 1 152 ? -8.953 -28.078 -19.422 1 91 152 THR B CA 1
ATOM 5797 C C . THR B 1 152 ? -8.352 -28.469 -20.766 1 91 152 THR B C 1
ATOM 5799 O O . THR B 1 152 ? -9.016 -29.109 -21.594 1 91 152 THR B O 1
ATOM 5802 N N . TRP B 1 153 ? -7.137 -28.094 -20.938 1 89.75 153 TRP B N 1
ATOM 5803 C CA . TRP B 1 153 ? -6.461 -28.344 -22.203 1 89.75 153 TRP B CA 1
ATOM 5804 C C . TRP B 1 153 ? -5.141 -29.078 -21.984 1 89.75 153 TRP B C 1
ATOM 5806 O O . TRP B 1 153 ? -4.605 -29.094 -20.875 1 89.75 153 TRP B O 1
ATOM 5816 N N . GLY B 1 154 ? -4.691 -29.719 -23.109 1 91.81 154 GLY B N 1
ATOM 5817 C CA . GLY B 1 154 ? -3.33 -30.25 -23.109 1 91.81 154 GLY B CA 1
ATOM 5818 C C . GLY B 1 154 ? -3.256 -31.719 -23.422 1 91.81 154 GLY B C 1
ATOM 5819 O O . GLY B 1 154 ? -4.277 -32.406 -23.453 1 91.81 154 GLY B O 1
ATOM 5820 N N . THR B 1 155 ? -2.061 -32.188 -23.703 1 94.38 155 THR B N 1
ATOM 5821 C CA . THR B 1 155 ? -1.721 -33.562 -23.953 1 94.38 155 THR B CA 1
ATOM 5822 C C . THR B 1 155 ? -0.218 -33.781 -23.812 1 94.38 155 THR B C 1
ATOM 5824 O O . THR B 1 155 ? 0.575 -32.875 -24 1 94.38 155 THR B O 1
ATOM 5827 N N . GLY B 1 156 ? 0.094 -34.969 -23.438 1 93.81 156 GLY B N 1
ATOM 5828 C CA . GLY B 1 156 ? 1.503 -35.312 -23.359 1 93.81 156 GLY B CA 1
ATOM 5829 C C . GLY B 1 156 ? 2.211 -35.25 -24.688 1 93.81 156 GLY B C 1
ATOM 5830 O O . GLY B 1 156 ? 3.426 -35.062 -24.75 1 93.81 156 GLY B O 1
ATOM 5831 N N . ALA B 1 157 ? 1.512 -35.312 -25.797 1 92.12 157 ALA B N 1
ATOM 5832 C CA . ALA B 1 157 ? 2.064 -35.375 -27.156 1 92.12 157 ALA B CA 1
ATOM 5833 C C . ALA B 1 157 ? 2.66 -34.031 -27.562 1 92.12 157 ALA B C 1
ATOM 5835 O O . ALA B 1 157 ? 3.5 -33.969 -28.469 1 92.12 157 ALA B O 1
ATOM 5836 N N . TYR B 1 158 ? 2.289 -33 -26.891 1 89.06 158 TYR B N 1
ATOM 5837 C CA . TYR B 1 158 ? 2.766 -31.656 -27.234 1 89.06 158 TYR B CA 1
ATOM 5838 C C . TYR B 1 158 ? 4.184 -31.438 -26.719 1 89.06 158 TYR B C 1
ATOM 5840 O O . TYR B 1 158 ? 4.812 -30.422 -27.031 1 89.06 158 TYR B O 1
ATOM 5848 N N . TYR B 1 159 ? 4.723 -32.406 -26 1 90.75 159 TYR B N 1
ATOM 5849 C CA . TYR B 1 159 ? 6.02 -32.219 -25.344 1 90.75 159 TYR B CA 1
ATOM 5850 C C . TYR B 1 159 ? 6.93 -33.406 -25.609 1 90.75 159 TYR B C 1
ATOM 5852 O O . TYR B 1 159 ? 7.328 -34.094 -24.656 1 90.75 159 TYR B O 1
ATOM 5860 N N . PRO B 1 160 ? 7.277 -33.594 -26.781 1 89.94 160 PRO B N 1
ATOM 5861 C CA . PRO B 1 160 ? 8.227 -34.688 -27.016 1 89.94 160 PRO B CA 1
ATOM 5862 C C . PRO B 1 160 ? 9.523 -34.531 -26.219 1 89.94 160 PRO B C 1
ATOM 5864 O O . PRO B 1 160 ? 10.203 -33.5 -26.359 1 89.94 160 PRO B O 1
ATOM 5867 N N . GLY B 1 161 ? 9.898 -35.594 -25.516 1 94.81 161 GLY B N 1
ATOM 5868 C CA . GLY B 1 161 ? 10.953 -35.5 -24.516 1 94.81 161 GLY B CA 1
ATOM 5869 C C . GLY B 1 161 ? 12.305 -35.938 -25.047 1 94.81 161 GLY B C 1
ATOM 5870 O O . GLY B 1 161 ? 13.281 -36 -24.297 1 94.81 161 GLY B O 1
ATOM 5871 N N . GLY B 1 162 ? 12.414 -36.188 -26.359 1 95.19 162 GLY B N 1
ATOM 5872 C CA . GLY B 1 162 ? 13.609 -36.781 -26.906 1 95.19 162 GLY B CA 1
ATOM 5873 C C . GLY B 1 162 ? 14.867 -35.969 -26.703 1 95.19 162 GLY B C 1
ATOM 5874 O O . GLY B 1 162 ? 15.898 -36.469 -26.281 1 95.19 162 GLY B O 1
ATOM 5875 N N . ILE B 1 163 ? 14.812 -34.656 -27.016 1 95.25 163 ILE B N 1
ATOM 5876 C CA . ILE B 1 163 ? 15.984 -33.781 -26.922 1 95.25 163 ILE B CA 1
ATOM 5877 C C . ILE B 1 163 ? 16.406 -33.656 -25.453 1 95.25 163 ILE B C 1
ATOM 5879 O O . ILE B 1 163 ? 17.578 -33.812 -25.125 1 95.25 163 ILE B O 1
ATOM 5883 N N . LEU B 1 164 ? 15.461 -33.344 -24.578 1 96.69 164 LEU B N 1
ATOM 5884 C CA . LEU B 1 164 ? 15.758 -33.25 -23.156 1 96.69 164 LEU B CA 1
ATOM 5885 C C . LEU B 1 164 ? 16.391 -34.531 -22.656 1 96.69 164 LEU B C 1
ATOM 5887 O O . LEU B 1 164 ? 17.359 -34.5 -21.891 1 96.69 164 LEU B O 1
ATOM 5891 N N . ALA B 1 165 ? 15.859 -35.688 -23.094 1 98 165 ALA B N 1
ATOM 5892 C CA . ALA B 1 165 ? 16.312 -37 -22.641 1 98 165 ALA B CA 1
ATOM 5893 C C . ALA B 1 165 ? 17.75 -37.281 -23.109 1 98 165 ALA B C 1
ATOM 5895 O O . ALA B 1 165 ? 18.609 -37.656 -22.312 1 98 165 ALA B O 1
ATOM 5896 N N . THR B 1 166 ? 18.047 -37 -24.359 1 96.88 166 THR B N 1
ATOM 5897 C CA . THR B 1 166 ? 19.281 -37.469 -24.969 1 96.88 166 THR B CA 1
ATOM 5898 C C . THR B 1 166 ? 20.438 -36.531 -24.641 1 96.88 166 THR B C 1
ATOM 5900 O O . THR B 1 166 ? 21.594 -36.938 -24.578 1 96.88 166 THR B O 1
ATOM 5903 N N . PHE B 1 167 ? 20.125 -35.25 -24.422 1 93.69 167 PHE B N 1
ATOM 5904 C CA . PHE B 1 167 ? 21.203 -34.281 -24.219 1 93.69 167 PHE B CA 1
ATOM 5905 C C . PHE B 1 167 ? 21.875 -34.531 -22.875 1 93.69 167 PHE B C 1
ATOM 5907 O O . PHE B 1 167 ? 23.062 -34.219 -22.703 1 93.69 167 PHE B O 1
ATOM 5914 N N . ASN B 1 168 ? 21.141 -35.094 -21.938 1 90.62 168 ASN B N 1
ATOM 5915 C CA . ASN B 1 168 ? 21.75 -35.25 -20.625 1 90.62 168 ASN B CA 1
ATOM 5916 C C . ASN B 1 168 ? 21.453 -36.656 -20.047 1 90.62 168 ASN B C 1
ATOM 5918 O O . ASN B 1 168 ? 21.547 -36.844 -18.828 1 90.62 168 ASN B O 1
ATOM 5922 N N . ASP B 1 169 ? 21.078 -37.531 -20.828 1 95.56 169 ASP B N 1
ATOM 5923 C CA . ASP B 1 169 ? 20.953 -38.969 -20.531 1 95.56 169 ASP B CA 1
ATOM 5924 C C . ASP B 1 169 ? 20 -39.188 -19.359 1 95.56 169 ASP B C 1
ATOM 5926 O O . ASP B 1 169 ? 20.375 -39.812 -18.359 1 95.56 169 ASP B O 1
ATOM 5930 N N . VAL B 1 170 ? 18.859 -38.781 -19.484 1 98.25 170 VAL B N 1
ATOM 5931 C CA . VAL B 1 170 ? 17.75 -39.062 -18.594 1 98.25 170 VAL B CA 1
ATOM 5932 C C . VAL B 1 170 ? 16.609 -39.688 -19.375 1 98.25 170 VAL B C 1
ATOM 5934 O O . VAL B 1 170 ? 16.594 -39.656 -20.609 1 98.25 170 VAL B O 1
ATOM 5937 N N . ILE B 1 171 ? 15.734 -40.344 -18.688 1 98.75 171 ILE B N 1
ATOM 5938 C CA . ILE B 1 171 ? 14.508 -40.844 -19.312 1 98.75 171 ILE B CA 1
ATOM 5939 C C . ILE B 1 171 ? 13.375 -39.844 -19.047 1 98.75 171 ILE B C 1
ATOM 5941 O O . ILE B 1 171 ? 13.227 -39.344 -17.938 1 98.75 171 ILE B O 1
ATOM 5945 N N . VAL B 1 172 ? 12.625 -39.5 -20.109 1 98.75 172 VAL B N 1
ATOM 5946 C CA . VAL B 1 172 ? 11.508 -38.562 -19.969 1 98.75 172 VAL B CA 1
ATOM 5947 C C . VAL B 1 172 ? 10.195 -39.312 -20.219 1 98.75 172 VAL B C 1
ATOM 5949 O O . VAL B 1 172 ? 10.094 -40.094 -21.156 1 98.75 172 VAL B O 1
ATOM 5952 N N . VAL B 1 173 ? 9.25 -39.094 -19.359 1 98.88 173 VAL B N 1
ATOM 5953 C CA . VAL B 1 173 ? 7.91 -39.656 -19.469 1 98.88 173 VAL B CA 1
ATOM 5954 C C . VAL B 1 173 ? 6.891 -38.531 -19.594 1 98.88 173 VAL B C 1
ATOM 5956 O O . VAL B 1 173 ? 6.922 -37.562 -18.844 1 98.88 173 VAL B O 1
ATOM 5959 N N . THR B 1 174 ? 6.043 -38.531 -20.625 1 98.12 174 THR B N 1
ATOM 5960 C CA . THR B 1 174 ? 4.879 -37.688 -20.75 1 98.12 174 THR B CA 1
ATOM 5961 C C . THR B 1 174 ? 3.592 -38.5 -20.766 1 98.12 174 THR B C 1
ATOM 5963 O O . THR B 1 174 ? 3.627 -39.719 -20.984 1 98.12 174 THR B O 1
ATOM 5966 N N . PHE B 1 175 ? 2.428 -37.875 -20.469 1 98.38 175 PHE B N 1
ATOM 5967 C CA . PHE B 1 175 ? 1.204 -38.656 -20.406 1 98.38 175 PHE B CA 1
ATOM 5968 C C . PHE B 1 175 ? -0.026 -37.75 -20.5 1 98.38 175 PHE B C 1
ATOM 5970 O O . PHE B 1 175 ? 0.091 -36.531 -20.484 1 98.38 175 PHE B O 1
ATOM 5977 N N . ASN B 1 176 ? -1.142 -38.438 -20.703 1 97.81 176 ASN B N 1
ATOM 5978 C CA . ASN B 1 176 ? -2.453 -37.781 -20.641 1 97.81 176 ASN B CA 1
ATOM 5979 C C . ASN B 1 176 ? -3.158 -38.062 -19.328 1 97.81 176 ASN B C 1
ATOM 5981 O O . ASN B 1 176 ? -2.854 -39.062 -18.656 1 97.81 176 ASN B O 1
ATOM 5985 N N . TYR B 1 177 ? -3.975 -37.219 -18.906 1 98.62 177 TYR B N 1
ATOM 5986 C CA . TYR B 1 177 ? -4.934 -37.406 -17.812 1 98.62 177 TYR B CA 1
ATOM 5987 C C . TYR B 1 177 ? -6.27 -36.75 -18.156 1 98.62 177 TYR B C 1
ATOM 5989 O O . TYR B 1 177 ? -6.344 -35.906 -19.031 1 98.62 177 TYR B O 1
ATOM 5997 N N . ARG B 1 178 ? -7.348 -37.156 -17.562 1 97.62 178 ARG B N 1
ATOM 5998 C CA . ARG B 1 178 ? -8.672 -36.625 -17.859 1 97.62 178 ARG B CA 1
ATOM 5999 C C . ARG B 1 178 ? -8.75 -35.156 -17.484 1 97.62 178 ARG B C 1
ATOM 6001 O O . ARG B 1 178 ? -8.227 -34.719 -16.453 1 97.62 178 ARG B O 1
ATOM 6008 N N . LEU B 1 179 ? -9.555 -34.469 -18.281 1 96.31 179 LEU B N 1
ATOM 6009 C CA . LEU B 1 179 ? -9.602 -33 -18.172 1 96.31 179 LEU B CA 1
ATOM 6010 C C . LEU B 1 179 ? -11.016 -32.531 -17.891 1 96.31 179 LEU B C 1
ATOM 6012 O O . LEU B 1 179 ? -11.984 -33.25 -18.141 1 96.31 179 LEU B O 1
ATOM 6016 N N . GLY B 1 180 ? -11.125 -31.281 -17.359 1 93.88 180 GLY B N 1
ATOM 6017 C CA . GLY B 1 180 ? -12.406 -30.609 -17.203 1 93.88 180 GLY B CA 1
ATOM 6018 C C . GLY B 1 180 ? -13.398 -31.406 -16.375 1 93.88 180 GLY B C 1
ATOM 6019 O O . GLY B 1 180 ? -13.016 -32.031 -15.375 1 93.88 180 GLY B O 1
ATOM 6020 N N . ILE B 1 181 ? -14.578 -31.344 -16.828 1 94 181 ILE B N 1
ATOM 6021 C CA . ILE B 1 181 ? -15.672 -31.969 -16.094 1 94 181 ILE B CA 1
ATOM 6022 C C . ILE B 1 181 ? -15.438 -33.469 -16 1 94 181 ILE B C 1
ATOM 6024 O O . ILE B 1 181 ? -15.672 -34.094 -14.961 1 94 181 ILE B O 1
ATOM 6028 N N . LEU B 1 182 ? -14.859 -34.062 -17.016 1 96.44 182 LEU B N 1
ATOM 6029 C CA . LEU B 1 182 ? -14.609 -35.5 -17.031 1 96.44 182 LEU B CA 1
ATOM 6030 C C . LEU B 1 182 ? -13.555 -35.875 -15.992 1 96.44 182 LEU B C 1
ATOM 6032 O O . LEU B 1 182 ? -13.562 -37 -15.469 1 96.44 182 LEU B O 1
ATOM 6036 N N . GLY B 1 183 ? -12.711 -34.969 -15.703 1 96.88 183 GLY B N 1
ATOM 6037 C CA . GLY B 1 183 ? -11.609 -35.281 -14.797 1 96.88 183 GLY B CA 1
ATOM 6038 C C . GLY B 1 183 ? -11.883 -34.844 -13.367 1 96.88 183 GLY B C 1
ATOM 6039 O O . GLY B 1 183 ? -11.234 -35.312 -12.438 1 96.88 183 GLY B O 1
ATOM 6040 N N . PHE B 1 184 ? -12.977 -33.938 -13.156 1 95.19 184 PHE B N 1
ATOM 6041 C CA . PHE B 1 184 ? -12.977 -33.312 -11.844 1 95.19 184 PHE B CA 1
ATOM 6042 C C . PHE B 1 184 ? -14.391 -33.125 -11.32 1 95.19 184 PHE B C 1
ATOM 6044 O O . PHE B 1 184 ? -14.594 -32.562 -10.234 1 95.19 184 PHE B O 1
ATOM 6051 N N . PHE B 1 185 ? -15.398 -33.594 -11.984 1 94.12 185 PHE B N 1
ATOM 6052 C CA . PHE B 1 185 ? -16.781 -33.438 -11.562 1 94.12 185 PHE B CA 1
ATOM 6053 C C . PHE B 1 185 ? -16.984 -34 -10.156 1 94.12 185 PHE B C 1
ATOM 6055 O O . PHE B 1 185 ? -16.547 -35.125 -9.859 1 94.12 185 PHE B O 1
ATOM 6062 N N . ASN B 1 186 ? -17.578 -33.188 -9.336 1 93.62 186 ASN B N 1
ATOM 6063 C CA . ASN B 1 186 ? -17.859 -33.594 -7.965 1 93.62 186 ASN B CA 1
ATOM 6064 C C . ASN B 1 186 ? -19.234 -33.094 -7.512 1 93.62 186 ASN B C 1
ATOM 6066 O O . ASN B 1 186 ? -19.797 -32.188 -8.133 1 93.62 186 ASN B O 1
ATOM 6070 N N . VAL B 1 187 ? -19.797 -33.719 -6.543 1 93.31 187 VAL B N 1
ATOM 6071 C CA . VAL B 1 187 ? -21.031 -33.312 -5.867 1 93.31 187 VAL B CA 1
ATOM 6072 C C . VAL B 1 187 ? -20.781 -33.219 -4.363 1 93.31 187 VAL B C 1
ATOM 6074 O O . VAL B 1 187 ? -20.859 -34.219 -3.648 1 93.31 187 VAL B O 1
ATOM 6077 N N . PRO B 1 188 ? -20.609 -31.969 -3.924 1 90.25 188 PRO B N 1
ATOM 6078 C CA . PRO B 1 188 ? -20.328 -31.797 -2.498 1 90.25 188 PRO B CA 1
ATOM 6079 C C . PRO B 1 188 ? -21.328 -32.5 -1.6 1 90.25 188 PRO B C 1
ATOM 6081 O O . PRO B 1 188 ? -22.531 -32.5 -1.885 1 90.25 188 PRO B O 1
ATOM 6084 N N . GLY B 1 189 ? -20.75 -33.125 -0.545 1 87.38 189 GLY B N 1
ATOM 6085 C CA . GLY B 1 189 ? -21.609 -33.781 0.422 1 87.38 189 GLY B CA 1
ATOM 6086 C C . GLY B 1 189 ? -21.984 -35.219 0.018 1 87.38 189 GLY B C 1
ATOM 6087 O O . GLY B 1 189 ? -22.75 -35.875 0.711 1 87.38 189 GLY B O 1
ATOM 6088 N N . THR B 1 190 ? -21.562 -35.688 -1.109 1 91.44 190 THR B N 1
ATOM 6089 C CA . THR B 1 190 ? -21.812 -37.062 -1.569 1 91.44 190 THR B CA 1
ATOM 6090 C C . THR B 1 190 ? -20.5 -37.812 -1.761 1 91.44 190 THR B C 1
ATOM 6092 O O . THR B 1 190 ? -19.438 -37.312 -1.438 1 91.44 190 THR B O 1
ATOM 6095 N N . ASP B 1 191 ? -20.656 -39.031 -2.322 1 89.56 191 ASP B N 1
ATOM 6096 C CA . ASP B 1 191 ? -19.484 -39.875 -2.541 1 89.56 191 ASP B CA 1
ATOM 6097 C C . ASP B 1 191 ? -18.844 -39.562 -3.896 1 89.56 191 ASP B C 1
ATOM 6099 O O . ASP B 1 191 ? -17.812 -40.156 -4.238 1 89.56 191 ASP B O 1
ATOM 6103 N N . VAL B 1 192 ? -19.422 -38.688 -4.609 1 92.31 192 VAL B N 1
ATOM 6104 C CA . VAL B 1 192 ? -18.828 -38.219 -5.859 1 92.31 192 VAL B CA 1
ATOM 6105 C C . VAL B 1 192 ? -17.766 -37.156 -5.578 1 92.31 192 VAL B C 1
ATOM 6107 O O . VAL B 1 192 ? -18.047 -35.969 -5.684 1 92.31 192 VAL B O 1
ATOM 6110 N N . ALA B 1 193 ? -16.562 -37.594 -5.266 1 88.69 193 ALA B N 1
ATOM 6111 C CA . ALA B 1 193 ? -15.531 -36.75 -4.715 1 88.69 193 ALA B CA 1
ATOM 6112 C C . ALA B 1 193 ? -14.773 -36 -5.828 1 88.69 193 ALA B C 1
ATOM 6114 O O . ALA B 1 193 ? -14.156 -34.969 -5.586 1 88.69 193 ALA B O 1
ATOM 6115 N N . GLY B 1 194 ? -14.836 -36.562 -7.094 1 93.69 194 GLY B N 1
ATOM 6116 C CA . GLY B 1 194 ? -14.117 -35.938 -8.195 1 93.69 194 GLY B CA 1
ATOM 6117 C C . GLY B 1 194 ? -12.633 -36.25 -8.195 1 93.69 194 GLY B C 1
ATOM 6118 O O . GLY B 1 194 ? -12.227 -37.344 -7.82 1 93.69 194 GLY B O 1
ATOM 6119 N N . ASN B 1 195 ? -11.82 -35.406 -8.758 1 97.12 195 ASN B N 1
ATOM 6120 C CA . ASN B 1 195 ? -10.359 -35.438 -8.828 1 97.12 195 ASN B CA 1
ATOM 6121 C C . ASN B 1 195 ? -9.867 -36.656 -9.586 1 97.12 195 ASN B C 1
ATOM 6123 O O . ASN B 1 195 ? -8.805 -37.219 -9.273 1 97.12 195 ASN B O 1
ATOM 6127 N N . TYR B 1 196 ? -10.656 -37.125 -10.508 1 98.12 196 TYR B N 1
ATOM 6128 C CA . TYR B 1 196 ? -10.273 -38.312 -11.305 1 98.12 196 TYR B CA 1
ATOM 6129 C C . TYR B 1 196 ? -9.008 -38.031 -12.102 1 98.12 196 TYR B C 1
ATOM 6131 O O . TYR B 1 196 ? -8.18 -38.906 -12.297 1 98.12 196 TYR B O 1
ATOM 6139 N N . GLY B 1 197 ? -8.906 -36.781 -12.578 1 98.44 197 GLY B N 1
ATOM 6140 C CA . GLY B 1 197 ? -7.688 -36.406 -13.281 1 98.44 197 GLY B CA 1
ATOM 6141 C C . GLY B 1 197 ? -6.441 -36.531 -12.422 1 98.44 197 GLY B C 1
ATOM 6142 O O . GLY B 1 197 ? -5.387 -36.938 -12.906 1 98.44 197 GLY B O 1
ATOM 6143 N N . LEU B 1 198 ? -6.531 -36.188 -11.141 1 98.69 198 LEU B N 1
ATOM 6144 C CA . LEU B 1 198 ? -5.406 -36.344 -10.219 1 98.69 198 LEU B CA 1
ATOM 6145 C C . LEU B 1 198 ? -5.145 -37.812 -9.93 1 98.69 198 LEU B C 1
ATOM 6147 O O . LEU B 1 198 ? -3.99 -38.219 -9.789 1 98.69 198 LEU B O 1
ATOM 6151 N N . LEU B 1 199 ? -6.184 -38.562 -9.781 1 98.75 199 LEU B N 1
ATOM 6152 C CA . LEU B 1 199 ? -6.035 -40 -9.562 1 98.75 199 LEU B CA 1
ATOM 6153 C C . LEU B 1 199 ? -5.402 -40.656 -10.773 1 98.75 199 LEU B C 1
ATOM 6155 O O . LEU B 1 199 ? -4.652 -41.656 -10.633 1 98.75 199 LEU B O 1
ATOM 6159 N N . ASP B 1 200 ? -5.773 -40.188 -12 1 98.88 200 ASP B N 1
ATOM 6160 C CA . ASP B 1 200 ? -5.055 -40.656 -13.18 1 98.88 200 ASP B CA 1
ATOM 6161 C C . ASP B 1 200 ? -3.549 -40.438 -13.031 1 98.88 200 ASP B C 1
ATOM 6163 O O . ASP B 1 200 ? -2.754 -41.312 -13.336 1 98.88 200 ASP B O 1
ATOM 6167 N N . GLN B 1 201 ? -3.152 -39.281 -12.586 1 98.94 201 GLN B N 1
ATOM 6168 C CA . GLN B 1 201 ? -1.742 -38.969 -12.414 1 98.94 201 GLN B CA 1
ATOM 6169 C C . GLN B 1 201 ? -1.087 -39.875 -11.383 1 98.94 201 GLN B C 1
ATOM 6171 O O . GLN B 1 201 ? 0.048 -40.312 -11.57 1 98.94 201 GLN B O 1
ATOM 6176 N N . VAL B 1 202 ? -1.781 -40.156 -10.273 1 98.88 202 VAL B N 1
ATOM 6177 C CA . VAL B 1 202 ? -1.273 -41.094 -9.281 1 98.88 202 VAL B CA 1
ATOM 6178 C C . VAL B 1 202 ? -1.017 -42.438 -9.93 1 98.88 202 VAL B C 1
ATOM 6180 O O . VAL B 1 202 ? 0.02 -43.062 -9.688 1 98.88 202 VAL B O 1
ATOM 6183 N N . LEU B 1 203 ? -1.959 -42.844 -10.727 1 98.88 203 LEU B N 1
ATOM 6184 C CA . LEU B 1 203 ? -1.814 -44.156 -11.375 1 98.88 203 LEU B CA 1
ATOM 6185 C C . LEU B 1 203 ? -0.622 -44.156 -12.32 1 98.88 203 LEU B C 1
ATOM 6187 O O . LEU B 1 203 ? 0.069 -45.156 -12.453 1 98.88 203 LEU B O 1
ATOM 6191 N N . VAL B 1 204 ? -0.363 -43.062 -13.023 1 98.94 204 VAL B N 1
ATOM 6192 C CA . VAL B 1 204 ? 0.813 -42.969 -13.883 1 98.94 204 VAL B CA 1
ATOM 6193 C C . VAL B 1 204 ? 2.08 -43.125 -13.039 1 98.94 204 VAL B C 1
ATOM 6195 O O . VAL B 1 204 ? 3.02 -43.812 -13.445 1 98.94 204 VAL B O 1
ATOM 6198 N N . LEU B 1 205 ? 2.133 -42.438 -11.914 1 98.94 205 LEU B N 1
ATOM 6199 C CA . LEU B 1 205 ? 3.311 -42.5 -11.055 1 98.94 205 LEU B CA 1
ATOM 6200 C C . LEU B 1 205 ? 3.52 -43.938 -10.539 1 98.94 205 LEU B C 1
ATOM 6202 O O . LEU B 1 205 ? 4.656 -44.406 -10.445 1 98.94 205 LEU B O 1
ATOM 6206 N N . LYS B 1 206 ? 2.445 -44.625 -10.234 1 98.88 206 LYS B N 1
ATOM 6207 C CA . LYS B 1 206 ? 2.545 -46.031 -9.867 1 98.88 206 LYS B CA 1
ATOM 6208 C C . LYS B 1 206 ? 3.035 -46.875 -11.039 1 98.88 206 LYS B C 1
ATOM 6210 O O . LYS B 1 206 ? 3.834 -47.781 -10.867 1 98.88 206 LYS B O 1
ATOM 6215 N N . TRP B 1 207 ? 2.516 -46.562 -12.203 1 98.81 207 TRP B N 1
ATOM 6216 C CA . TRP B 1 207 ? 2.98 -47.25 -13.414 1 98.81 207 TRP B CA 1
ATOM 6217 C C . TRP B 1 207 ? 4.484 -47.062 -13.594 1 98.81 207 TRP B C 1
ATOM 6219 O O . TRP B 1 207 ? 5.191 -48 -13.938 1 98.81 207 TRP B O 1
ATOM 6229 N N . VAL B 1 208 ? 4.98 -45.844 -13.406 1 98.88 208 VAL B N 1
ATOM 6230 C CA . VAL B 1 208 ? 6.406 -45.562 -13.516 1 98.88 208 VAL B CA 1
ATOM 6231 C C . VAL B 1 208 ? 7.184 -46.406 -12.508 1 98.88 208 VAL B C 1
ATOM 6233 O O . VAL B 1 208 ? 8.195 -47.031 -12.852 1 98.88 208 VAL B O 1
ATOM 6236 N N . GLN B 1 209 ? 6.734 -46.5 -11.305 1 98.56 209 GLN B N 1
ATOM 6237 C CA . GLN B 1 209 ? 7.387 -47.281 -10.273 1 98.56 209 GLN B CA 1
ATOM 6238 C C . GLN B 1 209 ? 7.48 -48.75 -10.688 1 98.56 209 GLN B C 1
ATOM 6240 O O . GLN B 1 209 ? 8.492 -49.406 -10.438 1 98.56 209 GLN B O 1
ATOM 6245 N N . ALA B 1 210 ? 6.52 -49.156 -11.367 1 98.12 210 ALA B N 1
ATOM 6246 C CA . ALA B 1 210 ? 6.406 -50.594 -11.664 1 98.12 210 ALA B CA 1
ATOM 6247 C C . ALA B 1 210 ? 7.145 -50.938 -12.953 1 98.12 210 ALA B C 1
ATOM 6249 O O . ALA B 1 210 ? 7.598 -52.094 -13.125 1 98.12 210 ALA B O 1
ATOM 6250 N N . ASN B 1 211 ? 7.293 -49.969 -13.844 1 98.12 211 ASN B N 1
ATOM 6251 C CA . ASN B 1 211 ? 7.66 -50.375 -15.195 1 98.12 211 ASN B CA 1
ATOM 6252 C C . ASN B 1 211 ? 8.953 -49.719 -15.656 1 98.12 211 ASN B C 1
ATOM 6254 O O . ASN B 1 211 ? 9.609 -50.188 -16.578 1 98.12 211 ASN B O 1
ATOM 6258 N N . ILE B 1 212 ? 9.406 -48.656 -15.039 1 98.38 212 ILE B N 1
ATOM 6259 C CA . ILE B 1 212 ? 10.398 -47.812 -15.664 1 98.38 212 ILE B CA 1
ATOM 6260 C C . ILE B 1 212 ? 11.758 -48.5 -15.68 1 98.38 212 ILE B C 1
ATOM 6262 O O . ILE B 1 212 ? 12.625 -48.188 -16.5 1 98.38 212 ILE B O 1
ATOM 6266 N N . ALA B 1 213 ? 11.945 -49.406 -14.781 1 97.56 213 ALA B N 1
ATOM 6267 C CA . ALA B 1 213 ? 13.188 -50.188 -14.75 1 97.56 213 ALA B CA 1
ATOM 6268 C C . ALA B 1 213 ? 13.391 -50.938 -16.047 1 97.56 213 ALA B C 1
ATOM 6270 O O . ALA B 1 213 ? 14.523 -51.125 -16.5 1 97.56 213 ALA B O 1
ATOM 6271 N N . SER B 1 214 ? 12.336 -51.406 -16.656 1 96.62 214 SER B N 1
ATOM 6272 C CA . SER B 1 214 ? 12.406 -52.156 -17.922 1 96.62 214 SER B CA 1
ATOM 6273 C C . SER B 1 214 ? 12.891 -51.25 -19.062 1 96.62 214 SER B C 1
ATOM 6275 O O . SER B 1 214 ? 13.305 -51.75 -20.109 1 96.62 214 SER B O 1
ATOM 6277 N N . PHE B 1 215 ? 12.859 -50 -18.891 1 97.44 215 PHE B N 1
ATOM 6278 C CA . PHE B 1 215 ? 13.336 -49.031 -19.875 1 97.44 215 PHE B CA 1
ATOM 6279 C C . PHE B 1 215 ? 14.734 -48.562 -19.531 1 97.44 215 PHE B C 1
ATOM 6281 O O . PHE B 1 215 ? 15.297 -47.719 -20.219 1 97.44 215 PHE B O 1
ATOM 6288 N N . GLY B 1 216 ? 15.25 -49.031 -18.359 1 97.69 216 GLY B N 1
ATOM 6289 C CA . GLY B 1 216 ? 16.562 -48.625 -17.891 1 97.69 216 GLY B CA 1
ATOM 6290 C C . GLY B 1 216 ? 16.5 -47.5 -16.875 1 97.69 216 GLY B C 1
ATOM 6291 O O . GLY B 1 216 ? 17.531 -46.938 -16.484 1 97.69 216 GLY B O 1
ATOM 6292 N N . GLY B 1 217 ? 15.32 -47.156 -16.453 1 98.31 217 GLY B N 1
ATOM 6293 C CA . GLY B 1 217 ? 15.141 -46.094 -15.492 1 98.31 217 GLY B CA 1
ATOM 6294 C C . GLY B 1 217 ? 15.203 -46.562 -14.055 1 98.31 217 GLY B C 1
ATOM 6295 O O . GLY B 1 217 ? 15.016 -47.75 -13.781 1 98.31 217 GLY B O 1
ATOM 6296 N N . ASP B 1 218 ? 15.484 -45.656 -13.117 1 98.38 218 ASP B N 1
ATOM 6297 C CA . ASP B 1 218 ? 15.508 -45.906 -11.68 1 98.38 218 ASP B CA 1
ATOM 6298 C C . ASP B 1 218 ? 14.219 -45.469 -11.016 1 98.38 218 ASP B C 1
ATOM 6300 O O . ASP B 1 218 ? 13.961 -44.25 -10.906 1 98.38 218 ASP B O 1
ATOM 6304 N N . PRO B 1 219 ? 13.406 -46.344 -10.531 1 97.88 219 PRO B N 1
ATOM 6305 C CA . PRO B 1 219 ? 12.156 -45.938 -9.875 1 97.88 219 PRO B CA 1
ATOM 6306 C C . PRO B 1 219 ? 12.406 -45.094 -8.617 1 97.88 219 PRO B C 1
ATOM 6308 O O . PRO B 1 219 ? 11.484 -44.469 -8.117 1 97.88 219 PRO B O 1
ATOM 6311 N N . ASN B 1 220 ? 13.633 -45.062 -8.094 1 97.38 220 ASN B N 1
ATOM 6312 C CA . ASN B 1 220 ? 13.953 -44.312 -6.887 1 97.38 220 ASN B CA 1
ATOM 6313 C C . ASN B 1 220 ? 14.5 -42.938 -7.219 1 97.38 220 ASN B C 1
ATOM 6315 O O . ASN B 1 220 ? 14.812 -42.156 -6.32 1 97.38 220 ASN B O 1
ATOM 6319 N N . ARG B 1 221 ? 14.641 -42.594 -8.461 1 98.12 221 ARG B N 1
ATOM 6320 C CA . ARG B 1 221 ? 15.102 -41.281 -8.914 1 98.12 221 ARG B CA 1
ATOM 6321 C C . ARG B 1 221 ? 14.109 -40.688 -9.898 1 98.12 221 ARG B C 1
ATOM 6323 O O . ARG B 1 221 ? 14.484 -40.25 -10.992 1 98.12 221 ARG B O 1
ATOM 6330 N N . VAL B 1 222 ? 12.914 -40.594 -9.438 1 98.88 222 VAL B N 1
ATOM 6331 C CA . VAL B 1 222 ? 11.836 -40.031 -10.25 1 98.88 222 VAL B CA 1
ATOM 6332 C C . VAL B 1 222 ? 11.609 -38.562 -9.859 1 98.88 222 VAL B C 1
ATOM 6334 O O . VAL B 1 222 ? 11.422 -38.25 -8.68 1 98.88 222 VAL B O 1
ATOM 6337 N N . THR B 1 223 ? 11.75 -37.688 -10.82 1 98.88 223 THR B N 1
ATOM 6338 C CA . THR B 1 223 ? 11.414 -36.25 -10.68 1 98.88 223 THR B CA 1
ATOM 6339 C C . THR B 1 223 ? 10.133 -35.938 -11.445 1 98.88 223 THR B C 1
ATOM 6341 O O . THR B 1 223 ? 10.047 -36.156 -12.656 1 98.88 223 THR B O 1
ATOM 6344 N N . ILE B 1 224 ? 9.133 -35.469 -10.734 1 98.94 224 ILE B N 1
ATOM 6345 C CA . ILE B 1 224 ? 7.957 -34.969 -11.438 1 98.94 224 ILE B CA 1
ATOM 6346 C C . ILE B 1 224 ? 8.117 -33.469 -11.703 1 98.94 224 ILE B C 1
ATOM 6348 O O . ILE B 1 224 ? 8.664 -32.75 -10.867 1 98.94 224 ILE B O 1
ATOM 6352 N N . PHE B 1 225 ? 7.797 -33 -12.875 1 98.81 225 PHE B N 1
ATOM 6353 C CA . PHE B 1 225 ? 7.871 -31.578 -13.219 1 98.81 225 PHE B CA 1
ATOM 6354 C C . PHE B 1 225 ? 6.73 -31.172 -14.148 1 98.81 225 PHE B C 1
ATOM 6356 O O . PHE B 1 225 ? 6.172 -32.031 -14.852 1 98.81 225 PHE B O 1
ATOM 6363 N N . GLY B 1 226 ? 6.25 -30 -14.07 1 98.5 226 GLY B N 1
ATOM 6364 C CA . GLY B 1 226 ? 5.125 -29.516 -14.852 1 98.5 226 GLY B CA 1
ATOM 6365 C C . GLY B 1 226 ? 5.039 -28 -14.906 1 98.5 226 GLY B C 1
ATOM 6366 O O . GLY B 1 226 ? 5.844 -27.297 -14.289 1 98.5 226 GLY B O 1
ATOM 6367 N N . GLU B 1 227 ? 4.168 -27.484 -15.758 1 97.19 227 GLU B N 1
ATOM 6368 C CA . GLU B 1 227 ? 3.953 -26.047 -15.969 1 97.19 227 GLU B CA 1
ATOM 6369 C C . GLU B 1 227 ? 2.484 -25.688 -15.789 1 97.19 227 GLU B C 1
ATOM 6371 O O . GLU B 1 227 ? 1.595 -26.453 -16.172 1 97.19 227 GLU B O 1
ATOM 6376 N N . SER B 1 228 ? 2.244 -24.484 -15.242 1 96.12 228 SER B N 1
ATOM 6377 C CA . SER B 1 228 ? 0.887 -23.984 -15.055 1 96.12 228 SER B CA 1
ATOM 6378 C C . SER B 1 228 ? 0.037 -24.969 -14.273 1 96.12 228 SER B C 1
ATOM 6380 O O . SER B 1 228 ? 0.417 -25.391 -13.18 1 96.12 228 SER B O 1
ATOM 6382 N N . ALA B 1 229 ? -1.025 -25.547 -14.898 1 96.5 229 ALA B N 1
ATOM 6383 C CA . ALA B 1 229 ? -1.835 -26.578 -14.234 1 96.5 229 ALA B CA 1
ATOM 6384 C C . ALA B 1 229 ? -1.004 -27.812 -13.914 1 96.5 229 ALA B C 1
ATOM 6386 O O . ALA B 1 229 ? -1.23 -28.469 -12.898 1 96.5 229 ALA B O 1
ATOM 6387 N N . GLY B 1 230 ? -0.036 -28.125 -14.758 1 98.31 230 GLY B N 1
ATOM 6388 C CA . GLY B 1 230 ? 0.874 -29.219 -14.469 1 98.31 230 GLY B CA 1
ATOM 6389 C C . GLY B 1 230 ? 1.724 -28.984 -13.234 1 98.31 230 GLY B C 1
ATOM 6390 O O . GLY B 1 230 ? 1.947 -29.891 -12.438 1 98.31 230 GLY B O 1
ATOM 6391 N N . ALA B 1 231 ? 2.191 -27.734 -13.156 1 98.69 231 ALA B N 1
ATOM 6392 C CA . ALA B 1 231 ? 2.945 -27.375 -11.961 1 98.69 231 ALA B CA 1
ATOM 6393 C C . ALA B 1 231 ? 2.053 -27.391 -10.719 1 98.69 231 ALA B C 1
ATOM 6395 O O . ALA B 1 231 ? 2.494 -27.75 -9.633 1 98.69 231 ALA B O 1
ATOM 6396 N N . MET B 1 232 ? 0.848 -26.938 -10.859 1 98.25 232 MET B N 1
ATOM 6397 C CA . MET B 1 232 ? -0.114 -27.031 -9.766 1 98.25 232 MET B CA 1
ATOM 6398 C C . MET B 1 232 ? -0.324 -28.484 -9.352 1 98.25 232 MET B C 1
ATOM 6400 O O . MET B 1 232 ? -0.406 -28.797 -8.156 1 98.25 232 MET B O 1
ATOM 6404 N N . SER B 1 233 ? -0.381 -29.359 -10.305 1 98.81 233 SER B N 1
ATOM 6405 C CA . SER B 1 233 ? -0.473 -30.781 -10.016 1 98.81 233 SER B CA 1
ATOM 6406 C C . SER B 1 233 ? 0.745 -31.266 -9.234 1 98.81 233 SER B C 1
ATOM 6408 O O . SER B 1 233 ? 0.609 -32 -8.25 1 98.81 233 SER B O 1
ATOM 6410 N N . VAL B 1 234 ? 1.906 -30.844 -9.688 1 98.88 234 VAL B N 1
ATOM 6411 C CA . VAL B 1 234 ? 3.129 -31.219 -8.984 1 98.88 234 VAL B CA 1
ATOM 6412 C C . VAL B 1 234 ? 3.037 -30.781 -7.52 1 98.88 234 VAL B C 1
ATOM 6414 O O . VAL B 1 234 ? 3.334 -31.562 -6.613 1 98.88 234 VAL B O 1
ATOM 6417 N N . SER B 1 235 ? 2.584 -29.578 -7.324 1 98.81 235 SER B N 1
ATOM 6418 C CA . SER B 1 235 ? 2.408 -29.047 -5.98 1 98.81 235 SER B CA 1
ATOM 6419 C C . SER B 1 235 ? 1.393 -29.859 -5.188 1 98.81 235 SER B C 1
ATOM 6421 O O . SER B 1 235 ? 1.596 -30.125 -4 1 98.81 235 SER B O 1
ATOM 6423 N N . LEU B 1 236 ? 0.348 -30.234 -5.789 1 98.75 236 LEU B N 1
ATOM 6424 C CA . LEU B 1 236 ? -0.684 -31.047 -5.145 1 98.75 236 LEU B CA 1
ATOM 6425 C C . LEU B 1 236 ? -0.141 -32.406 -4.762 1 98.75 236 LEU B C 1
ATOM 6427 O O . LEU B 1 236 ? -0.475 -32.938 -3.701 1 98.75 236 LEU B O 1
ATOM 6431 N N . HIS B 1 237 ? 0.662 -33 -5.605 1 98.81 237 HIS B N 1
ATOM 6432 C CA . HIS B 1 237 ? 1.263 -34.312 -5.309 1 98.81 237 HIS B CA 1
ATOM 6433 C C . HIS B 1 237 ? 2.211 -34.219 -4.117 1 98.81 237 HIS B C 1
ATOM 6435 O O . HIS B 1 237 ? 2.387 -35.188 -3.381 1 98.81 237 HIS B O 1
ATOM 6441 N N . LEU B 1 238 ? 2.801 -33.062 -3.863 1 98.56 238 LEU B N 1
ATOM 6442 C CA . LEU B 1 238 ? 3.631 -32.844 -2.684 1 98.56 238 LEU B CA 1
ATOM 6443 C C . LEU B 1 238 ? 2.793 -32.906 -1.41 1 98.56 238 LEU B C 1
ATOM 6445 O O . LEU B 1 238 ? 3.328 -33.156 -0.323 1 98.56 238 LEU B O 1
ATOM 6449 N N . LEU B 1 239 ? 1.528 -32.719 -1.554 1 98.44 239 LEU B N 1
ATOM 6450 C CA . LEU B 1 239 ? 0.646 -32.625 -0.396 1 98.44 239 LEU B CA 1
ATOM 6451 C C . LEU B 1 239 ? -0.095 -33.938 -0.175 1 98.44 239 LEU B C 1
ATOM 6453 O O . LEU B 1 239 ? -0.457 -34.281 0.956 1 98.44 239 LEU B O 1
ATOM 6457 N N . SER B 1 240 ? -0.343 -34.719 -1.183 1 98.62 240 SER B N 1
ATOM 6458 C CA . SER B 1 240 ? -1.297 -35.812 -1.146 1 98.62 240 SER B CA 1
ATOM 6459 C C . SER B 1 240 ? -0.686 -37.062 -0.5 1 98.62 240 SER B C 1
ATOM 6461 O O . SER B 1 240 ? 0.388 -37.5 -0.904 1 98.62 240 SER B O 1
ATOM 6463 N N . PRO B 1 241 ? -1.393 -37.656 0.407 1 98.25 241 PRO B N 1
ATOM 6464 C CA . PRO B 1 241 ? -0.904 -38.906 0.953 1 98.25 241 PRO B CA 1
ATOM 6465 C C . PRO B 1 241 ? -0.863 -40.031 -0.091 1 98.25 241 PRO B C 1
ATOM 6467 O O . PRO B 1 241 ? -0.084 -40.969 0.042 1 98.25 241 PRO B O 1
ATOM 6470 N N . MET B 1 242 ? -1.599 -39.906 -1.147 1 98.25 242 MET B N 1
ATOM 6471 C CA . MET B 1 242 ? -1.696 -40.938 -2.174 1 98.25 242 MET B CA 1
ATOM 6472 C C . MET B 1 242 ? -0.446 -40.969 -3.047 1 98.25 242 MET B C 1
ATOM 6474 O O . MET B 1 242 ? -0.21 -41.938 -3.777 1 98.25 242 MET B O 1
ATOM 6478 N N . SER B 1 243 ? 0.323 -39.906 -2.963 1 98.31 243 SER B N 1
ATOM 6479 C CA . SER B 1 243 ? 1.494 -39.781 -3.826 1 98.31 243 SER B CA 1
ATOM 6480 C C . SER B 1 243 ? 2.777 -40.094 -3.059 1 98.31 243 SER B C 1
ATOM 6482 O O . SER B 1 243 ? 3.869 -40.062 -3.631 1 98.31 243 SER B O 1
ATOM 6484 N N . LYS B 1 244 ? 2.654 -40.344 -1.779 1 97.81 244 LYS B N 1
ATOM 6485 C CA . LYS B 1 244 ? 3.826 -40.562 -0.938 1 97.81 244 LYS B CA 1
ATOM 6486 C C . LYS B 1 244 ? 4.664 -41.719 -1.469 1 97.81 244 LYS B C 1
ATOM 6488 O O . LYS B 1 244 ? 4.133 -42.781 -1.759 1 97.81 244 LYS B O 1
ATOM 6493 N N . GLY B 1 245 ? 5.926 -41.469 -1.656 1 97.94 245 GLY B N 1
ATOM 6494 C CA . GLY B 1 245 ? 6.871 -42.5 -2.006 1 97.94 245 GLY B CA 1
ATOM 6495 C C . GLY B 1 245 ? 6.965 -42.75 -3.498 1 97.94 245 GLY B C 1
ATOM 6496 O O . GLY B 1 245 ? 7.766 -43.562 -3.949 1 97.94 245 GLY B O 1
ATOM 6497 N N . LEU B 1 246 ? 6.234 -41.969 -4.309 1 98.75 246 LEU B N 1
ATOM 6498 C CA . LEU B 1 246 ? 6.16 -42.281 -5.734 1 98.75 246 LEU B CA 1
ATOM 6499 C C . LEU B 1 246 ? 7.184 -41.469 -6.52 1 98.75 246 LEU B C 1
ATOM 6501 O O . LEU B 1 246 ? 7.418 -41.719 -7.699 1 98.75 246 LEU B O 1
ATOM 6505 N N . PHE B 1 247 ? 7.82 -40.5 -5.906 1 98.69 247 PHE B N 1
ATOM 6506 C CA . PHE B 1 247 ? 8.852 -39.688 -6.523 1 98.69 247 PHE B CA 1
ATOM 6507 C C . PHE B 1 247 ? 9.789 -39.094 -5.465 1 98.69 247 PHE B C 1
ATOM 6509 O O . PHE B 1 247 ? 9.484 -39.156 -4.27 1 98.69 247 PHE B O 1
ATOM 6516 N N . LYS B 1 248 ? 10.922 -38.531 -5.977 1 98.25 248 LYS B N 1
ATOM 6517 C CA . LYS B 1 248 ? 11.953 -38.062 -5.059 1 98.25 248 LYS B CA 1
ATOM 6518 C C . LYS B 1 248 ? 12.188 -36.562 -5.215 1 98.25 248 LYS B C 1
ATOM 6520 O O . LYS B 1 248 ? 12.734 -35.906 -4.32 1 98.25 248 LYS B O 1
ATOM 6525 N N . ARG B 1 249 ? 11.797 -36.062 -6.348 1 98.69 249 ARG B N 1
ATOM 6526 C CA . ARG B 1 249 ? 12.047 -34.656 -6.645 1 98.69 249 ARG B CA 1
ATOM 6527 C C . ARG B 1 249 ? 10.891 -34.031 -7.426 1 98.69 249 ARG B C 1
ATOM 6529 O O . ARG B 1 249 ? 10.117 -34.75 -8.062 1 98.69 249 ARG B O 1
ATOM 6536 N N . ALA B 1 250 ? 10.758 -32.688 -7.328 1 98.88 250 ALA B N 1
ATOM 6537 C CA . ALA B 1 250 ? 9.633 -32 -7.957 1 98.88 250 ALA B CA 1
ATOM 6538 C C . ALA B 1 250 ? 10.07 -30.656 -8.516 1 98.88 250 ALA B C 1
ATOM 6540 O O . ALA B 1 250 ? 10.852 -29.938 -7.891 1 98.88 250 ALA B O 1
ATOM 6541 N N . ILE B 1 251 ? 9.648 -30.312 -9.719 1 98.94 251 ILE B N 1
ATOM 6542 C CA . ILE B 1 251 ? 9.875 -29 -10.328 1 98.94 251 ILE B CA 1
ATOM 6543 C C . ILE B 1 251 ? 8.539 -28.359 -10.688 1 98.94 251 ILE B C 1
ATOM 6545 O O . ILE B 1 251 ? 7.789 -28.891 -11.508 1 98.94 251 ILE B O 1
ATOM 6549 N N . MET B 1 252 ? 8.242 -27.266 -10.062 1 98.81 252 MET B N 1
ATOM 6550 C CA . MET B 1 252 ? 7.016 -26.5 -10.305 1 98.81 252 MET B CA 1
ATOM 6551 C C . MET B 1 252 ? 7.293 -25.266 -11.156 1 98.81 252 MET B C 1
ATOM 6553 O O . MET B 1 252 ? 7.871 -24.297 -10.672 1 98.81 252 MET B O 1
ATOM 6557 N N . GLN B 1 253 ? 6.809 -25.281 -12.406 1 98.56 253 GLN B N 1
ATOM 6558 C CA . GLN B 1 253 ? 7.07 -24.172 -13.328 1 98.56 253 GLN B CA 1
ATOM 6559 C C . GLN B 1 253 ? 5.809 -23.344 -13.562 1 98.56 253 GLN B C 1
ATOM 6561 O O . GLN B 1 253 ? 4.863 -23.812 -14.203 1 98.56 253 GLN B O 1
ATOM 6566 N N . SER B 1 254 ? 5.758 -22.125 -13.047 1 97.75 254 SER B N 1
ATOM 6567 C CA . SER B 1 254 ? 4.676 -21.172 -13.258 1 97.75 254 SER B CA 1
ATOM 6568 C C . SER B 1 254 ? 3.346 -21.719 -12.758 1 97.75 254 SER B C 1
ATOM 6570 O O . SER B 1 254 ? 2.34 -21.672 -13.469 1 97.75 254 SER B O 1
ATOM 6572 N N . GLY B 1 255 ? 3.385 -22.312 -11.57 1 97.5 255 GLY B N 1
ATOM 6573 C CA . GLY B 1 255 ? 2.162 -22.844 -10.984 1 97.5 255 GLY B CA 1
ATOM 6574 C C . GLY B 1 255 ? 2.352 -23.375 -9.578 1 97.5 255 GLY B C 1
ATOM 6575 O O . GLY B 1 255 ? 3.35 -24.031 -9.281 1 97.5 255 GLY B O 1
ATOM 6576 N N . ALA B 1 256 ? 1.439 -23 -8.711 1 97.75 256 ALA B N 1
ATOM 6577 C CA . ALA B 1 256 ? 1.387 -23.469 -7.328 1 97.75 256 ALA B CA 1
ATOM 6578 C C . ALA B 1 256 ? -0.042 -23.812 -6.922 1 97.75 256 ALA B C 1
ATOM 6580 O O . ALA B 1 256 ? -0.998 -23.203 -7.406 1 97.75 256 ALA B O 1
ATOM 6581 N N . SER B 1 257 ? -0.158 -24.766 -6.094 1 97.19 257 SER B N 1
ATOM 6582 C CA . SER B 1 257 ? -1.494 -25.219 -5.719 1 97.19 257 SER B CA 1
ATOM 6583 C C . SER B 1 257 ? -2.172 -24.234 -4.781 1 97.19 257 SER B C 1
ATOM 6585 O O . SER B 1 257 ? -3.391 -24.281 -4.598 1 97.19 257 SER B O 1
ATOM 6587 N N . SER B 1 258 ? -1.416 -23.328 -4.195 1 95.62 258 SER B N 1
ATOM 6588 C CA . SER B 1 258 ? -1.966 -22.312 -3.299 1 95.62 258 SER B CA 1
ATOM 6589 C C . SER B 1 258 ? -2.639 -21.188 -4.078 1 95.62 258 SER B C 1
ATOM 6591 O O . SER B 1 258 ? -3.131 -20.219 -3.486 1 95.62 258 SER B O 1
ATOM 6593 N N . THR B 1 259 ? -2.684 -21.266 -5.383 1 93.19 259 THR B N 1
ATOM 6594 C CA . THR B 1 259 ? -3.355 -20.297 -6.246 1 93.19 259 THR B CA 1
ATOM 6595 C C . THR B 1 259 ? -4.855 -20.281 -5.965 1 93.19 259 THR B C 1
ATOM 6597 O O . THR B 1 259 ? -5.438 -21.297 -5.578 1 93.19 259 THR B O 1
ATOM 6600 N N . PRO B 1 260 ? -5.492 -19.172 -6.129 1 86.69 260 PRO B N 1
ATOM 6601 C CA . PRO B 1 260 ? -6.949 -19.125 -5.984 1 86.69 260 PRO B CA 1
ATOM 6602 C C . PRO B 1 260 ? -7.68 -19.703 -7.188 1 86.69 260 PRO B C 1
ATOM 6604 O O . PRO B 1 260 ? -8.906 -19.875 -7.152 1 86.69 260 PRO B O 1
ATOM 6607 N N . PHE B 1 261 ? -7 -20.062 -8.18 1 82.75 261 PHE B N 1
ATOM 6608 C CA . PHE B 1 261 ? -7.551 -20.594 -9.422 1 82.75 261 PHE B CA 1
ATOM 6609 C C . PHE B 1 261 ? -8.18 -21.969 -9.18 1 82.75 261 PHE B C 1
ATOM 6611 O O . PHE B 1 261 ? -9.211 -22.297 -9.766 1 82.75 261 PHE B O 1
ATOM 6618 N N . CYS B 1 262 ? -7.527 -22.703 -8.352 1 83.88 262 CYS B N 1
ATOM 6619 C CA . CYS B 1 262 ? -8.023 -24.047 -8.086 1 83.88 262 CYS B CA 1
ATOM 6620 C C . CYS B 1 262 ? -7.801 -24.438 -6.625 1 83.88 262 CYS B C 1
ATOM 6622 O O . CYS B 1 262 ? -7.395 -23.594 -5.816 1 83.88 262 CYS B O 1
ATOM 6624 N N . CYS B 1 263 ? -8.32 -25.672 -6.305 1 81.88 263 CYS B N 1
ATOM 6625 C CA . CYS B 1 263 ? -7.965 -26.406 -5.098 1 81.88 263 CYS B CA 1
ATOM 6626 C C . CYS B 1 263 ? -8.734 -25.875 -3.891 1 81.88 263 CYS B C 1
ATOM 6628 O O . CYS B 1 263 ? -8.242 -25.938 -2.762 1 81.88 263 CYS B O 1
ATOM 6630 N N . GLY B 1 264 ? -9.828 -25.234 -4.27 1 84.88 264 GLY B N 1
ATOM 6631 C CA . GLY B 1 264 ? -10.688 -24.797 -3.178 1 84.88 264 GLY B CA 1
ATOM 6632 C C . GLY B 1 264 ? -11.586 -25.906 -2.654 1 84.88 264 GLY B C 1
ATOM 6633 O O . GLY B 1 264 ? -11.523 -27.031 -3.119 1 84.88 264 GLY B O 1
ATOM 6634 N N . LYS B 1 265 ? -12.328 -25.516 -1.646 1 82.94 265 LYS B N 1
ATOM 6635 C CA . LYS B 1 265 ? -13.312 -26.453 -1.097 1 82.94 265 LYS B CA 1
ATOM 6636 C C . LYS B 1 265 ? -14.695 -26.188 -1.68 1 82.94 265 LYS B C 1
ATOM 6638 O O . LYS B 1 265 ? -15.219 -25.078 -1.574 1 82.94 265 LYS B O 1
ATOM 6643 N N . ALA B 1 266 ? -15.164 -27.25 -2.414 1 78.75 266 ALA B N 1
ATOM 6644 C CA . ALA B 1 266 ? -16.531 -27.109 -2.908 1 78.75 266 ALA B CA 1
ATOM 6645 C C . ALA B 1 266 ? -17.547 -27.281 -1.772 1 78.75 266 ALA B C 1
ATOM 6647 O O . ALA B 1 266 ? -17.609 -28.328 -1.143 1 78.75 266 ALA B O 1
ATOM 6648 N N . THR B 1 267 ? -18.188 -26.172 -1.483 1 76.44 267 THR B N 1
ATOM 6649 C CA . THR B 1 267 ? -19.125 -26.234 -0.365 1 76.44 267 THR B CA 1
ATOM 6650 C C . THR B 1 267 ? -20.562 -26.172 -0.86 1 76.44 267 THR B C 1
ATOM 6652 O O . THR B 1 267 ? -21.5 -26.562 -0.152 1 76.44 267 THR B O 1
ATOM 6655 N N . SER B 1 268 ? -20.766 -25.703 -2.023 1 81.44 268 SER B N 1
ATOM 6656 C CA . SER B 1 268 ? -22.094 -25.547 -2.605 1 81.44 268 SER B CA 1
ATOM 6657 C C . SER B 1 268 ? -22.297 -26.5 -3.775 1 81.44 268 SER B C 1
ATOM 6659 O O . SER B 1 268 ? -21.359 -26.766 -4.539 1 81.44 268 SER B O 1
ATOM 6661 N N . THR B 1 269 ? -23.516 -27 -3.881 1 86.81 269 THR B N 1
ATOM 6662 C CA . THR B 1 269 ? -23.828 -27.906 -4.984 1 86.81 269 THR B CA 1
ATOM 6663 C C . THR B 1 269 ? -24.281 -27.109 -6.211 1 86.81 269 THR B C 1
ATOM 6665 O O . THR B 1 269 ? -24.688 -27.703 -7.219 1 86.81 269 THR B O 1
ATOM 6668 N N . MET B 1 270 ? -24.156 -25.906 -6.152 1 83.75 270 MET B N 1
ATOM 6669 C CA . MET B 1 270 ? -24.719 -25.047 -7.195 1 83.75 270 MET B CA 1
ATOM 6670 C C . MET B 1 270 ? -24.141 -25.391 -8.562 1 83.75 270 MET B C 1
ATOM 6672 O O . MET B 1 270 ? -24.875 -25.5 -9.547 1 83.75 270 MET B O 1
ATOM 6676 N N . GLN B 1 271 ? -22.875 -25.562 -8.625 1 84.69 271 GLN B N 1
ATOM 6677 C CA . GLN B 1 271 ? -22.234 -25.844 -9.898 1 84.69 271 GLN B CA 1
ATOM 6678 C C . GLN B 1 271 ? -22.625 -27.25 -10.391 1 84.69 271 GLN B C 1
ATOM 6680 O O . GLN B 1 271 ? -22.844 -27.453 -11.594 1 84.69 271 GLN B O 1
ATOM 6685 N N . SER B 1 272 ? -22.719 -28.156 -9.5 1 89.44 272 SER B N 1
ATOM 6686 C CA . SER B 1 272 ? -23.141 -29.516 -9.852 1 89.44 272 SER B CA 1
ATOM 6687 C C . SER B 1 272 ? -24.578 -29.531 -10.375 1 89.44 272 SER B C 1
ATOM 6689 O O . SER B 1 272 ? -24.875 -30.25 -11.328 1 89.44 272 SER B O 1
ATOM 6691 N N . GLU B 1 273 ? -25.375 -28.734 -9.719 1 89.31 273 GLU B N 1
ATOM 6692 C CA . GLU B 1 273 ? -26.766 -28.625 -10.125 1 89.31 273 GLU B CA 1
ATOM 6693 C C . GLU B 1 273 ? -26.906 -27.984 -11.5 1 89.31 273 GLU B C 1
ATOM 6695 O O . GLU B 1 273 ? -27.703 -28.438 -12.328 1 89.31 273 GLU B O 1
ATOM 6700 N N . LEU B 1 274 ? -26.141 -27.016 -11.719 1 85.56 274 LEU B N 1
ATOM 6701 C CA . LEU B 1 274 ? -26.156 -26.359 -13.016 1 85.56 274 LEU B CA 1
ATOM 6702 C C . LEU B 1 274 ? -25.75 -27.312 -14.125 1 85.56 274 LEU B C 1
ATOM 6704 O O . LEU B 1 274 ? -26.359 -27.344 -15.195 1 85.56 274 LEU B O 1
ATOM 6708 N N . PHE B 1 275 ? -24.75 -28.062 -13.867 1 89.75 275 PHE B N 1
ATOM 6709 C CA . PHE B 1 275 ? -24.281 -29.047 -14.844 1 89.75 275 PHE B CA 1
ATOM 6710 C C . PHE B 1 275 ? -25.328 -30.125 -15.062 1 89.75 275 PHE B C 1
ATOM 6712 O O . PHE B 1 275 ? -25.656 -30.469 -16.203 1 89.75 275 PHE B O 1
ATOM 6719 N N . ALA B 1 276 ? -25.844 -30.641 -13.984 1 92.88 276 ALA B N 1
ATOM 6720 C CA . ALA B 1 276 ? -26.859 -31.688 -14.062 1 92.88 276 ALA B CA 1
ATOM 6721 C C . ALA B 1 276 ? -28.062 -31.219 -14.891 1 92.88 276 ALA B C 1
ATOM 6723 O O . ALA B 1 276 ? -28.531 -31.938 -15.773 1 92.88 276 ALA B O 1
ATOM 6724 N N . ASN B 1 277 ? -28.438 -30.031 -14.617 1 91.5 277 ASN B N 1
ATOM 6725 C CA . ASN B 1 277 ? -29.578 -29.469 -15.352 1 91.5 277 ASN B CA 1
ATOM 6726 C C . ASN B 1 277 ? -29.25 -29.297 -16.828 1 91.5 277 ASN B C 1
ATOM 6728 O O . ASN B 1 277 ? -30.078 -29.578 -17.688 1 91.5 277 ASN B O 1
ATOM 6732 N N . ALA B 1 278 ? -28.094 -28.828 -17.062 1 91 278 ALA B N 1
ATOM 6733 C CA . ALA B 1 278 ? -27.688 -28.562 -18.438 1 91 278 ALA B CA 1
ATOM 6734 C C . ALA B 1 278 ? -27.656 -29.844 -19.281 1 91 278 ALA B C 1
ATOM 6736 O O . ALA B 1 278 ? -27.875 -29.812 -20.484 1 91 278 ALA B O 1
ATOM 6737 N N . VAL B 1 279 ? -27.422 -30.984 -18.656 1 92.94 279 VAL B N 1
ATOM 6738 C CA . VAL B 1 279 ? -27.344 -32.25 -19.406 1 92.94 279 VAL B CA 1
ATOM 6739 C C . VAL B 1 279 ? -28.609 -33.062 -19.188 1 92.94 279 VAL B C 1
ATOM 6741 O O . VAL B 1 279 ? -28.656 -34.25 -19.5 1 92.94 279 VAL B O 1
ATOM 6744 N N . ASN B 1 280 ? -29.562 -32.438 -18.609 1 93.19 280 ASN B N 1
ATOM 6745 C CA . ASN B 1 280 ? -30.891 -33 -18.391 1 93.19 280 ASN B CA 1
ATOM 6746 C C . ASN B 1 280 ? -30.844 -34.188 -17.422 1 93.19 280 ASN B C 1
ATOM 6748 O O . ASN B 1 280 ? -31.484 -35.219 -17.656 1 93.19 280 ASN B O 1
ATOM 6752 N N . CYS B 1 281 ? -30 -34.094 -16.469 1 95.06 281 CYS B N 1
ATOM 6753 C CA . CYS B 1 281 ? -29.969 -35 -15.336 1 95.06 281 CYS B CA 1
ATOM 6754 C C . CYS B 1 281 ? -30.469 -34.312 -14.07 1 95.06 281 CYS B C 1
ATOM 6756 O O . CYS B 1 281 ? -30.594 -33.094 -14.023 1 95.06 281 CYS B O 1
ATOM 6758 N N . SER B 1 282 ? -30.891 -35.094 -13.102 1 93.94 282 SER B N 1
ATOM 6759 C CA . SER B 1 282 ? -31.359 -34.562 -11.82 1 93.94 282 SER B CA 1
ATOM 6760 C C . SER B 1 282 ? -30.422 -34.969 -10.688 1 93.94 282 SER B C 1
ATOM 6762 O O . SER B 1 282 ? -29.844 -36.062 -10.703 1 93.94 282 SER B O 1
ATOM 6764 N N . MET B 1 283 ? -30.406 -34 -9.797 1 93.44 283 MET B N 1
ATOM 6765 C CA . MET B 1 283 ? -29.641 -34.344 -8.594 1 93.44 283 MET B CA 1
ATOM 6766 C C . MET B 1 283 ? -30.266 -35.531 -7.855 1 93.44 283 MET B C 1
ATOM 6768 O O . MET B 1 283 ? -31.453 -35.812 -8.023 1 93.44 283 MET B O 1
ATOM 6772 N N . GLY B 1 284 ? -29.469 -36.25 -7.07 1 91.69 284 GLY B N 1
ATOM 6773 C CA . GLY B 1 284 ? -29.984 -37.375 -6.32 1 91.69 284 GLY B CA 1
ATOM 6774 C C . GLY B 1 284 ? -29.25 -38.656 -6.617 1 91.69 284 GLY B C 1
ATOM 6775 O O . GLY B 1 284 ? -28.188 -38.656 -7.234 1 91.69 284 GLY B O 1
ATOM 6776 N N . PRO B 1 285 ? -29.797 -39.781 -6.238 1 90.88 285 PRO B N 1
ATOM 6777 C CA . PRO B 1 285 ? -29.109 -41.062 -6.289 1 90.88 285 PRO B CA 1
ATOM 6778 C C . PRO B 1 285 ? -28.844 -41.531 -7.715 1 90.88 285 PRO B C 1
ATOM 6780 O O . PRO B 1 285 ? -27.938 -42.344 -7.941 1 90.88 285 PRO B O 1
ATOM 6783 N N . HIS B 1 286 ? -29.641 -41.031 -8.68 1 93.31 286 HIS B N 1
ATOM 6784 C CA . HIS B 1 286 ? -29.5 -41.531 -10.047 1 93.31 286 HIS B CA 1
ATOM 6785 C C . HIS B 1 286 ? -28.656 -40.562 -10.883 1 93.31 286 HIS B C 1
ATOM 6787 O O . HIS B 1 286 ? -28.5 -40.75 -12.094 1 93.31 286 HIS B O 1
ATOM 6793 N N . LEU B 1 287 ? -28.156 -39.562 -10.297 1 95.31 287 LEU B N 1
ATOM 6794 C CA . LEU B 1 287 ? -27.422 -38.562 -11.016 1 95.31 287 LEU B CA 1
ATOM 6795 C C . LEU B 1 287 ? -26.281 -39.156 -11.812 1 95.31 287 LEU B C 1
ATOM 6797 O O . LEU B 1 287 ? -26.156 -38.938 -13.016 1 95.31 287 LEU B O 1
ATOM 6801 N N . MET B 1 288 ? -25.516 -40 -11.18 1 95.19 288 MET B N 1
ATOM 6802 C CA . MET B 1 288 ? -24.297 -40.531 -11.82 1 95.19 288 MET B CA 1
ATOM 6803 C C . MET B 1 288 ? -24.656 -41.5 -12.945 1 95.19 288 MET B C 1
ATOM 6805 O O . MET B 1 288 ? -23.953 -41.562 -13.953 1 95.19 288 MET B O 1
ATOM 6809 N N . LYS B 1 289 ? -25.672 -42.25 -12.75 1 95.19 289 LYS B N 1
ATOM 6810 C CA . LYS B 1 289 ? -26.125 -43.094 -13.836 1 95.19 289 LYS B CA 1
ATOM 6811 C C . LYS B 1 289 ? -26.5 -42.281 -15.062 1 95.19 289 LYS B C 1
ATOM 6813 O O . LYS B 1 289 ? -26.172 -42.656 -16.188 1 95.19 289 LYS B O 1
ATOM 6818 N N . CYS B 1 290 ? -27.188 -41.281 -14.82 1 95.75 290 CYS B N 1
ATOM 6819 C CA . CYS B 1 290 ? -27.609 -40.406 -15.906 1 95.75 290 CYS B CA 1
ATOM 6820 C C . CYS B 1 290 ? -26.391 -39.75 -16.562 1 95.75 290 CYS B C 1
ATOM 6822 O O . CYS B 1 290 ? -26.25 -39.812 -17.781 1 95.75 290 CYS B O 1
ATOM 6824 N N . VAL B 1 291 ? -25.484 -39.188 -15.781 1 95.19 291 VAL B N 1
ATOM 6825 C CA . VAL B 1 291 ? -24.328 -38.406 -16.266 1 95.19 291 VAL B CA 1
ATOM 6826 C C . VAL B 1 291 ? -23.406 -39.344 -17.062 1 95.19 291 VAL B C 1
ATOM 6828 O O . VAL B 1 291 ? -22.812 -38.906 -18.047 1 95.19 291 VAL B O 1
ATOM 6831 N N . LYS B 1 292 ? -23.25 -40.562 -16.656 1 96 292 LYS B N 1
ATOM 6832 C CA . LYS B 1 292 ? -22.406 -41.531 -17.359 1 96 292 LYS B CA 1
ATOM 6833 C C . LYS B 1 292 ? -22.953 -41.812 -18.75 1 96 292 LYS B C 1
ATOM 6835 O O . LYS B 1 292 ? -22.203 -42.25 -19.625 1 96 292 LYS B O 1
ATOM 6840 N N . GLY B 1 293 ? -24.188 -41.5 -18.938 1 95.12 293 GLY B N 1
ATOM 6841 C CA . GLY B 1 293 ? -24.812 -41.781 -20.219 1 95.12 293 GLY B CA 1
ATOM 6842 C C . GLY B 1 293 ? -24.844 -40.562 -21.141 1 95.12 293 GLY B C 1
ATOM 6843 O O . GLY B 1 293 ? -25.25 -40.656 -22.297 1 95.12 293 GLY B O 1
ATOM 6844 N N . VAL B 1 294 ? -24.391 -39.469 -20.703 1 95.75 294 VAL B N 1
ATOM 6845 C CA . VAL B 1 294 ? -24.453 -38.219 -21.469 1 95.75 294 VAL B CA 1
ATOM 6846 C C . VAL B 1 294 ? -23.406 -38.25 -22.578 1 95.75 294 VAL B C 1
ATOM 6848 O O . VAL B 1 294 ? -22.281 -38.719 -22.375 1 95.75 294 VAL B O 1
ATOM 6851 N N . ALA B 1 295 ? -23.766 -37.781 -23.766 1 95.81 295 ALA B N 1
ATOM 6852 C CA . ALA B 1 295 ? -22.859 -37.719 -24.906 1 95.81 295 ALA B CA 1
ATOM 6853 C C . ALA B 1 295 ? -21.688 -36.781 -24.641 1 95.81 295 ALA B C 1
ATOM 6855 O O . ALA B 1 295 ? -21.859 -35.719 -24.016 1 95.81 295 ALA B O 1
ATOM 6856 N N . LEU B 1 296 ? -20.547 -37.188 -25.141 1 94.75 296 LEU B N 1
ATOM 6857 C CA . LEU B 1 296 ? -19.312 -36.438 -24.938 1 94.75 296 LEU B CA 1
ATOM 6858 C C . LEU B 1 296 ? -19.469 -35 -25.453 1 94.75 296 LEU B C 1
ATOM 6860 O O . LEU B 1 296 ? -19.047 -34.062 -24.797 1 94.75 296 LEU B O 1
ATOM 6864 N N . GLU B 1 297 ? -20.031 -34.812 -26.578 1 92.88 297 GLU B N 1
ATOM 6865 C CA . GLU B 1 297 ? -20.188 -33.5 -27.219 1 92.88 297 GLU B CA 1
ATOM 6866 C C . GLU B 1 297 ? -20.984 -32.531 -26.328 1 92.88 297 GLU B C 1
ATOM 6868 O O . GLU B 1 297 ? -20.688 -31.344 -26.281 1 92.88 297 GLU B O 1
ATOM 6873 N N . LYS B 1 298 ? -21.922 -33.062 -25.703 1 93.25 298 LYS B N 1
ATOM 6874 C CA . LYS B 1 298 ? -22.734 -32.25 -24.828 1 93.25 298 LYS B CA 1
ATOM 6875 C C . LYS B 1 298 ? -21.938 -31.766 -23.609 1 93.25 298 LYS B C 1
ATOM 6877 O O . LYS B 1 298 ? -22.047 -30.609 -23.203 1 93.25 298 LYS B O 1
ATOM 6882 N N . ILE B 1 299 ? -21.125 -32.594 -23.078 1 93 299 ILE B N 1
ATOM 6883 C CA . ILE B 1 299 ? -20.297 -32.25 -21.938 1 93 299 ILE B CA 1
ATOM 6884 C C . ILE B 1 299 ? -19.297 -31.156 -22.328 1 93 299 ILE B C 1
ATOM 6886 O O . ILE B 1 299 ? -19.141 -30.172 -21.609 1 93 299 ILE B O 1
ATOM 6890 N N . LEU B 1 300 ? -18.703 -31.281 -23.453 1 91.06 300 LEU B N 1
ATOM 6891 C CA . LEU B 1 300 ? -17.703 -30.328 -23.922 1 91.06 300 LEU B CA 1
ATOM 6892 C C . LEU B 1 300 ? -18.328 -28.969 -24.203 1 91.06 300 LEU B C 1
ATOM 6894 O O . LEU B 1 300 ? -17.703 -27.938 -23.984 1 91.06 300 LEU B O 1
ATOM 6898 N N . THR B 1 301 ? -19.516 -28.969 -24.688 1 87.81 301 THR B N 1
ATOM 6899 C CA . THR B 1 301 ? -20.219 -27.719 -24.969 1 87.81 301 THR B CA 1
ATOM 6900 C C . THR B 1 301 ? -20.516 -26.969 -23.672 1 87.81 301 THR B C 1
ATOM 6902 O O . THR B 1 301 ? -20.359 -25.75 -23.625 1 87.81 301 THR B O 1
ATOM 6905 N N . ILE B 1 302 ? -20.906 -27.672 -22.734 1 83.5 302 ILE B N 1
ATOM 6906 C CA . ILE B 1 302 ? -21.219 -27.062 -21.453 1 83.5 302 ILE B CA 1
ATOM 6907 C C . ILE B 1 302 ? -19.938 -26.562 -20.797 1 83.5 302 ILE B C 1
ATOM 6909 O O . ILE B 1 302 ? -19.922 -25.484 -20.203 1 83.5 302 ILE B O 1
ATOM 6913 N N . GLN B 1 303 ? -18.953 -27.359 -20.844 1 83.5 303 GLN B N 1
ATOM 6914 C CA . GLN B 1 303 ? -17.672 -26.969 -20.297 1 83.5 303 GLN B CA 1
ATOM 6915 C C . GLN B 1 303 ? -17.172 -25.672 -20.922 1 83.5 303 GLN B C 1
ATOM 6917 O O . GLN B 1 303 ? -16.625 -24.812 -20.234 1 83.5 303 GLN B O 1
ATOM 6922 N N . LYS B 1 304 ? -17.344 -25.547 -22.141 1 78.25 304 LYS B N 1
ATOM 6923 C CA . LYS B 1 304 ? -16.938 -24.328 -22.859 1 78.25 304 LYS B CA 1
ATOM 6924 C C . LYS B 1 304 ? -17.703 -23.125 -22.328 1 78.25 304 LYS B C 1
ATOM 6926 O O . LYS B 1 304 ? -17.125 -22.031 -22.188 1 78.25 304 LYS B O 1
ATOM 6931 N N . LYS B 1 305 ? -18.906 -23.266 -21.984 1 71.06 305 LYS B N 1
ATOM 6932 C CA . LYS B 1 305 ? -19.734 -22.172 -21.5 1 71.06 305 LYS B CA 1
ATOM 6933 C C . LYS B 1 305 ? -19.375 -21.797 -20.062 1 71.06 305 LYS B C 1
ATOM 6935 O O . LYS B 1 305 ? -19.406 -20.625 -19.688 1 71.06 305 LYS B O 1
ATOM 6940 N N . ILE B 1 306 ? -19.062 -22.812 -19.312 1 62.78 306 ILE B N 1
ATOM 6941 C CA . ILE B 1 306 ? -18.703 -22.578 -17.922 1 62.78 306 ILE B CA 1
ATOM 6942 C C . ILE B 1 306 ? -17.312 -21.969 -17.828 1 62.78 306 ILE B C 1
ATOM 6944 O O . ILE B 1 306 ? -17.047 -21.109 -17 1 62.78 306 ILE B O 1
ATOM 6948 N N . ALA B 1 307 ? -16.453 -22.406 -18.625 1 55.84 307 ALA B N 1
ATOM 6949 C CA . ALA B 1 307 ? -15.055 -21.953 -18.609 1 55.84 307 ALA B CA 1
ATOM 6950 C C . ALA B 1 307 ? -14.953 -20.453 -18.859 1 55.84 307 ALA B C 1
ATOM 6952 O O . ALA B 1 307 ? -14.062 -19.797 -18.328 1 55.84 307 ALA B O 1
ATOM 6953 N N . HIS B 1 308 ? -15.805 -19.891 -19.578 1 50.47 308 HIS B N 1
ATOM 6954 C CA . HIS B 1 308 ? -15.734 -18.469 -19.875 1 50.47 308 HIS B CA 1
ATOM 6955 C C . HIS B 1 308 ? -15.992 -17.641 -18.609 1 50.47 308 HIS B C 1
ATOM 6957 O O . HIS B 1 308 ? -15.555 -16.484 -18.531 1 50.47 308 HIS B O 1
ATOM 6963 N N . SER B 1 309 ? -16.484 -18.312 -17.625 1 46.69 309 SER B N 1
ATOM 6964 C CA . SER B 1 309 ? -16.734 -17.578 -16.391 1 46.69 309 SER B CA 1
ATOM 6965 C C . SER B 1 309 ? -15.57 -17.734 -15.414 1 46.69 309 SER B C 1
ATOM 6967 O O . SER B 1 309 ? -15.703 -17.422 -14.227 1 46.69 309 SER B O 1
ATOM 6969 N N . ILE B 1 310 ? -14.484 -18.359 -15.922 1 46.44 310 ILE B N 1
ATOM 6970 C CA . ILE B 1 310 ? -13.359 -18.781 -15.102 1 46.44 310 ILE B CA 1
ATOM 6971 C C . ILE B 1 310 ? -12.773 -17.594 -14.359 1 46.44 310 ILE B C 1
ATOM 6973 O O . ILE B 1 310 ? -12.234 -17.734 -13.258 1 46.44 310 ILE B O 1
ATOM 6977 N N . PHE B 1 311 ? -12.953 -16.422 -14.977 1 47.41 311 PHE B N 1
ATOM 6978 C CA . PHE B 1 311 ? -12.273 -15.289 -14.352 1 47.41 311 PHE B CA 1
ATOM 6979 C C . PHE B 1 311 ? -13.078 -14.766 -13.164 1 47.41 311 PHE B C 1
ATOM 6981 O O . PHE B 1 311 ? -12.562 -14 -12.352 1 47.41 311 PHE B O 1
ATOM 6988 N N . SER B 1 312 ? -14.289 -15.289 -13.055 1 49.09 312 SER B N 1
ATOM 6989 C CA . SER B 1 312 ? -15.117 -14.68 -12.023 1 49.09 312 SER B CA 1
ATOM 6990 C C . SER B 1 312 ? -15.219 -15.57 -10.789 1 49.09 312 SER B C 1
ATOM 6992 O O . SER B 1 312 ? -15.227 -15.086 -9.656 1 49.09 312 SER B O 1
ATOM 6994 N N . GLU B 1 313 ? -15.383 -16.969 -11.078 1 55.84 313 GLU B N 1
ATOM 6995 C CA . GLU B 1 313 ? -15.523 -17.906 -9.969 1 55.84 313 GLU B CA 1
ATOM 6996 C C . GLU B 1 313 ? -14.781 -19.219 -10.242 1 55.84 313 GLU B C 1
ATOM 6998 O O . GLU B 1 313 ? -14.609 -19.609 -11.398 1 55.84 313 GLU B O 1
ATOM 7003 N N . THR B 1 314 ? -14.008 -19.641 -9.188 1 57.97 314 THR B N 1
ATOM 7004 C CA . THR B 1 314 ? -13.43 -20.969 -9.352 1 57.97 314 THR B CA 1
ATOM 7005 C C . THR B 1 314 ? -14.516 -22 -9.633 1 57.97 314 THR B C 1
ATOM 7007 O O . THR B 1 314 ? -15.531 -22.047 -8.938 1 57.97 314 THR B O 1
ATOM 7010 N N . TYR B 1 315 ? -14.359 -22.641 -10.82 1 69.56 315 TYR B N 1
ATOM 7011 C CA . TYR B 1 315 ? -15.266 -23.734 -11.164 1 69.56 315 TYR B CA 1
ATOM 7012 C C . TYR B 1 315 ? -14.797 -25.047 -10.547 1 69.56 315 TYR B C 1
ATOM 7014 O O . TYR B 1 315 ? -14.094 -25.828 -11.195 1 69.56 315 TYR B O 1
ATOM 7022 N N . HIS B 1 316 ? -15.266 -25.297 -9.453 1 74.69 316 HIS B N 1
ATOM 7023 C CA . HIS B 1 316 ? -14.797 -26.406 -8.625 1 74.69 316 HIS B CA 1
ATOM 7024 C C . HIS B 1 316 ? -15.117 -27.75 -9.266 1 74.69 316 HIS B C 1
ATOM 7026 O O . HIS B 1 316 ? -14.516 -28.766 -8.922 1 74.69 316 HIS B O 1
ATOM 7032 N N . ILE B 1 317 ? -16.016 -27.781 -10.297 1 82.38 317 ILE B N 1
ATOM 7033 C CA . ILE B 1 317 ? -16.422 -29.062 -10.867 1 82.38 317 ILE B CA 1
ATOM 7034 C C . ILE B 1 317 ? -15.539 -29.391 -12.07 1 82.38 317 ILE B C 1
ATOM 7036 O O . ILE B 1 317 ? -15.688 -30.453 -12.688 1 82.38 317 ILE B O 1
ATOM 7040 N N . ALA B 1 318 ? -14.617 -28.516 -12.406 1 90.25 318 ALA B N 1
ATOM 7041 C CA . ALA B 1 318 ? -13.766 -28.734 -13.578 1 90.25 318 ALA B CA 1
ATOM 7042 C C . ALA B 1 318 ? -12.289 -28.562 -13.227 1 90.25 318 ALA B C 1
ATOM 7044 O O . ALA B 1 318 ? -11.438 -28.547 -14.117 1 90.25 318 ALA B O 1
ATOM 7045 N N . VAL B 1 319 ? -11.961 -28.359 -11.953 1 91.75 319 VAL B N 1
ATOM 7046 C CA . VAL B 1 319 ? -10.594 -28.234 -11.469 1 91.75 319 VAL B CA 1
ATOM 7047 C C . VAL B 1 319 ? -10.43 -29.016 -10.172 1 91.75 319 VAL B C 1
ATOM 7049 O O . VAL B 1 319 ? -11.414 -29.406 -9.547 1 91.75 319 VAL B O 1
ATOM 7052 N N . PRO B 1 320 ? -9.172 -29.25 -9.75 1 95.12 320 PRO B N 1
ATOM 7053 C CA . PRO B 1 320 ? -8.953 -29.953 -8.484 1 95.12 320 PRO B CA 1
ATOM 7054 C C . PRO B 1 320 ? -9.625 -29.25 -7.305 1 95.12 320 PRO B C 1
ATOM 7056 O O . PRO B 1 320 ? -9.656 -28.016 -7.242 1 95.12 320 PRO B O 1
ATOM 7059 N N . SER B 1 321 ? -10.156 -30.031 -6.359 1 92.69 321 SER B N 1
ATOM 7060 C CA . SER B 1 321 ? -10.828 -29.516 -5.176 1 92.69 321 SER B CA 1
ATOM 7061 C C . SER B 1 321 ? -10.492 -30.344 -3.939 1 92.69 321 SER B C 1
ATOM 7063 O O . SER B 1 321 ? -10.008 -31.469 -4.055 1 92.69 321 SER B O 1
ATOM 7065 N N . VAL B 1 322 ? -10.727 -29.781 -2.812 1 94.06 322 VAL B N 1
ATOM 7066 C CA . VAL B 1 322 ? -10.555 -30.5 -1.563 1 94.06 322 VAL B CA 1
ATOM 7067 C C . VAL B 1 322 ? -11.602 -31.609 -1.464 1 94.06 322 VAL B C 1
ATOM 7069 O O . VAL B 1 322 ? -12.805 -31.344 -1.425 1 94.06 322 VAL B O 1
ATOM 7072 N N . ASP B 1 323 ? -11.141 -32.844 -1.415 1 92.81 323 ASP B N 1
ATOM 7073 C CA . ASP B 1 323 ? -12.055 -33.969 -1.396 1 92.81 323 ASP B CA 1
ATOM 7074 C C . ASP B 1 323 ? -11.891 -34.812 -0.118 1 92.81 323 ASP B C 1
ATOM 7076 O O . ASP B 1 323 ? -12.641 -35.75 0.119 1 92.81 323 ASP B O 1
ATOM 7080 N N . GLY B 1 324 ? -10.867 -34.5 0.649 1 93.06 324 GLY B N 1
ATOM 7081 C CA . GLY B 1 324 ? -10.633 -35.188 1.911 1 93.06 324 GLY B CA 1
ATOM 7082 C C . GLY B 1 324 ? -9.797 -36.469 1.764 1 93.06 324 GLY B C 1
ATOM 7083 O O . GLY B 1 324 ? -9.352 -37.031 2.76 1 93.06 324 GLY B O 1
ATOM 7084 N N . GLU B 1 325 ? -9.523 -36.906 0.565 1 94.38 325 GLU B N 1
ATOM 7085 C CA . GLU B 1 325 ? -8.742 -38.125 0.318 1 94.38 325 GLU B CA 1
ATOM 7086 C C . GLU B 1 325 ? -7.438 -37.781 -0.397 1 94.38 325 GLU B C 1
ATOM 7088 O O . GLU B 1 325 ? -6.359 -37.875 0.194 1 94.38 325 GLU B O 1
ATOM 7093 N N . PHE B 1 326 ? -7.629 -37.344 -1.604 1 96.56 326 PHE B N 1
ATOM 7094 C CA . PHE B 1 326 ? -6.422 -36.906 -2.295 1 96.56 326 PHE B CA 1
ATOM 7095 C C . PHE B 1 326 ? -5.863 -35.656 -1.66 1 96.56 326 PHE B C 1
ATOM 7097 O O . PHE B 1 326 ? -4.664 -35.562 -1.386 1 96.56 326 PHE B O 1
ATOM 7104 N N . LEU B 1 327 ? -6.715 -34.688 -1.534 1 96.56 327 LEU B N 1
ATOM 7105 C CA . LEU B 1 327 ? -6.375 -33.406 -0.936 1 96.56 327 LEU B CA 1
ATOM 7106 C C . LEU B 1 327 ? -7.152 -33.188 0.358 1 96.56 327 LEU B C 1
ATOM 7108 O O . LEU B 1 327 ? -8.367 -32.969 0.329 1 96.56 327 LEU B O 1
ATOM 7112 N N . GLN B 1 328 ? -6.5 -33.094 1.43 1 95.62 328 GLN B N 1
ATOM 7113 C CA . GLN B 1 328 ? -7.125 -33.156 2.746 1 95.62 328 GLN B CA 1
ATOM 7114 C C . GLN B 1 328 ? -7.625 -31.797 3.184 1 95.62 328 GLN B C 1
ATOM 7116 O O . GLN B 1 328 ? -8.562 -31.688 3.979 1 95.62 328 GLN B O 1
ATOM 7121 N N . ASP B 1 329 ? -6.992 -30.781 2.738 1 95.25 329 ASP B N 1
ATOM 7122 C CA . ASP B 1 329 ? -7.309 -29.391 3.096 1 95.25 329 ASP B CA 1
ATOM 7123 C C . ASP B 1 329 ? -6.82 -28.422 2.021 1 95.25 329 ASP B C 1
ATOM 7125 O O . ASP B 1 329 ? -6.219 -28.844 1.028 1 95.25 329 ASP B O 1
ATOM 7129 N N . LEU B 1 330 ? -7.195 -27.156 2.229 1 94.62 330 LEU B N 1
ATOM 7130 C CA . LEU B 1 330 ? -6.699 -26.141 1.308 1 94.62 330 LEU B CA 1
ATOM 7131 C C . LEU B 1 330 ? -5.176 -26.156 1.242 1 94.62 330 LEU B C 1
ATOM 7133 O O . LEU B 1 330 ? -4.508 -26.219 2.275 1 94.62 330 LEU B O 1
ATOM 7137 N N . PRO B 1 331 ? -4.645 -26.078 0.036 1 97.06 331 PRO B N 1
ATOM 7138 C CA . PRO B 1 331 ? -3.189 -26.141 -0.101 1 97.06 331 PRO B CA 1
ATOM 7139 C C . PRO B 1 331 ? -2.473 -25.062 0.707 1 97.06 331 PRO B C 1
ATOM 7141 O O . PRO B 1 331 ? -1.48 -25.344 1.382 1 97.06 331 PRO B O 1
ATOM 7144 N N . LYS B 1 332 ? -3.012 -23.859 0.653 1 95.19 332 LYS B N 1
ATOM 7145 C CA . LYS B 1 332 ? -2.395 -22.766 1.398 1 95.19 332 LYS B CA 1
ATOM 7146 C C . LYS B 1 332 ? -2.268 -23.109 2.879 1 95.19 332 LYS B C 1
ATOM 7148 O O . LYS B 1 332 ? -1.226 -22.875 3.492 1 95.19 332 LYS B O 1
ATOM 7153 N N . ASN B 1 333 ? -3.256 -23.688 3.441 1 95.31 333 ASN B N 1
ATOM 7154 C CA . ASN B 1 333 ? -3.25 -24.094 4.844 1 95.31 333 ASN B CA 1
ATOM 7155 C C . ASN B 1 333 ? -2.244 -25.203 5.098 1 95.31 333 ASN B C 1
ATOM 7157 O O . ASN B 1 333 ? -1.526 -25.188 6.102 1 95.31 333 ASN B O 1
ATOM 7161 N N . MET B 1 334 ? -2.227 -26.125 4.246 1 97.88 334 MET B N 1
ATOM 7162 C CA . MET B 1 334 ? -1.352 -27.281 4.414 1 97.88 334 MET B CA 1
ATOM 7163 C C . MET B 1 334 ? 0.114 -26.875 4.336 1 97.88 334 MET B C 1
ATOM 7165 O O . MET B 1 334 ? 0.925 -27.281 5.168 1 97.88 334 MET B O 1
ATOM 7169 N N . TYR B 1 335 ? 0.451 -26.031 3.418 1 97.81 335 TYR B N 1
ATOM 7170 C CA . TYR B 1 335 ? 1.818 -25.531 3.305 1 97.81 335 TYR B CA 1
ATOM 7171 C C . TYR B 1 335 ? 2.207 -24.719 4.535 1 97.81 335 TYR B C 1
ATOM 7173 O O . TYR B 1 335 ? 3.275 -24.922 5.113 1 97.81 335 TYR B O 1
ATOM 7181 N N . LYS B 1 336 ? 1.34 -23.844 4.922 1 95.94 336 LYS B N 1
ATOM 7182 C CA . LYS B 1 336 ? 1.632 -23.016 6.086 1 95.94 336 LYS B CA 1
ATOM 7183 C C . LYS B 1 336 ? 1.834 -23.859 7.332 1 95.94 336 LYS B C 1
ATOM 7185 O O . LYS B 1 336 ? 2.639 -23.516 8.203 1 95.94 336 LYS B O 1
ATOM 7190 N N . ALA B 1 337 ? 1.115 -24.984 7.371 1 97 337 ALA B N 1
ATOM 7191 C CA . ALA B 1 337 ? 1.181 -25.875 8.531 1 97 337 ALA B CA 1
ATOM 7192 C C . ALA B 1 337 ? 2.34 -26.859 8.398 1 97 337 ALA B C 1
ATOM 7194 O O . ALA B 1 337 ? 2.592 -27.656 9.305 1 97 337 ALA B O 1
ATOM 7195 N N . GLY B 1 338 ? 3.021 -26.828 7.312 1 97.19 338 GLY B N 1
ATOM 7196 C CA . GLY B 1 338 ? 4.129 -27.75 7.098 1 97.19 338 GLY B CA 1
ATOM 7197 C C . GLY B 1 338 ? 3.676 -29.156 6.781 1 97.19 338 GLY B C 1
ATOM 7198 O O . GLY B 1 338 ? 4.398 -30.125 7.051 1 97.19 338 GLY B O 1
ATOM 7199 N N . LYS B 1 339 ? 2.477 -29.25 6.316 1 97.31 339 LYS B N 1
ATOM 7200 C CA . LYS B 1 339 ? 1.917 -30.562 6.004 1 97.31 339 LYS B CA 1
ATOM 7201 C C . LYS B 1 339 ? 2.156 -30.938 4.543 1 97.31 339 LYS B C 1
ATOM 7203 O O . LYS B 1 339 ? 1.212 -31.016 3.756 1 97.31 339 LYS B O 1
ATOM 7208 N N . PHE B 1 340 ? 3.365 -31.188 4.133 1 98 340 PHE B N 1
ATOM 7209 C CA . PHE B 1 340 ? 3.812 -31.656 2.828 1 98 340 PHE B CA 1
ATOM 7210 C C . PHE B 1 340 ? 4.891 -32.719 2.979 1 98 340 PHE B C 1
ATOM 7212 O O . PHE B 1 340 ? 5.406 -32.938 4.078 1 98 340 PHE B O 1
ATOM 7219 N N . HIS B 1 341 ? 5.188 -33.469 1.921 1 97.69 341 HIS B N 1
ATOM 7220 C CA . HIS B 1 341 ? 6.234 -34.469 1.96 1 97.69 341 HIS B CA 1
ATOM 7221 C C . HIS B 1 341 ? 7.605 -33.844 2.16 1 97.69 341 HIS B C 1
ATOM 7223 O O . HIS B 1 341 ? 8.125 -33.156 1.259 1 97.69 341 HIS B O 1
ATOM 7229 N N . LYS B 1 342 ? 8.258 -34 3.24 1 94.81 342 LYS B N 1
ATOM 7230 C CA . LYS B 1 342 ? 9.453 -33.281 3.668 1 94.81 342 LYS B CA 1
ATOM 7231 C C . LYS B 1 342 ? 10.711 -33.906 3.076 1 94.81 342 LYS B C 1
ATOM 7233 O O . LYS B 1 342 ? 11.805 -33.344 3.221 1 94.81 342 LYS B O 1
ATOM 7238 N N . ASP B 1 343 ? 10.617 -35 2.432 1 95.94 343 ASP B N 1
ATOM 7239 C CA . ASP B 1 343 ? 11.797 -35.688 1.902 1 95.94 343 ASP B CA 1
ATOM 7240 C C . ASP B 1 343 ? 11.945 -35.438 0.405 1 95.94 343 ASP B C 1
ATOM 7242 O O . ASP B 1 343 ? 12.734 -36.094 -0.267 1 95.94 343 ASP B O 1
ATOM 7246 N N . ILE B 1 344 ? 11.258 -34.5 -0.108 1 98.31 344 ILE B N 1
ATOM 7247 C CA . ILE B 1 344 ? 11.273 -34.25 -1.543 1 98.31 344 ILE B CA 1
ATOM 7248 C C . ILE B 1 344 ? 12.055 -32.969 -1.821 1 98.31 344 ILE B C 1
ATOM 7250 O O . ILE B 1 344 ? 11.797 -31.922 -1.205 1 98.31 344 ILE B O 1
ATOM 7254 N N . ASP B 1 345 ? 13.031 -32.969 -2.758 1 98.25 345 ASP B N 1
ATOM 7255 C CA . ASP B 1 345 ? 13.711 -31.781 -3.24 1 98.25 345 ASP B CA 1
ATOM 7256 C C . ASP B 1 345 ? 12.836 -31.031 -4.242 1 98.25 345 ASP B C 1
ATOM 7258 O O . ASP B 1 345 ? 12.148 -31.641 -5.062 1 98.25 345 ASP B O 1
ATOM 7262 N N . VAL B 1 346 ? 12.898 -29.672 -4.137 1 98.81 346 VAL B N 1
ATOM 7263 C CA . VAL B 1 346 ? 11.945 -28.938 -4.957 1 98.81 346 VAL B CA 1
ATOM 7264 C C . VAL B 1 346 ? 12.664 -27.812 -5.691 1 98.81 346 VAL B C 1
ATOM 7266 O O . VAL B 1 346 ? 13.508 -27.125 -5.117 1 98.81 346 VAL B O 1
ATOM 7269 N N . ILE B 1 347 ? 12.375 -27.625 -6.984 1 98.81 347 ILE B N 1
ATOM 7270 C CA . ILE B 1 347 ? 12.57 -26.391 -7.738 1 98.81 347 ILE B CA 1
ATOM 7271 C C . ILE B 1 347 ? 11.219 -25.734 -8.008 1 98.81 347 ILE B C 1
ATOM 7273 O O . ILE B 1 347 ? 10.25 -26.406 -8.383 1 98.81 347 ILE B O 1
ATOM 7277 N N . ALA B 1 348 ? 11.102 -24.5 -7.695 1 98.69 348 ALA B N 1
ATOM 7278 C CA . ALA B 1 348 ? 9.93 -23.703 -8.055 1 98.69 348 ALA B CA 1
ATOM 7279 C C . ALA B 1 348 ? 10.32 -22.453 -8.82 1 98.69 348 ALA B C 1
ATOM 7281 O O . ALA B 1 348 ? 11.406 -21.906 -8.609 1 98.69 348 ALA B O 1
ATOM 7282 N N . GLY B 1 349 ? 9.438 -22.031 -9.711 1 98.44 349 GLY B N 1
ATOM 7283 C CA . GLY B 1 349 ? 9.773 -20.812 -10.422 1 98.44 349 GLY B CA 1
ATOM 7284 C C . GLY B 1 349 ? 8.609 -20.234 -11.211 1 98.44 349 GLY B C 1
ATOM 7285 O O . GLY B 1 349 ? 7.52 -20.812 -11.219 1 98.44 349 GLY B O 1
ATOM 7286 N N . PHE B 1 350 ? 8.828 -19.062 -11.75 1 98.31 350 PHE B N 1
ATOM 7287 C CA . PHE B 1 350 ? 7.848 -18.312 -12.531 1 98.31 350 PHE B CA 1
ATOM 7288 C C . PHE B 1 350 ? 8.539 -17.328 -13.469 1 98.31 350 PHE B C 1
ATOM 7290 O O . PHE B 1 350 ? 9.766 -17.219 -13.469 1 98.31 350 PHE B O 1
ATOM 7297 N N . ASN B 1 351 ? 7.73 -16.766 -14.359 1 98.31 351 ASN B N 1
ATOM 7298 C CA . ASN B 1 351 ? 8.25 -15.836 -15.352 1 98.31 351 ASN B CA 1
ATOM 7299 C C . ASN B 1 351 ? 8.031 -14.383 -14.922 1 98.31 351 ASN B C 1
ATOM 7301 O O . ASN B 1 351 ? 7.227 -14.109 -14.023 1 98.31 351 ASN B O 1
ATOM 7305 N N . SER B 1 352 ? 8.688 -13.492 -15.547 1 98.12 352 SER B N 1
ATOM 7306 C CA . SER B 1 352 ? 8.742 -12.109 -15.07 1 98.12 352 SER B CA 1
ATOM 7307 C C . SER B 1 352 ? 7.445 -11.367 -15.383 1 98.12 352 SER B C 1
ATOM 7309 O O . SER B 1 352 ? 7.195 -10.289 -14.836 1 98.12 352 SER B O 1
ATOM 7311 N N . ASN B 1 353 ? 6.586 -11.875 -16.266 1 97.19 353 ASN B N 1
ATOM 7312 C CA . ASN B 1 353 ? 5.285 -11.289 -16.578 1 97.19 353 ASN B CA 1
ATOM 7313 C C . ASN B 1 353 ? 4.246 -12.367 -16.875 1 97.19 353 ASN B C 1
ATOM 7315 O O . ASN B 1 353 ? 3.691 -12.398 -17.984 1 97.19 353 ASN B O 1
ATOM 7319 N N . GLU B 1 354 ? 3.965 -13.18 -15.859 1 96.81 354 GLU B N 1
ATOM 7320 C CA . GLU B 1 354 ? 3.021 -14.289 -15.969 1 96.81 354 GLU B CA 1
ATOM 7321 C C . GLU B 1 354 ? 1.66 -13.812 -16.469 1 96.81 354 GLU B C 1
ATOM 7323 O O . GLU B 1 354 ? 1.037 -14.453 -17.312 1 96.81 354 GLU B O 1
ATOM 7328 N N . GLY B 1 355 ? 1.247 -12.672 -16.016 1 93.38 355 GLY B N 1
ATOM 7329 C CA . GLY B 1 355 ? -0.11 -12.195 -16.234 1 93.38 355 GLY B CA 1
ATOM 7330 C C . GLY B 1 355 ? -0.362 -11.734 -17.656 1 93.38 355 GLY B C 1
ATOM 7331 O O . GLY B 1 355 ? -1.513 -11.57 -18.062 1 93.38 355 GLY B O 1
ATOM 7332 N N . SER B 1 356 ? 0.663 -11.547 -18.453 1 92.06 356 SER B N 1
ATOM 7333 C CA . SER B 1 356 ? 0.5 -11.055 -19.828 1 92.06 356 SER B CA 1
ATOM 7334 C C . SER B 1 356 ? -0.257 -12.062 -20.688 1 92.06 356 SER B C 1
ATOM 7336 O O . SER B 1 356 ? -0.809 -11.703 -21.719 1 92.06 356 SER B O 1
ATOM 7338 N N . ILE B 1 357 ? -0.316 -13.305 -20.234 1 89.44 357 ILE B N 1
ATOM 7339 C CA . ILE B 1 357 ? -1.047 -14.328 -20.984 1 89.44 357 ILE B CA 1
ATOM 7340 C C . ILE B 1 357 ? -2.525 -13.953 -21.047 1 89.44 357 ILE B C 1
ATOM 7342 O O . ILE B 1 357 ? -3.205 -14.266 -22.031 1 89.44 357 ILE B O 1
ATOM 7346 N N . PHE B 1 358 ? -2.994 -13.281 -20.078 1 83.94 358 PHE B N 1
ATOM 7347 C CA . PHE B 1 358 ? -4.418 -12.969 -20 1 83.94 358 PHE B CA 1
ATOM 7348 C C . PHE B 1 358 ? -4.781 -11.828 -20.938 1 83.94 358 PHE B C 1
ATOM 7350 O O . PHE B 1 358 ? -5.957 -11.609 -21.234 1 83.94 358 PHE B O 1
ATOM 7357 N N . THR B 1 359 ? -3.812 -11.055 -21.359 1 81.12 359 THR B N 1
ATOM 7358 C CA . THR B 1 359 ? -4.082 -10.07 -22.406 1 81.12 359 THR B CA 1
ATOM 7359 C C . THR B 1 359 ? -4.391 -10.758 -23.734 1 81.12 359 THR B C 1
ATOM 7361 O O . THR B 1 359 ? -5.137 -10.219 -24.547 1 81.12 359 THR B O 1
ATOM 7364 N N . LEU B 1 360 ? -3.771 -11.945 -23.906 1 75.25 360 LEU B N 1
ATOM 7365 C CA . LEU B 1 360 ? -3.979 -12.688 -25.141 1 75.25 360 LEU B CA 1
ATOM 7366 C C . LEU B 1 360 ? -5.301 -13.445 -25.109 1 75.25 360 LEU B C 1
ATOM 7368 O O . LEU B 1 360 ? -5.91 -13.695 -26.156 1 75.25 360 LEU B O 1
ATOM 7372 N N . LEU B 1 361 ? -5.656 -13.789 -23.938 1 72.94 361 LEU B N 1
ATOM 7373 C CA . LEU B 1 361 ? -6.82 -14.656 -23.797 1 72.94 361 LEU B CA 1
ATOM 7374 C C . LEU B 1 361 ? -8.102 -13.836 -23.703 1 72.94 361 LEU B C 1
ATOM 7376 O O . LEU B 1 361 ? -9.203 -14.375 -23.812 1 72.94 361 LEU B O 1
ATOM 7380 N N . THR B 1 362 ? -7.91 -12.523 -23.516 1 68 362 THR B N 1
ATOM 7381 C CA . THR B 1 362 ? -9.094 -11.672 -23.438 1 68 362 THR B CA 1
ATOM 7382 C C . THR B 1 362 ? -9.508 -11.195 -24.828 1 68 362 THR B C 1
ATOM 7384 O O . THR B 1 362 ? -8.648 -10.922 -25.672 1 68 362 THR B O 1
ATOM 7387 N N . PRO B 1 363 ? -10.844 -11.25 -24.969 1 62.41 363 PRO B N 1
ATOM 7388 C CA . PRO B 1 363 ? -11.305 -10.742 -26.266 1 62.41 363 PRO B CA 1
ATOM 7389 C C . PRO B 1 363 ? -10.922 -9.289 -26.5 1 62.41 363 PRO B C 1
ATOM 7391 O O . PRO B 1 363 ? -11.031 -8.789 -27.625 1 62.41 363 PRO B O 1
ATOM 7394 N N . LEU B 1 364 ? -10.414 -8.68 -25.562 1 63.12 364 LEU B N 1
ATOM 7395 C CA . LEU B 1 364 ? -10.133 -7.25 -25.641 1 63.12 364 LEU B CA 1
ATOM 7396 C C . LEU B 1 364 ? -8.68 -7 -26.016 1 63.12 364 LEU B C 1
ATOM 7398 O O . LEU B 1 364 ? -8.188 -5.875 -25.891 1 63.12 364 LEU B O 1
ATOM 7402 N N . PHE B 1 365 ? -8.047 -8.023 -26.5 1 62.91 365 PHE B N 1
ATOM 7403 C CA . PHE B 1 365 ? -6.613 -7.934 -26.766 1 62.91 365 PHE B CA 1
ATOM 7404 C C . PHE B 1 365 ? -6.305 -6.73 -27.641 1 62.91 365 PHE B C 1
ATOM 7406 O O . PHE B 1 365 ? -5.395 -5.953 -27.344 1 62.91 365 PHE B O 1
ATOM 7413 N N . GLY B 1 366 ? -7.039 -6.578 -28.609 1 67 366 GLY B N 1
ATOM 7414 C CA . GLY B 1 366 ? -6.801 -5.477 -29.531 1 67 366 GLY B CA 1
ATOM 7415 C C . GLY B 1 366 ? -6.957 -4.113 -28.875 1 67 366 GLY B C 1
ATOM 7416 O O . GLY B 1 366 ? -6.316 -3.146 -29.297 1 67 366 GLY B O 1
ATOM 7417 N N . LEU B 1 367 ? -7.688 -4.051 -27.844 1 75.44 367 LEU B N 1
ATOM 7418 C CA . LEU B 1 367 ? -7.98 -2.779 -27.188 1 75.44 367 LEU B CA 1
ATOM 7419 C C . LEU B 1 367 ? -6.914 -2.441 -26.141 1 75.44 367 LEU B C 1
ATOM 7421 O O . LEU B 1 367 ? -6.805 -1.292 -25.719 1 75.44 367 LEU B O 1
ATOM 7425 N N . LEU B 1 368 ? -6.035 -3.357 -25.938 1 86.69 368 LEU B N 1
ATOM 7426 C CA . LEU B 1 368 ? -5.109 -3.168 -24.828 1 86.69 368 LEU B CA 1
ATOM 7427 C C . LEU B 1 368 ? -3.783 -2.592 -25.328 1 86.69 368 LEU B C 1
ATOM 7429 O O . LEU B 1 368 ? -2.953 -2.16 -24.516 1 86.69 368 LEU B O 1
ATOM 7433 N N . LYS B 1 369 ? -3.662 -2.547 -26.656 1 85.31 369 LYS B N 1
ATOM 7434 C CA . LYS B 1 369 ? -2.418 -2.033 -27.219 1 85.31 369 LYS B CA 1
ATOM 7435 C C . LYS B 1 369 ? -2.166 -0.593 -26.781 1 85.31 369 LYS B C 1
ATOM 7437 O O . LYS B 1 369 ? -1.025 -0.208 -26.531 1 85.31 369 LYS B O 1
ATOM 7442 N N . ASP B 1 370 ? -3.209 0.135 -26.688 1 89.69 370 ASP B N 1
ATOM 7443 C CA . ASP B 1 370 ? -3.086 1.55 -26.344 1 89.69 370 ASP B CA 1
ATOM 7444 C C . ASP B 1 370 ? -3.275 1.777 -24.844 1 89.69 370 ASP B C 1
ATOM 7446 O O . ASP B 1 370 ? -3.396 2.918 -24.391 1 89.69 370 ASP B O 1
ATOM 7450 N N . GLY B 1 371 ? -3.289 0.721 -24.188 1 92.19 371 GLY B N 1
ATOM 7451 C CA . GLY B 1 371 ? -3.439 0.81 -22.75 1 92.19 371 GLY B CA 1
ATOM 7452 C C . GLY B 1 371 ? -4.844 0.485 -22.266 1 92.19 371 GLY B C 1
ATOM 7453 O O . GLY B 1 371 ? -5.645 -0.074 -23.016 1 92.19 371 GLY B O 1
ATOM 7454 N N . MET B 1 372 ? -5.039 0.669 -20.969 1 91.75 372 MET B N 1
ATOM 7455 C CA . MET B 1 372 ? -6.316 0.437 -20.297 1 91.75 372 MET B CA 1
ATOM 7456 C C . MET B 1 372 ? -6.797 1.697 -19.594 1 91.75 372 MET B C 1
ATOM 7458 O O . MET B 1 372 ? -6.027 2.334 -18.859 1 91.75 372 MET B O 1
ATOM 7462 N N . ASP B 1 373 ? -8.047 2.094 -19.859 1 92.88 373 ASP B N 1
ATOM 7463 C CA . ASP B 1 373 ? -8.531 3.262 -19.125 1 92.88 373 ASP B CA 1
ATOM 7464 C C . ASP B 1 373 ? -8.953 2.885 -17.703 1 92.88 373 ASP B C 1
ATOM 7466 O O . ASP B 1 373 ? -9.023 1.702 -17.375 1 92.88 373 ASP B O 1
ATOM 7470 N N . ARG B 1 374 ? -9.219 3.873 -16.922 1 93.75 374 ARG B N 1
ATOM 7471 C CA . ARG B 1 374 ? -9.477 3.682 -15.5 1 93.75 374 ARG B CA 1
ATOM 7472 C C . ARG B 1 374 ? -10.734 2.842 -15.281 1 93.75 374 ARG B C 1
ATOM 7474 O O . ARG B 1 374 ? -10.758 1.964 -14.422 1 93.75 374 ARG B O 1
ATOM 7481 N N . LYS B 1 375 ? -11.766 3.084 -16.016 1 91.81 375 LYS B N 1
ATOM 7482 C CA . LYS B 1 375 ? -13.023 2.355 -15.875 1 91.81 375 LYS B CA 1
ATOM 7483 C C . LYS B 1 375 ? -12.836 0.871 -16.172 1 91.81 375 LYS B C 1
ATOM 7485 O O . LYS B 1 375 ? -13.312 0.016 -15.422 1 91.81 375 LYS B O 1
ATOM 7490 N N . MET B 1 376 ? -12.172 0.614 -17.219 1 88.5 376 MET B N 1
ATOM 7491 C CA . MET B 1 376 ? -11.891 -0.768 -17.594 1 88.5 376 MET B CA 1
ATOM 7492 C C . MET B 1 376 ? -11.023 -1.451 -16.547 1 88.5 376 MET B C 1
ATOM 7494 O O . MET B 1 376 ? -11.266 -2.609 -16.203 1 88.5 376 MET B O 1
ATOM 7498 N N . PHE B 1 377 ? -10.086 -0.722 -16.141 1 91.31 377 PHE B N 1
ATOM 7499 C CA . PHE B 1 377 ? -9.195 -1.252 -15.117 1 91.31 377 PHE B CA 1
ATOM 7500 C C . PHE B 1 377 ? -9.984 -1.631 -13.867 1 91.31 377 PHE B C 1
ATOM 7502 O O . PHE B 1 377 ? -9.859 -2.75 -13.359 1 91.31 377 PHE B O 1
ATOM 7509 N N . GLU B 1 378 ? -10.797 -0.749 -13.375 1 89.38 378 GLU B N 1
ATOM 7510 C CA . GLU B 1 378 ? -11.594 -0.971 -12.172 1 89.38 378 GLU B CA 1
ATOM 7511 C C . GLU B 1 378 ? -12.547 -2.152 -12.352 1 89.38 378 GLU B C 1
ATOM 7513 O O . GLU B 1 378 ? -12.672 -2.992 -11.461 1 89.38 378 GLU B O 1
ATOM 7518 N N . SER B 1 379 ? -13.172 -2.254 -13.445 1 85.19 379 SER B N 1
ATOM 7519 C CA . SER B 1 379 ? -14.102 -3.348 -13.727 1 85.19 379 SER B CA 1
ATOM 7520 C C . SER B 1 379 ? -13.367 -4.688 -13.789 1 85.19 379 SER B C 1
ATOM 7522 O O . SER B 1 379 ? -13.898 -5.707 -13.344 1 85.19 379 SER B O 1
ATOM 7524 N N . SER B 1 380 ? -12.18 -4.648 -14.32 1 83.75 380 SER B N 1
ATOM 7525 C CA . SER B 1 380 ? -11.398 -5.871 -14.445 1 83.75 380 SER B CA 1
ATOM 7526 C C . SER B 1 380 ? -10.945 -6.379 -13.086 1 83.75 380 SER B C 1
ATOM 7528 O O . SER B 1 380 ? -10.977 -7.582 -12.82 1 83.75 380 SER B O 1
ATOM 7530 N N . VAL B 1 381 ? -10.5 -5.445 -12.281 1 84.69 381 VAL B N 1
ATOM 7531 C CA . VAL B 1 381 ? -10.047 -5.828 -10.945 1 84.69 381 VAL B CA 1
ATOM 7532 C C . VAL B 1 381 ? -11.227 -6.352 -10.133 1 84.69 381 VAL B C 1
ATOM 7534 O O . VAL B 1 381 ? -11.117 -7.387 -9.461 1 84.69 381 VAL B O 1
ATOM 7537 N N . LYS B 1 382 ? -12.305 -5.676 -10.227 1 76.5 382 LYS B N 1
ATOM 7538 C CA . LYS B 1 382 ? -13.492 -6.086 -9.469 1 76.5 382 LYS B CA 1
ATOM 7539 C C . LYS B 1 382 ? -14.055 -7.402 -10 1 76.5 382 LYS B C 1
ATOM 7541 O O . LYS B 1 382 ? -14.57 -8.211 -9.234 1 76.5 382 LYS B O 1
ATOM 7546 N N . GLY B 1 383 ? -13.977 -7.57 -11.289 1 70.94 383 GLY B N 1
ATOM 7547 C CA . GLY B 1 383 ? -14.43 -8.812 -11.883 1 70.94 383 GLY B CA 1
ATOM 7548 C C . GLY B 1 383 ? -13.57 -10.008 -11.5 1 70.94 383 GLY B C 1
ATOM 7549 O O . GLY B 1 383 ? -14.094 -11.086 -11.203 1 70.94 383 GLY B O 1
ATOM 7550 N N . LEU B 1 384 ? -12.32 -9.852 -11.578 1 66.31 384 LEU B N 1
ATOM 7551 C CA . LEU B 1 384 ? -11.398 -10.93 -11.227 1 66.31 384 LEU B CA 1
ATOM 7552 C C . LEU B 1 384 ? -11.562 -11.336 -9.773 1 66.31 384 LEU B C 1
ATOM 7554 O O . LEU B 1 384 ? -11.523 -12.531 -9.453 1 66.31 384 LEU B O 1
ATOM 7558 N N . PHE B 1 385 ? -11.766 -10.289 -8.805 1 57.94 385 PHE B N 1
ATOM 7559 C CA . PHE B 1 385 ? -11.672 -10.586 -7.383 1 57.94 385 PHE B CA 1
ATOM 7560 C C . PHE B 1 385 ? -13.047 -10.547 -6.73 1 57.94 385 PHE B C 1
ATOM 7562 O O . PHE B 1 385 ? -13.25 -11.125 -5.664 1 57.94 385 PHE B O 1
ATOM 7569 N N . TYR B 1 386 ? -13.891 -9.703 -7.18 1 51.22 386 TYR B N 1
ATOM 7570 C CA . TYR B 1 386 ? -15.219 -9.727 -6.586 1 51.22 386 TYR B CA 1
ATOM 7571 C C . TYR B 1 386 ? -15.805 -11.133 -6.613 1 51.22 386 TYR B C 1
ATOM 7573 O O . TYR B 1 386 ? -16.438 -11.57 -5.648 1 51.22 386 TYR B O 1
ATOM 7581 N N . ALA B 1 387 ? -15.562 -11.758 -7.66 1 48.19 387 ALA B N 1
ATOM 7582 C CA . ALA B 1 387 ? -16.156 -13.086 -7.773 1 48.19 387 ALA B CA 1
ATOM 7583 C C . ALA B 1 387 ? -15.617 -14.023 -6.699 1 48.19 387 ALA B C 1
ATOM 7585 O O . ALA B 1 387 ? -16.312 -14.922 -6.234 1 48.19 387 ALA B O 1
ATOM 7586 N N . HIS B 1 388 ? -14.422 -13.625 -6.258 1 51.16 388 HIS B N 1
ATOM 7587 C CA . HIS B 1 388 ? -13.805 -14.547 -5.309 1 51.16 388 HIS B CA 1
ATOM 7588 C C . HIS B 1 388 ? -14.125 -14.148 -3.871 1 51.16 388 HIS B C 1
ATOM 7590 O O . HIS B 1 388 ? -14.5 -15 -3.059 1 51.16 388 HIS B O 1
ATOM 7596 N N . GLU B 1 389 ? -14.07 -12.789 -3.582 1 56.66 389 GLU B N 1
ATOM 7597 C CA . GLU B 1 389 ? -14.109 -12.469 -2.16 1 56.66 389 GLU B CA 1
ATOM 7598 C C . GLU B 1 389 ? -15.352 -11.656 -1.812 1 56.66 389 GLU B C 1
ATOM 7600 O O . GLU B 1 389 ? -15.805 -11.656 -0.663 1 56.66 389 GLU B O 1
ATOM 7605 N N . LYS B 1 390 ? -16.109 -11.164 -2.854 1 61.56 390 LYS B N 1
ATOM 7606 C CA . LYS B 1 390 ? -17.281 -10.312 -2.682 1 61.56 390 LYS B CA 1
ATOM 7607 C C . LYS B 1 390 ? -17.047 -9.25 -1.617 1 61.56 390 LYS B C 1
ATOM 7609 O O . LYS B 1 390 ? -17.922 -8.969 -0.799 1 61.56 390 LYS B O 1
ATOM 7614 N N . ILE B 1 391 ? -15.844 -8.93 -1.318 1 71.75 391 ILE B N 1
ATOM 7615 C CA . ILE B 1 391 ? -15.484 -7.891 -0.361 1 71.75 391 ILE B CA 1
ATOM 7616 C C . ILE B 1 391 ? -14.953 -6.664 -1.103 1 71.75 391 ILE B C 1
ATOM 7618 O O . ILE B 1 391 ? -13.828 -6.672 -1.602 1 71.75 391 ILE B O 1
ATOM 7622 N N . GLY B 1 392 ? -15.734 -5.633 -1.262 1 76.94 392 GLY B N 1
ATOM 7623 C CA . GLY B 1 392 ? -15.398 -4.414 -1.983 1 76.94 392 GLY B CA 1
ATOM 7624 C C . GLY B 1 392 ? -14.094 -3.795 -1.522 1 76.94 392 GLY B C 1
ATOM 7625 O O . GLY B 1 392 ? -13.312 -3.299 -2.338 1 76.94 392 GLY B O 1
ATOM 7626 N N . LEU B 1 393 ? -13.789 -3.914 -0.262 1 85 393 LEU B N 1
ATOM 7627 C CA . LEU B 1 393 ? -12.578 -3.332 0.315 1 85 393 LEU B CA 1
ATOM 7628 C C . LEU B 1 393 ? -11.328 -3.953 -0.301 1 85 393 LEU B C 1
ATOM 7630 O O . LEU B 1 393 ? -10.32 -3.273 -0.477 1 85 393 LEU B O 1
ATOM 7634 N N . ILE B 1 394 ? -11.398 -5.191 -0.66 1 87.5 394 ILE B N 1
ATOM 7635 C CA . ILE B 1 394 ? -10.25 -5.883 -1.244 1 87.5 394 ILE B CA 1
ATOM 7636 C C . ILE B 1 394 ? -9.938 -5.293 -2.617 1 87.5 394 ILE B C 1
ATOM 7638 O O . ILE B 1 394 ? -8.773 -5.066 -2.949 1 87.5 394 ILE B O 1
ATOM 7642 N N . GLY B 1 395 ? -11.016 -5.074 -3.41 1 88.19 395 GLY B N 1
ATOM 7643 C CA . GLY B 1 395 ? -10.812 -4.41 -4.688 1 88.19 395 GLY B CA 1
ATOM 7644 C C . GLY B 1 395 ? -10.156 -3.049 -4.555 1 88.19 395 GLY B C 1
ATOM 7645 O O . GLY B 1 395 ? -9.266 -2.707 -5.328 1 88.19 395 GLY B O 1
ATOM 7646 N N . ASP B 1 396 ? -10.562 -2.279 -3.58 1 90.44 396 ASP B N 1
ATOM 7647 C CA . ASP B 1 396 ? -10 -0.953 -3.334 1 90.44 396 ASP B CA 1
ATOM 7648 C C . ASP B 1 396 ? -8.523 -1.042 -2.963 1 90.44 396 ASP B C 1
ATOM 7650 O O . ASP B 1 396 ? -7.715 -0.226 -3.41 1 90.44 396 ASP B O 1
ATOM 7654 N N . LEU B 1 397 ? -8.25 -1.995 -2.104 1 93.25 397 LEU B N 1
ATOM 7655 C CA . LEU B 1 397 ? -6.867 -2.178 -1.665 1 93.25 397 LEU B CA 1
ATOM 7656 C C . LEU B 1 397 ? -5.977 -2.586 -2.832 1 93.25 397 LEU B C 1
ATOM 7658 O O . LEU B 1 397 ? -4.855 -2.088 -2.967 1 93.25 397 LEU B O 1
ATOM 7662 N N . ILE B 1 398 ? -6.418 -3.475 -3.689 1 93.94 398 ILE B N 1
ATOM 7663 C CA . ILE B 1 398 ? -5.656 -3.92 -4.852 1 93.94 398 ILE B CA 1
ATOM 7664 C C . ILE B 1 398 ? -5.434 -2.746 -5.801 1 93.94 398 ILE B C 1
ATOM 7666 O O . ILE B 1 398 ? -4.312 -2.516 -6.258 1 93.94 398 ILE B O 1
ATOM 7670 N N . MET B 1 399 ? -6.508 -2.039 -6.109 1 93.56 399 MET B N 1
ATOM 7671 C CA . MET B 1 399 ? -6.387 -0.885 -6.996 1 93.56 399 MET B CA 1
ATOM 7672 C C . MET B 1 399 ? -5.391 0.128 -6.441 1 93.56 399 MET B C 1
ATOM 7674 O O . MET B 1 399 ? -4.566 0.663 -7.18 1 93.56 399 MET B O 1
ATOM 7678 N N . PHE B 1 400 ? -5.426 0.398 -5.203 1 95.81 400 PHE B N 1
ATOM 7679 C CA . PHE B 1 400 ? -4.5 1.345 -4.59 1 95.81 400 PHE B CA 1
ATOM 7680 C C . PHE B 1 400 ? -3.062 0.864 -4.73 1 95.81 400 PHE B C 1
ATOM 7682 O O . PHE B 1 400 ? -2.174 1.642 -5.082 1 95.81 400 PHE B O 1
ATOM 7689 N N . GLN B 1 401 ? -2.855 -0.435 -4.406 1 96.12 401 GLN B N 1
ATOM 7690 C CA . GLN B 1 401 ? -1.52 -1.024 -4.398 1 96.12 401 GLN B CA 1
ATOM 7691 C C . GLN B 1 401 ? -0.874 -0.941 -5.777 1 96.12 401 GLN B C 1
ATOM 7693 O O . GLN B 1 401 ? 0.346 -0.799 -5.891 1 96.12 401 GLN B O 1
ATOM 7698 N N . TYR B 1 402 ? -1.639 -0.979 -6.824 1 96.44 402 TYR B N 1
ATOM 7699 C CA . TYR B 1 402 ? -1.052 -1.134 -8.148 1 96.44 402 TYR B CA 1
ATOM 7700 C C . TYR B 1 402 ? -1.244 0.128 -8.984 1 96.44 402 TYR B C 1
ATOM 7702 O O . TYR B 1 402 ? -0.835 0.181 -10.148 1 96.44 402 TYR B O 1
ATOM 7710 N N . THR B 1 403 ? -1.792 1.182 -8.438 1 95.69 403 THR B N 1
ATOM 7711 C CA . THR B 1 403 ? -1.978 2.449 -9.133 1 95.69 403 THR B CA 1
ATOM 7712 C C . THR B 1 403 ? -0.741 3.332 -8.984 1 95.69 403 THR B C 1
ATOM 7714 O O . THR B 1 403 ? -0.158 3.422 -7.902 1 95.69 403 THR B O 1
ATOM 7717 N N . ASN B 1 404 ? -0.317 3.871 -10.102 1 95.81 404 ASN B N 1
ATOM 7718 C CA . ASN B 1 404 ? 0.613 4.992 -10.039 1 95.81 404 ASN B CA 1
ATOM 7719 C C . ASN B 1 404 ? -0.08 6.27 -9.578 1 95.81 404 ASN B C 1
ATOM 7721 O O . ASN B 1 404 ? -0.71 6.965 -10.375 1 95.81 404 ASN B O 1
ATOM 7725 N N . HIS B 1 405 ? 0.158 6.66 -8.391 1 94.75 405 HIS B N 1
ATOM 7726 C CA . HIS B 1 405 ? -0.636 7.719 -7.777 1 94.75 405 HIS B CA 1
ATOM 7727 C C . HIS B 1 405 ? -0.184 9.094 -8.258 1 94.75 405 HIS B C 1
ATOM 7729 O O . HIS B 1 405 ? -0.885 10.086 -8.055 1 94.75 405 HIS B O 1
ATOM 7735 N N . ALA B 1 406 ? 0.997 9.188 -8.914 1 93.75 406 ALA B N 1
ATOM 7736 C CA . ALA B 1 406 ? 1.406 10.445 -9.539 1 93.75 406 ALA B CA 1
ATOM 7737 C C . ALA B 1 406 ? 0.583 10.727 -10.797 1 93.75 406 ALA B C 1
ATOM 7739 O O . ALA B 1 406 ? 0.392 11.883 -11.172 1 93.75 406 ALA B O 1
ATOM 7740 N N . ASP B 1 407 ? 0.146 9.648 -11.469 1 95 407 ASP B N 1
ATOM 7741 C CA . ASP B 1 407 ? -0.72 9.734 -12.641 1 95 407 ASP B CA 1
ATOM 7742 C C . ASP B 1 407 ? -1.673 8.539 -12.711 1 95 407 ASP B C 1
ATOM 7744 O O . ASP B 1 407 ? -1.477 7.629 -13.508 1 95 407 ASP B O 1
ATOM 7748 N N . PRO B 1 408 ? -2.721 8.609 -11.961 1 94.06 408 PRO B N 1
ATOM 7749 C CA . PRO B 1 408 ? -3.609 7.453 -11.797 1 94.06 408 PRO B CA 1
ATOM 7750 C C . PRO B 1 408 ? -4.352 7.098 -13.086 1 94.06 408 PRO B C 1
ATOM 7752 O O . PRO B 1 408 ? -4.938 6.02 -13.188 1 94.06 408 PRO B O 1
ATOM 7755 N N . ASN B 1 409 ? -4.328 7.988 -14.141 1 94 409 ASN B N 1
ATOM 7756 C CA . ASN B 1 409 ? -5.066 7.738 -15.375 1 94 409 ASN B CA 1
ATOM 7757 C C . ASN B 1 409 ? -4.129 7.359 -16.516 1 94 409 ASN B C 1
ATOM 7759 O O . ASN B 1 409 ? -4.535 7.336 -17.672 1 94 409 ASN B O 1
ATOM 7763 N N . ASP B 1 410 ? -2.9 7.082 -16.156 1 96 410 ASP B N 1
ATOM 7764 C CA . ASP B 1 410 ? -1.946 6.609 -17.156 1 96 410 ASP B CA 1
ATOM 7765 C C . ASP B 1 410 ? -2.361 5.25 -17.719 1 96 410 ASP B C 1
ATOM 7767 O O . ASP B 1 410 ? -2.178 4.223 -17.062 1 96 410 ASP B O 1
ATOM 7771 N N . LYS B 1 411 ? -2.854 5.258 -18.953 1 95.38 411 LYS B N 1
ATOM 7772 C CA . LYS B 1 411 ? -3.447 4.066 -19.562 1 95.38 411 LYS B CA 1
ATOM 7773 C C . LYS B 1 411 ? -2.418 2.951 -19.703 1 95.38 411 LYS B C 1
ATOM 7775 O O . LYS B 1 411 ? -2.746 1.772 -19.562 1 95.38 411 LYS B O 1
ATOM 7780 N N . ILE B 1 412 ? -1.199 3.277 -20.031 1 95.38 412 ILE B N 1
ATOM 7781 C CA . ILE B 1 412 ? -0.13 2.301 -20.203 1 95.38 412 ILE B CA 1
ATOM 7782 C C . ILE B 1 412 ? 0.211 1.66 -18.859 1 95.38 412 ILE B C 1
ATOM 7784 O O . ILE B 1 412 ? 0.343 0.438 -18.766 1 95.38 412 ILE B O 1
ATOM 7788 N N . ALA B 1 413 ? 0.28 2.482 -17.828 1 96.06 413 ALA B N 1
ATOM 7789 C CA . ALA B 1 413 ? 0.574 1.974 -16.5 1 96.06 413 ALA B CA 1
ATOM 7790 C C . ALA B 1 413 ? -0.552 1.076 -15.984 1 96.06 413 ALA B C 1
ATOM 7792 O O . ALA B 1 413 ? -0.301 0.071 -15.32 1 96.06 413 ALA B O 1
ATOM 7793 N N . LEU B 1 414 ? -1.76 1.476 -16.312 1 95.88 414 LEU B N 1
ATOM 7794 C CA . LEU B 1 414 ? -2.906 0.694 -15.875 1 95.88 414 LEU B CA 1
ATOM 7795 C C . LEU B 1 414 ? -2.932 -0.671 -16.547 1 95.88 414 LEU B C 1
ATOM 7797 O O . LEU B 1 414 ? -3.252 -1.679 -15.914 1 95.88 414 LEU B O 1
ATOM 7801 N N . ARG B 1 415 ? -2.6 -0.719 -17.797 1 93.81 415 ARG B N 1
ATOM 7802 C CA . ARG B 1 415 ? -2.492 -1.998 -18.5 1 93.81 415 ARG B CA 1
ATOM 7803 C C . ARG B 1 415 ? -1.427 -2.881 -17.859 1 93.81 415 ARG B C 1
ATOM 7805 O O . ARG B 1 415 ? -1.654 -4.07 -17.625 1 93.81 415 ARG B O 1
ATOM 7812 N N . GLN B 1 416 ? -0.294 -2.275 -17.594 1 95.19 416 GLN B N 1
ATOM 7813 C CA . GLN B 1 416 ? 0.781 -3.016 -16.938 1 95.19 416 GLN B CA 1
ATOM 7814 C C . GLN B 1 416 ? 0.346 -3.52 -15.57 1 95.19 416 GLN B C 1
ATOM 7816 O O . GLN B 1 416 ? 0.644 -4.656 -15.195 1 95.19 416 GLN B O 1
ATOM 7821 N N . ALA B 1 417 ? -0.343 -2.668 -14.867 1 95.44 417 ALA B N 1
ATOM 7822 C CA . ALA B 1 417 ? -0.833 -3.041 -13.547 1 95.44 417 ALA B CA 1
ATOM 7823 C C . ALA B 1 417 ? -1.771 -4.242 -13.625 1 95.44 417 ALA B C 1
ATOM 7825 O O . ALA B 1 417 ? -1.702 -5.148 -12.797 1 95.44 417 ALA B O 1
ATOM 7826 N N . TRP B 1 418 ? -2.605 -4.219 -14.57 1 91.94 418 TRP B N 1
ATOM 7827 C CA . TRP B 1 418 ? -3.547 -5.32 -14.734 1 91.94 418 TRP B CA 1
ATOM 7828 C C . TRP B 1 418 ? -2.812 -6.637 -14.961 1 91.94 418 TRP B C 1
ATOM 7830 O O . TRP B 1 418 ? -3.139 -7.652 -14.344 1 91.94 418 TRP B O 1
ATOM 7840 N N . MET B 1 419 ? -1.831 -6.633 -15.797 1 93.31 419 MET B N 1
ATOM 7841 C CA . MET B 1 419 ? -1.042 -7.836 -16.062 1 93.31 419 MET B CA 1
ATOM 7842 C C . MET B 1 419 ? -0.316 -8.289 -14.797 1 93.31 419 MET B C 1
ATOM 7844 O O . MET B 1 419 ? -0.273 -9.484 -14.492 1 93.31 419 MET B O 1
ATOM 7848 N N . GLU B 1 420 ? 0.149 -7.336 -14.078 1 95.62 420 GLU B N 1
ATOM 7849 C CA . GLU B 1 420 ? 0.861 -7.66 -12.844 1 95.62 420 GLU B CA 1
ATOM 7850 C C . GLU B 1 420 ? -0.077 -8.281 -11.812 1 95.62 420 GLU B C 1
ATOM 7852 O O . GLU B 1 420 ? 0.282 -9.25 -11.141 1 95.62 420 GLU B O 1
ATOM 7857 N N . ILE B 1 421 ? -1.209 -7.645 -11.703 1 93.81 421 ILE B N 1
ATOM 7858 C CA . ILE B 1 421 ? -2.186 -8.156 -10.75 1 93.81 421 ILE B CA 1
ATOM 7859 C C . ILE B 1 421 ? -2.498 -9.617 -11.062 1 93.81 421 ILE B C 1
ATOM 7861 O O . ILE B 1 421 ? -2.428 -10.484 -10.188 1 93.81 421 ILE B O 1
ATOM 7865 N N . CYS B 1 422 ? -2.748 -9.93 -12.273 1 91.69 422 CYS B N 1
ATOM 7866 C CA . CYS B 1 422 ? -3.072 -11.289 -12.688 1 91.69 422 CYS B CA 1
ATOM 7867 C C . CYS B 1 422 ? -1.913 -12.234 -12.398 1 91.69 422 CYS B C 1
ATOM 7869 O O . CYS B 1 422 ? -2.109 -13.312 -11.836 1 91.69 422 CYS B O 1
ATOM 7871 N N . GLY B 1 423 ? -0.731 -11.828 -12.758 1 95 423 GLY B N 1
ATOM 7872 C CA . GLY B 1 423 ? 0.448 -12.656 -12.547 1 95 423 GLY B CA 1
ATOM 7873 C C . GLY B 1 423 ? 0.76 -12.883 -11.086 1 95 423 GLY B C 1
ATOM 7874 O O . GLY B 1 423 ? 1.072 -14.008 -10.68 1 95 423 GLY B O 1
ATOM 7875 N N . HIS B 1 424 ? 0.652 -11.812 -10.32 1 95.94 424 HIS B N 1
ATOM 7876 C CA . HIS B 1 424 ? 1.004 -11.906 -8.906 1 95.94 424 HIS B CA 1
ATOM 7877 C C . HIS B 1 424 ? 0.017 -12.789 -8.148 1 95.94 424 HIS B C 1
ATOM 7879 O O . HIS B 1 424 ? 0.423 -13.641 -7.355 1 95.94 424 HIS B O 1
ATOM 7885 N N . VAL B 1 425 ? -1.218 -12.648 -8.406 1 92.19 425 VAL B N 1
ATOM 7886 C CA . VAL B 1 425 ? -2.215 -13.344 -7.605 1 92.19 425 VAL B CA 1
ATOM 7887 C C . VAL B 1 425 ? -2.264 -14.82 -8.008 1 92.19 425 VAL B C 1
ATOM 7889 O O . VAL B 1 425 ? -2.473 -15.688 -7.16 1 92.19 425 VAL B O 1
ATOM 7892 N N . LEU B 1 426 ? -2.029 -15.094 -9.227 1 92.31 426 LEU B N 1
ATOM 7893 C CA . LEU B 1 426 ? -2.295 -16.453 -9.703 1 92.31 426 LEU B CA 1
ATOM 7894 C C . LEU B 1 426 ? -1.024 -17.297 -9.688 1 92.31 426 LEU B C 1
ATOM 7896 O O . LEU B 1 426 ? -1.088 -18.516 -9.57 1 92.31 426 LEU B O 1
ATOM 7900 N N . PHE B 1 427 ? 0.143 -16.594 -9.797 1 97 427 PHE B N 1
ATOM 7901 C CA . PHE B 1 427 ? 1.335 -17.391 -10.031 1 97 427 PHE B CA 1
ATOM 7902 C C . PHE B 1 427 ? 2.439 -17.031 -9.047 1 97 427 PHE B C 1
ATOM 7904 O O . PHE B 1 427 ? 2.877 -17.859 -8.25 1 97 427 PHE B O 1
ATOM 7911 N N . ASP B 1 428 ? 2.799 -15.766 -8.953 1 98.12 428 ASP B N 1
ATOM 7912 C CA . ASP B 1 428 ? 3.979 -15.352 -8.195 1 98.12 428 ASP B CA 1
ATOM 7913 C C . ASP B 1 428 ? 3.758 -15.547 -6.699 1 98.12 428 ASP B C 1
ATOM 7915 O O . ASP B 1 428 ? 4.559 -16.188 -6.023 1 98.12 428 ASP B O 1
ATOM 7919 N N . ALA B 1 429 ? 2.688 -14.961 -6.238 1 97.44 429 ALA B N 1
ATOM 7920 C CA . ALA B 1 429 ? 2.451 -14.953 -4.797 1 97.44 429 ALA B CA 1
ATOM 7921 C C . ALA B 1 429 ? 2.266 -16.375 -4.262 1 97.44 429 ALA B C 1
ATOM 7923 O O . ALA B 1 429 ? 2.871 -16.734 -3.254 1 97.44 429 ALA B O 1
ATOM 7924 N N . PRO B 1 430 ? 1.485 -17.188 -4.926 1 97.31 430 PRO B N 1
ATOM 7925 C CA . PRO B 1 430 ? 1.367 -18.562 -4.445 1 97.31 430 PRO B CA 1
ATOM 7926 C C . PRO B 1 430 ? 2.697 -19.312 -4.469 1 97.31 430 PRO B C 1
ATOM 7928 O O . PRO B 1 430 ? 2.998 -20.078 -3.545 1 97.31 430 PRO B O 1
ATOM 7931 N N . ALA B 1 431 ? 3.473 -19.109 -5.496 1 98.56 431 ALA B N 1
ATOM 7932 C CA . ALA B 1 431 ? 4.773 -19.781 -5.59 1 98.56 431 ALA B CA 1
ATOM 7933 C C . ALA B 1 431 ? 5.684 -19.359 -4.438 1 98.56 431 ALA B C 1
ATOM 7935 O O . ALA B 1 431 ? 6.34 -20.203 -3.818 1 98.56 431 ALA B O 1
ATOM 7936 N N . VAL B 1 432 ? 5.699 -18.078 -4.195 1 98.62 432 VAL B N 1
ATOM 7937 C CA . VAL B 1 432 ? 6.543 -17.562 -3.127 1 98.62 432 VAL B CA 1
ATOM 7938 C C . VAL B 1 432 ? 6.047 -18.062 -1.775 1 98.62 432 VAL B C 1
ATOM 7940 O O . VAL B 1 432 ? 6.852 -18.422 -0.906 1 98.62 432 VAL B O 1
ATOM 7943 N N . LEU B 1 433 ? 4.773 -18.094 -1.563 1 98.31 433 LEU B N 1
ATOM 7944 C CA . LEU B 1 433 ? 4.199 -18.625 -0.333 1 98.31 433 LEU B CA 1
ATOM 7945 C C . LEU B 1 433 ? 4.637 -20.078 -0.107 1 98.31 433 LEU B C 1
ATOM 7947 O O . LEU B 1 433 ? 5.074 -20.422 0.99 1 98.31 433 LEU B O 1
ATOM 7951 N N . GLU B 1 434 ? 4.551 -20.891 -1.125 1 98.62 434 GLU B N 1
ATOM 7952 C CA . GLU B 1 434 ? 4.918 -22.297 -0.992 1 98.62 434 GLU B CA 1
ATOM 7953 C C . GLU B 1 434 ? 6.422 -22.469 -0.784 1 98.62 434 GLU B C 1
ATOM 7955 O O . GLU B 1 434 ? 6.859 -23.297 0.011 1 98.62 434 GLU B O 1
ATOM 7960 N N . ALA B 1 435 ? 7.211 -21.672 -1.499 1 98.75 435 ALA B N 1
ATOM 7961 C CA . ALA B 1 435 ? 8.656 -21.719 -1.311 1 98.75 435 ALA B CA 1
ATOM 7962 C C . ALA B 1 435 ? 9.031 -21.375 0.129 1 98.75 435 ALA B C 1
ATOM 7964 O O . ALA B 1 435 ? 9.867 -22.047 0.736 1 98.75 435 ALA B O 1
ATOM 7965 N N . LYS B 1 436 ? 8.445 -20.359 0.656 1 98.19 436 LYS B N 1
ATOM 7966 C CA . LYS B 1 436 ? 8.711 -19.953 2.037 1 98.19 436 LYS B CA 1
ATOM 7967 C C . LYS B 1 436 ? 8.312 -21.062 3.012 1 98.19 436 LYS B C 1
ATOM 7969 O O . LYS B 1 436 ? 9.023 -21.328 3.982 1 98.19 436 LYS B O 1
ATOM 7974 N N . SER B 1 437 ? 7.184 -21.656 2.768 1 98.38 437 SER B N 1
ATOM 7975 C CA . SER B 1 437 ? 6.699 -22.734 3.625 1 98.38 437 SER B CA 1
ATOM 7976 C C . SER B 1 437 ? 7.641 -23.922 3.59 1 98.38 437 SER B C 1
ATOM 7978 O O . SER B 1 437 ? 7.91 -24.547 4.621 1 98.38 437 SER B O 1
ATOM 7980 N N . LEU B 1 438 ? 8.102 -24.266 2.426 1 98.62 438 LEU B N 1
ATOM 7981 C CA . LEU B 1 438 ? 9.062 -25.359 2.285 1 98.62 438 LEU B CA 1
ATOM 7982 C C . LEU B 1 438 ? 10.344 -25.047 3.049 1 98.62 438 LEU B C 1
ATOM 7984 O O . LEU B 1 438 ? 10.867 -25.906 3.764 1 98.62 438 LEU B O 1
ATOM 7988 N N . ALA B 1 439 ? 10.812 -23.859 2.877 1 98.38 439 ALA B N 1
ATOM 7989 C CA . ALA B 1 439 ? 12.016 -23.453 3.594 1 98.38 439 ALA B CA 1
ATOM 7990 C C . ALA B 1 439 ? 11.812 -23.547 5.102 1 98.38 439 ALA B C 1
ATOM 7992 O O . ALA B 1 439 ? 12.656 -24.094 5.816 1 98.38 439 ALA B O 1
ATOM 7993 N N . LYS B 1 440 ? 10.742 -23.062 5.531 1 97.25 440 LYS B N 1
ATOM 7994 C CA . LYS B 1 440 ? 10.422 -23.094 6.953 1 97.25 440 LYS B CA 1
ATOM 7995 C C . LYS B 1 440 ? 10.305 -24.531 7.453 1 97.25 440 LYS B C 1
ATOM 7997 O O . LYS B 1 440 ? 10.648 -24.828 8.602 1 97.25 440 LYS B O 1
ATOM 8002 N N . GLY B 1 441 ? 9.797 -25.344 6.578 1 96.06 441 GLY B N 1
ATOM 8003 C CA . GLY B 1 441 ? 9.617 -26.75 6.926 1 96.06 441 GLY B CA 1
ATOM 8004 C C . GLY B 1 441 ? 10.898 -27.547 6.848 1 96.06 441 GLY B C 1
ATOM 8005 O O . GLY B 1 441 ? 10.883 -28.766 7.055 1 96.06 441 GLY B O 1
ATOM 8006 N N . GLY B 1 442 ? 11.977 -26.953 6.555 1 95.31 442 GLY B N 1
ATOM 8007 C CA . GLY B 1 442 ? 13.266 -27.609 6.578 1 95.31 442 GLY B CA 1
ATOM 8008 C C . GLY B 1 442 ? 13.688 -28.141 5.223 1 95.31 442 GLY B C 1
ATOM 8009 O O . GLY B 1 442 ? 14.648 -28.906 5.121 1 95.31 442 GLY B O 1
ATOM 8010 N N . ARG B 1 443 ? 13.023 -27.828 4.203 1 95.5 443 ARG B N 1
ATOM 8011 C CA . ARG B 1 443 ? 13.352 -28.25 2.85 1 95.5 443 ARG B CA 1
ATOM 8012 C C . ARG B 1 443 ? 13.406 -27.062 1.894 1 95.5 443 ARG B C 1
ATOM 8014 O O . ARG B 1 443 ? 12.594 -26.969 0.968 1 95.5 443 ARG B O 1
ATOM 8021 N N . PRO B 1 444 ? 14.383 -26.203 2.049 1 98.06 444 PRO B N 1
ATOM 8022 C CA . PRO B 1 444 ? 14.461 -25.031 1.175 1 98.06 444 PRO B CA 1
ATOM 8023 C C . PRO B 1 444 ? 14.57 -25.406 -0.303 1 98.06 444 PRO B C 1
ATOM 8025 O O . PRO B 1 444 ? 15.461 -26.156 -0.689 1 98.06 444 PRO B O 1
ATOM 8028 N N . PRO B 1 445 ? 13.734 -24.844 -1.111 1 98.75 445 PRO B N 1
ATOM 8029 C CA . PRO B 1 445 ? 13.773 -25.125 -2.545 1 98.75 445 PRO B CA 1
ATOM 8030 C C . PRO B 1 445 ? 14.773 -24.266 -3.301 1 98.75 445 PRO B C 1
ATOM 8032 O O . PRO B 1 445 ? 15.398 -23.375 -2.709 1 98.75 445 PRO B O 1
ATOM 8035 N N . TYR B 1 446 ? 15.008 -24.641 -4.516 1 98.69 446 TYR B N 1
ATOM 8036 C CA . TYR B 1 446 ? 15.602 -23.719 -5.48 1 98.69 446 TYR B CA 1
ATOM 8037 C C . TYR B 1 446 ? 14.531 -22.938 -6.23 1 98.69 446 TYR B C 1
ATOM 8039 O O . TYR B 1 446 ? 13.562 -23.531 -6.734 1 98.69 446 TYR B O 1
ATOM 8047 N N . VAL B 1 447 ? 14.68 -21.594 -6.238 1 98.88 447 VAL B N 1
ATOM 8048 C CA . VAL B 1 447 ? 13.672 -20.766 -6.891 1 98.88 447 VAL B CA 1
ATOM 8049 C C . VAL B 1 447 ? 14.297 -20.031 -8.07 1 98.88 447 VAL B C 1
ATOM 8051 O O . VAL B 1 447 ? 15.422 -19.516 -7.973 1 98.88 447 VAL B O 1
ATOM 8054 N N . TYR B 1 448 ? 13.547 -19.953 -9.203 1 98.75 448 TYR B N 1
ATOM 8055 C CA . TYR B 1 448 ? 14.062 -19.203 -10.336 1 98.75 448 TYR B CA 1
ATOM 8056 C C . TYR B 1 448 ? 13.039 -18.172 -10.828 1 98.75 448 TYR B C 1
ATOM 8058 O O . TYR B 1 448 ? 11.844 -18.312 -10.562 1 98.75 448 TYR B O 1
ATOM 8066 N N . LEU B 1 449 ? 13.492 -17.172 -11.438 1 98.81 449 LEU B N 1
ATOM 8067 C CA . LEU B 1 449 ? 12.766 -16.25 -12.297 1 98.81 449 LEU B CA 1
ATOM 8068 C C . LEU B 1 449 ? 13.297 -16.297 -13.727 1 98.81 449 LEU B C 1
ATOM 8070 O O . LEU B 1 449 ? 14.461 -15.992 -13.969 1 98.81 449 LEU B O 1
ATOM 8074 N N . PHE B 1 450 ? 12.43 -16.766 -14.609 1 98.62 450 PHE B N 1
ATOM 8075 C CA . PHE B 1 450 ? 12.828 -16.703 -16.016 1 98.62 450 PHE B CA 1
ATOM 8076 C C . PHE B 1 450 ? 12.562 -15.312 -16.594 1 98.62 450 PHE B C 1
ATOM 8078 O O . PHE B 1 450 ? 11.43 -14.828 -16.562 1 98.62 450 PHE B O 1
ATOM 8085 N N . ASP B 1 451 ? 13.594 -14.688 -17.094 1 98.06 451 ASP B N 1
ATOM 8086 C CA . ASP B 1 451 ? 13.477 -13.289 -17.484 1 98.06 451 ASP B CA 1
ATOM 8087 C C . ASP B 1 451 ? 14.117 -13.047 -18.859 1 98.06 451 ASP B C 1
ATOM 8089 O O . ASP B 1 451 ? 14.656 -11.969 -19.109 1 98.06 451 ASP B O 1
ATOM 8093 N N . HIS B 1 452 ? 14.102 -14.086 -19.719 1 96.19 452 HIS B N 1
ATOM 8094 C CA . HIS B 1 452 ? 14.578 -13.906 -21.094 1 96.19 452 HIS B CA 1
ATOM 8095 C C . HIS B 1 452 ? 13.414 -13.875 -22.078 1 96.19 452 HIS B C 1
ATOM 8097 O O . HIS B 1 452 ? 12.812 -14.914 -22.359 1 96.19 452 HIS B O 1
ATOM 8103 N N . ARG B 1 453 ? 13.188 -12.75 -22.562 1 93.06 453 ARG B N 1
ATOM 8104 C CA . ARG B 1 453 ? 12.234 -12.633 -23.656 1 93.06 453 ARG B CA 1
ATOM 8105 C C . ARG B 1 453 ? 12.836 -13.117 -24.969 1 93.06 453 ARG B C 1
ATOM 8107 O O . ARG B 1 453 ? 13.844 -12.578 -25.438 1 93.06 453 ARG B O 1
ATOM 8114 N N . ALA B 1 454 ? 12.211 -14.188 -25.531 1 91.5 454 ALA B N 1
ATOM 8115 C CA . ALA B 1 454 ? 12.758 -14.742 -26.766 1 91.5 454 ALA B CA 1
ATOM 8116 C C . ALA B 1 454 ? 12.992 -13.641 -27.812 1 91.5 454 ALA B C 1
ATOM 8118 O O . ALA B 1 454 ? 12.141 -12.766 -28 1 91.5 454 ALA B O 1
ATOM 8119 N N . LEU B 1 455 ? 14.062 -13.68 -28.422 1 89.94 455 LEU B N 1
ATOM 8120 C CA . LEU B 1 455 ? 14.523 -12.594 -29.297 1 89.94 455 LEU B CA 1
ATOM 8121 C C . LEU B 1 455 ? 13.609 -12.438 -30.5 1 89.94 455 LEU B C 1
ATOM 8123 O O . LEU B 1 455 ? 13.383 -11.328 -30.969 1 89.94 455 LEU B O 1
ATOM 8127 N N . TYR B 1 456 ? 13.047 -13.539 -30.984 1 88.94 456 TYR B N 1
ATOM 8128 C CA . TYR B 1 456 ? 12.258 -13.492 -32.188 1 88.94 456 TYR B CA 1
ATOM 8129 C C . TYR B 1 456 ? 10.781 -13.75 -31.906 1 88.94 456 TYR B C 1
ATOM 8131 O O . TYR B 1 456 ? 10.047 -14.242 -32.781 1 88.94 456 TYR B O 1
ATOM 8139 N N . THR B 1 457 ? 10.383 -13.477 -30.688 1 88.81 457 THR B N 1
ATOM 8140 C CA . THR B 1 457 ? 8.977 -13.641 -30.344 1 88.81 457 THR B CA 1
ATOM 8141 C C . THR B 1 457 ? 8.102 -12.695 -31.156 1 88.81 457 THR B C 1
ATOM 8143 O O . THR B 1 457 ? 8.531 -11.602 -31.516 1 88.81 457 THR B O 1
ATOM 8146 N N . VAL B 1 458 ? 6.832 -13.141 -31.391 1 87.19 458 VAL B N 1
ATOM 8147 C CA . VAL B 1 458 ? 5.898 -12.312 -32.156 1 87.19 458 VAL B CA 1
ATOM 8148 C C . VAL B 1 458 ? 5.047 -11.484 -31.188 1 87.19 458 VAL B C 1
ATOM 8150 O O . VAL B 1 458 ? 4.199 -10.703 -31.609 1 87.19 458 VAL B O 1
ATOM 8153 N N . LEU B 1 459 ? 5.289 -11.703 -29.938 1 88.06 459 LEU B N 1
ATOM 8154 C CA . LEU B 1 459 ? 4.566 -10.891 -28.953 1 88.06 459 LEU B CA 1
ATOM 8155 C C . LEU B 1 459 ? 4.891 -9.414 -29.125 1 88.06 459 LEU B C 1
ATOM 8157 O O . LEU B 1 459 ? 6.043 -9.047 -29.375 1 88.06 459 LEU B O 1
ATOM 8161 N N . PRO B 1 460 ? 3.848 -8.625 -29.062 1 88.56 460 PRO B N 1
ATOM 8162 C CA . PRO B 1 460 ? 4.113 -7.191 -29.234 1 88.56 460 PRO B CA 1
ATOM 8163 C C . PRO B 1 460 ? 5.051 -6.641 -28.156 1 88.56 460 PRO B C 1
ATOM 8165 O O . PRO B 1 460 ? 5.156 -7.215 -27.078 1 88.56 460 PRO B O 1
ATOM 8168 N N . ASP B 1 461 ? 5.598 -5.48 -28.391 1 88.62 461 ASP B N 1
ATOM 8169 C CA . ASP B 1 461 ? 6.617 -4.887 -27.531 1 88.62 461 ASP B CA 1
ATOM 8170 C C . ASP B 1 461 ? 6.012 -4.383 -26.234 1 88.62 461 ASP B C 1
ATOM 8172 O O . ASP B 1 461 ? 6.707 -4.27 -25.219 1 88.62 461 ASP B O 1
ATOM 8176 N N . TRP B 1 462 ? 4.77 -4.086 -26.297 1 89.19 462 TRP B N 1
ATOM 8177 C CA . TRP B 1 462 ? 4.164 -3.523 -25.094 1 89.19 462 TRP B CA 1
ATOM 8178 C C . TRP B 1 462 ? 3.932 -4.605 -24.047 1 89.19 462 TRP B C 1
ATOM 8180 O O . TRP B 1 462 ? 3.635 -4.297 -22.875 1 89.19 462 TRP B O 1
ATOM 8190 N N . ILE B 1 463 ? 4.051 -5.859 -24.422 1 90.69 463 ILE B N 1
ATOM 8191 C CA . ILE B 1 463 ? 4.129 -6.941 -23.438 1 90.69 463 ILE B CA 1
ATOM 8192 C C . ILE B 1 463 ? 5.57 -7.098 -22.969 1 90.69 463 ILE B C 1
ATOM 8194 O O . ILE B 1 463 ? 6.375 -7.766 -23.625 1 90.69 463 ILE B O 1
ATOM 8198 N N . THR B 1 464 ? 5.816 -6.434 -21.875 1 89.06 464 THR B N 1
ATOM 8199 C CA . THR B 1 464 ? 7.164 -6.449 -21.328 1 89.06 464 THR B CA 1
ATOM 8200 C C . THR B 1 464 ? 7.375 -7.676 -20.453 1 89.06 464 THR B C 1
ATOM 8202 O O . THR B 1 464 ? 6.414 -8.242 -19.922 1 89.06 464 THR B O 1
ATOM 8205 N N . GLY B 1 465 ? 8.633 -8.172 -20.344 1 93.69 465 GLY B N 1
ATOM 8206 C CA . GLY B 1 465 ? 8.938 -9.344 -19.547 1 93.69 465 GLY B CA 1
ATOM 8207 C C . GLY B 1 465 ? 8.633 -10.648 -20.266 1 93.69 465 GLY B C 1
ATOM 8208 O O . GLY B 1 465 ? 8.586 -10.688 -21.484 1 93.69 465 GLY B O 1
ATOM 8209 N N . VAL B 1 466 ? 8.586 -11.664 -19.516 1 96.62 466 VAL B N 1
ATOM 8210 C CA . VAL B 1 466 ? 8.406 -12.992 -20.094 1 96.62 466 VAL B CA 1
ATOM 8211 C C . VAL B 1 466 ? 7.008 -13.516 -19.766 1 96.62 466 VAL B C 1
ATOM 8213 O O . VAL B 1 466 ? 6.629 -13.586 -18.594 1 96.62 466 VAL B O 1
ATOM 8216 N N . MET B 1 467 ? 6.312 -13.859 -20.75 1 94.38 467 MET B N 1
ATOM 8217 C CA . MET B 1 467 ? 4.938 -14.336 -20.625 1 94.38 467 MET B CA 1
ATOM 8218 C C . MET B 1 467 ? 4.898 -15.75 -20.062 1 94.38 467 MET B C 1
ATOM 8220 O O . MET B 1 467 ? 5.879 -16.484 -20.156 1 94.38 467 MET B O 1
ATOM 8224 N N . HIS B 1 468 ? 3.768 -16.109 -19.547 1 94.12 468 HIS B N 1
ATOM 8225 C CA . HIS B 1 468 ? 3.451 -17.438 -19.016 1 94.12 468 HIS B CA 1
ATOM 8226 C C . HIS B 1 468 ? 3.818 -18.531 -20.016 1 94.12 468 HIS B C 1
ATOM 8228 O O . HIS B 1 468 ? 3.523 -18.422 -21.203 1 94.12 468 HIS B O 1
ATOM 8234 N N . ALA B 1 469 ? 4.625 -19.547 -19.578 1 93.5 469 ALA B N 1
ATOM 8235 C CA . ALA B 1 469 ? 4.949 -20.781 -20.297 1 93.5 469 ALA B CA 1
ATOM 8236 C C . ALA B 1 469 ? 6.117 -20.562 -21.25 1 93.5 469 ALA B C 1
ATOM 8238 O O . ALA B 1 469 ? 6.609 -21.516 -21.859 1 93.5 469 ALA B O 1
ATOM 8239 N N . MET B 1 470 ? 6.637 -19.422 -21.344 1 93.38 470 MET B N 1
ATOM 8240 C CA . MET B 1 470 ? 7.617 -19.125 -22.391 1 93.38 470 MET B CA 1
ATOM 8241 C C . MET B 1 470 ? 8.992 -19.672 -22.031 1 93.38 470 MET B C 1
ATOM 8243 O O . MET B 1 470 ? 9.898 -19.688 -22.859 1 93.38 470 MET B O 1
ATOM 8247 N N . GLU B 1 471 ? 9.188 -20.219 -20.875 1 94.5 471 GLU B N 1
ATOM 8248 C CA . GLU B 1 471 ? 10.445 -20.859 -20.516 1 94.5 471 GLU B CA 1
ATOM 8249 C C . GLU B 1 471 ? 10.445 -22.328 -20.938 1 94.5 471 GLU B C 1
ATOM 8251 O O . GLU B 1 471 ? 11.508 -22.953 -21.047 1 94.5 471 GLU B O 1
ATOM 8256 N N . ILE B 1 472 ? 9.281 -22.891 -21.219 1 95.19 472 ILE B N 1
ATOM 8257 C CA . ILE B 1 472 ? 9.125 -24.328 -21.391 1 95.19 472 ILE B CA 1
ATOM 8258 C C . ILE B 1 472 ? 9.867 -24.781 -22.656 1 95.19 472 ILE B C 1
ATOM 8260 O O . ILE B 1 472 ? 10.516 -25.828 -22.672 1 95.19 472 ILE B O 1
ATOM 8264 N N . PRO B 1 473 ? 9.828 -23.984 -23.781 1 93.38 473 PRO B N 1
ATOM 8265 C CA . PRO B 1 473 ? 10.617 -24.391 -24.953 1 93.38 473 PRO B CA 1
ATOM 8266 C C . PRO B 1 473 ? 12.094 -24.594 -24.625 1 93.38 473 PRO B C 1
ATOM 8268 O O . PRO B 1 473 ? 12.734 -25.484 -25.172 1 93.38 473 PRO B O 1
ATOM 8271 N N . PHE B 1 474 ? 12.617 -23.828 -23.75 1 94.81 474 PHE B N 1
ATOM 8272 C CA . PHE B 1 474 ? 14.031 -23.938 -23.375 1 94.81 474 PHE B CA 1
ATOM 8273 C C . PHE B 1 474 ? 14.281 -25.172 -22.531 1 94.81 474 PHE B C 1
ATOM 8275 O O . PHE B 1 474 ? 15.359 -25.766 -22.594 1 94.81 474 PHE B O 1
ATOM 8282 N N . VAL B 1 475 ? 13.336 -25.609 -21.766 1 96.38 475 VAL B N 1
ATOM 8283 C CA . VAL B 1 475 ? 13.438 -26.812 -20.938 1 96.38 475 VAL B CA 1
ATOM 8284 C C . VAL B 1 475 ? 13.43 -28.047 -21.828 1 96.38 475 VAL B C 1
ATOM 8286 O O . VAL B 1 475 ? 14.164 -29 -21.578 1 96.38 475 VAL B O 1
ATOM 8289 N N . PHE B 1 476 ? 12.672 -28.031 -22.906 1 95 476 PHE B N 1
ATOM 8290 C CA . PHE B 1 476 ? 12.484 -29.203 -23.75 1 95 476 PHE B CA 1
ATOM 8291 C C . PHE B 1 476 ? 13.43 -29.188 -24.938 1 95 476 PHE B C 1
ATOM 8293 O O . PHE B 1 476 ? 13.352 -30.047 -25.812 1 95 476 PHE B O 1
ATOM 8300 N N . GLY B 1 477 ? 14.234 -28.172 -25.062 1 93.94 477 GLY B N 1
ATOM 8301 C CA . GLY B 1 477 ? 15.25 -28.109 -26.094 1 93.94 477 GLY B CA 1
ATOM 8302 C C . GLY B 1 477 ? 14.695 -27.688 -27.453 1 93.94 477 GLY B C 1
ATOM 8303 O O . GLY B 1 477 ? 15.234 -28.062 -28.484 1 93.94 477 GLY B O 1
ATOM 8304 N N . ALA B 1 478 ? 13.68 -26.875 -27.438 1 91.19 478 ALA B N 1
ATOM 8305 C CA . ALA B 1 478 ? 13.016 -26.438 -28.672 1 91.19 478 ALA B CA 1
ATOM 8306 C C . ALA B 1 478 ? 14 -25.734 -29.609 1 91.19 478 ALA B C 1
ATOM 8308 O O . ALA B 1 478 ? 13.891 -25.859 -30.828 1 91.19 478 ALA B O 1
ATOM 8309 N N . PRO B 1 479 ? 14.961 -24.969 -29.141 1 91.5 479 PRO B N 1
ATOM 8310 C CA . PRO B 1 479 ? 15.891 -24.281 -30.031 1 91.5 479 PRO B CA 1
ATOM 8311 C C . PRO B 1 479 ? 16.672 -25.234 -30.922 1 91.5 479 PRO B C 1
ATOM 8313 O O . PRO B 1 479 ? 17.281 -24.812 -31.906 1 91.5 479 PRO B O 1
ATOM 8316 N N . PHE B 1 480 ? 16.688 -26.484 -30.578 1 91.81 480 PHE B N 1
ATOM 8317 C CA . PHE B 1 480 ? 17.469 -27.469 -31.328 1 91.81 480 PHE B CA 1
ATOM 8318 C C . PHE B 1 480 ? 16.562 -28.25 -32.281 1 91.81 480 PHE B C 1
ATOM 8320 O O . PHE B 1 480 ? 17.031 -29.094 -33.031 1 91.81 480 PHE B O 1
ATOM 8327 N N . LYS B 1 481 ? 15.297 -27.984 -32.156 1 85.81 481 LYS B N 1
ATOM 8328 C CA . LYS B 1 481 ? 14.359 -28.656 -33.062 1 85.81 481 LYS B CA 1
ATOM 8329 C C . LYS B 1 481 ? 14.328 -27.953 -34.438 1 85.81 481 LYS B C 1
ATOM 8331 O O . LYS B 1 481 ? 14.508 -26.734 -34.5 1 85.81 481 LYS B O 1
ATOM 8336 N N . LYS B 1 482 ? 14.047 -28.766 -35.375 1 74.25 482 LYS B N 1
ATOM 8337 C CA . LYS B 1 482 ? 13.953 -28.219 -36.75 1 74.25 482 LYS B CA 1
ATOM 8338 C C . LYS B 1 482 ? 12.648 -27.438 -36.938 1 74.25 482 LYS B C 1
ATOM 8340 O O . LYS B 1 482 ? 12.609 -26.453 -37.656 1 74.25 482 LYS B O 1
ATOM 8345 N N . SER B 1 483 ? 11.625 -27.969 -36.281 1 69.88 483 SER B N 1
ATOM 8346 C CA . SER B 1 483 ? 10.305 -27.344 -36.375 1 69.88 483 SER B CA 1
ATOM 8347 C C . SER B 1 483 ? 9.609 -27.297 -35.031 1 69.88 483 SER B C 1
ATOM 8349 O O . SER B 1 483 ? 9.812 -28.172 -34.188 1 69.88 483 SER B O 1
ATOM 8351 N N . MET B 1 484 ? 8.805 -26.219 -34.875 1 66.12 484 MET B N 1
ATOM 8352 C CA . MET B 1 484 ? 8.031 -26.078 -33.656 1 66.12 484 MET B CA 1
ATOM 8353 C C . MET B 1 484 ? 6.641 -26.688 -33.812 1 66.12 484 MET B C 1
ATOM 8355 O O . MET B 1 484 ? 5.824 -26.625 -32.875 1 66.12 484 MET B O 1
ATOM 8359 N N . ALA B 1 485 ? 6.426 -27.328 -34.812 1 58.25 485 ALA B N 1
ATOM 8360 C CA . ALA B 1 485 ? 5.105 -27.859 -35.125 1 58.25 485 ALA B CA 1
ATOM 8361 C C . ALA B 1 485 ? 4.684 -28.922 -34.125 1 58.25 485 ALA B C 1
ATOM 8363 O O . ALA B 1 485 ? 3.488 -29.141 -33.906 1 58.25 485 ALA B O 1
ATOM 8364 N N . GLU B 1 486 ? 5.637 -29.5 -33.531 1 56.72 486 GLU B N 1
ATOM 8365 C CA . GLU B 1 486 ? 5.328 -30.594 -32.625 1 56.72 486 GLU B CA 1
ATOM 8366 C C . GLU B 1 486 ? 5.062 -30.078 -31.203 1 56.72 486 GLU B C 1
ATOM 8368 O O . GLU B 1 486 ? 4.648 -30.844 -30.328 1 56.72 486 GLU B O 1
ATOM 8373 N N . PHE B 1 487 ? 5.219 -28.828 -30.984 1 58.97 487 PHE B N 1
ATOM 8374 C CA . PHE B 1 487 ? 5.031 -28.266 -29.656 1 58.97 487 PHE B CA 1
ATOM 8375 C C . PHE B 1 487 ? 3.635 -27.672 -29.5 1 58.97 487 PHE B C 1
ATOM 8377 O O . PHE B 1 487 ? 2.912 -27.531 -30.5 1 58.97 487 PHE B O 1
ATOM 8384 N N . GLU B 1 488 ? 3.344 -27.422 -28.266 1 66.94 488 GLU B N 1
ATOM 8385 C CA . GLU B 1 488 ? 2.062 -26.781 -27.984 1 66.94 488 GLU B CA 1
ATOM 8386 C C . GLU B 1 488 ? 1.855 -25.547 -28.844 1 66.94 488 GLU B C 1
ATOM 8388 O O . GLU B 1 488 ? 2.758 -24.719 -28.984 1 66.94 488 GLU B O 1
ATOM 8393 N N . ASP B 1 489 ? 0.771 -25.484 -29.406 1 58.75 489 ASP B N 1
ATOM 8394 C CA . ASP B 1 489 ? 0.454 -24.531 -30.469 1 58.75 489 ASP B CA 1
ATOM 8395 C C . ASP B 1 489 ? 0.709 -23.094 -30.016 1 58.75 489 ASP B C 1
ATOM 8397 O O . ASP B 1 489 ? 1.345 -22.312 -30.719 1 58.75 489 ASP B O 1
ATOM 8401 N N . LEU B 1 490 ? 0.283 -22.891 -28.906 1 66.12 490 LEU B N 1
ATOM 8402 C CA . LEU B 1 490 ? 0.395 -21.5 -28.453 1 66.12 490 LEU B CA 1
ATOM 8403 C C . LEU B 1 490 ? 1.856 -21.078 -28.344 1 66.12 490 LEU B C 1
ATOM 8405 O O . LEU B 1 490 ? 2.246 -20.031 -28.859 1 66.12 490 LEU B O 1
ATOM 8409 N N . ILE B 1 491 ? 2.676 -21.844 -27.797 1 71 491 ILE B N 1
ATOM 8410 C CA . ILE B 1 491 ? 4.082 -21.531 -27.562 1 71 491 ILE B CA 1
ATOM 8411 C C . ILE B 1 491 ? 4.824 -21.5 -28.891 1 71 491 ILE B C 1
ATOM 8413 O O . ILE B 1 491 ? 5.652 -20.625 -29.141 1 71 491 ILE B O 1
ATOM 8417 N N . ALA B 1 492 ? 4.469 -22.438 -29.703 1 70.5 492 ALA B N 1
ATOM 8418 C CA . ALA B 1 492 ? 5.09 -22.516 -31.031 1 70.5 492 ALA B CA 1
ATOM 8419 C C . ALA B 1 492 ? 4.797 -21.266 -31.844 1 70.5 492 ALA B C 1
ATOM 8421 O O . ALA B 1 492 ? 5.664 -20.781 -32.594 1 70.5 492 ALA B O 1
ATOM 8422 N N . ASP B 1 493 ? 3.623 -20.812 -31.656 1 74.06 493 ASP B N 1
ATOM 8423 C CA . ASP B 1 493 ? 3.217 -19.625 -32.406 1 74.06 493 ASP B CA 1
ATOM 8424 C C . ASP B 1 493 ? 3.914 -18.375 -31.859 1 74.06 493 ASP B C 1
ATOM 8426 O O . ASP B 1 493 ? 4.27 -17.484 -32.625 1 74.06 493 ASP B O 1
ATOM 8430 N N . LEU B 1 494 ? 4.18 -18.438 -30.688 1 78.69 494 LEU B N 1
ATOM 8431 C CA . LEU B 1 494 ? 4.676 -17.219 -30.047 1 78.69 494 LEU B CA 1
ATOM 8432 C C . LEU B 1 494 ? 6.195 -17.125 -30.141 1 78.69 494 LEU B C 1
ATOM 8434 O O . LEU B 1 494 ? 6.773 -16.047 -30.016 1 78.69 494 LEU B O 1
ATOM 8438 N N . ALA B 1 495 ? 6.867 -18.219 -30.281 1 78.19 495 ALA B N 1
ATOM 8439 C CA . ALA B 1 495 ? 8.32 -18.266 -30.453 1 78.19 495 ALA B CA 1
ATOM 8440 C C . ALA B 1 495 ? 8.711 -19.266 -31.547 1 78.19 495 ALA B C 1
ATOM 8442 O O . ALA B 1 495 ? 9.219 -20.344 -31.25 1 78.19 495 ALA B O 1
ATOM 8443 N N . PRO B 1 496 ? 8.68 -18.844 -32.781 1 79.5 496 PRO B N 1
ATOM 8444 C CA . PRO B 1 496 ? 8.859 -19.766 -33.938 1 79.5 496 PRO B CA 1
ATOM 8445 C C . PRO B 1 496 ? 10.328 -20.047 -34.219 1 79.5 496 PRO B C 1
ATOM 8447 O O . PRO B 1 496 ? 10.641 -21.031 -34.906 1 79.5 496 PRO B O 1
ATOM 8450 N N . GLN B 1 497 ? 11.188 -19.156 -33.75 1 86.56 497 GLN B N 1
ATOM 8451 C CA . GLN B 1 497 ? 12.609 -19.344 -33.969 1 86.56 497 GLN B CA 1
ATOM 8452 C C . GLN B 1 497 ? 13.438 -18.875 -32.781 1 86.56 497 GLN B C 1
ATOM 8454 O O . GLN B 1 497 ? 12.969 -18.078 -31.984 1 86.56 497 GLN B O 1
ATOM 8459 N N . PHE B 1 498 ? 14.688 -19.484 -32.719 1 91.75 498 PHE B N 1
ATOM 8460 C CA . PHE B 1 498 ? 15.578 -19.156 -31.625 1 91.75 498 PHE B CA 1
ATOM 8461 C C . PHE B 1 498 ? 16.984 -18.828 -32.125 1 91.75 498 PHE B C 1
ATOM 8463 O O . PHE B 1 498 ? 17.406 -19.375 -33.156 1 91.75 498 PHE B O 1
ATOM 8470 N N . SER B 1 499 ? 17.672 -17.953 -31.453 1 92.81 499 SER B N 1
ATOM 8471 C CA . SER B 1 499 ? 19.031 -17.562 -31.797 1 92.81 499 SER B CA 1
ATOM 8472 C C . SER B 1 499 ? 20.047 -18.562 -31.25 1 92.81 499 SER B C 1
ATOM 8474 O O . SER B 1 499 ? 19.703 -19.453 -30.484 1 92.81 499 SER B O 1
ATOM 8476 N N . GLU B 1 500 ? 21.328 -18.328 -31.656 1 93.88 500 GLU B N 1
ATOM 8477 C CA . GLU B 1 500 ? 22.406 -19.156 -31.141 1 93.88 500 GLU B CA 1
ATOM 8478 C C . GLU B 1 500 ? 22.594 -18.969 -29.641 1 93.88 500 GLU B C 1
ATOM 8480 O O . GLU B 1 500 ? 22.844 -19.922 -28.906 1 93.88 500 GLU B O 1
ATOM 8485 N N . SER B 1 501 ? 22.484 -17.734 -29.281 1 94.94 501 SER B N 1
ATOM 8486 C CA . SER B 1 501 ? 22.594 -17.469 -27.844 1 94.94 501 SER B CA 1
ATOM 8487 C C . SER B 1 501 ? 21.5 -18.172 -27.062 1 94.94 501 SER B C 1
ATOM 8489 O O . SER B 1 501 ? 21.719 -18.625 -25.938 1 94.94 501 SER B O 1
ATOM 8491 N N . GLU B 1 502 ? 20.391 -18.312 -27.672 1 95.44 502 GLU B N 1
ATOM 8492 C CA . GLU B 1 502 ? 19.266 -18.953 -27 1 95.44 502 GLU B CA 1
ATOM 8493 C C . GLU B 1 502 ? 19.422 -20.469 -26.969 1 95.44 502 GLU B C 1
ATOM 8495 O O . GLU B 1 502 ? 18.906 -21.141 -26.078 1 95.44 502 GLU B O 1
ATOM 8500 N N . LYS B 1 503 ? 20.141 -20.984 -27.938 1 95.62 503 LYS B N 1
ATOM 8501 C CA . LYS B 1 503 ? 20.547 -22.391 -27.828 1 95.62 503 LYS B CA 1
ATOM 8502 C C . LYS B 1 503 ? 21.422 -22.625 -26.594 1 95.62 503 LYS B C 1
ATOM 8504 O O . LYS B 1 503 ? 21.266 -23.625 -25.906 1 95.62 503 LYS B O 1
ATOM 8509 N N . GLY B 1 504 ? 22.312 -21.641 -26.406 1 95.31 504 GLY B N 1
ATOM 8510 C CA . GLY B 1 504 ? 23.125 -21.703 -25.203 1 95.31 504 GLY B CA 1
ATOM 8511 C C . GLY B 1 504 ? 22.312 -21.672 -23.922 1 95.31 504 GLY B C 1
ATOM 8512 O O . GLY B 1 504 ? 22.562 -22.438 -22.984 1 95.31 504 GLY B O 1
ATOM 8513 N N . LEU B 1 505 ? 21.359 -20.781 -23.891 1 95.69 505 LEU B N 1
ATOM 8514 C CA . LEU B 1 505 ? 20.469 -20.703 -22.734 1 95.69 505 LEU B CA 1
ATOM 8515 C C . LEU B 1 505 ? 19.719 -22.016 -22.531 1 95.69 505 LEU B C 1
ATOM 8517 O O . LEU B 1 505 ? 19.594 -22.5 -21.406 1 95.69 505 LEU B O 1
ATOM 8521 N N . SER B 1 506 ? 19.234 -22.609 -23.578 1 96.12 506 SER B N 1
ATOM 8522 C CA . SER B 1 506 ? 18.516 -23.875 -23.5 1 96.12 506 SER B CA 1
ATOM 8523 C C . SER B 1 506 ? 19.422 -25 -22.984 1 96.12 506 SER B C 1
ATOM 8525 O O . SER B 1 506 ? 18.984 -25.812 -22.156 1 96.12 506 SER B O 1
ATOM 8527 N N . LEU B 1 507 ? 20.641 -25 -23.438 1 95.81 507 LEU B N 1
ATOM 8528 C CA . LEU B 1 507 ? 21.594 -25.984 -22.938 1 95.81 507 LEU B CA 1
ATOM 8529 C C . LEU B 1 507 ? 21.781 -25.844 -21.422 1 95.81 507 LEU B C 1
ATOM 8531 O O . LEU B 1 507 ? 21.781 -26.844 -20.703 1 95.81 507 LEU B O 1
ATOM 8535 N N . MET B 1 508 ? 21.891 -24.641 -21.031 1 94.25 508 MET B N 1
ATOM 8536 C CA . MET B 1 508 ? 22.062 -24.391 -19.609 1 94.25 508 MET B CA 1
ATOM 8537 C C . MET B 1 508 ? 20.828 -24.812 -18.812 1 94.25 508 MET B C 1
ATOM 8539 O O . MET B 1 508 ? 20.953 -25.5 -17.797 1 94.25 508 MET B O 1
ATOM 8543 N N . VAL B 1 509 ? 19.656 -24.453 -19.266 1 96.69 509 VAL B N 1
ATOM 8544 C CA . VAL B 1 509 ? 18.406 -24.766 -18.578 1 96.69 509 VAL B CA 1
ATOM 8545 C C . VAL B 1 509 ? 18.234 -26.281 -18.516 1 96.69 509 VAL B C 1
ATOM 8547 O O . VAL B 1 509 ? 17.953 -26.828 -17.438 1 96.69 509 VAL B O 1
ATOM 8550 N N . MET B 1 510 ? 18.422 -26.984 -19.609 1 97 510 MET B N 1
ATOM 8551 C CA . MET B 1 510 ? 18.312 -28.453 -19.625 1 97 510 MET B CA 1
ATOM 8552 C C . MET B 1 510 ? 19.281 -29.078 -18.641 1 97 510 MET B C 1
ATOM 8554 O O . MET B 1 510 ? 18.922 -30.031 -17.922 1 97 510 MET B O 1
ATOM 8558 N N . LYS B 1 511 ? 20.438 -28.547 -18.594 1 95.12 511 LYS B N 1
ATOM 8559 C CA . LYS B 1 511 ? 21.438 -29.094 -17.688 1 95.12 511 LYS B CA 1
ATOM 8560 C C . LYS B 1 511 ? 21.031 -28.906 -16.234 1 95.12 511 LYS B C 1
ATOM 8562 O O . LYS B 1 511 ? 21.172 -29.828 -15.414 1 95.12 511 LYS B O 1
ATOM 8567 N N . LEU B 1 512 ? 20.609 -27.703 -15.875 1 96.5 512 LEU B N 1
ATOM 8568 C CA . LEU B 1 512 ? 20.156 -27.438 -14.508 1 96.5 512 LEU B CA 1
ATOM 8569 C C . LEU B 1 512 ? 19.031 -28.391 -14.125 1 96.5 512 LEU B C 1
ATOM 8571 O O . LEU B 1 512 ? 19.047 -28.953 -13.031 1 96.5 512 LEU B O 1
ATOM 8575 N N . TRP B 1 513 ? 18.062 -28.594 -14.969 1 98 513 TRP B N 1
ATOM 8576 C CA . TRP B 1 513 ? 16.906 -29.438 -14.719 1 98 513 TRP B CA 1
ATOM 8577 C C . TRP B 1 513 ? 17.344 -30.906 -14.578 1 98 513 TRP B C 1
ATOM 8579 O O . TRP B 1 513 ? 16.891 -31.594 -13.664 1 98 513 TRP B O 1
ATOM 8589 N N . THR B 1 514 ? 18.234 -31.359 -15.461 1 97.62 514 THR B N 1
ATOM 8590 C CA . THR B 1 514 ? 18.625 -32.781 -15.445 1 97.62 514 THR B CA 1
ATOM 8591 C C . THR B 1 514 ? 19.609 -33.062 -14.312 1 97.62 514 THR B C 1
ATOM 8593 O O . THR B 1 514 ? 19.594 -34.125 -13.734 1 97.62 514 THR B O 1
ATOM 8596 N N . ASN B 1 515 ? 20.484 -32.094 -13.969 1 96.25 515 ASN B N 1
ATOM 8597 C CA . ASN B 1 515 ? 21.297 -32.25 -12.766 1 96.25 515 ASN B CA 1
ATOM 8598 C C . ASN B 1 515 ? 20.438 -32.438 -11.523 1 96.25 515 ASN B C 1
ATOM 8600 O O . ASN B 1 515 ? 20.719 -33.281 -10.68 1 96.25 515 ASN B O 1
ATOM 8604 N N . PHE B 1 516 ? 19.453 -31.609 -11.484 1 97.56 516 PHE B N 1
ATOM 8605 C CA . PHE B 1 516 ? 18.531 -31.734 -10.359 1 97.56 516 PHE B CA 1
ATOM 8606 C C . PHE B 1 516 ? 17.891 -33.125 -10.32 1 97.56 516 PHE B C 1
ATOM 8608 O O . PHE B 1 516 ? 17.797 -33.719 -9.258 1 97.56 516 PHE B O 1
ATOM 8615 N N . ALA B 1 517 ? 17.422 -33.594 -11.453 1 98.25 517 ALA B N 1
ATOM 8616 C CA . ALA B 1 517 ? 16.812 -34.938 -11.539 1 98.25 517 ALA B CA 1
ATOM 8617 C C . ALA B 1 517 ? 17.797 -36.031 -11.125 1 98.25 517 ALA B C 1
ATOM 8619 O O . ALA B 1 517 ? 17.422 -37 -10.461 1 98.25 517 ALA B O 1
ATOM 8620 N N . LYS B 1 518 ? 19.031 -35.875 -11.461 1 96.75 518 LYS B N 1
ATOM 8621 C CA . LYS B 1 518 ? 20.047 -36.875 -11.234 1 96.75 518 LYS B CA 1
ATOM 8622 C C . LYS B 1 518 ? 20.578 -36.812 -9.805 1 96.75 518 LYS B C 1
ATOM 8624 O O . LYS B 1 518 ? 20.797 -37.875 -9.172 1 96.75 518 LYS B O 1
ATOM 8629 N N . TYR B 1 519 ? 20.734 -35.5 -9.289 1 94.81 519 TYR B N 1
ATOM 8630 C CA . TYR B 1 519 ? 21.578 -35.375 -8.102 1 94.81 519 TYR B CA 1
ATOM 8631 C C . TYR B 1 519 ? 20.812 -34.688 -6.977 1 94.81 519 TYR B C 1
ATOM 8633 O O . TYR B 1 519 ? 21.312 -34.594 -5.852 1 94.81 519 TYR B O 1
ATOM 8641 N N . GLY B 1 520 ? 19.672 -34.219 -7.227 1 95.19 520 GLY B N 1
ATOM 8642 C CA . GLY B 1 520 ? 18.938 -33.5 -6.219 1 95.19 520 GLY B CA 1
ATOM 8643 C C . GLY B 1 520 ? 19.375 -32.031 -6.094 1 95.19 520 GLY B C 1
ATOM 8644 O O . GLY B 1 520 ? 18.797 -31.281 -5.305 1 95.19 520 GLY B O 1
ATOM 8645 N N . SER B 1 521 ? 20.344 -31.688 -6.887 1 95.19 521 SER B N 1
ATOM 8646 C CA . SER B 1 521 ? 20.844 -30.328 -6.977 1 95.19 521 SER B CA 1
ATOM 8647 C C . SER B 1 521 ? 21.062 -29.906 -8.43 1 95.19 521 SER B C 1
ATOM 8649 O O . SER B 1 521 ? 21.594 -30.688 -9.227 1 95.19 521 SER B O 1
ATOM 8651 N N . PRO B 1 522 ? 20.562 -28.703 -8.766 1 96.38 522 PRO B N 1
ATOM 8652 C CA . PRO B 1 522 ? 20.844 -28.234 -10.125 1 96.38 522 PRO B CA 1
ATOM 8653 C C . PRO B 1 522 ? 22.312 -27.906 -10.344 1 96.38 522 PRO B C 1
ATOM 8655 O O . PRO B 1 522 ? 22.766 -27.75 -11.484 1 96.38 522 PRO B O 1
ATOM 8658 N N . ASN B 1 523 ? 22.984 -27.75 -9.203 1 92.94 523 ASN B N 1
ATOM 8659 C CA . ASN B 1 523 ? 24.391 -27.406 -9.281 1 92.94 523 ASN B CA 1
ATOM 8660 C C . ASN B 1 523 ? 25.25 -28.641 -9.586 1 92.94 523 ASN B C 1
ATOM 8662 O O . ASN B 1 523 ? 24.984 -29.719 -9.062 1 92.94 523 ASN B O 1
ATOM 8666 N N . SER B 1 524 ? 26.094 -28.469 -10.57 1 79.94 524 SER B N 1
ATOM 8667 C CA . SER B 1 524 ? 26.938 -29.578 -10.992 1 79.94 524 SER B CA 1
ATOM 8668 C C . SER B 1 524 ? 27.812 -30.078 -9.852 1 79.94 524 SER B C 1
ATOM 8670 O O . SER B 1 524 ? 28.375 -29.266 -9.102 1 79.94 524 SER B O 1
ATOM 8672 N N . PRO B 1 525 ? 27.828 -31.391 -9.602 1 76.38 525 PRO B N 1
ATOM 8673 C CA . PRO B 1 525 ? 28.766 -31.891 -8.609 1 76.38 525 PRO B CA 1
ATOM 8674 C C . PRO B 1 525 ? 30.219 -31.594 -8.961 1 76.38 525 PRO B C 1
ATOM 8676 O O . PRO B 1 525 ? 31.078 -31.547 -8.078 1 76.38 525 PRO B O 1
ATOM 8679 N N . GLU B 1 526 ? 30.484 -31.5 -10.234 1 66.5 526 GLU B N 1
ATOM 8680 C CA . GLU B 1 526 ? 31.875 -31.266 -10.625 1 66.5 526 GLU B CA 1
ATOM 8681 C C . GLU B 1 526 ? 32.281 -29.812 -10.359 1 66.5 526 GLU B C 1
ATOM 8683 O O . GLU B 1 526 ? 31.484 -28.891 -10.562 1 66.5 526 GLU B O 1
ATOM 8688 N N . SER B 1 527 ? 33.094 -29.609 -9.352 1 53.16 527 SER B N 1
ATOM 8689 C CA . SER B 1 527 ? 33.594 -28.359 -8.781 1 53.16 527 SER B CA 1
ATOM 8690 C C . SER B 1 527 ? 34.188 -27.453 -9.859 1 53.16 527 SER B C 1
ATOM 8692 O O . SER B 1 527 ? 35.219 -27.766 -10.453 1 53.16 527 SER B O 1
ATOM 8694 N N . ASN B 1 528 ? 33.344 -27 -10.719 1 53.56 528 ASN B N 1
ATOM 8695 C CA . ASN B 1 528 ? 34 -25.953 -11.492 1 53.56 528 ASN B CA 1
ATOM 8696 C C . ASN B 1 528 ? 33.75 -24.578 -10.906 1 53.56 528 ASN B C 1
ATOM 8698 O O . ASN B 1 528 ? 32.625 -24.188 -10.664 1 53.56 528 ASN B O 1
ATOM 8702 N N . PRO B 1 529 ? 34.875 -23.891 -10.422 1 51 529 PRO B N 1
ATOM 8703 C CA . PRO B 1 529 ? 34.875 -22.609 -9.711 1 51 529 PRO B CA 1
ATOM 8704 C C . PRO B 1 529 ? 34 -21.562 -10.406 1 51 529 PRO B C 1
ATOM 8706 O O . PRO B 1 529 ? 33.562 -20.609 -9.781 1 51 529 PRO B O 1
ATOM 8709 N N . ILE B 1 530 ? 33.969 -21.578 -11.727 1 50.94 530 ILE B N 1
ATOM 8710 C CA . ILE B 1 530 ? 33.344 -20.469 -12.461 1 50.94 530 ILE B CA 1
ATOM 8711 C C . ILE B 1 530 ? 31.844 -20.672 -12.555 1 50.94 530 ILE B C 1
ATOM 8713 O O . ILE B 1 530 ? 31.109 -19.797 -13.031 1 50.94 530 ILE B O 1
ATOM 8717 N N . ALA B 1 531 ? 31.453 -21.703 -11.961 1 63.75 531 ALA B N 1
ATOM 8718 C CA . ALA B 1 531 ? 30.109 -22.141 -12.297 1 63.75 531 ALA B CA 1
ATOM 8719 C C . ALA B 1 531 ? 29.062 -21.422 -11.453 1 63.75 531 ALA B C 1
ATOM 8721 O O . ALA B 1 531 ? 29.312 -21.109 -10.281 1 63.75 531 ALA B O 1
ATOM 8722 N N . LEU B 1 532 ? 28.125 -20.812 -12.164 1 78.31 532 LEU B N 1
ATOM 8723 C CA . LEU B 1 532 ? 26.953 -20.219 -11.531 1 78.31 532 LEU B CA 1
ATOM 8724 C C . LEU B 1 532 ? 26.406 -21.141 -10.445 1 78.31 532 LEU B C 1
ATOM 8726 O O . LEU B 1 532 ? 26.172 -22.328 -10.695 1 78.31 532 LEU B O 1
ATOM 8730 N N . THR B 1 533 ? 26.469 -20.656 -9.188 1 89.56 533 THR B N 1
ATOM 8731 C CA . THR B 1 533 ? 25.844 -21.422 -8.117 1 89.56 533 THR B CA 1
ATOM 8732 C C . THR B 1 533 ? 24.422 -20.938 -7.863 1 89.56 533 THR B C 1
ATOM 8734 O O . THR B 1 533 ? 24.188 -19.734 -7.664 1 89.56 533 THR B O 1
ATOM 8737 N N . TRP B 1 534 ? 23.516 -21.844 -8.102 1 96.38 534 TRP B N 1
ATOM 8738 C CA . TRP B 1 534 ? 22.125 -21.578 -7.754 1 96.38 534 TRP B CA 1
ATOM 8739 C C . TRP B 1 534 ? 21.875 -21.844 -6.277 1 96.38 534 TRP B C 1
ATOM 8741 O O . TRP B 1 534 ? 21.734 -23 -5.863 1 96.38 534 TRP B O 1
ATOM 8751 N N . PRO B 1 535 ? 21.812 -20.781 -5.445 1 96.94 535 PRO B N 1
ATOM 8752 C CA . PRO B 1 535 ? 21.609 -20.984 -4.012 1 96.94 535 PRO B CA 1
ATOM 8753 C C . PRO B 1 535 ? 20.172 -21.438 -3.688 1 96.94 535 PRO B C 1
ATOM 8755 O O . PRO B 1 535 ? 19.25 -21.156 -4.449 1 96.94 535 PRO B O 1
ATOM 8758 N N . LYS B 1 536 ? 20 -22.078 -2.533 1 97.94 536 LYS B N 1
ATOM 8759 C CA . LYS B 1 536 ? 18.688 -22.453 -2.039 1 97.94 536 LYS B CA 1
ATOM 8760 C C . LYS B 1 536 ? 17.922 -21.234 -1.529 1 97.94 536 LYS B C 1
ATOM 8762 O O . LYS B 1 536 ? 18.516 -20.281 -1.035 1 97.94 536 LYS B O 1
ATOM 8767 N N . PHE B 1 537 ? 16.656 -21.266 -1.641 1 98.5 537 PHE B N 1
ATOM 8768 C CA . PHE B 1 537 ? 15.734 -20.281 -1.098 1 98.5 537 PHE B CA 1
ATOM 8769 C C . PHE B 1 537 ? 15.5 -20.516 0.39 1 98.5 537 PHE B C 1
ATOM 8771 O O . PHE B 1 537 ? 14.695 -21.375 0.769 1 98.5 537 PHE B O 1
ATOM 8778 N N . THR B 1 538 ? 16.141 -19.766 1.286 1 97.56 538 THR B N 1
ATOM 8779 C CA . THR B 1 538 ? 15.945 -19.875 2.727 1 97.56 538 THR B CA 1
ATOM 8780 C C . THR B 1 538 ? 14.914 -18.859 3.211 1 97.56 538 THR B C 1
ATOM 8782 O O . THR B 1 538 ? 14.555 -17.938 2.479 1 97.56 538 THR B O 1
ATOM 8785 N N . GLU B 1 539 ? 14.453 -19.062 4.383 1 93.06 539 GLU B N 1
ATOM 8786 C CA . GLU B 1 539 ? 13.469 -18.141 4.961 1 93.06 539 GLU B CA 1
ATOM 8787 C C . GLU B 1 539 ? 14.016 -16.719 5.035 1 93.06 539 GLU B C 1
ATOM 8789 O O . GLU B 1 539 ? 13.281 -15.758 4.809 1 93.06 539 GLU B O 1
ATOM 8794 N N . GLU B 1 540 ? 15.258 -16.547 5.316 1 92.31 540 GLU B N 1
ATOM 8795 C CA . GLU B 1 540 ? 15.867 -15.242 5.559 1 92.31 540 GLU B CA 1
ATOM 8796 C C . GLU B 1 540 ? 16.312 -14.594 4.254 1 92.31 540 GLU B C 1
ATOM 8798 O O . GLU B 1 540 ? 15.945 -13.453 3.965 1 92.31 540 GLU B O 1
ATOM 8803 N N . GLU B 1 541 ? 17.031 -15.312 3.396 1 95.94 541 GLU B N 1
ATOM 8804 C CA . GLU B 1 541 ? 17.656 -14.711 2.223 1 95.94 541 GLU B CA 1
ATOM 8805 C C . GLU B 1 541 ? 16.688 -14.672 1.042 1 95.94 541 GLU B C 1
ATOM 8807 O O . GLU B 1 541 ? 16.734 -13.75 0.225 1 95.94 541 GLU B O 1
ATOM 8812 N N . GLN B 1 542 ? 15.898 -15.727 0.903 1 97.88 542 GLN B N 1
ATOM 8813 C CA . GLN B 1 542 ? 14.961 -15.883 -0.201 1 97.88 542 GLN B CA 1
ATOM 8814 C C . GLN B 1 542 ? 15.641 -15.641 -1.544 1 97.88 542 GLN B C 1
ATOM 8816 O O . GLN B 1 542 ? 15.164 -14.836 -2.35 1 97.88 542 GLN B O 1
ATOM 8821 N N . ALA B 1 543 ? 16.766 -16.281 -1.727 1 98.31 543 ALA B N 1
ATOM 8822 C CA . ALA B 1 543 ? 17.531 -16.172 -2.971 1 98.31 543 ALA B CA 1
ATOM 8823 C C . ALA B 1 543 ? 16.797 -16.844 -4.125 1 98.31 543 ALA B C 1
ATOM 8825 O O . ALA B 1 543 ? 16.109 -17.859 -3.924 1 98.31 543 ALA B O 1
ATOM 8826 N N . TYR B 1 544 ? 16.922 -16.328 -5.316 1 98.38 544 TYR B N 1
ATOM 8827 C CA . TYR B 1 544 ? 16.422 -16.953 -6.527 1 98.38 544 TYR B CA 1
ATOM 8828 C C . TYR B 1 544 ? 17.328 -16.672 -7.715 1 98.38 544 TYR B C 1
ATOM 8830 O O . TYR B 1 544 ? 18.047 -15.672 -7.73 1 98.38 544 TYR B O 1
ATOM 8838 N N . LEU B 1 545 ? 17.344 -17.562 -8.617 1 98.31 545 LEU B N 1
ATOM 8839 C CA . LEU B 1 545 ? 18.156 -17.422 -9.812 1 98.31 545 LEU B CA 1
ATOM 8840 C C . LEU B 1 545 ? 17.375 -16.781 -10.945 1 98.31 545 LEU B C 1
ATOM 8842 O O . LEU B 1 545 ? 16.281 -17.234 -11.289 1 98.31 545 LEU B O 1
ATOM 8846 N N . VAL B 1 546 ? 17.875 -15.703 -11.484 1 98.44 546 VAL B N 1
ATOM 8847 C CA . VAL B 1 546 ? 17.312 -15.086 -12.68 1 98.44 546 VAL B CA 1
ATOM 8848 C C . VAL B 1 546 ? 17.938 -15.719 -13.922 1 98.44 546 VAL B C 1
ATOM 8850 O O . VAL B 1 546 ? 19.141 -15.586 -14.156 1 98.44 546 VAL B O 1
ATOM 8853 N N . LEU B 1 547 ? 17.094 -16.453 -14.609 1 97.81 547 LEU B N 1
ATOM 8854 C CA . LEU B 1 547 ? 17.531 -17.125 -15.828 1 97.81 547 LEU B CA 1
ATOM 8855 C C . LEU B 1 547 ? 17.375 -16.219 -17.031 1 97.81 547 LEU B C 1
ATOM 8857 O O . LEU B 1 547 ? 16.25 -15.859 -17.406 1 97.81 547 LEU B O 1
ATOM 8861 N N . ASP B 1 548 ? 18.359 -15.852 -17.562 1 96.44 548 ASP B N 1
ATOM 8862 C CA . ASP B 1 548 ? 18.516 -15.008 -18.75 1 96.44 548 ASP B CA 1
ATOM 8863 C C . ASP B 1 548 ? 19.828 -15.328 -19.469 1 96.44 548 ASP B C 1
ATOM 8865 O O . ASP B 1 548 ? 20.484 -16.328 -19.172 1 96.44 548 ASP B O 1
ATOM 8869 N N . LEU B 1 549 ? 20.109 -14.555 -20.516 1 94.88 549 LEU B N 1
ATOM 8870 C CA . LEU B 1 549 ? 21.375 -14.781 -21.219 1 94.88 549 LEU B CA 1
ATOM 8871 C C . LEU B 1 549 ? 22.562 -14.562 -20.281 1 94.88 549 LEU B C 1
ATOM 8873 O O . LEU B 1 549 ? 23.609 -15.188 -20.453 1 94.88 549 LEU B O 1
ATOM 8877 N N . LYS B 1 550 ? 22.391 -13.664 -19.328 1 93.69 550 LYS B N 1
ATOM 8878 C CA . LYS B 1 550 ? 23.328 -13.461 -18.234 1 93.69 550 LYS B CA 1
ATOM 8879 C C . LYS B 1 550 ? 22.688 -13.75 -16.891 1 93.69 550 LYS B C 1
ATOM 8881 O O . LYS B 1 550 ? 22.219 -12.828 -16.203 1 93.69 550 LYS B O 1
ATOM 8886 N N . PRO B 1 551 ? 22.734 -15.07 -16.516 1 95.25 551 PRO B N 1
ATOM 8887 C CA . PRO B 1 551 ? 22.078 -15.445 -15.273 1 95.25 551 PRO B CA 1
ATOM 8888 C C . PRO B 1 551 ? 22.656 -14.734 -14.055 1 95.25 551 PRO B C 1
ATOM 8890 O O . PRO B 1 551 ? 23.859 -14.438 -14.031 1 95.25 551 PRO B O 1
ATOM 8893 N N . ARG B 1 552 ? 21.922 -14.383 -13.055 1 96.31 552 ARG B N 1
ATOM 8894 C CA . ARG B 1 552 ? 22.359 -13.734 -11.82 1 96.31 552 ARG B CA 1
ATOM 8895 C C . ARG B 1 552 ? 21.469 -14.156 -10.648 1 96.31 552 ARG B C 1
ATOM 8897 O O . ARG B 1 552 ? 20.344 -14.609 -10.844 1 96.31 552 ARG B O 1
ATOM 8904 N N . VAL B 1 553 ? 21.984 -14.039 -9.438 1 97.38 553 VAL B N 1
ATOM 8905 C CA . VAL B 1 553 ? 21.25 -14.336 -8.219 1 97.38 553 VAL B CA 1
ATOM 8906 C C . VAL B 1 553 ? 20.672 -13.055 -7.637 1 97.38 553 VAL B C 1
ATOM 8908 O O . VAL B 1 553 ? 21.344 -12.023 -7.57 1 97.38 553 VAL B O 1
ATOM 8911 N N . GLU B 1 554 ? 19.422 -13.031 -7.375 1 97.81 554 GLU B N 1
ATOM 8912 C CA . GLU B 1 554 ? 18.75 -11.945 -6.676 1 97.81 554 GLU B CA 1
ATOM 8913 C C . GLU B 1 554 ? 18.031 -12.461 -5.426 1 97.81 554 GLU B C 1
ATOM 8915 O O . GLU B 1 554 ? 18.047 -13.664 -5.148 1 97.81 554 GLU B O 1
ATOM 8920 N N . HIS B 1 555 ? 17.547 -11.531 -4.602 1 97.75 555 HIS B N 1
ATOM 8921 C CA . HIS B 1 555 ? 16.922 -11.898 -3.334 1 97.75 555 HIS B CA 1
ATOM 8922 C C . HIS B 1 555 ? 15.57 -11.219 -3.162 1 97.75 555 HIS B C 1
ATOM 8924 O O . HIS B 1 555 ? 15.336 -10.156 -3.736 1 97.75 555 HIS B O 1
ATOM 8930 N N . LYS B 1 556 ? 14.688 -11.867 -2.402 1 97.31 556 LYS B N 1
ATOM 8931 C CA . LYS B 1 556 ? 13.406 -11.281 -2.002 1 97.31 556 LYS B CA 1
ATOM 8932 C C . LYS B 1 556 ? 12.664 -10.711 -3.205 1 97.31 556 LYS B C 1
ATOM 8934 O O . LYS B 1 556 ? 12.562 -9.492 -3.359 1 97.31 556 LYS B O 1
ATOM 8939 N N . TYR B 1 557 ? 12.023 -11.547 -3.951 1 98.19 557 TYR B N 1
ATOM 8940 C CA . TYR B 1 557 ? 11.312 -11.164 -5.168 1 98.19 557 TYR B CA 1
ATOM 8941 C C . TYR B 1 557 ? 10.125 -10.258 -4.848 1 98.19 557 TYR B C 1
ATOM 8943 O O . TYR B 1 557 ? 9.188 -10.672 -4.172 1 98.19 557 TYR B O 1
ATOM 8951 N N . LYS B 1 558 ? 10.164 -8.969 -5.348 1 97.88 558 LYS B N 1
ATOM 8952 C CA . LYS B 1 558 ? 9.102 -7.98 -5.164 1 97.88 558 LYS B CA 1
ATOM 8953 C C . LYS B 1 558 ? 8.477 -8.094 -3.773 1 97.88 558 LYS B C 1
ATOM 8955 O O . LYS B 1 558 ? 7.27 -8.297 -3.643 1 97.88 558 LYS B O 1
ATOM 8960 N N . PRO B 1 559 ? 9.312 -7.871 -2.752 1 97.44 559 PRO B N 1
ATOM 8961 C CA . PRO B 1 559 ? 8.891 -8.18 -1.382 1 97.44 559 PRO B CA 1
ATOM 8962 C C . PRO B 1 559 ? 7.605 -7.469 -0.981 1 97.44 559 PRO B C 1
ATOM 8964 O O . PRO B 1 559 ? 6.781 -8.031 -0.253 1 97.44 559 PRO B O 1
ATOM 8967 N N . ASN B 1 560 ? 7.355 -6.191 -1.384 1 97.38 560 ASN B N 1
ATOM 8968 C CA . ASN B 1 560 ? 6.141 -5.457 -1.046 1 97.38 560 ASN B CA 1
ATOM 8969 C C . ASN B 1 560 ? 4.902 -6.109 -1.655 1 97.38 560 ASN B C 1
ATOM 8971 O O . ASN B 1 560 ? 3.906 -6.32 -0.964 1 97.38 560 ASN B O 1
ATOM 8975 N N . LYS B 1 561 ? 4.949 -6.477 -2.959 1 97.88 561 LYS B N 1
ATOM 8976 C CA . LYS B 1 561 ? 3.809 -7.082 -3.641 1 97.88 561 LYS B CA 1
ATOM 8977 C C . LYS B 1 561 ? 3.504 -8.469 -3.074 1 97.88 561 LYS B C 1
ATOM 8979 O O . LYS B 1 561 ? 2.34 -8.828 -2.893 1 97.88 561 LYS B O 1
ATOM 8984 N N . MET B 1 562 ? 4.586 -9.273 -2.785 1 97.88 562 MET B N 1
ATOM 8985 C CA . MET B 1 562 ? 4.387 -10.602 -2.229 1 97.88 562 MET B CA 1
ATOM 8986 C C . MET B 1 562 ? 3.758 -10.531 -0.841 1 97.88 562 MET B C 1
ATOM 8988 O O . MET B 1 562 ? 2.842 -11.289 -0.528 1 97.88 562 MET B O 1
ATOM 8992 N N . ALA B 1 563 ? 4.203 -9.578 -0.011 1 97.31 563 ALA B N 1
ATOM 8993 C CA . ALA B 1 563 ? 3.639 -9.406 1.324 1 97.31 563 ALA B CA 1
ATOM 8994 C C . ALA B 1 563 ? 2.191 -8.93 1.248 1 97.31 563 ALA B C 1
ATOM 8996 O O . ALA B 1 563 ? 1.365 -9.305 2.086 1 97.31 563 ALA B O 1
ATOM 8997 N N . PHE B 1 564 ? 1.882 -8.07 0.254 1 97.06 564 PHE B N 1
ATOM 8998 C CA . PHE B 1 564 ? 0.519 -7.59 0.06 1 97.06 564 PHE B CA 1
ATOM 8999 C C . PHE B 1 564 ? -0.441 -8.758 -0.149 1 97.06 564 PHE B C 1
ATOM 9001 O O . PHE B 1 564 ? -1.461 -8.859 0.536 1 97.06 564 PHE B O 1
ATOM 9008 N N . TRP B 1 565 ? -0.075 -9.664 -0.977 1 95.88 565 TRP B N 1
ATOM 9009 C CA . TRP B 1 565 ? -0.958 -10.766 -1.342 1 95.88 565 TRP B CA 1
ATOM 9010 C C . TRP B 1 565 ? -0.933 -11.859 -0.277 1 95.88 565 TRP B C 1
ATOM 9012 O O . TRP B 1 565 ? -1.961 -12.477 0.015 1 95.88 565 TRP B O 1
ATOM 9022 N N . ASN B 1 566 ? 0.187 -12.172 0.313 1 96.12 566 ASN B N 1
ATOM 9023 C CA . ASN B 1 566 ? 0.337 -13.367 1.134 1 96.12 566 ASN B CA 1
ATOM 9024 C C . ASN B 1 566 ? 0.136 -13.062 2.615 1 96.12 566 ASN B C 1
ATOM 9026 O O . ASN B 1 566 ? -0.053 -13.977 3.422 1 96.12 566 ASN B O 1
ATOM 9030 N N . GLU B 1 567 ? 0.183 -11.805 3 1 94.44 567 GLU B N 1
ATOM 9031 C CA . GLU B 1 567 ? 0.106 -11.477 4.422 1 94.44 567 GLU B CA 1
ATOM 9032 C C . GLU B 1 567 ? -1.01 -10.469 4.691 1 94.44 567 GLU B C 1
ATOM 9034 O O . GLU B 1 567 ? -1.9 -10.727 5.504 1 94.44 567 GLU B O 1
ATOM 9039 N N . LEU B 1 568 ? -1.007 -9.352 3.945 1 94.69 568 LEU B N 1
ATOM 9040 C CA . LEU B 1 568 ? -1.957 -8.289 4.254 1 94.69 568 LEU B CA 1
ATOM 9041 C C . LEU B 1 568 ? -3.379 -8.711 3.895 1 94.69 568 LEU B C 1
ATOM 9043 O O . LEU B 1 568 ? -4.285 -8.609 4.723 1 94.69 568 LEU B O 1
ATOM 9047 N N . LEU B 1 569 ? -3.609 -9.102 2.643 1 91.56 569 LEU B N 1
ATOM 9048 C CA . LEU B 1 569 ? -4.961 -9.383 2.174 1 91.56 569 LEU B CA 1
ATOM 9049 C C . LEU B 1 569 ? -5.594 -10.508 2.979 1 91.56 569 LEU B C 1
ATOM 9051 O O . LEU B 1 569 ? -6.781 -10.453 3.307 1 91.56 569 LEU B O 1
ATOM 9055 N N . PRO B 1 570 ? -4.832 -11.594 3.293 1 89.31 570 PRO B N 1
ATOM 9056 C CA . PRO B 1 570 ? -5.434 -12.609 4.16 1 89.31 570 PRO B CA 1
ATOM 9057 C C . PRO B 1 570 ? -5.906 -12.047 5.496 1 89.31 570 PRO B C 1
ATOM 9059 O O . PRO B 1 570 ? -6.949 -12.461 6.012 1 89.31 570 PRO B O 1
ATOM 9062 N N . LYS B 1 571 ? -5.168 -11.109 6.047 1 87.56 571 LYS B N 1
ATOM 9063 C CA . LYS B 1 571 ? -5.582 -10.461 7.289 1 87.56 571 LYS B CA 1
ATOM 9064 C C . LYS B 1 571 ? -6.867 -9.664 7.09 1 87.56 571 LYS B C 1
ATOM 9066 O O . LYS B 1 571 ? -7.75 -9.68 7.949 1 87.56 571 LYS B O 1
ATOM 9071 N N . VAL B 1 572 ? -6.93 -8.953 6.039 1 87.56 572 VAL B N 1
ATOM 9072 C CA . VAL B 1 572 ? -8.109 -8.164 5.719 1 87.56 572 VAL B CA 1
ATOM 9073 C C . VAL B 1 572 ? -9.32 -9.078 5.547 1 87.56 572 VAL B C 1
ATOM 9075 O O . VAL B 1 572 ? -10.414 -8.773 6.027 1 87.56 572 VAL B O 1
ATOM 9078 N N . LYS B 1 573 ? -9.102 -10.164 4.867 1 84.19 573 LYS B N 1
ATOM 9079 C CA . LYS B 1 573 ? -10.18 -11.125 4.664 1 84.19 573 LYS B CA 1
ATOM 9080 C C . LYS B 1 573 ? -10.68 -11.688 5.996 1 84.19 573 LYS B C 1
ATOM 9082 O O . LYS B 1 573 ? -11.883 -11.828 6.203 1 84.19 573 LYS B O 1
ATOM 9087 N N . GLU B 1 574 ? -9.766 -11.984 6.844 1 82.19 574 GLU B N 1
ATOM 9088 C CA . GLU B 1 574 ? -10.125 -12.492 8.164 1 82.19 574 GLU B CA 1
ATOM 9089 C C . GLU B 1 574 ? -10.906 -11.453 8.961 1 82.19 574 GLU B C 1
ATOM 9091 O O . GLU B 1 574 ? -11.875 -11.781 9.648 1 82.19 574 GLU B O 1
ATOM 9096 N N . PHE B 1 575 ? -10.453 -10.266 8.836 1 78.94 575 PHE B N 1
ATOM 9097 C CA . PHE B 1 575 ? -11.117 -9.18 9.531 1 78.94 575 PHE B CA 1
ATOM 9098 C C . PHE B 1 575 ? -12.547 -9.008 9.023 1 78.94 575 PHE B C 1
ATOM 9100 O O . PHE B 1 575 ? -13.469 -8.758 9.812 1 78.94 575 PHE B O 1
ATOM 9107 N N . THR B 1 576 ? -12.758 -9.156 7.793 1 75.44 576 THR B N 1
ATOM 9108 C CA . THR B 1 576 ? -14.07 -8.938 7.199 1 75.44 576 THR B CA 1
ATOM 9109 C C . THR B 1 576 ? -14.984 -10.133 7.465 1 75.44 576 THR B C 1
ATOM 9111 O O . THR B 1 576 ? -16.203 -9.969 7.562 1 75.44 576 THR B O 1
ATOM 9114 N N . ARG B 1 577 ? -14.406 -11.336 7.512 1 70.12 577 ARG B N 1
ATOM 9115 C CA . ARG B 1 577 ? -15.188 -12.531 7.812 1 70.12 577 ARG B CA 1
ATOM 9116 C C . ARG B 1 577 ? -15.68 -12.508 9.258 1 70.12 577 ARG B C 1
ATOM 9118 O O . ARG B 1 577 ? -16.844 -12.836 9.523 1 70.12 577 ARG B O 1
ATOM 9125 N N . ILE B 1 578 ? -14.781 -12.242 10.18 1 58.28 578 ILE B N 1
ATOM 9126 C CA . ILE B 1 578 ? -15.133 -12.203 11.594 1 58.28 578 ILE B CA 1
ATOM 9127 C C . ILE B 1 578 ? -16.266 -11.211 11.812 1 58.28 578 ILE B C 1
ATOM 9129 O O . ILE B 1 578 ? -17.219 -11.5 12.547 1 58.28 578 ILE B O 1
ATOM 9133 N N . ARG B 1 579 ? -16.203 -10.312 11.102 1 57.09 579 ARG B N 1
ATOM 9134 C CA . ARG B 1 579 ? -17.203 -9.281 11.297 1 57.09 579 ARG B CA 1
ATOM 9135 C C . ARG B 1 579 ? -18.547 -9.695 10.688 1 57.09 579 ARG B C 1
ATOM 9137 O O . ARG B 1 579 ? -19.609 -9.352 11.203 1 57.09 579 ARG B O 1
ATOM 9144 N N . LYS B 1 580 ? -18.516 -10.484 9.633 1 56.69 580 LYS B N 1
ATOM 9145 C CA . LYS B 1 580 ? -19.734 -11.047 9.062 1 56.69 580 LYS B CA 1
ATOM 9146 C C . LYS B 1 580 ? -20.344 -12.094 9.992 1 56.69 580 LYS B C 1
ATOM 9148 O O . LYS B 1 580 ? -21.562 -12.141 10.164 1 56.69 580 LYS B O 1
ATOM 9153 N N . GLU B 1 581 ? -19.359 -12.945 10.398 1 50.34 581 GLU B N 1
ATOM 9154 C CA . GLU B 1 581 ? -19.844 -13.969 11.328 1 50.34 581 GLU B CA 1
ATOM 9155 C C . GLU B 1 581 ? -20.438 -13.336 12.578 1 50.34 581 GLU B C 1
ATOM 9157 O O . GLU B 1 581 ? -21.469 -13.781 13.078 1 50.34 581 GLU B O 1
ATOM 9162 N N . ASP B 1 582 ? -19.688 -12.32 13.07 1 46.53 582 ASP B N 1
ATOM 9163 C CA . ASP B 1 582 ? -20.203 -11.602 14.234 1 46.53 582 ASP B CA 1
ATOM 9164 C C . ASP B 1 582 ? -21.547 -10.945 13.922 1 46.53 582 ASP B C 1
ATOM 9166 O O . ASP B 1 582 ? -22.469 -10.961 14.75 1 46.53 582 ASP B O 1
ATOM 9170 N N . ALA B 1 583 ? -21.641 -10.562 12.719 1 49.84 583 ALA B N 1
ATOM 9171 C CA . ALA B 1 583 ? -22.906 -9.992 12.266 1 49.84 583 ALA B CA 1
ATOM 9172 C C . ALA B 1 583 ? -23.984 -11.07 12.125 1 49.84 583 ALA B C 1
ATOM 9174 O O . ALA B 1 583 ? -25.141 -10.852 12.469 1 49.84 583 ALA B O 1
ATOM 9175 N N . ASP B 1 584 ? -23.531 -12.281 11.5 1 47.38 584 ASP B N 1
ATOM 9176 C CA . ASP B 1 584 ? -24.422 -13.414 11.328 1 47.38 584 ASP B CA 1
ATOM 9177 C C . ASP B 1 584 ? -24.812 -14.023 12.68 1 47.38 584 ASP B C 1
ATOM 9179 O O . ASP B 1 584 ? -25.969 -14.422 12.883 1 47.38 584 ASP B O 1
ATOM 9183 N N . GLU B 1 585 ? -23.859 -14.211 13.539 1 42.78 585 GLU B N 1
ATOM 9184 C CA . GLU B 1 585 ? -24.141 -14.742 14.867 1 42.78 585 GLU B CA 1
ATOM 9185 C C . GLU B 1 585 ? -25.047 -13.797 15.656 1 42.78 585 GLU B C 1
ATOM 9187 O O . GLU B 1 585 ? -25.938 -14.25 16.391 1 42.78 585 GLU B O 1
ATOM 9192 N N . GLU B 1 586 ? -24.75 -12.703 15.562 1 39.59 586 GLU B N 1
ATOM 9193 C CA . GLU B 1 586 ? -25.625 -11.742 16.219 1 39.59 586 GLU B CA 1
ATOM 9194 C C . GLU B 1 586 ? -27.016 -11.758 15.609 1 39.59 586 GLU B C 1
ATOM 9196 O O . GLU B 1 586 ? -28.016 -11.555 16.312 1 39.59 586 GLU B O 1
ATOM 9201 N N . LYS B 1 587 ? -27.094 -12.086 14.453 1 44.88 587 LYS B N 1
ATOM 9202 C CA . LYS B 1 587 ? -28.375 -12.336 13.789 1 44.88 587 LYS B CA 1
ATOM 9203 C C . LYS B 1 587 ? -29.031 -13.617 14.312 1 44.88 587 LYS B C 1
ATOM 9205 O O . LYS B 1 587 ? -30.234 -13.648 14.547 1 44.88 587 LYS B O 1
ATOM 9210 N N . VAL B 1 588 ? -28.266 -14.789 14.289 1 43.22 588 VAL B N 1
ATOM 9211 C CA . VAL B 1 588 ? -28.797 -16.062 14.766 1 43.22 588 VAL B CA 1
ATOM 9212 C C . VAL B 1 588 ? -29.281 -15.906 16.203 1 43.22 588 VAL B C 1
ATOM 9214 O O . VAL B 1 588 ? -30.328 -16.422 16.578 1 43.22 588 VAL B O 1
ATOM 9217 N N . SER B 1 589 ? -28.484 -15.312 16.906 1 35.75 589 SER B N 1
ATOM 9218 C CA . SER B 1 589 ? -28.891 -15.117 18.281 1 35.75 589 SER B CA 1
ATOM 9219 C C . SER B 1 589 ? -30.172 -14.305 18.375 1 35.75 589 SER B C 1
ATOM 9221 O O . SER B 1 589 ? -30.984 -14.516 19.281 1 35.75 589 SER B O 1
ATOM 9223 N N . ARG B 1 590 ? -30.406 -13.617 17.531 1 36.22 590 ARG B N 1
ATOM 9224 C CA . ARG B 1 590 ? -31.641 -12.844 17.469 1 36.22 590 ARG B CA 1
ATOM 9225 C C . ARG B 1 590 ? -32.812 -13.711 17.016 1 36.22 590 ARG B C 1
ATOM 9227 O O . ARG B 1 590 ? -33.938 -13.531 17.469 1 36.22 590 ARG B O 1
ATOM 9234 N N . ASP B 1 591 ? -32.5 -14.469 15.945 1 34.53 591 ASP B N 1
ATOM 9235 C CA . ASP B 1 591 ? -33.531 -15.383 15.469 1 34.53 591 ASP B CA 1
ATOM 9236 C C . ASP B 1 591 ? -33.906 -16.391 16.547 1 34.53 591 ASP B C 1
ATOM 9238 O O . ASP B 1 591 ? -35.062 -16.875 16.562 1 34.53 591 ASP B O 1
ATOM 9242 N N . GLU B 1 592 ? -33 -16.703 17.266 1 36.41 592 GLU B N 1
ATOM 9243 C CA . GLU B 1 592 ? -33.312 -17.609 18.359 1 36.41 592 GLU B CA 1
ATOM 9244 C C . GLU B 1 592 ? -34.062 -16.891 19.484 1 36.41 592 GLU B C 1
ATOM 9246 O O . GLU B 1 592 ? -34.906 -17.469 20.141 1 36.41 592 GLU B O 1
ATOM 9251 N N . LEU B 1 593 ? -33.781 -15.641 19.672 1 31.89 593 LEU B N 1
ATOM 9252 C CA . LEU B 1 593 ? -34.531 -14.945 20.688 1 31.89 593 LEU B CA 1
ATOM 9253 C C . LEU B 1 593 ? -35.938 -14.609 20.172 1 31.89 593 LEU B C 1
ATOM 9255 O O . LEU B 1 593 ? -36.906 -14.672 20.938 1 31.89 593 LEU B O 1
#

Solvent-accessible surface area (backbone atoms only — not comparable to full-atom values): 61773 Å² total; per-residue (Å²): 144,76,90,74,79,68,89,72,75,84,79,68,94,68,71,73,84,65,72,78,79,71,76,75,73,73,71,75,71,74,71,70,66,77,70,74,62,48,69,40,62,43,91,40,34,34,33,30,25,34,71,44,84,44,75,93,81,35,44,27,37,36,36,20,33,40,62,57,32,45,61,46,51,66,87,35,32,85,39,73,69,45,67,41,70,69,53,84,65,71,43,80,12,66,47,77,54,33,32,37,57,56,57,82,75,86,56,78,58,83,67,74,81,59,84,68,69,56,63,28,70,61,17,46,22,34,29,40,20,31,22,64,86,57,42,57,84,64,48,27,28,27,37,39,45,33,57,30,42,71,44,39,42,68,43,26,74,36,54,64,35,46,53,44,8,48,76,69,61,27,32,24,32,28,32,39,50,50,26,23,53,68,7,10,43,37,38,58,96,54,89,45,56,39,37,28,20,56,44,35,50,45,48,50,39,50,48,42,56,70,31,31,43,54,67,9,25,24,52,82,29,20,19,39,31,17,32,35,37,10,1,18,47,44,44,43,45,42,50,15,72,79,39,65,86,50,52,39,31,39,32,22,35,43,22,25,37,47,12,74,71,41,31,45,72,59,80,60,49,61,67,43,50,52,52,30,51,74,71,72,35,52,87,66,93,59,24,60,66,47,58,53,65,53,57,69,69,59,54,41,53,49,47,52,62,53,54,72,45,46,60,31,38,66,54,53,39,31,28,52,42,42,53,62,62,60,32,69,53,46,42,54,58,30,36,72,68,50,53,48,62,73,82,45,44,42,38,38,35,35,42,64,21,35,16,50,48,56,47,55,67,34,93,53,37,81,60,46,78,80,16,28,51,60,69,58,48,52,51,48,51,37,40,50,42,37,52,69,65,71,45,69,66,57,45,54,51,52,50,56,73,54,46,49,55,83,51,69,72,40,23,58,56,44,39,51,31,51,26,45,51,48,14,37,59,46,27,50,32,22,39,50,52,48,42,43,24,32,18,69,58,73,39,48,20,36,33,39,34,39,58,54,58,65,89,58,38,68,66,57,80,86,62,62,60,13,42,57,72,67,62,50,48,33,48,42,36,47,63,69,45,92,63,48,80,58,34,48,62,68,59,28,64,37,46,67,54,67,54,73,69,49,40,53,43,18,52,51,46,34,46,32,55,50,31,25,40,67,67,68,34,49,51,68,84,66,84,51,91,84,55,82,75,76,57,58,18,39,72,84,60,32,26,28,34,36,44,37,94,74,61,47,77,48,57,47,75,61,29,58,64,36,42,42,63,71,48,49,47,55,50,52,50,50,55,54,46,53,50,46,46,55,36,48,49,52,44,50,56,43,72,72,102,139,72,89,70,74,80,83,71,73,82,76,68,88,68,68,72,86,67,71,79,78,69,77,73,72,72,73,73,70,72,72,70,64,77,70,73,62,50,70,40,61,45,91,40,35,34,34,31,26,34,71,44,82,44,76,93,80,36,44,26,36,36,35,20,34,40,65,58,31,46,61,45,49,66,86,37,33,84,39,73,70,44,68,41,70,69,51,84,64,73,42,79,13,66,48,77,55,37,31,39,59,54,60,82,75,84,55,77,58,82,66,73,81,58,84,69,70,57,62,28,73,62,15,48,23,34,29,41,19,32,21,64,86,56,42,57,84,63,48,27,30,26,39,38,46,35,56,28,44,71,43,40,41,66,43,27,74,36,53,64,37,46,55,44,8,49,77,69,62,28,31,24,31,29,33,40,52,50,26,23,54,69,7,10,42,36,38,56,96,54,88,46,56,38,38,27,22,58,44,35,50,45,50,50,39,50,46,41,57,70,31,32,41,55,65,8,27,24,52,81,29,22,18,38,31,18,32,35,37,10,1,19,46,44,44,44,45,42,50,15,72,79,38,65,86,52,51,39,31,37,33,21,34,41,22,26,36,47,12,73,72,40,32,46,71,59,81,62,50,61,66,42,50,51,51,29,51,74,70,73,33,53,87,65,93,59,25,63,65,47,58,54,66,53,58,67,69,60,53,41,55,52,47,52,63,54,52,73,44,50,56,30,37,66,55,50,38,31,28,52,41,40,53,61,63,60,32,71,52,46,44,55,60,30,36,74,69,49,53,48,61,74,81,44,44,43,37,40,34,38,43,66,21,35,16,50,48,54,46,56,68,35,93,53,37,80,59,45,77,79,17,30,52,59,66,59,46,54,52,48,50,37,41,49,41,37,51,68,64,71,44,70,66,57,46,53,51,52,52,58,73,55,46,50,54,82,51,69,71,41,23,58,56,43,38,53,31,52,26,46,50,50,15,36,57,48,27,50,33,22,38,51,54,46,41,43,24,33,18,70,59,73,39,47,20,37,32,39,35,39,57,52,57,65,88,57,38,69,65,58,79,86,63,63,60,14,42,56,71,66,64,50,47,32,49,43,36,47,62,70,45,93,63,46,78,58,35,46,62,70,57,26,65,40,46,68,53,66,56,71,69,48,39,51,42,18,53,50,45,33,45,32,56,48,31,24,39,66,66,69,34,49,52,68,83,68,86,51,89,84,54,80,76,74,56,58,15,40,72,85,60,32,28,26,33,36,44,38,96,74,62,49,78,47,57,46,75,62,28,58,64,37,43,44,62,70,48,49,48,54,50,52,50,49,56,54,46,52,50,46,48,52,37,47,48,53,42,49,56,40,72,70,99